Protein AF-0000000078792750 (afdb_homodimer)

Sequence (1112 aa):
MKRTRAQESRAAIEKLYITMRHLFMRGSYKPMGVSGESLVDSLLVLSPEIYGLLAQDEKIELDGLLYVMERLPRGIEECRYIRLISREGYENSTFPAIVPAKRRRNCYRVDEDQMYVEMTRGRSDIYDILTHLTFLYVESEKIRSNSTDPKGRIDLNWEMLGKIVAKEENGEDFDKEVACSYLSHVIGRTFDETHDAVQKFEVSPHTNSLFRIVYHLGKLAMDETFEGRDREISFSSTLRLRVGHHVYGELWANKIKKVLFDHGLIDRPLHIVSANLHSFLNTIYGHQALGLSTFEEIEKVAMDISVGAKQNKAKEIYNYAQENGFIEIFDESGTNIHVQLFDTAAMSAKTLLSGCELPEDPNKRPVILVMDYAFGEQAYECFDELLKPYELENGKSFPLNVLSASIMGKAGILTGRKGDIMIPDSHVFEGTADNYPFKNELNKKDFEGHGLGVFQGTMFTVLGTSLQNKDVLSYLMESSWKAIGLEMEGAHYQKAIQSESRIRQSIKKNVKVMYAYYASDNPLETGSTLASGALGMDGVKPTYLITYKILQKLFIMKRTRAQESRAAIEKLYITMRHLFMRGSYKPMGVSGESLVDSLLVLSPEIYGLLAQDEKIELDGLLYVMERLPRGIEECRYIRLISREGYENSTFPAIVPAKRRRNCYRVDEDQMYVEMTRGRSDIYDILTHLTFLYVESEKIRSNSTDPKGRIDLNWEMLGKIVAKEENGEDFDKEVACSYLSHVIGRTFDETHDAVQKFEVSPHTNSLFRIVYHLGKLAMDETFEGRDREISFSSTLRLRVGHHVYGELWANKIKKVLFDHGLIDRPLHIVSANLHSFLNTIYGHQALGLSTFEEIEKVAMDISVGAKQNKAKEIYNYAQENGFIEIFDESGTNIHVQLFDTAAMSAKTLLSGCELPEDPNKRPVILVMDYAFGEQAYECFDELLKPYELENGKSFPLNVLSASIMGKAGILTGRKGDIMIPDSHVFEGTADNYPFKNELNKKDFEGHGLGVFQGTMFTVLGTSLQNKDVLSYLMESSWKAIGLEMEGAHYQKAIQSESRIRQSIKKNVKVMYAYYASDNPLETGSTLASGALGMDGVKPTYLITYKILQKLFI

pLDDT: mean 90.87, std 9.36, range [42.5, 98.69]

Organism: Cecembia lonarensis (strain CCUG 58316 / KCTC 22772 / LW9) (NCBI:txid1225176)

InterPro domains:
  IPR054204 Protein of unknown function DUF6909 [PF21850] (54-286)
  IPR054204 Protein of unknown function DUF6909 [PF21850] (311-555)

Foldseek 3Di:
DDDDLLRQLLVLQVQLLVLLVVCQLVFKDFLPDPSNVSNLVSCLSLCFLLQVCLVPQAAHNLSSLLLLQLADAALLLQAQEEEEEAVDCCVVPPFDFTARDPHGWTKGDPDRHYIYTHDDQFDLSSSVNSNSVSSLLSQLVSLQPLQADPVGHGHPLLVVLVVVLVCVVVVHDDDVLVNLVSVCSSNVHDSVVSVVSQVVQVVSVRYDGPSNSSNSSNVSVSCCVPVVSTGMYGYDPNRSVPHPVLQLLQVQQLQVCVVCVVVVNQAEEEEEEAAAPQLLLQQQLVCVQVVDADLVSSLVLLLCVLVVHDPRCSVVSVVLQVQQQWDKAARDSRNRKIKIKRQNLSGPDQARHNVRGADPDSRHGYIYMYIYHRFFLSLLSNLLNNQAWRADPVGDTGGGAYAAYEYEEEWAFAPAFAFAKEWEQKEAERNVRDIDGDDAPDDQVLQPPLPHHYYYFYEYAYSDLSSDDLSNSVCCCPDPRNHGTYHHNVVSNRVSVCCCDPPVNSYDVNYHYHYMYGYHGHCNDPPTRPSDDDCRSSNSSSSSSSSVSVSVSVRD/DDDDLLRQLLVLQVQLLVLLVVCQLVFKDFLPDPSNVSNLVSCLSLCFLLQVCLVPQAAHNLSSLLLLQLADAALVLQAQEEEEEAVDCCVVPPFDFTARDVHGWTKGDPDRHYIYTHDDQFDLVSSVNSNSVSSLLSQLVSLQPLQADPVGHGHPLLVVLVVVVVCVVVVHDDDVLVNLVSVCSSNVHDSVVSVVSQVVQVVRVRYDGPSNSNNSSNVSVSCCVPVVSTGMYGYDPNRSVPHPVLQLLQVQQLQVCVVCVVVVNQAEEEEEEAAAPQLLLQQQLVCVQVVDADLVSSLVLLLCVLVVHDPRCSVVSVVLQVQQQWDKAADDSRNRKIKIKRQNLSGPDQARHNVRGADPDSRHGYIYMYIYHRFFLSLLSNLLSNQAWHADPVGDTGGGAYAAYEYEEEWAFAPDFAFAKEWEQKEAERNVRDIDGDDAPDDQVLQPPLPHHYYYFYEYAYSDLSSDDLSNSVCCCPDPRNHGTYHRNVVSNRVSVCCCDPPVNSYDVPYHYHYMYGYHGHCNDPPTRPSPDDCRSSNSSSSSSSSVSVSVSPRD

Solvent-accessible surface area (backbone atoms only — not comparable to full-atom values): 57008 Å² total; per-residue (Å²): 133,87,76,53,69,34,55,52,32,51,51,22,52,51,50,37,50,36,44,52,52,38,40,53,73,68,28,50,48,32,58,87,38,77,73,20,42,54,47,49,50,23,50,47,67,34,43,16,59,58,37,73,35,63,73,44,72,55,37,59,43,64,68,36,45,52,56,42,45,38,46,33,44,63,66,52,53,56,33,44,35,39,34,40,28,34,92,78,59,62,88,76,44,89,57,64,73,36,62,16,80,75,38,81,38,54,22,35,69,79,49,79,41,32,35,38,36,42,57,52,42,46,65,34,47,52,53,49,54,51,51,46,50,49,51,50,53,54,47,14,48,26,30,31,55,55,27,28,46,98,85,66,49,74,36,67,45,48,55,52,42,50,52,51,40,52,32,50,76,68,70,43,87,75,62,63,69,62,50,35,53,28,46,12,55,35,38,48,46,52,56,66,60,36,48,53,49,42,54,56,31,64,72,36,81,64,41,61,48,53,66,48,44,53,50,32,28,18,49,50,39,42,39,28,72,75,69,63,52,74,46,38,43,36,42,37,71,64,30,61,66,42,56,90,65,40,57,39,23,39,51,46,24,51,51,53,48,48,52,29,47,75,69,69,44,42,79,24,38,26,35,40,31,35,28,72,82,54,52,59,55,50,49,36,32,31,22,61,73,71,62,38,67,48,69,68,55,43,47,52,53,51,49,32,43,74,72,61,40,90,81,41,57,58,65,61,31,51,56,51,29,59,73,31,33,44,45,80,45,77,56,81,56,56,58,72,44,38,35,36,36,38,34,53,59,51,32,85,59,60,46,54,44,72,92,36,67,55,57,87,50,55,73,65,23,41,33,39,37,39,28,33,68,62,51,22,54,29,26,22,38,35,46,44,41,47,49,40,50,46,71,46,93,87,68,52,71,46,52,44,41,46,52,33,43,33,43,44,48,73,24,36,25,67,80,61,52,65,36,17,37,40,33,43,43,27,24,28,34,63,90,81,54,50,61,49,75,54,77,42,77,51,55,60,74,78,56,59,90,72,88,48,56,68,45,70,33,28,28,32,22,38,79,52,81,76,67,41,29,59,53,43,51,51,46,41,39,70,39,71,58,42,31,41,28,37,37,43,32,62,41,31,41,52,43,24,52,46,42,33,17,70,61,44,50,39,29,48,66,80,50,43,39,33,46,40,30,31,21,67,22,24,60,78,46,87,89,42,37,77,76,56,67,77,54,62,78,59,41,50,57,43,52,43,49,53,47,52,52,52,59,59,54,73,76,105,133,86,75,52,68,34,56,51,32,52,50,22,51,51,50,39,50,35,44,51,52,39,41,53,73,69,28,50,48,32,58,89,37,77,72,20,42,55,47,50,52,23,50,48,68,34,44,17,61,61,38,72,36,64,75,46,74,55,36,58,44,63,69,36,48,53,57,43,44,40,46,35,46,65,67,54,56,57,32,45,35,38,34,38,28,35,93,79,59,61,88,75,47,89,57,65,72,36,61,17,80,76,39,82,37,55,22,33,68,79,51,81,43,32,35,38,36,44,58,53,42,44,65,36,49,52,53,49,54,49,52,48,48,49,51,51,52,55,47,13,48,26,29,31,56,56,27,30,46,98,87,65,49,76,34,66,44,49,55,52,44,52,53,52,39,50,32,51,76,70,70,42,87,76,61,64,71,61,50,34,53,31,46,14,55,37,37,49,45,52,59,67,60,38,49,53,48,44,53,55,33,64,72,35,83,64,42,61,48,54,65,48,44,53,50,34,28,19,48,52,40,42,38,28,72,74,68,64,52,71,46,37,42,35,43,36,70,66,29,61,65,42,57,89,63,40,57,41,23,41,51,47,26,51,51,53,48,47,52,30,47,76,71,69,44,43,80,23,38,27,36,40,30,34,28,72,81,54,52,58,56,50,51,37,31,32,22,65,73,70,62,39,66,47,70,69,52,44,49,52,53,51,50,32,44,74,71,61,40,89,82,42,56,58,66,62,33,50,57,52,30,61,72,31,33,45,44,80,43,76,58,80,56,55,58,74,44,40,35,37,38,38,34,52,58,51,33,86,60,63,47,54,43,70,92,36,67,55,59,87,51,55,73,66,23,41,32,40,37,39,28,33,68,63,52,23,55,29,26,22,37,34,46,45,41,46,50,39,49,46,72,46,93,87,67,51,71,46,51,46,42,45,51,32,44,32,43,44,50,73,23,37,25,65,79,61,53,66,35,17,37,39,33,43,42,27,26,30,34,63,90,81,54,50,61,49,74,55,77,41,76,53,55,61,75,79,56,60,88,73,88,49,57,68,45,70,34,28,28,33,22,38,78,51,80,76,66,42,32,59,52,44,50,50,45,42,39,71,39,71,58,42,32,42,29,38,36,44,32,60,41,32,40,51,44,26,52,47,43,33,16,70,61,44,49,38,30,50,66,79,50,43,39,34,47,41,31,30,21,65,21,24,62,78,46,86,89,41,40,76,76,53,68,78,55,62,77,60,41,50,58,43,53,44,49,53,46,52,52,52,62,61,54,72,77,104

Secondary structure (DSSP, 8-state):
-PPPHHHHHHHHHHHHHHHHHHHHHH-EE-TTSHHHHHHHHHHHHH--GGGTTTT-SS---HHHHHHHHTTS-TTGGG-SEEEEE-S-SGGGSSSPEE--SSS---EEE-SSSEEEEE--SHHHHHHHHHHHHHHHHHHHHHHHHHHB-TT-PBPHHHHHHHHHHHHHHTT----HHHHHHHHHHHHT--HHHHHHHHHHHHH-TTS--HHHHHHHHHHHHHHHHHH----EEEE-HHHHHHTTTTHHHHHHHHHHHHHHHHTT-TTSEEEEEES-TTHHHHHHHHHHHH---SHHHHHHHHHHHHTT-TT-SHHHHHHHHHTTTEEEE---SSS---EEEEEGGG-SSSEEETTEEPPSSGGGSPEEEEEPPP-TTHHHHHHHHHTSPEE-TTS-EE--EEEEEEEEEEEEESSS-TT-EEEEEEEEETTT--EEE--BS--GGGGTTSSS-EEEEEEEE-S-GGG--HHHHHHHHHSTT-EEEEESSHHHHHHHHHIIIIIS-SS-TT-EEEEEEEEEE-TTSTT--TT----GGGGHHHHHHHHHHHHHHHT-/-PPPHHHHHHHHHHHHHHHHHHHHHH-EE-TTSHHHHHHHHHHHHH--GGGTTTT-SS---HHHHHHHHTTS-TTGGG-SEEEEE-S-SGGGSSSPEE--SSS---EEE-SSSEEEEE--SHHHHHHHHHHHHHHHHHHHHHHHHHHB-TT-PBPHHHHHHHHHHHHHHTT----HHHHHHHHHHHHT--HHHHHHHHHHHHH-TTS--HHHHHHHHHHHHHIIIII----EEEE-HHHHHHTTTTHHHHHHHHHHHHHHHHTT-TTSEEEEEES-TTHHHHHHHHHHHH---SHHHHHHHHHHHHTT-TT-SHHHHHHHHHTTTEEEE---SSS---EEEEEGGG-SSSEEETTEEPPSSGGGSPEEEEEPPP-TTHHHHHHHHHTSPEE-TTS-EE--EEEEEEEEEEEEESSS-TT-EEEEEEEEETTT--EEE--BS--GGGGTTSSS-EEEEEEEE-S-GGG--HHHHHHHHHSTT-EEEEESSHHHHHHHHHIIIIIS-SS-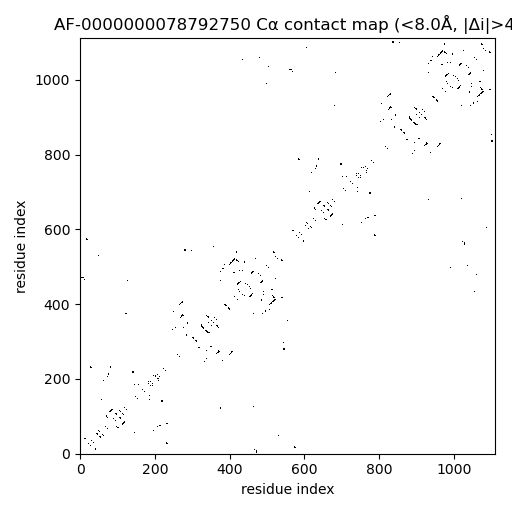TT-EEEEEEEEEE-TTSTT--TT----GGGGHHHHHHHHHHHHHHHT-

Radius of gyration: 32.35 Å; Cα contacts (8 Å, |Δi|>4): 2155; chains: 2; bounding box: 79×85×76 Å

Structure (mmCIF, N/CA/C/O backbone):
data_AF-0000000078792750-model_v1
#
loop_
_entity.id
_entity.type
_entity.pdbx_description
1 polymer 'Uncharacterized protein'
#
loop_
_atom_site.group_PDB
_atom_site.id
_atom_site.type_symbol
_atom_site.label_atom_id
_atom_site.label_alt_id
_atom_site.label_comp_id
_atom_site.label_asym_id
_atom_site.label_entity_id
_atom_site.label_seq_id
_atom_site.pdbx_PDB_ins_code
_atom_site.Cartn_x
_atom_site.Cartn_y
_atom_site.Cartn_z
_atom_site.occupancy
_atom_site.B_iso_or_equiv
_atom_site.auth_seq_id
_atom_site.auth_comp_id
_atom_site.auth_asym_id
_atom_site.auth_atom_id
_atom_site.pdbx_PDB_model_num
ATOM 1 N N . MET A 1 1 ? -5.426 -20.453 16.969 1 43.59 1 MET A N 1
ATOM 2 C CA . MET A 1 1 ? -4.375 -19.516 17.375 1 43.59 1 MET A CA 1
ATOM 3 C C . MET A 1 1 ? -4.973 -18.188 17.828 1 43.59 1 MET A C 1
ATOM 5 O O . MET A 1 1 ? -5.754 -17.578 17.094 1 43.59 1 MET A O 1
ATOM 9 N N . LYS A 1 2 ? -5.027 -17.984 19.156 1 54.47 2 LYS A N 1
ATOM 10 C CA . LYS A 1 2 ? -5.551 -16.75 19.734 1 54.47 2 LYS A CA 1
ATOM 11 C C . LYS A 1 2 ? -4.727 -15.547 19.297 1 54.47 2 LYS A C 1
ATOM 13 O O . LYS A 1 2 ? -3.5 -15.547 19.422 1 54.47 2 LYS A O 1
ATOM 18 N N . ARG A 1 3 ? -5.332 -14.547 18.547 1 67.19 3 ARG A N 1
ATOM 19 C CA . ARG A 1 3 ? -4.648 -13.336 18.109 1 67.19 3 ARG A CA 1
ATOM 20 C C . ARG A 1 3 ? -4.27 -12.461 19.297 1 67.19 3 ARG A C 1
ATOM 22 O O . ARG A 1 3 ? -5.02 -12.367 20.281 1 67.19 3 ARG A O 1
ATOM 29 N N . THR A 1 4 ? -3.016 -11.922 19.203 1 73.38 4 THR A N 1
ATOM 30 C CA . THR A 1 4 ? -2.643 -10.93 20.203 1 73.38 4 THR A CA 1
ATOM 31 C C . THR A 1 4 ? -3.451 -9.648 20.016 1 73.38 4 THR A C 1
ATOM 33 O O . THR A 1 4 ? -4.043 -9.43 18.953 1 73.38 4 THR A O 1
ATOM 36 N N . ARG A 1 5 ? -3.576 -8.891 20.969 1 73.44 5 ARG A N 1
ATOM 37 C CA . ARG A 1 5 ? -4.27 -7.609 20.906 1 73.44 5 ARG A CA 1
ATOM 38 C C . ARG A 1 5 ? -3.66 -6.703 19.844 1 73.44 5 ARG A C 1
ATOM 40 O O . ARG A 1 5 ? -4.375 -5.945 19.188 1 73.44 5 ARG A O 1
ATOM 47 N N . ALA A 1 6 ? -2.43 -6.82 19.719 1 72.56 6 ALA A N 1
ATOM 48 C CA . ALA A 1 6 ? -1.737 -6.035 18.688 1 72.56 6 ALA A CA 1
ATOM 49 C C . ALA A 1 6 ? -2.18 -6.438 17.297 1 72.56 6 ALA A C 1
ATOM 51 O O . ALA A 1 6 ? -2.389 -5.582 16.422 1 72.56 6 ALA A O 1
ATOM 52 N N . GLN A 1 7 ? -2.34 -7.66 17.078 1 73.38 7 GLN A N 1
ATOM 53 C CA . GLN A 1 7 ? -2.77 -8.172 15.789 1 73.38 7 GLN A CA 1
ATOM 54 C C . GLN A 1 7 ? -4.207 -7.754 15.484 1 73.38 7 GLN A C 1
ATOM 56 O O . GLN A 1 7 ? -4.527 -7.391 14.352 1 73.38 7 GLN A O 1
ATOM 61 N N . GLU A 1 8 ? -4.996 -7.789 16.484 1 74.88 8 GLU A N 1
ATOM 62 C CA . GLU A 1 8 ? -6.387 -7.379 16.328 1 74.88 8 GLU A CA 1
ATOM 63 C C . GLU A 1 8 ? -6.488 -5.891 15.992 1 74.88 8 GLU A C 1
ATOM 65 O O . GLU A 1 8 ? -7.301 -5.492 15.156 1 74.88 8 GLU A O 1
ATOM 70 N N . SER A 1 9 ? -5.715 -5.145 16.641 1 75.81 9 SER A N 1
ATOM 71 C CA . SER A 1 9 ? -5.73 -3.703 16.422 1 75.81 9 SER A CA 1
ATOM 72 C C . SER A 1 9 ? -5.238 -3.357 15.023 1 75.81 9 SER A C 1
ATOM 74 O O . SER A 1 9 ? -5.797 -2.48 14.359 1 75.81 9 SER A O 1
ATOM 76 N N . ARG A 1 10 ? -4.25 -4.023 14.617 1 75.5 10 ARG A N 1
ATOM 77 C CA . ARG A 1 10 ? -3.727 -3.795 13.273 1 75.5 10 ARG A CA 1
ATOM 78 C C . ARG A 1 10 ? -4.762 -4.156 12.211 1 75.5 10 ARG A C 1
ATOM 80 O O . ARG A 1 10 ? -4.922 -3.445 11.219 1 75.5 10 ARG A O 1
ATOM 87 N N . ALA A 1 11 ? -5.387 -5.227 12.484 1 75.94 11 ALA A N 1
ATOM 88 C CA . ALA A 1 11 ? -6.441 -5.656 11.57 1 75.94 11 ALA A CA 1
ATOM 89 C C . ALA A 1 11 ? -7.582 -4.641 11.531 1 75.94 11 ALA A C 1
ATOM 91 O O . ALA A 1 11 ? -8.172 -4.398 10.477 1 75.94 11 ALA A O 1
ATOM 92 N N . ALA A 1 12 ? -7.871 -4.113 12.672 1 80.44 12 ALA A N 1
ATOM 93 C CA . ALA A 1 12 ? -8.938 -3.125 12.766 1 80.44 12 ALA A CA 1
ATOM 94 C C . ALA A 1 12 ? -8.578 -1.852 12 1 80.44 12 ALA A C 1
ATOM 96 O O . ALA A 1 12 ? -9.438 -1.235 11.367 1 80.44 12 ALA A O 1
ATOM 97 N N . ILE A 1 13 ? -7.387 -1.437 12.117 1 80.81 13 ILE A N 1
ATOM 98 C CA . ILE A 1 13 ? -6.922 -0.251 11.398 1 80.81 13 ILE A CA 1
ATOM 99 C C . ILE A 1 13 ? -7.062 -0.467 9.898 1 80.81 13 ILE A C 1
ATOM 101 O O . ILE A 1 13 ? -7.562 0.403 9.18 1 80.81 13 ILE A O 1
ATOM 105 N N . GLU A 1 14 ? -6.645 -1.565 9.445 1 79.75 14 GLU A N 1
ATOM 106 C CA . GLU A 1 14 ? -6.75 -1.883 8.023 1 79.75 14 GLU A CA 1
ATOM 107 C C . GLU A 1 14 ? -8.211 -1.911 7.574 1 79.75 14 GLU A C 1
ATOM 109 O O . GLU A 1 14 ? -8.547 -1.396 6.508 1 79.75 14 GLU A O 1
ATOM 114 N N . LYS A 1 15 ? -8.977 -2.57 8.352 1 83.44 15 LYS A N 1
ATOM 115 C CA . LYS A 1 15 ? -10.406 -2.641 8.031 1 83.44 15 LYS A CA 1
ATOM 116 C C . LYS A 1 15 ? -11.016 -1.245 7.957 1 83.44 15 LYS A C 1
ATOM 118 O O . LYS A 1 15 ? -11.828 -0.966 7.074 1 83.44 15 LYS A O 1
ATOM 123 N N . LEU A 1 16 ? -10.656 -0.469 8.898 1 86.94 16 LEU A N 1
ATOM 124 C CA . LEU A 1 16 ? -11.156 0.901 8.914 1 86.94 16 LEU A CA 1
ATOM 125 C C . LEU A 1 16 ? -10.766 1.641 7.641 1 86.94 16 LEU A C 1
ATOM 127 O O . LEU A 1 16 ? -11.609 2.283 7.012 1 86.94 16 LEU A O 1
ATOM 131 N N . TYR A 1 17 ? -9.641 1.482 7.242 1 84.81 17 TYR A N 1
ATOM 132 C CA . TYR A 1 17 ? -9.133 2.18 6.066 1 84.81 17 TYR A CA 1
ATOM 133 C C . TYR A 1 17 ? -9.805 1.674 4.797 1 84.81 17 TYR A C 1
ATOM 135 O O . TYR A 1 17 ? -10.211 2.467 3.947 1 84.81 17 TYR A O 1
ATOM 143 N N . ILE A 1 18 ? -9.906 0.448 4.672 1 85.81 18 ILE A N 1
ATOM 144 C CA . ILE A 1 18 ? -10.5 -0.152 3.484 1 85.81 18 ILE A CA 1
ATOM 145 C C . ILE A 1 18 ? -11.977 0.238 3.395 1 85.81 18 ILE A C 1
ATOM 147 O O . ILE A 1 18 ? -12.477 0.544 2.311 1 85.81 18 ILE A O 1
ATOM 151 N N . THR A 1 19 ? -12.602 0.191 4.5 1 88.62 19 THR A N 1
ATOM 152 C CA . THR A 1 19 ? -14.008 0.563 4.527 1 88.62 19 THR A CA 1
ATOM 153 C C . THR A 1 19 ? -14.188 2.029 4.145 1 88.62 19 THR A C 1
ATOM 155 O O . THR A 1 19 ? -15.062 2.363 3.34 1 88.62 19 THR A O 1
ATOM 158 N N . MET A 1 20 ? -13.375 2.848 4.707 1 91.69 20 MET A N 1
ATOM 159 C CA . MET A 1 20 ? -13.469 4.27 4.395 1 91.69 20 MET A CA 1
ATOM 160 C C . MET A 1 20 ? -13.227 4.52 2.91 1 91.69 20 MET A C 1
ATOM 162 O O . MET A 1 20 ? -13.93 5.316 2.287 1 91.69 20 MET A O 1
ATOM 166 N N . ARG A 1 21 ? -12.297 3.881 2.393 1 88.25 21 ARG A N 1
ATOM 167 C CA . ARG A 1 21 ? -12.008 4.031 0.97 1 88.25 21 ARG A CA 1
ATOM 168 C C . ARG A 1 21 ? -13.18 3.553 0.12 1 88.25 21 ARG A C 1
ATOM 170 O O . ARG A 1 21 ? -13.5 4.156 -0.905 1 88.25 21 ARG A O 1
ATOM 177 N N . HIS A 1 22 ? -13.703 2.486 0.514 1 87 22 HIS A N 1
ATOM 178 C CA . HIS A 1 22 ? -14.852 1.942 -0.197 1 87 22 HIS A CA 1
ATOM 179 C C . HIS A 1 22 ? -16.031 2.916 -0.171 1 87 22 HIS A C 1
ATOM 181 O O . HIS A 1 22 ? -16.672 3.139 -1.194 1 87 22 HIS A O 1
ATOM 187 N N . LEU A 1 23 ? -16.266 3.434 0.962 1 90.12 23 LEU A N 1
ATOM 188 C CA . LEU A 1 23 ? -17.359 4.379 1.111 1 90.12 23 LEU A CA 1
ATOM 189 C C . LEU A 1 23 ? -17.109 5.637 0.287 1 90.12 23 LEU A C 1
ATOM 191 O O . LEU A 1 23 ? -18.047 6.188 -0.306 1 90.12 23 LEU A O 1
ATOM 195 N N . PHE A 1 24 ? -15.93 6.066 0.252 1 90.56 24 PHE A N 1
ATOM 196 C CA . PHE A 1 24 ? -15.555 7.215 -0.561 1 90.56 24 PHE A CA 1
ATOM 197 C C . PHE A 1 24 ? -15.859 6.965 -2.033 1 90.56 24 PHE A C 1
ATOM 199 O O . PHE A 1 24 ? -16.422 7.824 -2.713 1 90.56 24 PHE A O 1
ATOM 206 N N . MET A 1 25 ? -15.555 5.855 -2.494 1 84.88 25 MET A N 1
ATOM 207 C CA . MET A 1 25 ? -15.758 5.52 -3.902 1 84.88 25 MET A CA 1
ATOM 208 C C . MET A 1 25 ? -17.25 5.371 -4.215 1 84.88 25 MET A C 1
ATOM 210 O O . MET A 1 25 ? -17.688 5.676 -5.324 1 84.88 25 MET A O 1
ATOM 214 N N . ARG A 1 26 ? -17.969 4.863 -3.281 1 83.94 26 ARG A N 1
ATOM 215 C CA . ARG A 1 26 ? -19.406 4.695 -3.455 1 83.94 26 ARG A CA 1
ATOM 216 C C . ARG A 1 26 ? -20.094 6.047 -3.566 1 83.94 26 ARG A C 1
ATOM 218 O O . ARG A 1 26 ? -21.141 6.16 -4.219 1 83.94 26 ARG A O 1
ATOM 225 N N . GLY A 1 27 ? -19.688 7.016 -2.811 1 90.94 27 GLY A N 1
ATOM 226 C CA . GLY A 1 27 ? -20.203 8.367 -2.953 1 90.94 27 GLY A CA 1
ATOM 227 C C . GLY A 1 27 ? -21 8.828 -1.751 1 90.94 27 GLY A C 1
ATOM 228 O O . GLY A 1 27 ? -21.141 10.031 -1.52 1 90.94 27 GLY A O 1
ATOM 229 N N . SER A 1 28 ? -21.594 7.934 -1.062 1 93.94 28 SER A N 1
ATOM 230 C CA . SER A 1 28 ? -22.328 8.305 0.144 1 93.94 28 SER A CA 1
ATOM 231 C C . SER A 1 28 ? -22.594 7.09 1.029 1 93.94 28 SER A C 1
ATOM 233 O O . SER A 1 28 ? -22.484 5.949 0.577 1 93.94 28 SER A O 1
ATOM 235 N N . TYR A 1 29 ? -22.828 7.344 2.275 1 93.44 29 TYR A N 1
ATOM 236 C CA . TYR A 1 29 ? -23.234 6.277 3.18 1 93.44 29 TYR A CA 1
ATOM 237 C C . TYR A 1 29 ? -23.953 6.84 4.398 1 93.44 29 TYR A C 1
ATOM 239 O O . TYR A 1 29 ? -23.875 8.039 4.668 1 93.44 29 TYR A O 1
ATOM 247 N N . LYS A 1 30 ? -24.703 6 5.016 1 94.69 30 LYS A N 1
ATOM 248 C CA . LYS A 1 30 ? -25.359 6.328 6.281 1 94.69 30 LYS A CA 1
ATOM 249 C C . LYS A 1 30 ? -24.531 5.828 7.465 1 94.69 30 LYS A C 1
ATOM 251 O O . LYS A 1 30 ? -24.344 4.621 7.625 1 94.69 30 LYS A O 1
ATOM 256 N N . PRO A 1 31 ? -24.094 6.715 8.336 1 93.56 31 PRO A N 1
ATOM 257 C CA . PRO A 1 31 ? -23.203 6.336 9.438 1 93.56 31 PRO A CA 1
ATOM 258 C C . PRO A 1 31 ? -23.812 5.266 10.336 1 93.56 31 PRO A C 1
ATOM 260 O O . PRO A 1 31 ? -23.094 4.398 10.836 1 93.56 31 PRO A O 1
ATOM 263 N N . MET A 1 32 ? -25.109 5.297 10.555 1 90.06 32 MET A N 1
ATOM 264 C CA . MET A 1 32 ? -25.734 4.324 11.445 1 90.06 32 MET A CA 1
ATOM 265 C C . MET A 1 32 ? -26.438 3.227 10.648 1 90.06 32 MET A C 1
ATOM 267 O O . MET A 1 32 ? -27.203 2.443 11.203 1 90.06 32 MET A O 1
ATOM 271 N N . GLY A 1 33 ? -26.172 3.193 9.375 1 86.06 33 GLY A N 1
ATOM 272 C CA . GLY A 1 33 ? -26.625 2.102 8.531 1 86.06 33 GLY A CA 1
ATOM 273 C C . GLY A 1 33 ? -25.641 0.945 8.469 1 86.06 33 GLY A C 1
ATOM 274 O O . GLY A 1 33 ? -24.703 0.874 9.266 1 86.06 33 GLY A O 1
ATOM 275 N N . VAL A 1 34 ? -25.859 0.071 7.559 1 76.69 34 VAL A N 1
ATOM 276 C CA . VAL A 1 34 ? -25.062 -1.145 7.434 1 76.69 34 VAL A CA 1
ATOM 277 C C . VAL A 1 34 ? -23.609 -0.78 7.141 1 76.69 34 VAL A C 1
ATOM 279 O O . VAL A 1 34 ? -22.688 -1.327 7.75 1 76.69 34 VAL A O 1
ATOM 282 N N . SER A 1 35 ? -23.391 0.108 6.242 1 77.06 35 SER A N 1
ATOM 283 C CA . SER A 1 35 ? -22.031 0.517 5.859 1 77.06 35 SER A CA 1
ATOM 284 C C . SER A 1 35 ? -21.344 1.252 6.996 1 77.06 35 SER A C 1
ATOM 286 O O . SER A 1 35 ? -20.141 1.059 7.227 1 77.06 35 SER A O 1
ATOM 288 N N . GLY A 1 36 ? -22.094 2.039 7.66 1 86.81 36 GLY A N 1
ATOM 289 C CA . GLY A 1 36 ? -21.516 2.785 8.766 1 86.81 36 GLY A CA 1
ATOM 290 C C . GLY A 1 36 ? -21.203 1.919 9.969 1 86.81 36 GLY A C 1
ATOM 291 O O . GLY A 1 36 ? -20.25 2.193 10.711 1 86.81 36 GLY A O 1
ATOM 292 N N . GLU A 1 37 ? -21.922 0.89 10.07 1 86.06 37 GLU A N 1
ATOM 293 C CA . GLU A 1 37 ? -21.734 -0.012 11.203 1 86.06 37 GLU A CA 1
ATOM 294 C C . GLU A 1 37 ? -20.359 -0.66 11.172 1 86.06 37 GLU A C 1
ATOM 296 O O . GLU A 1 37 ? -19.75 -0.895 12.219 1 86.06 37 GLU A O 1
ATOM 301 N N . SER A 1 38 ? -19.938 -0.905 10.023 1 83.81 38 SER A N 1
ATOM 302 C CA . SER A 1 38 ? -18.594 -1.486 9.883 1 83.81 38 SER A CA 1
ATOM 303 C C . SER A 1 38 ? -17.531 -0.531 10.391 1 83.81 38 SER A C 1
ATOM 305 O O . SER A 1 38 ? -16.547 -0.958 11.008 1 83.81 38 SER A O 1
ATOM 307 N N . LEU A 1 39 ? -17.688 0.719 10.125 1 88.94 39 LEU A N 1
ATOM 308 C CA . LEU A 1 39 ? -16.75 1.731 10.602 1 88.94 39 LEU A CA 1
ATOM 309 C C . LEU A 1 39 ? -16.797 1.843 12.117 1 88.94 39 LEU A C 1
ATOM 311 O O . LEU A 1 39 ? -15.758 1.919 12.773 1 88.94 39 LEU A O 1
ATOM 315 N N . VAL A 1 40 ? -17.984 1.813 12.602 1 90.62 40 VAL A N 1
ATOM 316 C CA . VAL A 1 40 ? -18.188 1.943 14.039 1 90.62 40 VAL A CA 1
ATOM 317 C C . VAL A 1 40 ? -17.562 0.759 14.766 1 90.62 40 VAL A C 1
ATOM 319 O O . VAL A 1 40 ? -16.812 0.941 15.734 1 90.62 40 VAL A O 1
ATOM 322 N N . ASP A 1 41 ? -17.766 -0.396 14.234 1 87.06 41 ASP A N 1
ATOM 323 C CA . ASP A 1 41 ? -17.234 -1.611 14.844 1 87.06 41 ASP A CA 1
ATOM 324 C C . ASP A 1 41 ? -15.703 -1.598 14.852 1 87.06 41 ASP A C 1
ATOM 326 O O . ASP A 1 41 ? -15.078 -1.977 15.844 1 87.06 41 ASP A O 1
ATOM 330 N N . SER A 1 42 ? -15.195 -1.208 13.75 1 84.69 42 SER A N 1
ATOM 331 C CA . SER A 1 42 ? -13.734 -1.167 13.648 1 84.69 42 SER A CA 1
ATOM 332 C C . SER A 1 42 ? -13.141 -0.146 14.609 1 84.69 42 SER A C 1
ATOM 334 O O . SER A 1 42 ? -12.094 -0.392 15.211 1 84.69 42 SER A O 1
ATOM 336 N N . LEU A 1 43 ? -13.773 0.961 14.695 1 87 43 LEU A N 1
ATOM 337 C CA . LEU A 1 43 ? -13.289 1.997 15.602 1 87 43 LEU A CA 1
ATOM 338 C C . LEU A 1 43 ? -13.383 1.538 17.047 1 87 43 LEU A C 1
ATOM 340 O O . LEU A 1 43 ? -12.508 1.844 17.859 1 87 43 LEU A O 1
ATOM 344 N N . LEU A 1 44 ? -14.383 0.824 17.359 1 86.88 44 LEU A N 1
ATOM 345 C CA . LEU A 1 44 ? -14.578 0.317 18.719 1 86.88 44 LEU A CA 1
ATOM 346 C C . LEU A 1 44 ? -13.523 -0.73 19.062 1 86.88 44 LEU A C 1
ATOM 348 O O . LEU A 1 44 ? -13.008 -0.76 20.188 1 86.88 44 LEU A O 1
ATOM 352 N N . VAL A 1 45 ? -13.242 -1.534 18.094 1 81 45 VAL A N 1
ATOM 353 C CA . VAL A 1 45 ? -12.219 -2.557 18.281 1 81 45 VAL A CA 1
ATOM 354 C C . VAL A 1 45 ? -10.852 -1.895 18.469 1 81 45 VAL A C 1
ATOM 356 O O . VAL A 1 45 ? -10.062 -2.314 19.312 1 81 45 VAL A O 1
ATOM 359 N N . LEU A 1 46 ? -10.562 -0.935 17.703 1 80.19 46 LEU A N 1
ATOM 360 C CA . LEU A 1 46 ? -9.289 -0.227 17.766 1 80.19 46 LEU A CA 1
ATOM 361 C C . LEU A 1 46 ? -9.133 0.505 19.094 1 80.19 46 LEU A C 1
ATOM 363 O O . LEU A 1 46 ? -8.039 0.558 19.656 1 80.19 46 LEU A O 1
ATOM 367 N N . SER A 1 47 ? -10.242 1.002 19.547 1 77.81 47 SER A N 1
ATOM 368 C CA . SER A 1 47 ? -10.242 1.762 20.797 1 77.81 47 SER A CA 1
ATOM 369 C C . SER A 1 47 ? -9.023 2.68 20.875 1 77.81 47 SER A C 1
ATOM 371 O O . SER A 1 47 ? -8.188 2.533 21.781 1 77.81 47 SER A O 1
ATOM 373 N N . PRO A 1 48 ? -9.039 3.619 20.047 1 76.06 48 PRO A N 1
ATOM 374 C CA . PRO A 1 48 ? -7.883 4.52 20.016 1 76.06 48 PRO A CA 1
ATOM 375 C C . PRO A 1 48 ? -7.652 5.223 21.344 1 76.06 48 PRO A C 1
ATOM 377 O O . PRO A 1 48 ? -8.609 5.496 22.078 1 76.06 48 PRO A O 1
ATOM 380 N N . GLU A 1 49 ? -6.434 5.574 21.625 1 67.88 49 GLU A N 1
ATOM 381 C CA . GLU A 1 49 ? -6.047 6.199 22.891 1 67.88 49 GLU A CA 1
ATOM 382 C C . GLU A 1 49 ? -6.746 7.543 23.078 1 67.88 49 GLU A C 1
ATOM 384 O O . GLU A 1 49 ? -7.102 7.91 24.188 1 67.88 49 GLU A O 1
ATOM 389 N N . ILE A 1 50 ? -6.957 8.211 22 1 66.94 50 ILE A N 1
ATOM 390 C CA . ILE A 1 50 ? -7.578 9.531 22.062 1 66.94 50 ILE A CA 1
ATOM 391 C C . ILE A 1 50 ? -9.055 9.391 22.406 1 66.94 50 ILE A C 1
ATOM 393 O O . ILE A 1 50 ? -9.672 10.328 22.922 1 66.94 50 ILE A O 1
ATOM 397 N N . TYR A 1 51 ? -9.562 8.203 22.141 1 68.12 51 TYR A N 1
ATOM 398 C CA . TYR A 1 51 ? -10.969 7.93 22.391 1 68.12 51 TYR A CA 1
ATOM 399 C C . TYR A 1 51 ? -11.141 6.945 23.547 1 68.12 51 TYR A C 1
ATOM 401 O O . TYR A 1 51 ? -11.891 5.973 23.438 1 68.12 51 TYR A O 1
ATOM 409 N N . GLY A 1 52 ? -10.5 7.148 24.609 1 70.75 52 GLY A N 1
ATOM 410 C CA . GLY A 1 52 ? -10.312 6.211 25.703 1 70.75 52 GLY A CA 1
ATOM 411 C C . GLY A 1 52 ? -11.602 5.551 26.141 1 70.75 52 GLY A C 1
ATOM 412 O O . GLY A 1 52 ? -11.625 4.359 26.453 1 70.75 52 GLY A O 1
ATOM 413 N N . LEU A 1 53 ? -12.727 6.316 26.125 1 75.25 53 LEU A N 1
ATOM 414 C CA . LEU A 1 53 ? -13.961 5.762 26.641 1 75.25 53 LEU A CA 1
ATOM 415 C C . LEU A 1 53 ? -14.914 5.375 25.516 1 75.25 53 LEU A C 1
ATOM 417 O O . LEU A 1 53 ? -16.109 5.188 25.75 1 75.25 53 LEU A O 1
ATOM 421 N N . LEU A 1 54 ? -14.453 5.203 24.438 1 79.19 54 LEU A N 1
ATOM 422 C CA . LEU A 1 54 ? -15.281 4.973 23.266 1 79.19 54 LEU A CA 1
ATOM 423 C C . LEU A 1 54 ? -16.047 3.652 23.391 1 79.19 54 LEU A C 1
ATOM 425 O O . LEU A 1 54 ? -17.203 3.555 22.969 1 79.19 54 LEU A O 1
ATOM 429 N N . ALA A 1 55 ? -15.406 2.693 24.031 1 76.88 55 ALA A N 1
ATOM 430 C CA . ALA A 1 55 ? -15.992 1.36 24.094 1 76.88 55 ALA A CA 1
ATOM 431 C C . ALA A 1 55 ? -16.953 1.243 25.281 1 76.88 55 ALA A C 1
ATOM 433 O O . ALA A 1 55 ? -17.641 0.236 25.422 1 76.88 55 ALA A O 1
ATOM 434 N N . GLN A 1 56 ? -16.984 2.338 26.016 1 83.81 56 GLN A N 1
ATOM 435 C CA . GLN A 1 56 ? -17.922 2.328 27.141 1 83.81 56 GLN A CA 1
ATOM 436 C C . GLN A 1 56 ? -19.328 2.732 26.688 1 83.81 56 GLN A C 1
ATOM 438 O O . GLN A 1 56 ? -19.484 3.625 25.844 1 83.81 56 GLN A O 1
ATOM 443 N N . ASP A 1 57 ? -20.281 2.17 27.266 1 84.12 57 ASP A N 1
ATOM 444 C CA . ASP A 1 57 ? -21.641 2.303 26.75 1 84.12 57 ASP A CA 1
ATOM 445 C C . ASP A 1 57 ? -22.281 3.602 27.234 1 84.12 57 ASP A C 1
ATOM 447 O O . ASP A 1 57 ? -23.078 4.207 26.5 1 84.12 57 ASP A O 1
ATOM 451 N N . GLU A 1 58 ? -21.938 4.117 28.391 1 89.25 58 GLU A N 1
ATOM 452 C CA . GLU A 1 58 ? -22.734 5.199 28.969 1 89.25 58 GLU A CA 1
ATOM 453 C C . GLU A 1 58 ? -21.922 6.484 29.062 1 89.25 58 GLU A C 1
ATOM 455 O O . GLU A 1 58 ? -22.469 7.586 28.953 1 89.25 58 GLU A O 1
ATOM 460 N N . LYS A 1 59 ? -20.719 6.355 29.219 1 93.56 59 LYS A N 1
ATOM 461 C CA . LYS A 1 59 ? -19.875 7.516 29.5 1 93.56 59 LYS A CA 1
ATOM 462 C C . LYS A 1 59 ? -19.328 8.141 28.219 1 93.56 59 LYS A C 1
ATOM 464 O O . LYS A 1 59 ? -18.672 7.465 27.422 1 93.56 59 LYS A O 1
ATOM 469 N N . ILE A 1 60 ? -19.562 9.367 28.062 1 94.25 60 ILE A N 1
ATOM 470 C CA . ILE A 1 60 ? -19.062 10.102 26.906 1 94.25 60 ILE A CA 1
ATOM 471 C C . ILE A 1 60 ? -17.578 10.445 27.125 1 94.25 60 ILE A C 1
ATOM 473 O O . ILE A 1 60 ? -17.156 10.734 28.25 1 94.25 60 ILE A O 1
ATOM 477 N N . GLU A 1 61 ? -16.781 10.406 26.078 1 92.31 61 GLU A N 1
ATOM 478 C CA . GLU A 1 61 ? -15.383 10.805 26.109 1 92.31 61 GLU A CA 1
ATOM 479 C C . GLU A 1 61 ? -15.227 12.305 25.906 1 92.31 61 GLU A C 1
ATOM 481 O O . GLU A 1 61 ? -15.117 12.781 24.781 1 92.31 61 GLU A O 1
ATOM 486 N N . LEU A 1 62 ? -15.078 13.016 27 1 93 62 LEU A N 1
ATOM 487 C CA . LEU A 1 62 ? -15.164 14.469 26.969 1 93 62 LEU A CA 1
ATOM 488 C C . LEU A 1 62 ? -13.914 15.07 26.344 1 93 62 LEU A C 1
ATOM 490 O O . LEU A 1 62 ? -14.008 16.016 25.547 1 93 62 LEU A O 1
ATOM 494 N N . ASP A 1 63 ? -12.789 14.555 26.672 1 87 63 ASP A N 1
ATOM 495 C CA . ASP A 1 63 ? -11.555 15.078 26.109 1 87 63 ASP A CA 1
ATOM 496 C C . ASP A 1 63 ? -11.484 14.789 24.609 1 87 63 ASP A C 1
ATOM 498 O O . ASP A 1 63 ? -11.031 15.633 23.828 1 87 63 ASP A O 1
ATOM 502 N N . GLY A 1 64 ? -11.859 13.617 24.266 1 88.44 64 GLY A N 1
ATOM 503 C CA . GLY A 1 64 ? -11.938 13.281 22.859 1 88.44 64 GLY A CA 1
ATOM 504 C C . GLY A 1 64 ? -12.922 14.133 22.094 1 88.44 64 GLY A C 1
ATOM 505 O O . GLY A 1 64 ? -12.68 14.492 20.938 1 88.44 64 GLY A O 1
ATOM 506 N N . LEU A 1 65 ? -14.008 14.406 22.75 1 93.81 65 LEU A N 1
ATOM 507 C CA . LEU A 1 65 ? -15.016 15.25 22.125 1 93.81 65 LEU A CA 1
ATOM 508 C C . LEU A 1 65 ? -14.469 16.641 21.844 1 93.81 65 LEU A C 1
ATOM 510 O O . LEU A 1 65 ? -14.672 17.203 20.766 1 93.81 65 LEU A O 1
ATOM 514 N N . LEU A 1 66 ? -13.852 17.188 22.812 1 92.5 66 LEU A N 1
ATOM 515 C CA . LEU A 1 66 ? -13.242 18.5 22.625 1 92.5 66 LEU A CA 1
ATOM 516 C C . LEU A 1 66 ? -12.211 18.469 21.516 1 92.5 66 LEU A C 1
ATOM 518 O O . LEU A 1 66 ? -12.172 19.375 20.672 1 92.5 66 LEU A O 1
ATOM 522 N N . TYR A 1 67 ? -11.414 17.453 21.5 1 86.75 67 TYR A N 1
ATOM 523 C CA . TYR A 1 67 ? -10.398 17.266 20.469 1 86.75 67 TYR A CA 1
ATOM 524 C C . TYR A 1 67 ? -11.016 17.281 19.078 1 86.75 67 TYR A C 1
ATOM 526 O O . TYR A 1 67 ? -10.523 17.953 18.172 1 86.75 67 TYR A O 1
ATOM 534 N N . VAL A 1 68 ? -12.047 16.562 18.938 1 91.44 68 VAL A N 1
ATOM 535 C CA . VAL A 1 68 ? -12.711 16.406 17.656 1 91.44 68 VAL A CA 1
ATOM 536 C C . VAL A 1 68 ? -13.414 17.703 17.266 1 91.44 68 VAL A C 1
ATOM 538 O O . VAL A 1 68 ? -13.336 18.156 16.125 1 91.44 68 VAL A O 1
ATOM 541 N N . MET A 1 69 ? -14.039 18.344 18.234 1 94.38 69 MET A N 1
ATOM 542 C CA . MET A 1 69 ? -14.828 19.547 17.953 1 94.38 69 MET A CA 1
ATOM 543 C C . MET A 1 69 ? -13.922 20.719 17.594 1 94.38 69 MET A C 1
ATOM 545 O O . MET A 1 69 ? -14.344 21.641 16.891 1 94.38 69 MET A O 1
ATOM 549 N N . GLU A 1 70 ? -12.719 20.672 18.016 1 91.88 70 GLU A N 1
ATOM 550 C CA . GLU A 1 70 ? -11.766 21.719 17.641 1 91.88 70 GLU A CA 1
ATOM 551 C C . GLU A 1 70 ? -11.25 21.516 16.219 1 91.88 70 GLU A C 1
ATOM 553 O O . GLU A 1 70 ? -10.641 22.406 15.641 1 91.88 70 GLU A O 1
ATOM 558 N N . ARG A 1 71 ? -11.523 20.391 15.664 1 91.06 71 ARG A N 1
ATOM 559 C CA . ARG A 1 71 ? -11.008 20.047 14.352 1 91.06 71 ARG A CA 1
ATOM 560 C C . ARG A 1 71 ? -12.133 19.953 13.32 1 91.06 71 ARG A C 1
ATOM 562 O O . ARG A 1 71 ? -11.883 19.734 12.133 1 91.06 71 ARG A O 1
ATOM 569 N N . LEU A 1 72 ? -13.32 20.094 13.797 1 95.38 72 LEU A N 1
ATOM 570 C CA . LEU A 1 72 ? -14.5 20.125 12.938 1 95.38 72 LEU A CA 1
ATOM 571 C C . LEU A 1 72 ? -15.148 21.516 12.961 1 95.38 72 LEU A C 1
ATOM 573 O O . LEU A 1 72 ? -14.93 22.281 13.891 1 95.38 72 LEU A O 1
ATOM 577 N N . PRO A 1 73 ? -15.914 21.875 11.883 1 95.81 73 PRO A N 1
ATOM 578 C CA . PRO A 1 73 ? -16.531 23.203 11.852 1 95.81 73 PRO A CA 1
ATOM 579 C C . PRO A 1 73 ? -17.625 23.375 12.906 1 95.81 73 PRO A C 1
ATOM 581 O O . PRO A 1 73 ? -18.391 22.438 13.164 1 95.81 73 PRO A O 1
ATOM 584 N N . ARG A 1 74 ? -17.609 24.594 13.414 1 95.19 74 ARG A N 1
ATOM 585 C CA . ARG A 1 74 ? -18.656 24.938 14.375 1 95.19 74 ARG A CA 1
ATOM 586 C C . ARG A 1 74 ? -20.047 24.719 13.781 1 95.19 74 ARG A C 1
ATOM 588 O O . ARG A 1 74 ? -20.312 25.156 12.664 1 95.19 74 ARG A O 1
ATOM 595 N N . GLY A 1 75 ? -20.891 24 14.516 1 95.5 75 GLY A N 1
ATOM 596 C CA . GLY A 1 75 ? -22.25 23.781 14.07 1 95.5 75 GLY A CA 1
ATOM 597 C C . GLY A 1 75 ? -22.453 22.453 13.383 1 95.5 75 GLY A C 1
ATOM 598 O O . GLY A 1 75 ? -23.594 22.062 13.07 1 95.5 75 GLY A O 1
ATOM 599 N N . ILE A 1 76 ? -21.422 21.688 13.203 1 97.06 76 ILE A N 1
ATOM 600 C CA . ILE A 1 76 ? -21.516 20.422 12.484 1 97.06 76 ILE A CA 1
ATOM 601 C C . ILE A 1 76 ? -22.406 19.453 13.258 1 97.06 76 ILE A C 1
ATOM 603 O O . ILE A 1 76 ? -23.078 18.609 12.656 1 97.06 76 ILE A O 1
ATOM 607 N N . GLU A 1 77 ? -22.469 19.562 14.57 1 97 77 GLU A N 1
ATOM 608 C CA . GLU A 1 77 ? -23.266 18.688 15.438 1 97 77 GLU A CA 1
ATOM 609 C C . GLU A 1 77 ? -24.75 18.875 15.195 1 97 77 GLU A C 1
ATOM 611 O O . GLU A 1 77 ? -25.562 18.062 15.633 1 97 77 GLU A O 1
ATOM 616 N N . GLU A 1 78 ? -25.094 19.938 14.508 1 96.5 78 GLU A N 1
ATOM 617 C CA . GLU A 1 78 ? -26.484 20.25 14.234 1 96.5 78 GLU A CA 1
ATOM 618 C C . GLU A 1 78 ? -26.906 19.781 12.852 1 96.5 78 GLU A C 1
ATOM 620 O O . GLU A 1 78 ? -28.094 19.828 12.5 1 96.5 78 GLU A O 1
ATOM 625 N N . CYS A 1 79 ? -26.016 19.281 12.102 1 97.12 79 CYS A N 1
ATOM 626 C CA . CYS A 1 79 ? -26.281 19.016 10.695 1 97.12 79 CYS A CA 1
ATOM 627 C C . CYS A 1 79 ? -26.516 17.531 10.461 1 97.12 79 CYS A C 1
ATOM 629 O O . CYS A 1 79 ? -25.734 16.688 10.906 1 97.12 79 CYS A O 1
ATOM 631 N N . ARG A 1 80 ? -27.547 17.25 9.703 1 96.94 80 ARG A N 1
ATOM 632 C CA . ARG A 1 80 ? -27.891 15.883 9.336 1 96.94 80 ARG A CA 1
ATOM 633 C C . ARG A 1 80 ? -27.062 15.414 8.141 1 96.94 80 ARG A C 1
ATOM 635 O O . ARG A 1 80 ? -26.656 14.25 8.078 1 96.94 80 ARG A O 1
ATOM 642 N N . TYR A 1 81 ? -26.875 16.344 7.227 1 97.56 81 TYR A N 1
ATOM 643 C CA . TYR A 1 81 ? -26.172 16.031 5.984 1 97.56 81 TYR A CA 1
ATOM 644 C C . TYR A 1 81 ? -24.797 16.703 5.949 1 97.56 81 TYR A C 1
ATOM 646 O O . TYR A 1 81 ? -24.703 17.922 5.969 1 97.56 81 TYR A O 1
ATOM 654 N N . ILE A 1 82 ? -23.812 15.914 5.957 1 97.94 82 ILE A N 1
ATOM 655 C CA . ILE A 1 82 ? -22.438 16.406 5.789 1 97.94 82 ILE A CA 1
ATOM 656 C C . ILE A 1 82 ? -21.938 16.047 4.398 1 97.94 82 ILE A C 1
ATOM 658 O O . ILE A 1 82 ? -21.891 14.867 4.035 1 97.94 82 ILE A O 1
ATOM 662 N N . ARG A 1 83 ? -21.578 16.984 3.66 1 97.31 83 ARG A N 1
ATOM 663 C CA . ARG A 1 83 ? -21.094 16.766 2.301 1 97.31 83 ARG A CA 1
ATOM 664 C C . ARG A 1 83 ? -19.625 17.156 2.166 1 97.31 83 ARG A C 1
ATOM 666 O O . ARG A 1 83 ? -19.266 18.312 2.4 1 97.31 83 ARG A O 1
ATOM 673 N N . LEU A 1 84 ? -18.812 16.234 1.894 1 97.31 84 LEU A N 1
ATOM 674 C CA . LEU A 1 84 ? -17.406 16.516 1.607 1 97.31 84 LEU A CA 1
ATOM 675 C C . LEU A 1 84 ? -17.203 16.859 0.135 1 97.31 84 LEU A C 1
ATOM 677 O O . LEU A 1 84 ? -17.594 16.094 -0.745 1 97.31 84 LEU A 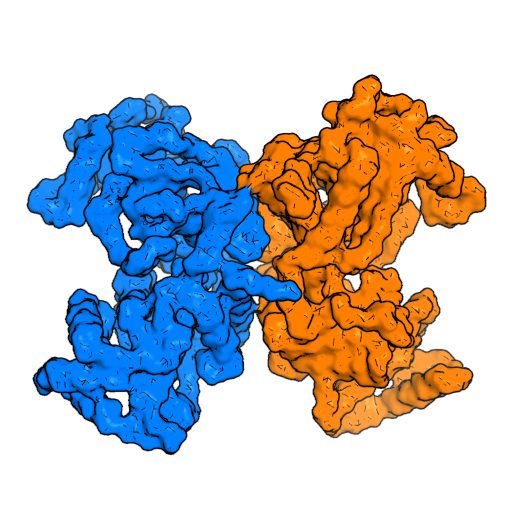O 1
ATOM 681 N N . ILE A 1 85 ? -16.688 17.969 -0.13 1 95.5 85 ILE A N 1
ATOM 682 C CA . ILE A 1 85 ? -16.594 18.469 -1.496 1 95.5 85 ILE A CA 1
ATOM 683 C C . ILE A 1 85 ? -15.164 18.891 -1.803 1 95.5 85 ILE A C 1
ATOM 685 O O . ILE A 1 85 ? -14.336 19.016 -0.893 1 95.5 85 ILE A O 1
ATOM 689 N N . SER A 1 86 ? -14.898 19 -3.062 1 91.62 86 SER A N 1
ATOM 690 C CA . SER A 1 86 ? -13.656 19.625 -3.498 1 91.62 86 SER A CA 1
ATOM 691 C C . SER A 1 86 ? -13.805 21.141 -3.549 1 91.62 86 SER A C 1
ATOM 693 O O . SER A 1 86 ? -14.797 21.703 -3.082 1 91.62 86 SER A O 1
ATOM 695 N N . ARG A 1 87 ? -12.742 21.797 -3.967 1 88 87 ARG A N 1
ATOM 696 C CA . ARG A 1 87 ? -12.898 23.219 -4.242 1 88 87 ARG A CA 1
ATOM 697 C C . ARG A 1 87 ? -13.781 23.453 -5.465 1 88 87 ARG A C 1
ATOM 699 O O . ARG A 1 87 ? -13.289 23.453 -6.598 1 88 87 ARG A O 1
ATOM 706 N N . GLU A 1 88 ? -15.023 23.781 -5.258 1 87.12 88 GLU A N 1
ATOM 707 C CA . GLU A 1 88 ? -16.016 23.781 -6.324 1 87.12 88 GLU A CA 1
ATOM 708 C C . GLU A 1 88 ? -16.672 25.156 -6.473 1 87.12 88 GLU A C 1
ATOM 710 O O . GLU A 1 88 ? -17.766 25.281 -7.012 1 87.12 88 GLU A O 1
ATOM 715 N N . GLY A 1 89 ? -16.094 26.156 -5.832 1 85.56 89 GLY A N 1
ATOM 716 C CA . GLY A 1 89 ? -16.547 27.516 -6.09 1 85.56 89 GLY A CA 1
ATOM 717 C C . GLY A 1 89 ? -17.281 28.125 -4.91 1 85.56 89 GLY A C 1
ATOM 718 O O . GLY A 1 89 ? -17.688 29.297 -4.961 1 85.56 89 GLY A O 1
ATOM 719 N N . TYR A 1 90 ? -17.391 27.453 -3.812 1 86.12 90 TYR A N 1
ATOM 720 C CA . TYR A 1 90 ? -18.078 27.984 -2.645 1 86.12 90 TYR A CA 1
ATOM 721 C C . TYR A 1 90 ? -17.297 29.125 -2.021 1 86.12 90 TYR A C 1
ATOM 723 O O . TYR A 1 90 ? -17.859 29.969 -1.313 1 86.12 90 TYR A O 1
ATOM 731 N N . GLU A 1 91 ? -16.078 29.156 -2.256 1 81.38 91 GLU A N 1
ATOM 732 C CA . GLU A 1 91 ? -15.219 30.219 -1.756 1 81.38 91 GLU A CA 1
ATOM 733 C C . GLU A 1 91 ? -15.617 31.562 -2.352 1 81.38 91 GLU A C 1
ATOM 735 O O . GLU A 1 91 ? -15.344 32.625 -1.764 1 81.38 91 GLU A O 1
ATOM 740 N N . ASN A 1 92 ? -16.281 31.5 -3.471 1 82.31 92 ASN A N 1
ATOM 741 C CA . ASN A 1 92 ? -16.719 32.719 -4.141 1 82.31 92 ASN A CA 1
ATOM 742 C C . ASN A 1 92 ? -18.188 33.031 -3.846 1 82.31 92 ASN A C 1
ATOM 744 O O . ASN A 1 92 ? -18.75 34 -4.363 1 82.31 92 ASN A O 1
ATOM 748 N N . SER A 1 93 ? -18.734 32.25 -3.012 1 85.12 93 SER A N 1
ATOM 749 C CA . SER A 1 93 ? -20.141 32.438 -2.697 1 85.12 93 SER A CA 1
ATOM 750 C C . SER A 1 93 ? -20.328 33.375 -1.518 1 85.12 93 SER A C 1
ATOM 752 O O . SER A 1 93 ? -19.359 33.969 -1.02 1 85.12 93 SER A O 1
ATOM 754 N N . THR A 1 94 ? -21.562 33.594 -1.174 1 86.31 94 THR A N 1
ATOM 755 C CA . THR A 1 94 ? -21.906 34.5 -0.066 1 86.31 94 THR A CA 1
ATOM 756 C C . THR A 1 94 ? -21.891 33.719 1.258 1 86.31 94 THR A C 1
ATOM 758 O O . THR A 1 94 ? -22.047 34.344 2.324 1 86.31 94 THR A O 1
ATOM 761 N N . PHE A 1 95 ? -21.625 32.5 1.173 1 88.44 95 PHE A N 1
ATOM 762 C CA . PHE A 1 95 ? -21.562 31.719 2.406 1 88.44 95 PHE A CA 1
ATOM 763 C C . PHE A 1 95 ? -20.312 32.062 3.203 1 88.44 95 PHE A C 1
ATOM 765 O O . PHE A 1 95 ? -19.203 32.031 2.668 1 88.44 95 PHE A O 1
ATOM 772 N N . PRO A 1 96 ? -20.578 32.406 4.402 1 90.25 96 PRO A N 1
ATOM 773 C CA . PRO A 1 96 ? -19.391 32.625 5.219 1 90.25 96 PRO A CA 1
ATOM 774 C C . PRO A 1 96 ? -18.594 31.344 5.477 1 90.25 96 PRO A C 1
ATOM 776 O O . PRO A 1 96 ? -19.188 30.312 5.801 1 90.25 96 PRO A O 1
ATOM 779 N N . ALA A 1 97 ? -17.344 31.438 5.309 1 91.19 97 ALA A N 1
ATOM 780 C CA . ALA A 1 97 ? -16.484 30.266 5.531 1 91.19 97 ALA A CA 1
ATOM 781 C C . ALA A 1 97 ? -16.266 30.031 7.02 1 91.19 97 ALA A C 1
ATOM 783 O O . ALA A 1 97 ? -15.984 30.953 7.773 1 91.19 97 ALA A O 1
ATOM 784 N N . ILE A 1 98 ? -16.516 28.828 7.484 1 93.81 98 ILE A N 1
ATOM 785 C CA . ILE A 1 98 ? -16.219 28.375 8.844 1 93.81 98 ILE A CA 1
ATOM 786 C C . ILE A 1 98 ? -14.914 27.578 8.852 1 93.81 98 ILE A C 1
ATOM 788 O O . ILE A 1 98 ? -14.812 26.531 8.203 1 93.81 98 ILE A O 1
ATOM 792 N N . VAL A 1 99 ? -13.938 28.016 9.516 1 90.44 99 VAL A N 1
ATOM 793 C CA . VAL A 1 99 ? -12.633 27.375 9.516 1 90.44 99 VAL A CA 1
ATOM 794 C C . VAL A 1 99 ? -12.312 26.844 10.914 1 90.44 99 VAL A C 1
ATOM 796 O O . VAL A 1 99 ? -12.148 27.625 11.852 1 90.44 99 VAL A O 1
ATOM 799 N N . PRO A 1 100 ? -12.234 25.531 11.008 1 91.25 100 PRO A N 1
ATOM 800 C CA . PRO A 1 100 ? -11.852 24.984 12.312 1 91.25 100 PRO A CA 1
ATOM 801 C C . PRO A 1 100 ? -10.477 25.469 12.773 1 91.25 100 PRO A C 1
ATOM 803 O O . PRO A 1 100 ? -9.578 25.672 11.953 1 91.25 100 PRO A O 1
ATOM 806 N N . ALA A 1 101 ? -10.305 25.484 14.047 1 84.31 101 ALA A N 1
ATOM 807 C CA . ALA A 1 101 ? -9.109 26.094 14.641 1 84.31 101 ALA A CA 1
ATOM 808 C C . ALA A 1 101 ? -7.887 25.203 14.43 1 84.31 101 ALA A C 1
ATOM 810 O O . ALA A 1 101 ? -6.801 25.688 14.125 1 84.31 101 ALA A O 1
ATOM 811 N N . LYS A 1 102 ? -8.062 23.969 14.641 1 81.69 102 LYS A N 1
ATOM 812 C CA . LYS A 1 102 ? -6.91 23.062 14.68 1 81.69 102 LYS A CA 1
ATOM 813 C C . LYS A 1 102 ? -6.773 22.297 13.367 1 81.69 102 LYS A C 1
ATOM 815 O O . LYS A 1 102 ? -5.816 21.531 13.188 1 81.69 102 LYS A O 1
ATOM 820 N N . ARG A 1 103 ? -7.625 22.406 12.5 1 82.44 103 ARG A N 1
ATOM 821 C CA . ARG A 1 103 ? -7.582 21.844 11.156 1 82.44 103 ARG A CA 1
ATOM 822 C C . ARG A 1 103 ? -8.172 22.812 10.133 1 82.44 103 ARG A C 1
ATOM 824 O O . ARG A 1 103 ? -9.367 22.75 9.828 1 82.44 103 ARG A O 1
ATOM 831 N N . ARG A 1 104 ? -7.359 23.5 9.531 1 80.25 104 ARG A N 1
ATOM 832 C CA . ARG A 1 104 ? -7.812 24.641 8.727 1 80.25 104 ARG A CA 1
ATOM 833 C C . ARG A 1 104 ? -8.312 24.156 7.363 1 80.25 104 ARG A C 1
ATOM 835 O O . ARG A 1 104 ? -7.52 23.859 6.469 1 80.25 104 ARG A O 1
ATOM 842 N N . ARG A 1 105 ? -9.609 24.156 7.273 1 86.88 105 ARG A N 1
ATOM 843 C CA . ARG A 1 105 ? -10.305 23.875 6.023 1 86.88 105 ARG A CA 1
ATOM 844 C C . ARG A 1 105 ? -11.578 24.719 5.91 1 86.88 105 ARG A C 1
ATOM 846 O O . ARG A 1 105 ? -12.258 24.969 6.906 1 86.88 105 ARG A O 1
ATOM 853 N N . ASN A 1 106 ? -11.828 25.031 4.723 1 89.88 106 ASN A N 1
ATOM 854 C CA . ASN A 1 106 ? -13.047 25.828 4.512 1 89.88 106 ASN A CA 1
ATOM 855 C C . ASN A 1 106 ? -14.297 24.953 4.621 1 89.88 106 ASN A C 1
ATOM 857 O O . ASN A 1 106 ? -14.375 23.891 4.012 1 89.88 106 ASN A O 1
ATOM 861 N N . CYS A 1 107 ? -15.164 25.359 5.426 1 95.31 107 CYS A N 1
ATOM 862 C CA . CYS A 1 107 ? -16.453 24.703 5.578 1 95.31 107 CYS A CA 1
ATOM 863 C C . CYS A 1 107 ? -17.594 25.703 5.391 1 95.31 107 CYS A C 1
ATOM 865 O O . CYS A 1 107 ? -17.438 26.891 5.668 1 95.31 107 CYS A O 1
ATOM 867 N N . TYR A 1 108 ? -18.719 25.266 4.879 1 95.69 108 TYR A N 1
ATOM 868 C CA . TYR A 1 108 ? -19.859 26.125 4.582 1 95.69 108 TYR A CA 1
ATOM 869 C C . TYR A 1 108 ? -21.156 25.531 5.109 1 95.69 108 TYR A C 1
ATOM 871 O O . TYR A 1 108 ? -21.5 24.391 4.777 1 95.69 108 TYR A O 1
ATOM 879 N N . ARG A 1 109 ? -21.766 26.312 5.926 1 95.69 109 ARG A N 1
ATOM 880 C CA . ARG A 1 109 ? -23.109 25.953 6.344 1 95.69 109 ARG A CA 1
ATOM 881 C C . ARG A 1 109 ? -24.141 26.391 5.309 1 95.69 109 ARG A C 1
ATOM 883 O O . ARG A 1 109 ? -24.562 27.547 5.297 1 95.69 109 ARG A O 1
ATOM 890 N N . VAL A 1 110 ? -24.672 25.547 4.531 1 93 110 VAL A N 1
ATOM 891 C CA . VAL A 1 110 ? -25.547 25.875 3.416 1 93 110 VAL A CA 1
ATOM 892 C C . VAL A 1 110 ? -26.969 26.141 3.934 1 93 110 VAL A C 1
ATOM 894 O O . VAL A 1 110 ? -27.672 27.016 3.436 1 93 110 VAL A O 1
ATOM 897 N N . ASP A 1 111 ? -27.375 25.281 4.809 1 93 111 ASP A N 1
ATOM 898 C CA . ASP A 1 111 ? -28.641 25.484 5.512 1 93 111 ASP A CA 1
ATOM 899 C C . ASP A 1 111 ? -28.609 24.844 6.898 1 93 111 ASP A C 1
ATOM 901 O O . ASP A 1 111 ? -27.531 24.562 7.43 1 93 111 ASP A O 1
ATOM 905 N N . GLU A 1 112 ? -29.75 24.734 7.504 1 92.19 112 GLU A N 1
ATOM 906 C CA . GLU A 1 112 ? -29.812 24.266 8.883 1 92.19 112 GLU A CA 1
ATOM 907 C C . GLU A 1 112 ? -29.359 22.812 8.992 1 92.19 112 GLU A C 1
ATOM 909 O O . GLU A 1 112 ? -28.797 22.391 10.008 1 92.19 112 GLU A O 1
ATOM 914 N N . ASP A 1 113 ? -29.469 22.109 7.918 1 95.06 113 ASP A N 1
ATOM 915 C CA . ASP A 1 113 ? -29.25 20.656 7.996 1 95.06 113 ASP A CA 1
ATOM 916 C C . ASP A 1 113 ? -27.984 20.266 7.246 1 95.06 113 ASP A C 1
ATOM 918 O O . ASP A 1 113 ? -27.531 19.125 7.371 1 95.06 113 ASP A O 1
ATOM 922 N N . GLN A 1 114 ? -27.391 21.234 6.566 1 96.31 114 GLN A N 1
ATOM 923 C CA . GLN A 1 114 ? -26.344 20.797 5.645 1 96.31 114 GLN A CA 1
ATOM 924 C C . GLN A 1 114 ? -25.047 21.562 5.895 1 96.31 114 GLN A C 1
ATOM 926 O O . GLN A 1 114 ? -25.047 22.781 5.988 1 96.31 114 GLN A O 1
ATOM 931 N N . MET A 1 115 ? -23.969 20.828 6.055 1 97.25 115 MET A N 1
ATOM 932 C CA . MET A 1 115 ? -22.609 21.344 6.18 1 97.25 115 MET A CA 1
ATOM 933 C C . MET A 1 115 ? -21.719 20.812 5.062 1 97.25 115 MET A C 1
ATOM 935 O O . MET A 1 115 ? -21.641 19.609 4.855 1 97.25 115 MET A O 1
ATOM 939 N N . TYR A 1 116 ? -21.125 21.703 4.277 1 96.56 116 TYR A N 1
ATOM 940 C CA . TYR A 1 116 ? -20.156 21.344 3.244 1 96.56 116 TYR A CA 1
ATOM 941 C C . TYR A 1 116 ? -18.734 21.547 3.73 1 96.56 116 TYR A C 1
ATOM 943 O O . TYR A 1 116 ? -18.406 22.594 4.289 1 96.56 116 TYR A O 1
ATOM 951 N N . VAL A 1 117 ? -17.953 20.531 3.625 1 96.25 117 VAL A N 1
ATOM 952 C CA . VAL A 1 117 ? -16.562 20.609 4.062 1 96.25 117 VAL A CA 1
ATOM 953 C C . VAL A 1 117 ? -15.641 20.438 2.863 1 96.25 117 VAL A C 1
ATOM 955 O O . VAL A 1 117 ? -15.695 19.422 2.17 1 96.25 117 VAL A O 1
ATOM 958 N N . GLU A 1 118 ? -14.805 21.406 2.607 1 93.19 118 GLU A N 1
ATOM 959 C CA . GLU A 1 118 ? -13.852 21.344 1.501 1 93.19 118 GLU A CA 1
ATOM 960 C C . GLU A 1 118 ? -12.648 20.469 1.855 1 93.19 118 GLU A C 1
ATOM 962 O O . GLU A 1 118 ? -11.992 20.688 2.875 1 93.19 118 GLU A O 1
ATOM 967 N N . MET A 1 119 ? -12.461 19.484 1.023 1 92.31 119 MET A N 1
ATOM 968 C CA . MET A 1 119 ? -11.344 18.562 1.192 1 92.31 119 MET A CA 1
ATOM 969 C C . MET A 1 119 ? -10.289 18.781 0.115 1 92.31 119 MET A C 1
ATOM 971 O O . MET A 1 119 ? -10.469 18.375 -1.033 1 92.31 119 MET A O 1
ATOM 975 N N . THR A 1 120 ? -9.156 19.359 0.46 1 85.38 120 THR A N 1
ATOM 976 C CA . THR A 1 120 ? -8.164 19.672 -0.564 1 85.38 120 THR A CA 1
ATOM 977 C C . THR A 1 120 ? -6.801 19.094 -0.201 1 85.38 120 THR A C 1
ATOM 979 O O . THR A 1 120 ? -5.82 19.312 -0.916 1 85.38 120 THR A O 1
ATOM 982 N N . ARG A 1 121 ? -6.73 18.312 0.906 1 83.69 121 ARG A N 1
ATOM 983 C CA . ARG A 1 121 ? -5.426 17.875 1.399 1 83.69 121 ARG A CA 1
ATOM 984 C C . ARG A 1 121 ? -5.23 16.375 1.2 1 83.69 121 ARG A C 1
ATOM 986 O O . ARG A 1 121 ? -4.625 15.711 2.039 1 83.69 121 ARG A O 1
ATOM 993 N N . GLY A 1 122 ? -5.887 15.883 0.261 1 82.69 122 GLY A N 1
ATOM 994 C CA . GLY A 1 122 ? -5.641 14.5 -0.105 1 82.69 122 GLY A CA 1
ATOM 995 C C . GLY A 1 122 ? -6.496 13.516 0.669 1 82.69 122 GLY A C 1
ATOM 996 O O . GLY A 1 122 ? -7.371 13.914 1.437 1 82.69 122 GLY A O 1
ATOM 997 N N . ARG A 1 123 ? -6.172 12.211 0.565 1 86.88 123 ARG A N 1
ATOM 998 C CA . ARG A 1 123 ? -6.969 11.125 1.123 1 86.88 123 ARG A CA 1
ATOM 999 C C . ARG A 1 123 ? -6.844 11.078 2.643 1 86.88 123 ARG A C 1
ATOM 1001 O O . ARG A 1 123 ? -7.801 10.734 3.338 1 86.88 123 ARG A O 1
ATOM 1008 N N . SER A 1 124 ? -5.676 11.375 3.117 1 88.31 124 SER A N 1
ATOM 1009 C CA . SER A 1 124 ? -5.469 11.328 4.562 1 88.31 124 SER A CA 1
ATOM 1010 C C . SER A 1 124 ? -6.418 12.281 5.285 1 88.31 124 SER A C 1
ATOM 1012 O O . SER A 1 124 ? -6.867 12 6.395 1 88.31 124 SER A O 1
ATOM 1014 N N . ASP A 1 125 ? -6.703 13.352 4.656 1 89.38 125 ASP A N 1
ATOM 1015 C CA . ASP A 1 125 ? -7.625 14.328 5.227 1 89.38 125 ASP A CA 1
ATOM 1016 C C . ASP A 1 125 ? -9.047 13.773 5.289 1 89.38 125 ASP A C 1
ATOM 1018 O O . ASP A 1 125 ? -9.773 14.016 6.25 1 89.38 125 ASP A O 1
ATOM 1022 N N . ILE A 1 126 ? -9.367 13.102 4.336 1 91.12 126 ILE A N 1
ATOM 1023 C CA . ILE A 1 126 ? -10.688 12.484 4.27 1 91.12 126 ILE A CA 1
ATOM 1024 C C . ILE A 1 126 ? -10.82 11.43 5.359 1 91.12 126 ILE A C 1
ATOM 1026 O O . ILE A 1 126 ? -11.828 11.375 6.062 1 91.12 126 ILE A O 1
ATOM 1030 N N . TYR A 1 127 ? -9.805 10.648 5.484 1 88.75 127 TYR A N 1
ATOM 1031 C CA . TYR A 1 127 ? -9.844 9.602 6.504 1 88.75 127 TYR A CA 1
ATOM 1032 C C . TYR A 1 127 ? -9.914 10.211 7.902 1 88.75 127 TYR A C 1
ATOM 1034 O O . TYR A 1 127 ? -10.594 9.68 8.781 1 88.75 127 TYR A O 1
ATOM 1042 N N . ASP A 1 128 ? -9.25 11.211 8.023 1 89.06 128 ASP A N 1
ATOM 1043 C CA . ASP A 1 128 ? -9.242 11.906 9.305 1 89.06 128 ASP A CA 1
ATOM 1044 C C . ASP A 1 128 ? -10.641 12.398 9.68 1 89.06 128 ASP A C 1
ATOM 1046 O O . ASP A 1 128 ? -11.117 12.133 10.781 1 89.06 128 ASP A O 1
ATOM 1050 N N . ILE A 1 129 ? -11.266 13.086 8.812 1 92.94 129 ILE A N 1
ATOM 1051 C CA . ILE A 1 129 ? -12.562 13.672 9.133 1 92.94 129 ILE A CA 1
ATOM 1052 C C . ILE A 1 129 ? -13.594 12.562 9.312 1 92.94 129 ILE A C 1
ATOM 1054 O O . ILE A 1 129 ? -14.5 12.68 10.148 1 92.94 129 ILE A O 1
ATOM 1058 N N . LEU A 1 130 ? -13.469 11.484 8.531 1 93.56 130 LEU A N 1
ATOM 1059 C CA . LEU A 1 130 ? -14.406 10.375 8.68 1 93.56 130 LEU A CA 1
ATOM 1060 C C . LEU A 1 130 ? -14.266 9.719 10.047 1 93.56 130 LEU A C 1
ATOM 1062 O O . LEU A 1 130 ? -15.258 9.297 10.648 1 93.56 130 LEU A O 1
ATOM 1066 N N . THR A 1 131 ? -13.102 9.602 10.477 1 91.12 131 THR A N 1
ATOM 1067 C CA . THR A 1 131 ? -12.867 9.039 11.797 1 91.12 131 THR A CA 1
ATOM 1068 C C . THR A 1 131 ? -13.484 9.914 12.883 1 91.12 131 THR A C 1
ATOM 1070 O O . THR A 1 131 ? -14.133 9.406 13.805 1 91.12 131 THR A O 1
ATOM 1073 N N . HIS A 1 132 ? -13.25 11.188 12.758 1 92.5 132 HIS A N 1
ATOM 1074 C CA . HIS A 1 132 ? -13.828 12.125 13.711 1 92.5 132 HIS A CA 1
ATOM 1075 C C . HIS A 1 132 ? -15.352 12.055 13.703 1 92.5 132 HIS A C 1
ATOM 1077 O O . HIS A 1 132 ? -15.984 12.047 14.766 1 92.5 132 HIS A O 1
ATOM 1083 N N . LEU A 1 133 ? -15.898 12.023 12.531 1 95.56 133 LEU A N 1
ATOM 1084 C CA . LEU A 1 133 ? -17.359 11.961 12.414 1 95.56 133 LEU A CA 1
ATOM 1085 C C . LEU A 1 133 ? -17.891 10.656 13 1 95.56 133 LEU A C 1
ATOM 1087 O O . LEU A 1 133 ? -18.922 10.656 13.672 1 95.56 133 LEU A O 1
ATOM 1091 N N . THR A 1 134 ? -17.219 9.562 12.688 1 93.5 134 THR A N 1
ATOM 1092 C CA . THR A 1 134 ? -17.641 8.281 13.25 1 93.5 134 THR A CA 1
ATOM 1093 C C . THR A 1 134 ? -17.641 8.336 14.773 1 93.5 134 THR A C 1
ATOM 1095 O O . THR A 1 134 ? -18.562 7.82 15.414 1 93.5 134 THR A O 1
ATOM 1098 N N . PHE A 1 135 ? -16.641 8.953 15.352 1 92.94 135 PHE A N 1
ATOM 1099 C CA . PHE A 1 135 ? -16.594 9.156 16.797 1 92.94 135 PHE A CA 1
ATOM 1100 C C . PHE A 1 135 ? -17.812 9.914 17.281 1 92.94 135 PHE A C 1
ATOM 1102 O O . PHE A 1 135 ? -18.438 9.523 18.266 1 92.94 135 PHE A O 1
ATOM 1109 N N . LEU A 1 136 ? -18.156 10.977 16.594 1 95.44 136 LEU A N 1
ATOM 1110 C CA . LEU A 1 136 ? -19.312 11.797 16.984 1 95.44 136 LEU A CA 1
ATOM 1111 C C . LEU A 1 136 ? -20.594 10.984 16.938 1 95.44 136 LEU A C 1
ATOM 1113 O O . LEU A 1 136 ? -21.453 11.141 17.812 1 95.44 136 LEU A O 1
ATOM 1117 N N . TYR A 1 137 ? -20.719 10.203 15.984 1 95.12 137 TYR A N 1
ATOM 1118 C CA . TYR A 1 137 ? -21.938 9.43 15.828 1 95.12 137 TYR A CA 1
ATOM 1119 C C . TYR A 1 137 ? -22.047 8.359 16.906 1 95.12 137 TYR A C 1
ATOM 1121 O O . TYR A 1 137 ? -23.141 8.062 17.391 1 95.12 137 TYR A O 1
ATOM 1129 N N . VAL A 1 138 ? -20.953 7.77 17.219 1 93.62 138 VAL A N 1
ATOM 1130 C CA . VAL A 1 138 ? -20.953 6.805 18.312 1 93.62 138 VAL A CA 1
ATOM 1131 C C . VAL A 1 138 ? -21.375 7.496 19.609 1 93.62 138 VAL A C 1
ATOM 1133 O O . VAL A 1 138 ? -22.203 6.977 20.359 1 93.62 138 VAL A O 1
ATOM 1136 N N . GLU A 1 139 ? -20.797 8.656 19.875 1 95.44 139 GLU A N 1
ATOM 1137 C CA . GLU A 1 139 ? -21.141 9.406 21.078 1 95.44 139 GLU A CA 1
ATOM 1138 C C . GLU A 1 139 ? -22.594 9.852 21.062 1 95.44 139 GLU A C 1
ATOM 1140 O O . GLU A 1 139 ? -23.234 9.914 22.109 1 95.44 139 GLU A O 1
ATOM 1145 N N . SER A 1 140 ? -23.094 10.227 19.906 1 96.62 140 SER A N 1
ATOM 1146 C CA . SER A 1 140 ? -24.484 10.648 19.797 1 96.62 140 SER A CA 1
ATOM 1147 C C . SER A 1 140 ? -25.438 9.523 20.203 1 96.62 140 SER A C 1
ATOM 1149 O O . SER A 1 140 ? -26.484 9.773 20.812 1 96.62 140 SER A O 1
ATOM 1151 N N . GLU A 1 141 ? -25.109 8.336 19.875 1 94 141 GLU A N 1
ATOM 1152 C CA . GLU A 1 141 ? -25.938 7.188 20.234 1 94 141 GLU A CA 1
ATOM 1153 C C . GLU A 1 141 ? -25.922 6.961 21.75 1 94 141 GLU A C 1
ATOM 1155 O O . GLU A 1 141 ? -26.922 6.539 22.312 1 94 141 GLU A O 1
ATOM 1160 N N . LYS A 1 142 ? -24.812 7.203 22.344 1 95.06 142 LYS A N 1
ATOM 1161 C CA . LYS A 1 142 ? -24.734 7.129 23.797 1 95.06 142 LYS A CA 1
ATOM 1162 C C . LYS A 1 142 ? -25.656 8.148 24.453 1 95.06 142 LYS A C 1
ATOM 1164 O O . LYS A 1 142 ? -26.359 7.836 25.422 1 95.06 142 LYS A O 1
ATOM 1169 N N . ILE A 1 143 ? -25.578 9.328 23.922 1 96.75 143 ILE A N 1
ATOM 1170 C CA . ILE A 1 143 ? -26.406 10.406 24.453 1 96.75 143 ILE A CA 1
ATOM 1171 C C . ILE A 1 143 ? -27.891 10.023 24.328 1 96.75 143 ILE A C 1
ATOM 1173 O O . ILE A 1 143 ? -28.656 10.203 25.281 1 96.75 143 ILE A O 1
ATOM 1177 N N . ARG A 1 144 ? -28.25 9.523 23.203 1 95.56 144 ARG A N 1
ATOM 1178 C CA . ARG A 1 144 ? -29.625 9.078 23 1 95.56 144 ARG A CA 1
ATOM 1179 C C . ARG A 1 144 ? -30 7.996 24 1 95.56 144 ARG A C 1
ATOM 1181 O O . ARG A 1 144 ? -31.078 8.055 24.609 1 95.56 144 ARG A O 1
ATOM 1188 N N . SER A 1 145 ? -29.156 7.047 24.141 1 94.19 145 SER A N 1
ATOM 1189 C CA . SER A 1 145 ? -29.422 5.926 25.047 1 94.19 145 SER A CA 1
ATOM 1190 C C . SER A 1 145 ? -29.578 6.391 26.484 1 94.19 145 SER A C 1
ATOM 1192 O O . SER A 1 145 ? -30.406 5.852 27.234 1 94.19 145 SER A O 1
ATOM 1194 N N . ASN A 1 146 ? -28.766 7.305 26.891 1 95.12 146 ASN A N 1
ATOM 1195 C CA . ASN A 1 146 ? -28.828 7.863 28.234 1 95.12 146 ASN A CA 1
ATOM 1196 C C . ASN A 1 146 ? -30.078 8.711 28.438 1 95.12 146 ASN A C 1
ATOM 1198 O O . ASN A 1 146 ? -30.469 8.977 29.578 1 95.12 146 ASN A O 1
ATOM 1202 N N . SER A 1 147 ? -30.656 9.125 27.359 1 95.31 147 SER A N 1
ATOM 1203 C CA . SER A 1 147 ? -31.719 10.125 27.438 1 95.31 147 SER A CA 1
ATOM 1204 C C . SER A 1 147 ? -33.094 9.492 27.203 1 95.31 147 SER A C 1
ATOM 1206 O O . SER A 1 147 ? -34.125 10.195 27.188 1 95.31 147 SER A O 1
ATOM 1208 N N . THR A 1 148 ? -33.062 8.297 26.922 1 92.12 148 THR A N 1
ATOM 1209 C CA . THR A 1 148 ? -34.312 7.582 26.688 1 92.12 148 THR A CA 1
ATOM 1210 C C . THR A 1 148 ? -34.375 6.301 27.516 1 92.12 148 THR A C 1
ATOM 1212 O O . THR A 1 148 ? -33.344 5.75 27.891 1 92.12 148 THR A O 1
ATOM 1215 N N . ASP A 1 149 ? -35.5 5.934 27.859 1 84.94 149 ASP A N 1
ATOM 1216 C CA . ASP A 1 149 ? -35.625 4.648 28.531 1 84.94 149 ASP A CA 1
ATOM 1217 C C . ASP A 1 149 ? -35.812 3.514 27.531 1 84.94 149 ASP A C 1
ATOM 1219 O O . ASP A 1 149 ? -35.906 3.754 26.328 1 84.94 149 ASP A O 1
ATOM 1223 N N . PRO A 1 150 ? -35.75 2.305 27.922 1 80.19 150 PRO A N 1
ATOM 1224 C CA . PRO A 1 150 ? -35.812 1.16 27.016 1 80.19 150 PRO A CA 1
ATOM 1225 C C . PRO A 1 150 ? -37.094 1.16 26.156 1 80.19 150 PRO A C 1
ATOM 1227 O O . PRO A 1 150 ? -37.094 0.56 25.078 1 80.19 150 PRO A O 1
ATOM 1230 N N . LYS A 1 151 ? -38.094 1.838 26.609 1 82.06 151 LYS A N 1
ATOM 1231 C CA . LYS A 1 151 ? -39.344 1.896 25.859 1 82.06 151 LYS A CA 1
ATOM 1232 C C . LYS A 1 151 ? -39.375 3.107 24.938 1 82.06 151 LYS A C 1
ATOM 1234 O O . LYS A 1 151 ? -40.344 3.311 24.203 1 82.06 151 LYS A O 1
ATOM 1239 N N . GLY A 1 152 ? -38.375 3.904 24.953 1 81.69 152 GLY A N 1
ATOM 1240 C CA . GLY A 1 152 ? -38.281 5.043 24.047 1 81.69 152 GLY A CA 1
ATOM 1241 C C . GLY A 1 152 ? -38.812 6.332 24.656 1 81.69 152 GLY A C 1
ATOM 1242 O O . GLY A 1 152 ? -38.875 7.355 23.984 1 81.69 152 GLY A O 1
ATOM 1243 N N . ARG A 1 153 ? -39.188 6.289 25.984 1 86.31 153 ARG A N 1
ATOM 1244 C CA . ARG A 1 153 ? -39.688 7.492 26.641 1 86.31 153 ARG A CA 1
ATOM 1245 C C . ARG A 1 153 ? -38.531 8.445 26.969 1 86.31 153 ARG A C 1
ATOM 1247 O O . ARG A 1 153 ? -37.469 8.023 27.438 1 86.31 153 ARG A O 1
ATOM 1254 N N . ILE A 1 154 ? -38.75 9.742 26.75 1 90.56 154 ILE A N 1
ATOM 1255 C CA . ILE A 1 154 ? -37.719 10.781 26.906 1 90.56 154 ILE A CA 1
ATOM 1256 C C . ILE A 1 154 ? -37.531 11.094 28.375 1 90.56 154 ILE A C 1
ATOM 1258 O O . ILE A 1 154 ? -38.5 11.227 29.141 1 90.56 154 ILE A O 1
ATOM 1262 N N . ASP A 1 155 ? -36.375 11.234 28.766 1 91.5 155 ASP A N 1
ATOM 1263 C CA . ASP A 1 155 ? -35.969 11.508 30.141 1 91.5 155 ASP A CA 1
ATOM 1264 C C . ASP A 1 155 ? -36.125 12.992 30.469 1 91.5 155 ASP A C 1
ATOM 1266 O O . ASP A 1 155 ? -35.906 13.844 29.609 1 91.5 155 ASP A O 1
ATOM 1270 N N . LEU A 1 156 ? -36.344 13.219 31.766 1 93.06 156 LEU A N 1
ATOM 1271 C CA . LEU A 1 156 ? -36.531 14.586 32.25 1 93.06 156 LEU A CA 1
ATOM 1272 C C . LEU A 1 156 ? -35.25 15.414 32.062 1 93.06 156 LEU A C 1
ATOM 1274 O O . LEU A 1 156 ? -35.344 16.594 31.703 1 93.06 156 LEU A O 1
ATOM 1278 N N . ASN A 1 157 ? -34.188 14.859 32.375 1 94.44 157 ASN A N 1
ATOM 1279 C CA . ASN A 1 157 ? -32.906 15.578 32.25 1 94.44 157 ASN A CA 1
ATOM 1280 C C . ASN A 1 157 ? -32.688 16.047 30.812 1 94.44 157 ASN A C 1
ATOM 1282 O O . ASN A 1 157 ? -32.156 17.141 30.594 1 94.44 157 ASN A O 1
ATOM 1286 N N . TRP A 1 158 ? -33.062 15.273 29.891 1 96.12 158 TRP A N 1
ATOM 1287 C CA . TRP A 1 158 ? -32.969 15.648 28.484 1 96.12 158 TRP A CA 1
ATOM 1288 C C . TRP A 1 158 ? -33.844 16.828 28.156 1 96.12 158 TRP A C 1
ATOM 1290 O O . TRP A 1 158 ? -33.438 17.766 27.469 1 96.12 158 TRP A O 1
ATOM 1300 N N . GLU A 1 159 ? -35.031 16.766 28.625 1 95.88 159 GLU A N 1
ATOM 1301 C CA . GLU A 1 159 ? -36 17.844 28.391 1 95.88 159 GLU A CA 1
ATOM 1302 C C . GLU A 1 159 ? -35.5 19.172 28.969 1 95.88 159 GLU A C 1
ATOM 1304 O O . GLU A 1 159 ? -35.594 20.203 28.312 1 95.88 159 GLU A O 1
ATOM 1309 N N . MET A 1 160 ? -35 19.016 30.156 1 96.62 160 MET A N 1
ATOM 1310 C CA . MET A 1 160 ? -34.5 20.219 30.812 1 96.62 160 MET A CA 1
ATOM 1311 C C . MET A 1 160 ? -33.281 20.766 30.094 1 96.62 160 MET A C 1
ATOM 1313 O O . MET A 1 160 ? -33.125 21.984 30 1 96.62 160 MET A O 1
ATOM 1317 N N . LEU A 1 161 ? -32.438 19.906 29.625 1 96.69 161 LEU A N 1
ATOM 1318 C CA . LEU A 1 161 ? -31.266 20.344 28.844 1 96.69 161 LEU A CA 1
ATOM 1319 C C . LEU A 1 161 ? -31.719 21.078 27.578 1 96.69 161 LEU A C 1
ATOM 1321 O O . LEU A 1 161 ? -31.094 22.078 27.188 1 96.69 161 LEU A O 1
ATOM 1325 N N . GLY A 1 162 ? -32.719 20.578 26.938 1 97.12 162 GLY A N 1
ATOM 1326 C CA . GLY A 1 162 ? -33.25 21.234 25.766 1 97.12 162 GLY A CA 1
ATOM 1327 C C . GLY A 1 162 ? -33.688 22.656 26.047 1 97.12 162 GLY A C 1
ATOM 1328 O O . GLY A 1 162 ? -33.469 23.547 25.219 1 97.12 162 GLY A O 1
ATOM 1329 N N . LYS A 1 163 ? -34.281 22.844 27.156 1 96.56 163 LYS A N 1
ATOM 1330 C CA . LYS A 1 163 ? -34.719 24.172 27.547 1 96.56 163 LYS A CA 1
ATOM 1331 C C . LYS A 1 163 ? -33.531 25.094 27.781 1 96.56 163 LYS A C 1
ATOM 1333 O O . LYS A 1 163 ? -33.594 26.281 27.422 1 96.56 163 LYS A O 1
ATOM 1338 N N . ILE A 1 164 ? -32.594 24.562 28.375 1 96.44 164 ILE A N 1
ATOM 1339 C CA . ILE A 1 164 ? -31.391 25.328 28.656 1 96.44 164 ILE A CA 1
ATOM 1340 C C . ILE A 1 164 ? -30.734 25.766 27.328 1 96.44 164 ILE A C 1
ATOM 1342 O O . ILE A 1 164 ? -30.328 26.906 27.188 1 96.44 164 ILE A O 1
ATOM 1346 N N . VAL A 1 165 ? -30.578 24.875 26.391 1 96.81 165 VAL A N 1
ATOM 1347 C CA . VAL A 1 165 ? -29.953 25.141 25.109 1 96.81 165 VAL A CA 1
ATOM 1348 C C . VAL A 1 165 ? -30.781 26.172 24.344 1 96.81 165 VAL A C 1
ATOM 1350 O O . VAL A 1 165 ? -30.219 27.047 23.672 1 96.81 165 VAL A O 1
ATOM 1353 N N . ALA A 1 166 ? -32.094 26.047 24.469 1 96.5 166 ALA A N 1
ATOM 1354 C CA . ALA A 1 166 ? -32.969 27.047 23.844 1 96.5 166 ALA A CA 1
ATOM 1355 C C . ALA A 1 166 ? -32.688 28.438 24.422 1 96.5 166 ALA A C 1
ATOM 1357 O O . ALA A 1 166 ? -32.656 29.422 23.672 1 96.5 166 ALA A O 1
ATOM 1358 N N . LYS A 1 167 ? -32.594 28.531 25.656 1 96.06 167 LYS A N 1
ATOM 1359 C CA . LYS A 1 167 ? -32.25 29.797 26.297 1 96.06 167 LYS A CA 1
ATOM 1360 C C . LYS A 1 167 ? -30.922 30.344 25.812 1 96.06 167 LYS A C 1
ATOM 1362 O O . LYS A 1 167 ? -30.797 31.531 25.516 1 96.06 167 LYS A O 1
ATOM 1367 N N . GLU A 1 168 ? -29.984 29.484 25.781 1 94.88 168 GLU A N 1
ATOM 1368 C CA . GLU A 1 168 ? -28.656 29.875 25.328 1 94.88 168 GLU A CA 1
ATOM 1369 C C . GLU A 1 168 ? -28.688 30.406 23.891 1 94.88 168 GLU A C 1
ATOM 1371 O O . GLU A 1 168 ? -28.094 31.438 23.594 1 94.88 168 GLU A O 1
ATOM 1376 N N . GLU A 1 169 ? -29.359 29.719 23.094 1 93 169 GLU A N 1
ATOM 1377 C CA . GLU A 1 169 ? -29.453 30.094 21.688 1 93 169 GLU A CA 1
ATOM 1378 C C . GLU A 1 169 ? -30.188 31.422 21.5 1 93 169 GLU A C 1
ATOM 1380 O O . GLU A 1 169 ? -29.922 32.156 20.562 1 93 169 GLU A O 1
ATOM 1385 N N . ASN A 1 170 ? -31.062 31.688 22.453 1 94.25 170 ASN A N 1
ATOM 1386 C CA . ASN A 1 170 ? -31.828 32.938 22.422 1 94.25 170 ASN A CA 1
ATOM 1387 C C . ASN A 1 170 ? -31.078 34.062 23.141 1 94.25 170 ASN A C 1
ATOM 1389 O O . ASN A 1 170 ? -31.594 35.188 23.234 1 94.25 170 ASN A O 1
ATOM 1393 N N . GLY A 1 171 ? -30.031 33.812 23.703 1 93.12 171 GLY A N 1
ATOM 1394 C CA . GLY A 1 171 ? -29.234 34.781 24.406 1 93.12 171 GLY A CA 1
ATOM 1395 C C . GLY A 1 171 ? -29.766 35.094 25.812 1 93.12 171 GLY A C 1
ATOM 1396 O O . GLY A 1 171 ? -29.5 36.156 26.359 1 93.12 171 GLY A O 1
ATOM 1397 N N . GLU A 1 172 ? -30.453 34.156 26.344 1 94.75 172 GLU A N 1
ATOM 1398 C CA . GLU A 1 172 ? -31.016 34.312 27.688 1 94.75 172 GLU A CA 1
ATOM 1399 C C . GLU A 1 172 ? -30.078 33.719 28.75 1 94.75 172 GLU A C 1
ATOM 1401 O O . GLU A 1 172 ? -29.328 32.781 28.453 1 94.75 172 GLU A O 1
ATOM 1406 N N . ASP A 1 173 ? -30.172 34.312 29.859 1 93.38 173 ASP A N 1
ATOM 1407 C CA . ASP A 1 173 ? -29.359 33.812 30.953 1 93.38 173 ASP A CA 1
ATOM 1408 C C . ASP A 1 173 ? -29.938 32.531 31.531 1 93.38 173 ASP A C 1
ATOM 1410 O O . ASP A 1 173 ? -31.156 32.312 31.5 1 93.38 173 ASP A O 1
ATOM 1414 N N . PHE A 1 174 ? -29.047 31.672 31.922 1 94.25 174 PHE A N 1
ATOM 1415 C CA . PHE A 1 174 ? -29.453 30.469 32.625 1 94.25 174 PHE A CA 1
ATOM 1416 C C . PHE A 1 174 ? -28.438 30.094 33.688 1 94.25 174 PHE A C 1
ATOM 1418 O O . PHE A 1 174 ? -27.328 30.609 33.719 1 94.25 174 PHE A O 1
ATOM 1425 N N . ASP A 1 175 ? -28.844 29.266 34.656 1 94.44 175 ASP A N 1
ATOM 1426 C CA . ASP A 1 175 ? -27.969 28.797 35.75 1 94.44 175 ASP A CA 1
ATOM 1427 C C . ASP A 1 175 ? -27.047 27.672 35.25 1 94.44 175 ASP A C 1
ATOM 1429 O O . ASP A 1 175 ? -27.5 26.547 35.062 1 94.44 175 ASP A O 1
ATOM 1433 N N . LYS A 1 176 ? -25.844 27.953 35.219 1 94.38 176 LYS A N 1
ATOM 1434 C CA . LYS A 1 176 ? -24.859 27.016 34.688 1 94.38 176 LYS A CA 1
ATOM 1435 C C . LYS A 1 176 ? -24.734 25.781 35.594 1 94.38 176 LYS A C 1
ATOM 1437 O O . LYS A 1 176 ? -24.484 24.688 35.094 1 94.38 176 LYS A O 1
ATOM 1442 N N . GLU A 1 177 ? -24.828 25.953 36.875 1 94.5 177 GLU A N 1
ATOM 1443 C CA . GLU A 1 177 ? -24.719 24.828 37.812 1 94.5 177 GLU A CA 1
ATOM 1444 C C . GLU A 1 177 ? -25.859 23.844 37.594 1 94.5 177 GLU A C 1
ATOM 1446 O O . GLU A 1 177 ? -25.641 22.625 37.594 1 94.5 177 GLU A O 1
ATOM 1451 N N . VAL A 1 178 ? -27.016 24.422 37.469 1 94.69 178 VAL A N 1
ATOM 1452 C CA . VAL A 1 178 ? -28.188 23.594 37.219 1 94.69 178 VAL A CA 1
ATOM 1453 C C . VAL A 1 178 ? -28.047 22.891 35.875 1 94.69 178 VAL A C 1
ATOM 1455 O O . VAL A 1 178 ? -28.375 21.719 35.75 1 94.69 178 VAL A O 1
ATOM 1458 N N . ALA A 1 179 ? -27.625 23.609 34.969 1 96.94 179 ALA A N 1
ATOM 1459 C CA . ALA A 1 179 ? -27.422 23.047 33.625 1 96.94 179 ALA A CA 1
ATOM 1460 C C . ALA A 1 179 ? -26.422 21.891 33.656 1 96.94 179 ALA A C 1
ATOM 1462 O O . ALA A 1 179 ? -26.609 20.875 33 1 96.94 179 ALA A O 1
ATOM 1463 N N . CYS A 1 180 ? -25.344 22.016 34.406 1 97.38 180 CYS A N 1
ATOM 1464 C CA . CYS A 1 180 ? -24.312 20.984 34.562 1 97.38 180 CYS A CA 1
ATOM 1465 C C . CYS A 1 180 ? -24.906 19.719 35.156 1 97.38 180 CYS A C 1
ATOM 1467 O O . CYS A 1 180 ? -24.484 18.609 34.812 1 97.38 180 CYS A O 1
ATOM 1469 N N . SER A 1 181 ? -25.844 19.875 36 1 96.25 181 SER A N 1
ATOM 1470 C CA . SER A 1 181 ? -26.484 18.719 36.656 1 96.25 181 SER A CA 1
ATOM 1471 C C . SER A 1 181 ? -27.266 17.891 35.625 1 96.25 181 SER A C 1
ATOM 1473 O O . SER A 1 181 ? -27.172 16.672 35.625 1 96.25 181 SER A O 1
ATOM 1475 N N . TYR A 1 182 ? -28.078 18.578 34.844 1 96.5 182 TYR A N 1
ATOM 1476 C CA . TYR A 1 182 ? -28.812 17.859 33.812 1 96.5 182 TYR A CA 1
ATOM 1477 C C . TYR A 1 182 ? -27.844 17.203 32.812 1 96.5 182 TYR A C 1
ATOM 1479 O O . TYR A 1 182 ? -28.047 16.062 32.406 1 96.5 182 TYR A O 1
ATOM 1487 N N . LEU A 1 183 ? -26.844 17.969 32.406 1 97.75 183 LEU A N 1
ATOM 1488 C CA . LEU A 1 183 ? -25.859 17.516 31.438 1 97.75 183 LEU A CA 1
ATOM 1489 C C . LEU A 1 183 ? -25.125 16.281 31.953 1 97.75 183 LEU A C 1
ATOM 1491 O O . LEU A 1 183 ? -24.859 15.344 31.188 1 97.75 183 LEU A O 1
ATOM 1495 N N . SER A 1 184 ? -24.734 16.281 33.25 1 97.19 184 SER A N 1
ATOM 1496 C CA . SER A 1 184 ? -24.016 15.172 33.844 1 97.19 184 SER A CA 1
ATOM 1497 C C . SER A 1 184 ? -24.766 13.852 33.656 1 97.19 184 SER A C 1
ATOM 1499 O O . SER A 1 184 ? -24.156 12.82 33.375 1 97.19 184 SER A O 1
ATOM 1501 N N . HIS A 1 185 ? -26.031 13.844 33.719 1 94.75 185 HIS A N 1
ATOM 1502 C CA . HIS A 1 185 ? -26.844 12.656 33.531 1 94.75 185 HIS A CA 1
ATOM 1503 C C . HIS A 1 185 ? -26.859 12.219 32.094 1 94.75 185 HIS A C 1
ATOM 1505 O O . HIS A 1 185 ? -26.734 11.023 31.781 1 94.75 185 HIS A O 1
ATOM 1511 N N . VAL A 1 186 ? -26.984 13.148 31.25 1 96 186 VAL A N 1
ATOM 1512 C CA . VAL A 1 186 ? -27.125 12.883 29.828 1 96 186 VAL A CA 1
ATOM 1513 C C . VAL A 1 186 ? -25.812 12.328 29.266 1 96 186 VAL A C 1
ATOM 1515 O O . VAL A 1 186 ? -25.812 11.5 28.359 1 96 186 VAL A O 1
ATOM 1518 N N . ILE A 1 187 ? -24.672 12.734 29.797 1 97.19 187 ILE A N 1
ATOM 1519 C CA . ILE A 1 187 ? -23.391 12.32 29.234 1 97.19 187 ILE A CA 1
ATOM 1520 C C . ILE A 1 187 ? -22.797 11.203 30.078 1 97.19 187 ILE A C 1
ATOM 1522 O O . ILE A 1 187 ? -21.703 10.719 29.781 1 97.19 187 ILE A O 1
ATOM 1526 N N . GLY A 1 188 ? -23.453 10.789 31.188 1 95.06 188 GLY A N 1
ATOM 1527 C CA . GLY A 1 188 ? -23.031 9.688 32.031 1 95.06 188 GLY A CA 1
ATOM 1528 C C . GLY A 1 188 ? -21.719 9.953 32.719 1 95.06 188 GLY A C 1
ATOM 1529 O O . GLY A 1 188 ? -20.859 9.07 32.844 1 95.06 188 GLY A O 1
ATOM 1530 N N . ARG A 1 189 ? -21.438 11.164 33.062 1 95.88 189 ARG A N 1
ATOM 1531 C CA . ARG A 1 189 ? -20.234 11.57 33.781 1 95.88 189 ARG A CA 1
ATOM 1532 C C . ARG A 1 189 ? -20.578 12.219 35.125 1 95.88 189 ARG A C 1
ATOM 1534 O O . ARG A 1 189 ? -21.719 12.609 35.344 1 95.88 189 ARG A O 1
ATOM 1541 N N . THR A 1 190 ? -19.594 12.344 36 1 95.75 190 THR A N 1
ATOM 1542 C CA . THR A 1 190 ? -19.828 12.977 37.281 1 95.75 190 THR A CA 1
ATOM 1543 C C . THR A 1 190 ? -20 14.484 37.125 1 95.75 190 THR A C 1
ATOM 1545 O O . THR A 1 190 ? -19.625 15.055 36.125 1 95.75 190 THR A O 1
ATOM 1548 N N . PHE A 1 191 ? -20.609 15.062 38.125 1 95.94 191 PHE A N 1
ATOM 1549 C CA . PHE A 1 191 ? -20.828 16.5 38.125 1 95.94 191 PHE A CA 1
ATOM 1550 C C . PHE A 1 191 ? -19.516 17.25 38 1 95.94 191 PHE A C 1
ATOM 1552 O O . PHE A 1 191 ? -19.422 18.203 37.219 1 95.94 191 PHE A O 1
ATOM 1559 N N . ASP A 1 192 ? -18.469 16.828 38.688 1 95.94 192 ASP A N 1
ATOM 1560 C CA . ASP A 1 192 ? -17.156 17.484 38.656 1 95.94 192 ASP A CA 1
ATOM 1561 C C . ASP A 1 192 ? -16.516 17.391 37.281 1 95.94 192 ASP A C 1
ATOM 1563 O O . ASP A 1 192 ? -15.984 18.375 36.75 1 95.94 192 ASP A O 1
ATOM 1567 N N . GLU A 1 193 ? -16.562 16.234 36.688 1 95.44 193 GLU A N 1
ATOM 1568 C CA . GLU A 1 193 ? -16.016 16.031 35.344 1 95.44 193 GLU A CA 1
ATOM 1569 C C . GLU A 1 193 ? -16.75 16.891 34.312 1 95.44 193 GLU A C 1
ATOM 1571 O O . GLU A 1 193 ? -16.141 17.438 33.406 1 95.44 193 GLU A O 1
ATOM 1576 N N . THR A 1 194 ? -18.047 16.953 34.531 1 96.75 194 THR A N 1
ATOM 1577 C CA . THR A 1 194 ? -18.891 17.734 33.656 1 96.75 194 THR A CA 1
ATOM 1578 C C . THR A 1 194 ? -18.562 19.219 33.75 1 96.75 194 THR A C 1
ATOM 1580 O O . THR A 1 194 ? -18.422 19.906 32.75 1 96.75 194 THR A O 1
ATOM 1583 N N . HIS A 1 195 ? -18.469 19.625 34.938 1 96.06 195 HIS A N 1
ATOM 1584 C CA . HIS A 1 195 ? -18.141 21.031 35.188 1 96.06 195 HIS A CA 1
ATOM 1585 C C . HIS A 1 195 ? -16.797 21.391 34.562 1 96.06 195 HIS A C 1
ATOM 1587 O O . HIS A 1 195 ? -16.672 22.438 33.938 1 96.06 195 HIS A O 1
ATOM 1593 N N . ASP A 1 196 ? -15.867 20.625 34.781 1 95.56 196 ASP A N 1
ATOM 1594 C CA . ASP A 1 196 ? -14.539 20.844 34.219 1 95.56 196 ASP A CA 1
ATOM 1595 C C . ASP A 1 196 ? -14.594 20.891 32.688 1 95.56 196 ASP A C 1
ATOM 1597 O O . ASP A 1 196 ? -13.93 21.719 32.062 1 95.56 196 ASP A O 1
ATOM 1601 N N . ALA A 1 197 ? -15.297 20.016 32.094 1 95.06 197 ALA A N 1
ATOM 1602 C CA . ALA A 1 197 ? -15.422 19.953 30.641 1 95.06 197 ALA A CA 1
ATOM 1603 C C . ALA A 1 197 ? -16.109 21.203 30.094 1 95.06 197 ALA A C 1
ATOM 1605 O O . ALA A 1 197 ? -15.711 21.719 29.047 1 95.06 197 ALA A O 1
ATOM 1606 N N . VAL A 1 198 ? -17.156 21.578 30.766 1 96.38 198 VAL A N 1
ATOM 1607 C CA . VAL A 1 198 ? -17.875 22.781 30.344 1 96.38 198 VAL A CA 1
ATOM 1608 C C . VAL A 1 198 ? -16.906 23.969 30.312 1 96.38 198 VAL A C 1
ATOM 1610 O O . VAL A 1 198 ? -16.938 24.766 29.375 1 96.38 198 VAL A O 1
ATOM 1613 N N . GLN A 1 199 ? -16.094 24.094 31.25 1 94.69 199 GLN A N 1
ATOM 1614 C CA . GLN A 1 199 ? -15.109 25.172 31.312 1 94.69 199 GLN A CA 1
ATOM 1615 C C . GLN A 1 199 ? -14.102 25.062 30.172 1 94.69 199 GLN A C 1
ATOM 1617 O O . GLN A 1 199 ? -13.727 26.078 29.578 1 94.69 199 GLN A O 1
ATOM 1622 N N . LYS A 1 200 ? -13.664 23.906 29.875 1 92.81 200 LYS A N 1
ATOM 1623 C CA . LYS A 1 200 ? -12.719 23.688 28.781 1 92.81 200 LYS A CA 1
ATOM 1624 C C . LYS A 1 200 ? -13.312 24.125 27.453 1 92.81 200 LYS A C 1
ATOM 1626 O O . LYS A 1 200 ? -12.625 24.719 26.625 1 92.81 200 LYS A O 1
ATOM 1631 N N . PHE A 1 201 ? -14.562 23.766 27.219 1 94.25 201 PHE A N 1
ATOM 1632 C CA . PHE A 1 201 ? -15.227 24.125 25.969 1 94.25 201 PHE A CA 1
ATOM 1633 C C . PHE A 1 201 ? -15.438 25.625 25.875 1 94.25 201 PHE A C 1
ATOM 1635 O O . PHE A 1 201 ? -15.43 26.188 24.781 1 94.25 201 PHE A O 1
ATOM 1642 N N . GLU A 1 202 ? -15.633 26.234 26.969 1 91.56 202 GLU A N 1
ATOM 1643 C CA . GLU A 1 202 ? -15.844 27.672 27 1 91.56 202 GLU A CA 1
ATOM 1644 C C . GLU A 1 202 ? -14.578 28.438 26.609 1 91.56 202 GLU A C 1
ATOM 1646 O O . GLU A 1 202 ? -14.648 29.516 26.031 1 91.56 202 GLU A O 1
ATOM 1651 N N . VAL A 1 203 ? -13.508 27.875 26.891 1 88.94 203 VAL A N 1
ATOM 1652 C CA . VAL A 1 203 ? -12.227 28.5 26.594 1 88.94 203 VAL A CA 1
ATOM 1653 C C . VAL A 1 203 ? -11.906 28.328 25.109 1 88.94 203 VAL A C 1
ATOM 1655 O O . VAL A 1 203 ? -11.094 29.062 24.547 1 88.94 203 VAL A O 1
ATOM 1658 N N . SER A 1 204 ? -12.586 27.5 24.438 1 85.19 204 SER A N 1
ATOM 1659 C CA . SER A 1 204 ? -12.383 27.266 23.016 1 85.19 204 SER A CA 1
ATOM 1660 C C . SER A 1 204 ? -13.367 28.078 22.172 1 85.19 204 SER A C 1
ATOM 1662 O O . SER A 1 204 ? -14.5 27.641 21.953 1 85.19 204 SER A O 1
ATOM 1664 N N . PRO A 1 205 ? -12.961 29.141 21.688 1 81.69 205 PRO A N 1
ATOM 1665 C CA . PRO A 1 205 ? -13.922 30.047 21.047 1 81.69 205 PRO A CA 1
ATOM 1666 C C . PRO A 1 205 ? -14.43 29.516 19.703 1 81.69 205 PRO A C 1
ATOM 1668 O O . PRO A 1 205 ? -15.422 30.016 19.172 1 81.69 205 PRO A O 1
ATOM 1671 N N . HIS A 1 206 ? -13.961 28.516 19.266 1 86.25 206 HIS A N 1
ATOM 1672 C CA . HIS A 1 206 ? -14.352 28.062 17.938 1 86.25 206 HIS A CA 1
ATOM 1673 C C . HIS A 1 206 ? -15.359 26.922 18.016 1 86.25 206 HIS A C 1
ATOM 1675 O O . HIS A 1 206 ? -15.828 26.422 17 1 86.25 206 HIS A O 1
ATOM 1681 N N . THR A 1 207 ? -15.695 26.562 19.172 1 92.38 207 THR A N 1
ATOM 1682 C CA . THR A 1 207 ? -16.688 25.5 19.359 1 92.38 207 THR A CA 1
ATOM 1683 C C . THR A 1 207 ? -17.938 26.047 20.031 1 92.38 207 THR A C 1
ATOM 1685 O O . THR A 1 207 ? -17.906 27.109 20.656 1 92.38 207 THR A O 1
ATOM 1688 N N . ASN A 1 208 ? -19.062 25.406 19.828 1 94.56 208 ASN A N 1
ATOM 1689 C CA . ASN A 1 208 ? -20.234 25.703 20.625 1 94.56 208 ASN A CA 1
ATOM 1690 C C . ASN A 1 208 ? -20.078 25.188 22.062 1 94.56 208 ASN A C 1
ATOM 1692 O O . ASN A 1 208 ? -19.125 24.484 22.375 1 94.56 208 ASN A O 1
ATOM 1696 N N . SER A 1 209 ? -20.969 25.656 22.891 1 95.94 209 SER A N 1
ATOM 1697 C CA . SER A 1 209 ? -20.922 25.188 24.266 1 95.94 209 SER A CA 1
ATOM 1698 C C . SER A 1 209 ? -21.141 23.672 24.328 1 95.94 209 SER A C 1
ATOM 1700 O O . SER A 1 209 ? -21.75 23.094 23.438 1 95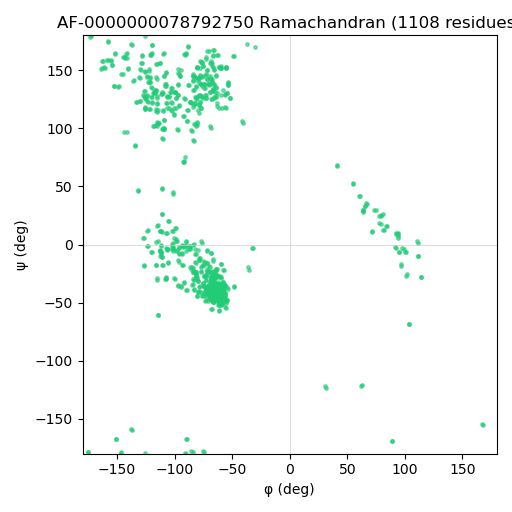.94 209 SER A O 1
ATOM 1702 N N . LEU A 1 210 ? -20.594 23.094 25.344 1 97.62 210 LEU A N 1
ATOM 1703 C CA . LEU A 1 210 ? -20.781 21.656 25.531 1 97.62 210 LEU A CA 1
ATOM 1704 C C . LEU A 1 210 ? -22.266 21.312 25.609 1 97.62 210 LEU A C 1
ATOM 1706 O O . LEU A 1 210 ? -22.688 20.266 25.125 1 97.62 210 LEU A O 1
ATOM 1710 N N . PHE A 1 211 ? -23.125 22.188 26.188 1 97.75 211 PHE A N 1
ATOM 1711 C CA . PHE A 1 211 ? -24.562 21.984 26.297 1 97.75 211 PHE A CA 1
ATOM 1712 C C . PHE A 1 211 ? -25.172 21.844 24.906 1 97.75 211 PHE A C 1
ATOM 1714 O O . PHE A 1 211 ? -25.906 20.891 24.641 1 97.75 211 PHE A O 1
ATOM 1721 N N . ARG A 1 212 ? -24.828 22.719 24.125 1 96.75 212 ARG A N 1
ATOM 1722 C CA . ARG A 1 212 ? -25.391 22.766 22.781 1 96.75 212 ARG A CA 1
ATOM 1723 C C . ARG A 1 212 ? -24.922 21.578 21.953 1 96.75 212 ARG A C 1
ATOM 1725 O O . ARG A 1 212 ? -25.719 20.969 21.234 1 96.75 212 ARG A O 1
ATOM 1732 N N . ILE A 1 213 ? -23.688 21.234 22.031 1 98 213 ILE A N 1
ATOM 1733 C CA . ILE A 1 213 ? -23.125 20.125 21.266 1 98 213 ILE A CA 1
ATOM 1734 C C . ILE A 1 213 ? -23.828 18.828 21.641 1 98 213 ILE A C 1
ATOM 1736 O O . ILE A 1 213 ? -24.281 18.078 20.781 1 98 213 ILE A O 1
ATOM 1740 N N . VAL A 1 214 ? -23.906 18.594 22.922 1 98.12 214 VAL A N 1
ATOM 1741 C CA . VAL A 1 214 ? -24.5 17.359 23.422 1 98.12 214 VAL A CA 1
ATOM 1742 C C . VAL A 1 214 ? -25.969 17.281 23.016 1 98.12 214 VAL A C 1
ATOM 1744 O O . VAL A 1 214 ? -26.453 16.234 22.562 1 98.12 214 VAL A O 1
ATOM 1747 N N . TYR A 1 215 ? -26.625 18.359 23.188 1 98.06 215 TYR A N 1
ATOM 1748 C CA . TYR A 1 215 ? -28.062 18.375 22.891 1 98.06 215 TYR A CA 1
ATOM 1749 C C . TYR A 1 215 ? -28.297 18.078 21.406 1 98.06 215 TYR A C 1
ATOM 1751 O O . TYR A 1 215 ? -29.141 17.234 21.078 1 98.06 215 TYR A O 1
ATOM 1759 N N . HIS A 1 216 ? -27.641 18.719 20.578 1 97.5 216 HIS A N 1
ATOM 1760 C CA . HIS A 1 216 ? -27.891 18.562 19.156 1 97.5 216 HIS A CA 1
ATOM 1761 C C . HIS A 1 216 ? -27.438 17.188 18.656 1 97.5 216 HIS A C 1
ATOM 1763 O O . HIS A 1 216 ? -28.062 16.609 17.766 1 97.5 216 HIS A O 1
ATOM 1769 N N . LEU A 1 217 ? -26.328 16.688 19.141 1 97.62 217 LEU A N 1
ATOM 1770 C CA . LEU A 1 217 ? -25.922 15.32 18.828 1 97.62 217 LEU A CA 1
ATOM 1771 C C . LEU A 1 217 ? -27.016 14.328 19.203 1 97.62 217 LEU A C 1
ATOM 1773 O O . LEU A 1 217 ? -27.375 13.453 18.406 1 97.62 217 LEU A O 1
ATOM 1777 N N . GLY A 1 218 ? -27.484 14.492 20.406 1 97.25 218 GLY A N 1
ATOM 1778 C CA . GLY A 1 218 ? -28.547 13.617 20.875 1 97.25 218 GLY A CA 1
ATOM 1779 C C . GLY A 1 218 ? -29.828 13.766 20.094 1 97.25 218 GLY A C 1
ATOM 1780 O O . GLY A 1 218 ? -30.5 12.773 19.797 1 97.25 218 GLY A O 1
ATOM 1781 N N . LYS A 1 219 ? -30.188 14.953 19.828 1 96.75 219 LYS A N 1
ATOM 1782 C CA . LYS A 1 219 ? -31.422 15.227 19.078 1 96.75 219 LYS A CA 1
ATOM 1783 C C . LYS A 1 219 ? -31.391 14.539 17.719 1 96.75 219 LYS A C 1
ATOM 1785 O O . LYS A 1 219 ? -32.375 13.914 17.312 1 96.75 219 LYS A O 1
ATOM 1790 N N . LEU A 1 220 ? -30.312 14.68 17 1 96.88 220 LEU A N 1
ATOM 1791 C CA . LEU A 1 220 ? -30.188 14.047 15.688 1 96.88 220 LEU A CA 1
ATOM 1792 C C . LEU A 1 220 ? -30.297 12.531 15.805 1 96.88 220 LEU A C 1
ATOM 1794 O O . LEU A 1 220 ? -30.891 11.875 14.953 1 96.88 220 LEU A O 1
ATOM 1798 N N . ALA A 1 221 ? -29.672 11.992 16.844 1 96.25 221 ALA A N 1
ATOM 1799 C CA . ALA A 1 221 ? -29.75 10.555 17.062 1 96.25 221 ALA A CA 1
ATOM 1800 C C . ALA A 1 221 ? -31.188 10.117 17.359 1 96.25 221 ALA A C 1
ATOM 1802 O O . ALA A 1 221 ? -31.625 9.062 16.875 1 96.25 221 ALA A O 1
ATOM 1803 N N . MET A 1 222 ? -31.906 10.898 18.078 1 95.19 222 MET A N 1
ATOM 1804 C CA . MET A 1 222 ? -33.312 10.609 18.391 1 95.19 222 MET A CA 1
ATOM 1805 C C . MET A 1 222 ? -34.188 10.703 17.141 1 95.19 222 MET A C 1
ATOM 1807 O O . MET A 1 222 ? -35 9.828 16.906 1 95.19 222 MET A O 1
ATOM 1811 N N . ASP A 1 223 ? -33.969 11.758 16.422 1 95 223 ASP A N 1
ATOM 1812 C CA . ASP A 1 223 ? -34.75 11.938 15.18 1 95 223 ASP A CA 1
ATOM 1813 C C . ASP A 1 223 ? -34.531 10.758 14.234 1 95 223 ASP A C 1
ATOM 1815 O O . ASP A 1 223 ? -35.469 10.32 13.562 1 95 223 ASP A O 1
ATOM 1819 N N . GLU A 1 224 ? -33.312 10.281 14.141 1 94.25 224 GLU A N 1
ATOM 1820 C CA . GLU A 1 224 ? -33 9.156 13.273 1 94.25 224 GLU A CA 1
ATOM 1821 C C . GLU A 1 224 ? -33.656 7.875 13.758 1 94.25 224 GLU A C 1
ATOM 1823 O O . GLU A 1 224 ? -34.219 7.117 12.953 1 94.25 224 GLU A O 1
ATOM 1828 N N . THR A 1 225 ? -33.656 7.645 14.992 1 91.75 225 THR A N 1
ATOM 1829 C CA . THR A 1 225 ? -34.156 6.406 15.586 1 91.75 225 THR A CA 1
ATOM 1830 C C . THR A 1 225 ? -35.688 6.402 15.625 1 91.75 225 THR A C 1
ATOM 1832 O O . THR A 1 225 ? -36.312 5.391 15.32 1 91.75 225 THR A O 1
ATOM 1835 N N . PHE A 1 226 ? -36.281 7.543 15.953 1 92.38 226 PHE A N 1
ATOM 1836 C CA . PHE A 1 226 ? -37.719 7.57 16.25 1 92.38 226 PHE A CA 1
ATOM 1837 C C . PHE A 1 226 ? -38.5 8.07 15.039 1 92.38 226 PHE A C 1
ATOM 1839 O O . PHE A 1 226 ? -39.688 7.715 14.867 1 92.38 226 PHE A O 1
ATOM 1846 N N . GLU A 1 227 ? -37.906 8.891 14.258 1 93.19 227 GLU A N 1
ATOM 1847 C CA . GLU A 1 227 ? -38.625 9.492 13.148 1 93.19 227 GLU A CA 1
ATOM 1848 C C . GLU A 1 227 ? -38.125 8.984 11.805 1 93.19 227 GLU A C 1
ATOM 1850 O O . GLU A 1 227 ? -38.688 9.289 10.758 1 93.19 227 GLU A O 1
ATOM 1855 N N . GLY A 1 228 ? -37.062 8.297 11.797 1 92.44 228 GLY A N 1
ATOM 1856 C CA . GLY A 1 228 ? -36.531 7.746 10.562 1 92.44 228 GLY A CA 1
ATOM 1857 C C . GLY A 1 228 ? -35.812 8.781 9.711 1 92.44 228 GLY A C 1
ATOM 1858 O O . GLY A 1 228 ? -35.719 8.617 8.492 1 92.44 228 GLY A O 1
ATOM 1859 N N . ARG A 1 229 ? -35.438 9.914 10.367 1 93.81 229 ARG A N 1
ATOM 1860 C CA . ARG A 1 229 ? -34.688 10.953 9.68 1 93.81 229 ARG A CA 1
ATOM 1861 C C . ARG A 1 229 ? -33.188 10.625 9.672 1 93.81 229 ARG A C 1
ATOM 1863 O O . ARG A 1 229 ? -32.438 11.172 10.469 1 93.81 229 ARG A O 1
ATOM 1870 N N . ASP A 1 230 ? -32.75 9.875 8.617 1 94.44 230 ASP A N 1
ATOM 1871 C CA . ASP A 1 230 ? -31.406 9.312 8.578 1 94.44 230 ASP A CA 1
ATOM 1872 C C . ASP A 1 230 ? -30.359 10.414 8.383 1 94.44 230 ASP A C 1
ATOM 1874 O O . ASP A 1 230 ? -30.594 11.383 7.66 1 94.44 230 ASP A O 1
ATOM 1878 N N . ARG A 1 231 ? -29.312 10.367 9.062 1 96.19 231 ARG A N 1
ATOM 1879 C CA . ARG A 1 231 ? -28.109 11.164 8.797 1 96.19 231 ARG A CA 1
ATOM 1880 C C . ARG A 1 231 ? -27.312 10.57 7.645 1 96.19 231 ARG A C 1
ATOM 1882 O O . ARG A 1 231 ? -27.328 9.359 7.43 1 96.19 231 ARG A O 1
ATOM 1889 N N . GLU A 1 232 ? -26.547 11.43 6.902 1 96.88 232 GLU A N 1
ATOM 1890 C CA . GLU A 1 232 ? -25.844 10.953 5.719 1 96.88 232 GLU A CA 1
ATOM 1891 C C . GLU A 1 232 ? -24.547 11.734 5.5 1 96.88 232 GLU A C 1
ATOM 1893 O O . GLU A 1 232 ? -24.5 12.945 5.707 1 96.88 232 GLU A O 1
ATOM 1898 N N . ILE A 1 233 ? -23.516 11.047 5.203 1 97.19 233 ILE A N 1
ATOM 1899 C CA . ILE A 1 233 ? -22.281 11.641 4.73 1 97.19 233 ILE A CA 1
ATOM 1900 C C . ILE A 1 233 ? -22.109 11.375 3.234 1 97.19 233 ILE A C 1
ATOM 1902 O O . ILE A 1 233 ? -22.266 10.234 2.781 1 97.19 233 ILE A O 1
ATOM 1906 N N . SER A 1 234 ? -21.891 12.352 2.459 1 97.25 234 SER A N 1
ATOM 1907 C CA . SER A 1 234 ? -21.766 12.188 1.014 1 97.25 234 SER A CA 1
ATOM 1908 C C . SER A 1 234 ? -20.484 12.828 0.49 1 97.25 234 SER A C 1
ATOM 1910 O O . SER A 1 234 ? -19.906 13.695 1.146 1 97.25 234 SER A O 1
ATOM 1912 N N . PHE A 1 235 ? -20.031 12.367 -0.613 1 96.06 235 PHE A N 1
ATOM 1913 C CA . PHE A 1 235 ? -18.844 12.836 -1.312 1 96.06 235 PHE A CA 1
ATOM 1914 C C . PHE A 1 235 ? -19.203 13.344 -2.705 1 96.06 235 PHE A C 1
ATOM 1916 O O . PHE A 1 235 ? -19.828 12.633 -3.486 1 96.06 235 PHE A O 1
ATOM 1923 N N . SER A 1 236 ? -18.781 14.523 -2.961 1 95.44 236 SER A N 1
ATOM 1924 C CA . SER A 1 236 ? -19.125 15.062 -4.273 1 95.44 236 SER A CA 1
ATOM 1925 C C . SER A 1 236 ? -18.406 14.289 -5.383 1 95.44 236 SER A C 1
ATOM 1927 O O . SER A 1 236 ? -17.344 13.719 -5.164 1 95.44 236 SER A O 1
ATOM 1929 N N . SER A 1 237 ? -18.984 14.266 -6.578 1 91 237 SER A N 1
ATOM 1930 C CA . SER A 1 237 ? -18.391 13.609 -7.734 1 91 237 SER A CA 1
ATOM 1931 C C . SER A 1 237 ? -17.047 14.25 -8.102 1 91 237 SER A C 1
ATOM 1933 O O . SER A 1 237 ? -16.109 13.547 -8.469 1 91 237 SER A O 1
ATOM 1935 N N . THR A 1 238 ? -17.016 15.492 -7.953 1 90.75 238 THR A N 1
ATOM 1936 C CA . THR A 1 238 ? -15.789 16.219 -8.258 1 90.75 238 THR A CA 1
ATOM 1937 C C . THR A 1 238 ? -14.664 15.82 -7.309 1 90.75 238 THR A C 1
ATOM 1939 O O . THR A 1 238 ? -13.516 15.648 -7.727 1 90.75 238 THR A O 1
ATOM 1942 N N . LEU A 1 239 ? -15 15.734 -6.066 1 92.56 239 LEU A N 1
ATOM 1943 C CA . LEU A 1 239 ? -14.023 15.305 -5.074 1 92.56 239 LEU A CA 1
ATOM 1944 C C . LEU A 1 239 ? -13.492 13.914 -5.395 1 92.56 239 LEU A C 1
ATOM 1946 O O . LEU A 1 239 ? -12.289 13.68 -5.363 1 92.56 239 LEU A O 1
ATOM 1950 N N . ARG A 1 240 ? -14.312 13.031 -5.734 1 88.06 240 ARG A N 1
ATOM 1951 C CA . ARG A 1 240 ? -13.953 11.648 -6.02 1 88.06 240 ARG A CA 1
ATOM 1952 C C . ARG A 1 240 ? -13.07 11.562 -7.262 1 88.06 240 ARG A C 1
ATOM 1954 O O . ARG A 1 240 ? -12.188 10.703 -7.344 1 88.06 240 ARG A O 1
ATOM 1961 N N . LEU A 1 241 ? -13.266 12.461 -8.125 1 82.25 241 LEU A N 1
ATOM 1962 C CA . LEU A 1 241 ? -12.508 12.461 -9.367 1 82.25 241 LEU A CA 1
ATOM 1963 C C . LEU A 1 241 ? -11.125 13.07 -9.156 1 82.25 241 LEU A C 1
ATOM 1965 O O . LEU A 1 241 ? -10.164 12.688 -9.828 1 82.25 241 LEU A O 1
ATOM 1969 N N . ARG A 1 242 ? -11.047 13.922 -8.266 1 83.06 242 ARG A N 1
ATOM 1970 C CA . ARG A 1 242 ? -9.82 14.703 -8.125 1 83.06 242 ARG A CA 1
ATOM 1971 C C . ARG A 1 242 ? -8.859 14.031 -7.148 1 83.06 242 ARG A C 1
ATOM 1973 O O . ARG A 1 242 ? -7.637 14.148 -7.293 1 83.06 242 ARG A O 1
ATOM 1980 N N . VAL A 1 243 ? -9.422 13.422 -6.238 1 82.31 243 VAL A N 1
ATOM 1981 C CA . VAL A 1 243 ? -8.594 12.836 -5.195 1 82.31 243 VAL A CA 1
ATOM 1982 C C . VAL A 1 243 ? -7.695 11.75 -5.797 1 82.31 243 VAL A C 1
ATOM 1984 O O . VAL A 1 243 ? -8.164 10.898 -6.555 1 82.31 243 VAL A O 1
ATOM 1987 N N . GLY A 1 244 ? -6.426 11.82 -5.582 1 75.31 244 GLY A N 1
ATOM 1988 C CA . GLY A 1 244 ? -5.473 10.836 -6.062 1 75.31 244 GLY A CA 1
ATOM 1989 C C . GLY A 1 244 ? -4.832 11.219 -7.383 1 75.31 244 GLY A C 1
ATOM 1990 O O . GLY A 1 244 ? -3.889 10.57 -7.836 1 75.31 244 GLY A O 1
ATOM 1991 N N . HIS A 1 245 ? -5.258 12.266 -8.008 1 77.44 245 HIS A N 1
ATOM 1992 C CA . HIS A 1 245 ? -4.73 12.648 -9.312 1 77.44 245 HIS A CA 1
ATOM 1993 C C . HIS A 1 245 ? -3.828 13.875 -9.195 1 77.44 245 HIS A C 1
ATOM 1995 O O . HIS A 1 245 ? -3.479 14.484 -10.211 1 77.44 245 HIS A O 1
ATOM 2001 N N . HIS A 1 246 ? -3.514 14.25 -8.094 1 84.5 246 HIS A N 1
ATOM 2002 C CA . HIS A 1 246 ? -2.512 15.266 -7.793 1 84.5 246 HIS A CA 1
ATOM 2003 C C . HIS A 1 246 ? -2.928 16.625 -8.344 1 84.5 246 HIS A C 1
ATOM 2005 O O . HIS A 1 246 ? -2.08 17.406 -8.781 1 84.5 246 HIS A O 1
ATOM 2011 N N . VAL A 1 247 ? -4.172 16.922 -8.453 1 85.62 247 VAL A N 1
ATOM 2012 C CA . VAL A 1 247 ? -4.656 18.156 -9.055 1 85.62 247 VAL A CA 1
ATOM 2013 C C . VAL A 1 247 ? -4.117 19.359 -8.273 1 85.62 247 VAL A C 1
ATOM 2015 O O . VAL A 1 247 ? -3.508 20.25 -8.859 1 85.62 247 VAL A O 1
ATOM 2018 N N . TYR A 1 248 ? -4.285 19.375 -7.055 1 87.38 248 TYR A N 1
ATOM 2019 C CA . TYR A 1 248 ? -3.881 20.5 -6.238 1 87.38 248 TYR A CA 1
ATOM 2020 C C . TYR A 1 248 ? -2.369 20.531 -6.051 1 87.38 248 TYR A C 1
ATOM 2022 O O . TYR A 1 248 ? -1.765 21.609 -5.992 1 87.38 248 TYR A O 1
ATOM 2030 N N . GLY A 1 249 ? -1.806 19.344 -5.953 1 92.31 249 GLY A N 1
ATOM 2031 C CA . GLY A 1 249 ? -0.356 19.266 -5.871 1 92.31 249 GLY A CA 1
ATOM 2032 C C . GLY A 1 249 ? 0.341 19.828 -7.098 1 92.31 249 GLY A C 1
ATOM 2033 O O . GLY A 1 249 ? 1.378 20.484 -6.98 1 92.31 249 GLY A O 1
ATOM 2034 N N . GLU A 1 250 ? -0.226 19.562 -8.219 1 93.12 250 GLU A N 1
ATOM 2035 C CA . GLU A 1 250 ? 0.346 20.062 -9.469 1 93.12 250 GLU A CA 1
ATOM 2036 C C . GLU A 1 250 ? 0.25 21.578 -9.562 1 93.12 250 GLU A C 1
ATOM 2038 O O . GLU A 1 250 ? 1.217 22.25 -9.93 1 93.12 250 GLU A O 1
ATOM 2043 N N . LEU A 1 251 ? -0.93 22.078 -9.242 1 93.75 251 LEU A N 1
ATOM 2044 C CA . LEU A 1 251 ? -1.12 23.516 -9.242 1 93.75 251 LEU A CA 1
ATOM 2045 C C . LEU A 1 251 ? -0.164 24.188 -8.266 1 93.75 251 LEU A C 1
ATOM 2047 O O . LEU A 1 251 ? 0.443 25.219 -8.586 1 93.75 251 LEU A O 1
ATOM 2051 N N . TRP A 1 252 ? -0.099 23.625 -7.121 1 96 252 TRP A N 1
ATOM 2052 C CA . TRP A 1 252 ? 0.787 24.109 -6.07 1 96 252 TRP A CA 1
ATOM 2053 C C . TRP A 1 252 ? 2.236 24.125 -6.543 1 96 252 TRP A C 1
ATOM 2055 O O . TRP A 1 252 ? 2.922 25.156 -6.434 1 96 252 TRP A O 1
ATOM 2065 N N . ALA A 1 253 ? 2.729 23.078 -7.133 1 97.56 253 ALA A N 1
ATOM 2066 C CA . ALA A 1 253 ? 4.109 22.922 -7.578 1 97.56 253 ALA A CA 1
ATOM 2067 C C . ALA A 1 253 ? 4.43 23.859 -8.734 1 97.56 253 ALA A C 1
ATOM 2069 O O . ALA A 1 253 ? 5.504 24.469 -8.773 1 97.56 253 ALA A O 1
ATOM 2070 N N . ASN A 1 254 ? 3.545 23.984 -9.664 1 96.38 254 ASN A N 1
ATOM 2071 C CA . ASN A 1 254 ? 3.766 24.844 -10.828 1 96.38 254 ASN A CA 1
ATOM 2072 C C . ASN A 1 254 ? 3.893 26.312 -10.43 1 96.38 254 ASN A C 1
ATOM 2074 O O . ASN A 1 254 ? 4.664 27.062 -11.031 1 96.38 254 ASN A O 1
ATOM 2078 N N . LYS A 1 255 ? 3.125 26.672 -9.469 1 97.12 255 LYS A N 1
ATOM 2079 C CA . LYS A 1 255 ? 3.242 28.047 -8.977 1 97.12 255 LYS A CA 1
ATOM 2080 C C . LYS A 1 255 ? 4.637 28.312 -8.406 1 97.12 255 LYS A C 1
ATOM 2082 O O . LYS A 1 255 ? 5.238 29.344 -8.688 1 97.12 255 LYS A O 1
ATOM 2087 N N . ILE A 1 256 ? 5.121 27.438 -7.637 1 98.12 256 ILE A N 1
ATOM 2088 C CA . ILE A 1 256 ? 6.441 27.578 -7.027 1 98.12 256 ILE A CA 1
ATOM 2089 C C . ILE A 1 256 ? 7.512 27.609 -8.117 1 98.12 256 ILE A C 1
ATOM 2091 O O . ILE A 1 256 ? 8.398 28.469 -8.102 1 98.12 256 ILE A O 1
ATOM 2095 N N . LYS A 1 257 ? 7.422 26.703 -9.055 1 98 257 LYS A N 1
ATOM 2096 C CA . LYS A 1 257 ? 8.406 26.625 -10.133 1 98 257 LYS A CA 1
ATOM 2097 C C . LYS A 1 257 ? 8.344 27.875 -11.016 1 98 257 LYS A C 1
ATOM 2099 O O . LYS A 1 257 ? 9.375 28.359 -11.484 1 98 257 LYS A O 1
ATOM 2104 N N . LYS A 1 258 ? 7.164 28.391 -11.211 1 97.19 258 LYS A N 1
ATOM 2105 C CA . LYS A 1 258 ? 7.023 29.641 -11.953 1 97.19 258 LYS A CA 1
ATOM 2106 C C . LYS A 1 258 ? 7.734 30.781 -11.242 1 97.19 258 LYS A C 1
ATOM 2108 O O . LYS A 1 258 ? 8.406 31.594 -11.883 1 97.19 258 LYS A O 1
ATOM 2113 N N . VAL A 1 259 ? 7.547 30.844 -9.953 1 97.81 259 VAL A N 1
ATOM 2114 C CA . VAL A 1 259 ? 8.203 31.891 -9.172 1 97.81 259 VAL A CA 1
ATOM 2115 C C . VAL A 1 259 ? 9.719 31.734 -9.281 1 97.81 259 VAL A C 1
ATOM 2117 O O . VAL A 1 259 ? 10.438 32.719 -9.461 1 97.81 259 VAL A O 1
ATOM 2120 N N . LEU A 1 260 ? 10.266 30.531 -9.156 1 98.12 260 LEU A N 1
ATOM 2121 C CA . LEU A 1 260 ? 11.688 30.281 -9.312 1 98.12 260 LEU A CA 1
ATOM 2122 C C . LEU A 1 260 ? 12.172 30.75 -10.68 1 98.12 260 LEU A C 1
ATOM 2124 O O . LEU A 1 260 ? 13.227 31.375 -10.789 1 98.12 260 LEU A O 1
ATOM 2128 N N . PHE A 1 261 ? 11.391 30.438 -11.664 1 97.25 261 PHE A N 1
ATOM 2129 C CA . PHE A 1 261 ? 11.734 30.781 -13.031 1 97.25 261 PHE A CA 1
ATOM 2130 C C . PHE A 1 261 ? 11.719 32.281 -13.227 1 97.25 261 PHE A C 1
ATOM 2132 O O . PHE A 1 261 ? 12.664 32.875 -13.773 1 97.25 261 PHE A O 1
ATOM 2139 N N . ASP A 1 262 ? 10.625 32.938 -12.781 1 97.19 262 ASP A N 1
ATOM 2140 C CA . ASP A 1 262 ? 10.438 34.375 -12.969 1 97.19 262 ASP A CA 1
ATOM 2141 C C . ASP A 1 262 ? 11.531 35.156 -12.25 1 97.19 262 ASP A C 1
ATOM 2143 O O . ASP A 1 262 ? 11.906 36.25 -12.688 1 97.19 262 ASP A O 1
ATOM 2147 N N . HIS A 1 263 ? 12.07 34.594 -11.195 1 96.88 263 HIS A N 1
ATOM 2148 C CA . HIS A 1 263 ? 13.086 35.312 -10.422 1 96.88 263 HIS A CA 1
ATOM 2149 C C . HIS A 1 263 ? 14.492 34.875 -10.82 1 96.88 263 HIS A C 1
ATOM 2151 O O . HIS A 1 263 ? 15.469 35.188 -10.156 1 96.88 263 HIS A O 1
ATOM 2157 N N . GLY A 1 264 ? 14.539 34 -11.805 1 95.81 264 GLY A N 1
ATOM 2158 C CA . GLY A 1 264 ? 15.828 33.562 -12.32 1 95.81 264 GLY A CA 1
ATOM 2159 C C . GLY A 1 264 ? 16.531 32.594 -11.383 1 95.81 264 GLY A C 1
ATOM 2160 O O . GLY A 1 264 ? 17.766 32.531 -11.336 1 95.81 264 GLY A O 1
ATOM 2161 N N . LEU A 1 265 ? 15.805 31.828 -10.625 1 97.31 265 LEU A N 1
ATOM 2162 C CA . LEU A 1 265 ? 16.375 30.953 -9.602 1 97.31 265 LEU A CA 1
ATOM 2163 C C . LEU A 1 265 ? 16.312 29.5 -10.031 1 97.31 265 LEU A C 1
ATOM 2165 O O . LEU A 1 265 ? 16.844 28.625 -9.352 1 97.31 265 LEU A O 1
ATOM 2169 N N . ILE A 1 266 ? 15.75 29.141 -11.094 1 96 266 ILE A N 1
ATOM 2170 C CA . ILE A 1 266 ? 15.344 27.797 -11.469 1 96 266 ILE A CA 1
ATOM 2171 C C . ILE A 1 266 ? 16.578 26.938 -11.695 1 96 266 ILE A C 1
ATOM 2173 O O . ILE A 1 266 ? 16.547 25.719 -11.461 1 96 266 ILE A O 1
ATOM 2177 N N . ASP A 1 267 ? 17.719 27.516 -12.109 1 95.19 267 ASP A N 1
ATOM 2178 C CA . ASP A 1 267 ? 18.922 26.75 -12.43 1 95.19 267 ASP A CA 1
ATOM 2179 C C . ASP A 1 267 ? 19.875 26.703 -11.234 1 95.19 267 ASP A C 1
ATOM 2181 O O . ASP A 1 267 ? 20.891 26 -11.273 1 95.19 267 ASP A O 1
ATOM 2185 N N . ARG A 1 268 ? 19.578 27.453 -10.172 1 97 268 ARG A N 1
ATOM 2186 C CA . ARG A 1 268 ? 20.422 27.5 -8.977 1 97 268 ARG A CA 1
ATOM 2187 C C . ARG A 1 268 ? 20.328 26.203 -8.188 1 97 268 ARG A C 1
ATOM 2189 O O . ARG A 1 268 ? 19.328 25.484 -8.273 1 97 268 ARG A O 1
ATOM 2196 N N . PRO A 1 269 ? 21.469 25.859 -7.48 1 96.81 269 PRO A N 1
ATOM 2197 C CA . PRO A 1 269 ? 21.297 24.734 -6.555 1 96.81 269 PRO A CA 1
ATOM 2198 C C . PRO A 1 269 ? 20.141 24.938 -5.582 1 96.81 269 PRO A C 1
ATOM 2200 O O . PRO A 1 269 ? 19.953 26.031 -5.059 1 96.81 269 PRO A O 1
ATOM 2203 N N . LEU A 1 270 ? 19.375 23.891 -5.375 1 98 270 LEU A N 1
ATOM 2204 C CA . LEU A 1 270 ? 18.156 24.031 -4.602 1 98 270 LEU A CA 1
ATOM 2205 C C . LEU A 1 270 ? 18.156 23.078 -3.41 1 98 270 LEU A C 1
ATOM 2207 O O . LEU A 1 270 ? 18.406 21.875 -3.566 1 98 270 LEU A O 1
ATOM 2211 N N . HIS A 1 271 ? 18.016 23.609 -2.23 1 98.12 271 HIS A N 1
ATOM 2212 C CA . HIS A 1 271 ? 17.719 22.828 -1.032 1 98.12 271 HIS A CA 1
ATOM 2213 C C . HIS A 1 271 ? 16.25 22.953 -0.647 1 98.12 271 HIS A C 1
ATOM 2215 O O . HIS A 1 271 ? 15.758 24.062 -0.382 1 98.12 271 HIS A O 1
ATOM 2221 N N . ILE A 1 272 ? 15.539 21.828 -0.579 1 98.56 272 ILE A N 1
ATOM 2222 C CA . ILE A 1 272 ? 14.125 21.828 -0.227 1 98.56 272 ILE A CA 1
ATOM 2223 C C . ILE A 1 272 ? 13.953 21.375 1.222 1 98.56 272 ILE A C 1
ATOM 2225 O O . ILE A 1 272 ? 14.508 20.359 1.631 1 98.56 272 ILE A O 1
ATOM 2229 N N . VAL A 1 273 ? 13.188 22.125 1.959 1 98.5 273 VAL A N 1
ATOM 2230 C CA . VAL A 1 273 ? 12.992 21.828 3.371 1 98.5 273 VAL A CA 1
ATOM 2231 C C . VAL A 1 273 ? 11.492 21.828 3.695 1 98.5 273 VAL A C 1
ATOM 2233 O O . VAL A 1 273 ? 10.789 22.797 3.369 1 98.5 273 VAL A O 1
ATOM 2236 N N . SER A 1 274 ? 10.969 20.734 4.234 1 98.25 274 SER A N 1
ATOM 2237 C CA . SER A 1 274 ? 9.648 20.75 4.855 1 98.25 274 SER A CA 1
ATOM 2238 C C . SER A 1 274 ? 9.734 21.031 6.352 1 98.25 274 SER A C 1
ATOM 2240 O O . SER A 1 274 ? 10.289 20.234 7.109 1 98.25 274 SER A O 1
ATOM 2242 N N . ALA A 1 275 ? 9.281 22.188 6.758 1 97.5 275 ALA A N 1
ATOM 2243 C CA . ALA A 1 275 ? 9.398 22.656 8.141 1 97.5 275 ALA A CA 1
ATOM 2244 C C . ALA A 1 275 ? 8.352 23.719 8.453 1 97.5 275 ALA A C 1
ATOM 2246 O O . ALA A 1 275 ? 7.539 24.078 7.594 1 97.5 275 ALA A O 1
ATOM 2247 N N . ASN A 1 276 ? 8.336 24.109 9.727 1 93.88 276 ASN A N 1
ATOM 2248 C CA . ASN A 1 276 ? 7.566 25.297 10.039 1 93.88 276 ASN A CA 1
ATOM 2249 C C . ASN A 1 276 ? 8.141 26.531 9.336 1 93.88 276 ASN A C 1
ATOM 2251 O O . ASN A 1 276 ? 9.305 26.547 8.945 1 93.88 276 ASN A O 1
ATOM 2255 N N . LEU A 1 277 ? 7.406 27.562 9.242 1 94.94 277 LEU A N 1
ATOM 2256 C CA . LEU A 1 277 ? 7.801 28.703 8.406 1 94.94 277 LEU A CA 1
ATOM 2257 C C . LEU A 1 277 ? 8.555 29.734 9.227 1 94.94 277 LEU A C 1
ATOM 2259 O O . LEU A 1 277 ? 9.023 30.734 8.68 1 94.94 277 LEU A O 1
ATOM 2263 N N . HIS A 1 278 ? 8.734 29.547 10.477 1 95.12 278 HIS A N 1
ATOM 2264 C CA . HIS A 1 278 ? 9.344 30.609 11.281 1 95.12 278 HIS A CA 1
ATOM 2265 C C . HIS A 1 278 ? 10.773 30.234 11.68 1 95.12 278 HIS A C 1
ATOM 2267 O O . HIS A 1 278 ? 11.617 31.125 11.844 1 95.12 278 HIS A O 1
ATOM 2273 N N . SER A 1 279 ? 11.086 29.016 11.82 1 97.06 279 SER A N 1
ATOM 2274 C CA . SER A 1 279 ? 12.359 28.625 12.406 1 97.06 279 SER A CA 1
ATOM 2275 C C . SER A 1 279 ? 13.523 28.953 11.469 1 97.06 279 SER A C 1
ATOM 2277 O O . SER A 1 279 ? 14.547 29.469 11.906 1 97.06 279 SER A O 1
ATOM 2279 N N . PHE A 1 280 ? 13.406 28.672 10.211 1 97.88 280 PHE A N 1
ATOM 2280 C CA . PHE A 1 280 ? 14.469 28.969 9.258 1 97.88 280 PHE A CA 1
ATOM 2281 C C . PHE A 1 280 ? 14.633 30.469 9.07 1 97.88 280 PHE A C 1
ATOM 2283 O O . PHE A 1 280 ? 15.758 30.984 9.039 1 97.88 280 PHE A O 1
ATOM 2290 N N . LEU A 1 281 ? 13.516 31.172 8.93 1 98.12 281 LEU A N 1
ATOM 2291 C CA . LEU A 1 281 ? 13.523 32.625 8.805 1 98.12 281 LEU A CA 1
ATOM 2292 C C . LEU A 1 281 ? 14.25 33.25 9.984 1 98.12 281 LEU A C 1
ATOM 2294 O O . LEU A 1 281 ? 15.18 34.062 9.797 1 98.12 281 LEU A O 1
ATOM 2298 N N . ASN A 1 282 ? 13.875 32.844 11.211 1 97.62 282 ASN A N 1
ATOM 2299 C CA . ASN A 1 282 ? 14.43 33.438 12.422 1 97.62 282 ASN A CA 1
ATOM 2300 C C . ASN A 1 282 ? 15.898 33.062 12.617 1 97.62 282 ASN A C 1
ATOM 2302 O O . ASN A 1 282 ? 16.688 33.875 13.109 1 97.62 282 ASN A O 1
ATOM 2306 N N . THR A 1 283 ? 16.266 31.891 12.266 1 97.81 283 THR A N 1
ATOM 2307 C CA . THR A 1 283 ? 17.625 31.422 12.477 1 97.81 283 THR A CA 1
ATOM 2308 C C . THR A 1 283 ? 18.594 32.094 11.492 1 97.81 283 THR A C 1
ATOM 2310 O O . THR A 1 283 ? 19.625 32.625 11.891 1 97.81 283 THR A O 1
ATOM 2313 N N . ILE A 1 284 ? 18.25 32.125 10.203 1 97.75 284 ILE A N 1
ATOM 2314 C CA . ILE A 1 284 ? 19.125 32.656 9.164 1 97.75 284 ILE A CA 1
ATOM 2315 C C . ILE A 1 284 ? 19.25 34.188 9.344 1 97.75 284 ILE A C 1
ATOM 2317 O O . ILE A 1 284 ? 20.359 34.688 9.477 1 97.75 284 ILE A O 1
ATOM 2321 N N . TYR A 1 285 ? 18.125 34.875 9.367 1 98.19 285 TYR A N 1
ATOM 2322 C CA . TYR A 1 285 ? 18.156 36.312 9.359 1 98.19 285 TYR A CA 1
ATOM 2323 C C . TYR A 1 285 ? 18.359 36.875 10.773 1 98.19 285 TYR A C 1
ATOM 2325 O O . TYR A 1 285 ? 18.719 38.031 10.945 1 98.19 285 TYR A O 1
ATOM 2333 N N . GLY A 1 286 ? 18.047 36.031 11.805 1 97.69 286 GLY A N 1
ATOM 2334 C CA . GLY A 1 286 ? 18.5 36.406 13.133 1 97.69 286 GLY A CA 1
ATOM 2335 C C . GLY A 1 286 ? 20 36.531 13.234 1 97.69 286 GLY A C 1
ATOM 2336 O O . GLY A 1 286 ? 20.516 37.469 13.828 1 97.69 286 GLY A O 1
ATOM 2337 N N . HIS A 1 287 ? 20.656 35.562 12.711 1 97.19 287 HIS A N 1
ATOM 2338 C CA . HIS A 1 287 ? 22.109 35.625 12.656 1 97.19 287 HIS A CA 1
ATOM 2339 C C . HIS A 1 287 ? 22.594 36.844 11.883 1 97.19 287 HIS A C 1
ATOM 2341 O O . HIS A 1 287 ? 23.484 37.562 12.344 1 97.19 287 HIS A O 1
ATOM 2347 N N . GLN A 1 288 ? 21.984 37.156 10.75 1 97.31 288 GLN A N 1
ATOM 2348 C CA . GLN A 1 288 ? 22.484 38.188 9.836 1 97.31 288 GLN A CA 1
ATOM 2349 C C . GLN A 1 288 ? 22.109 39.594 10.328 1 97.31 288 GLN A C 1
ATOM 2351 O O . GLN A 1 288 ? 22.922 40.5 10.266 1 97.31 288 GLN A O 1
ATOM 2356 N N . ALA A 1 289 ? 20.922 39.75 10.812 1 97.25 289 ALA A N 1
ATOM 2357 C CA . ALA A 1 289 ? 20.406 41.062 11.195 1 97.25 289 ALA A CA 1
ATOM 2358 C C . ALA A 1 289 ? 20.844 41.406 12.609 1 97.25 289 ALA A C 1
ATOM 2360 O O . ALA A 1 289 ? 21.094 42.594 12.914 1 97.25 289 ALA A O 1
ATOM 2361 N N . LEU A 1 290 ? 20.938 40.406 13.5 1 97.31 290 LEU A N 1
ATOM 2362 C CA . LEU A 1 290 ? 21.156 40.688 14.914 1 97.31 290 LEU A CA 1
ATOM 2363 C C . LEU A 1 290 ? 22.547 40.219 15.344 1 97.31 290 LEU A C 1
ATOM 2365 O O . LEU A 1 290 ? 22.984 40.469 16.469 1 97.31 290 LEU A O 1
ATOM 2369 N N . GLY A 1 291 ? 23.219 39.531 14.508 1 96.12 291 GLY A N 1
ATOM 2370 C CA . GLY A 1 291 ? 24.562 39.062 14.805 1 96.12 291 GLY A CA 1
ATOM 2371 C C . GLY A 1 291 ? 24.594 37.844 15.727 1 96.12 291 GLY A C 1
ATOM 2372 O O . GLY A 1 291 ? 25.562 37.656 16.469 1 96.12 291 GLY A O 1
ATOM 2373 N N . LEU A 1 292 ? 23.531 37.094 15.742 1 96.88 292 LEU A N 1
ATOM 2374 C CA . LEU A 1 292 ? 23.484 35.906 16.594 1 96.88 292 LEU A CA 1
ATOM 2375 C C . LEU A 1 292 ? 24.469 34.844 16.094 1 96.88 292 LEU A C 1
ATOM 2377 O O . LEU A 1 292 ? 24.344 34.375 14.961 1 96.88 292 LEU A O 1
ATOM 2381 N N . SER A 1 293 ? 25.391 34.344 16.938 1 94.44 293 SER A N 1
ATOM 2382 C CA . SER A 1 293 ? 26.469 33.5 16.453 1 94.44 293 SER A CA 1
ATOM 2383 C C . SER A 1 293 ? 26.391 32.094 17.031 1 94.44 293 SER A C 1
ATOM 2385 O O . SER A 1 293 ? 27 31.156 16.5 1 94.44 293 SER A O 1
ATOM 2387 N N . THR A 1 294 ? 25.625 31.922 18.125 1 95.81 294 THR A N 1
ATOM 2388 C CA . THR A 1 294 ? 25.531 30.609 18.75 1 95.81 294 THR A CA 1
ATOM 2389 C C . THR A 1 294 ? 24.078 30.125 18.781 1 95.81 294 THR A C 1
ATOM 2391 O O . THR A 1 294 ? 23.156 30.938 18.625 1 95.81 294 THR A O 1
ATOM 2394 N N . PHE A 1 295 ? 23.906 28.812 19 1 96 295 PHE A N 1
ATOM 2395 C CA . PHE A 1 295 ? 22.547 28.266 19.094 1 96 295 PHE A CA 1
ATOM 2396 C C . PHE A 1 295 ? 21.812 28.859 20.281 1 96 295 PHE A C 1
ATOM 2398 O O . PHE A 1 295 ? 20.609 29.156 20.188 1 96 295 PHE A O 1
ATOM 2405 N N . GLU A 1 296 ? 22.516 29.031 21.391 1 95.81 296 GLU A N 1
ATOM 2406 C CA . GLU A 1 296 ? 21.891 29.547 22.609 1 95.81 296 GLU A CA 1
ATOM 2407 C C . GLU A 1 296 ? 21.312 30.938 22.375 1 95.81 296 GLU A C 1
ATOM 2409 O O . GLU A 1 296 ? 20.234 31.266 22.891 1 95.81 296 GLU A O 1
ATOM 2414 N N . GLU A 1 297 ? 22.047 31.734 21.625 1 97.06 297 GLU A N 1
ATOM 2415 C CA . GLU A 1 297 ? 21.547 33.094 21.312 1 97.06 297 GLU A CA 1
ATOM 2416 C C . GLU A 1 297 ? 20.297 33.031 20.438 1 97.06 297 GLU A C 1
ATOM 2418 O O . GLU A 1 297 ? 19.344 33.781 20.672 1 97.06 297 GLU A O 1
ATOM 2423 N N . ILE A 1 298 ? 20.344 32.188 19.469 1 96.56 298 ILE A N 1
ATOM 2424 C CA . ILE A 1 298 ? 19.219 32 18.562 1 96.56 298 ILE A CA 1
ATOM 2425 C C . ILE A 1 298 ? 18 31.5 19.359 1 96.56 298 ILE A C 1
ATOM 2427 O O . ILE A 1 298 ? 16.891 32 19.172 1 96.56 298 ILE A O 1
ATOM 2431 N N . GLU A 1 299 ? 18.219 30.5 20.219 1 95.56 299 GLU A N 1
ATOM 2432 C CA . GLU A 1 299 ? 17.156 29.922 21.047 1 95.56 299 GLU A CA 1
ATOM 2433 C C . GLU A 1 299 ? 16.484 31 21.891 1 95.56 299 GLU A C 1
ATOM 2435 O O . GLU A 1 299 ? 15.258 31.016 22.016 1 95.56 299 GLU A O 1
ATOM 2440 N N . LYS A 1 300 ? 17.297 31.828 22.453 1 95.06 300 LYS A N 1
ATOM 2441 C CA . LYS A 1 300 ? 16.766 32.875 23.328 1 95.06 300 LYS A CA 1
ATOM 2442 C C . LYS A 1 300 ? 15.852 33.812 22.547 1 95.06 300 LYS A C 1
ATOM 2444 O O . LYS A 1 300 ? 14.75 34.125 23 1 95.06 300 LYS A O 1
ATOM 2449 N N . VAL A 1 301 ? 16.312 34.25 21.406 1 96.31 301 VAL A N 1
ATOM 2450 C CA . VAL A 1 301 ? 15.523 35.156 20.578 1 96.31 301 VAL A CA 1
ATOM 2451 C C . VAL A 1 301 ? 14.25 34.469 20.109 1 96.31 301 VAL A C 1
ATOM 2453 O O . VAL A 1 301 ? 13.172 35.062 20.109 1 96.31 301 VAL A O 1
ATOM 2456 N N . ALA A 1 302 ? 14.406 33.219 19.688 1 95.31 302 ALA A N 1
ATOM 2457 C CA . ALA A 1 302 ? 13.258 32.438 19.25 1 95.31 302 ALA A CA 1
ATOM 2458 C C . ALA A 1 302 ? 12.219 32.281 20.359 1 95.31 302 ALA A C 1
ATOM 2460 O O . ALA A 1 302 ? 11.016 32.375 20.109 1 95.31 302 ALA A O 1
ATOM 2461 N N . MET A 1 303 ? 12.641 32.094 21.594 1 93.94 303 MET A N 1
ATOM 2462 C CA . MET A 1 303 ? 11.758 31.984 22.75 1 93.94 303 MET A CA 1
ATOM 2463 C C . MET A 1 303 ? 11 33.281 23 1 93.94 303 MET A C 1
ATOM 2465 O O . MET A 1 303 ? 9.797 33.25 23.25 1 93.94 303 MET A O 1
ATOM 2469 N N . ASP A 1 304 ? 11.719 34.344 22.859 1 94 304 ASP A N 1
ATOM 2470 C CA . ASP A 1 304 ? 11.094 35.656 23.047 1 94 304 ASP A CA 1
ATOM 2471 C C . ASP A 1 304 ? 9.992 35.875 22.016 1 94 304 ASP A C 1
ATOM 2473 O O . ASP A 1 304 ? 8.93 36.406 22.344 1 94 304 ASP A O 1
ATOM 2477 N N . ILE A 1 305 ? 10.258 35.5 20.828 1 94.31 305 ILE A N 1
ATOM 2478 C CA . ILE A 1 305 ? 9.289 35.688 19.75 1 94.31 305 ILE A CA 1
ATOM 2479 C C . ILE A 1 305 ? 8.086 34.781 20 1 94.31 305 ILE A C 1
ATOM 2481 O O . ILE A 1 305 ? 6.938 35.219 19.859 1 94.31 305 ILE A O 1
ATOM 2485 N N . SER A 1 306 ? 8.312 33.562 20.422 1 90 306 SER A N 1
ATOM 2486 C CA . SER A 1 306 ? 7.262 32.562 20.609 1 90 306 SER A CA 1
ATOM 2487 C C . SER A 1 306 ? 6.309 32.969 21.719 1 90 306 SER A C 1
ATOM 2489 O O . SER A 1 306 ? 5.105 32.719 21.656 1 90 306 SER A O 1
ATOM 2491 N N . VAL A 1 307 ? 6.797 33.625 22.797 1 87.44 307 VAL A N 1
ATOM 2492 C CA . VAL A 1 307 ? 5.969 33.969 23.938 1 87.44 307 VAL A CA 1
ATOM 2493 C C . VAL A 1 307 ? 5.363 35.375 23.734 1 87.44 307 VAL A C 1
ATOM 2495 O O . VAL A 1 307 ? 4.574 35.844 24.562 1 87.44 307 VAL A O 1
ATOM 2498 N N . GLY A 1 308 ? 5.727 35.938 22.641 1 89.12 308 GLY A N 1
ATOM 2499 C CA . GLY A 1 308 ? 5.219 37.281 22.391 1 89.12 308 GLY A CA 1
ATOM 2500 C C . GLY A 1 308 ? 5.75 38.312 23.344 1 89.12 308 GLY A C 1
ATOM 2501 O O . GLY A 1 308 ? 5.004 39.188 23.812 1 89.12 308 GLY A O 1
ATOM 2502 N N . ALA A 1 309 ? 7 38.125 23.734 1 89.44 309 ALA A N 1
ATOM 2503 C CA . ALA A 1 309 ? 7.609 39.094 24.656 1 89.44 309 ALA A CA 1
ATOM 2504 C C . ALA A 1 309 ? 7.539 40.531 24.094 1 89.44 309 ALA A C 1
ATOM 2506 O O . ALA A 1 309 ? 7.578 40.719 22.875 1 89.44 309 ALA A O 1
ATOM 2507 N N . LYS A 1 310 ? 7.52 41.406 25.156 1 83.81 310 LYS A N 1
ATOM 2508 C CA . LYS A 1 310 ? 7.531 42.812 24.766 1 83.81 310 LYS A CA 1
ATOM 2509 C C . LYS A 1 310 ? 8.82 43.156 24.031 1 83.81 310 LYS A C 1
ATOM 2511 O O . LYS A 1 310 ? 9.906 42.719 24.422 1 83.81 310 LYS A O 1
ATOM 2516 N N . GLN A 1 311 ? 8.82 43.594 22.812 1 90.25 311 GLN A N 1
ATOM 2517 C CA . GLN A 1 311 ? 9.93 44.094 22 1 90.25 311 GLN A CA 1
ATOM 2518 C C . GLN A 1 311 ? 10.672 42.969 21.328 1 90.25 311 GLN A C 1
ATOM 2520 O O . GLN A 1 311 ? 11.867 43.062 21.047 1 90.25 311 GLN A O 1
ATOM 2525 N N . ASN A 1 312 ? 10.016 41.781 21.297 1 91.75 312 ASN A N 1
ATOM 2526 C CA . ASN A 1 312 ? 10.695 40.719 20.562 1 91.75 312 ASN A CA 1
ATOM 2527 C C . ASN A 1 312 ? 11.148 41.219 19.172 1 91.75 312 ASN A C 1
ATOM 2529 O O . ASN A 1 312 ? 10.711 42.25 18.703 1 91.75 312 ASN A O 1
ATOM 2533 N N . LYS A 1 313 ? 12.055 40.531 18.547 1 96.19 313 LYS A N 1
ATOM 2534 C CA . LYS A 1 313 ? 12.773 41 17.375 1 96.19 313 LYS A CA 1
ATOM 2535 C C . LYS A 1 313 ? 12.18 40.438 16.094 1 96.19 313 LYS A C 1
ATOM 2537 O O . LYS A 1 313 ? 12.82 40.469 15.039 1 96.19 313 LYS A O 1
ATOM 2542 N N . ALA A 1 314 ? 10.984 39.875 16.156 1 96.56 314 ALA A N 1
ATOM 2543 C CA . ALA A 1 314 ? 10.359 39.219 15.008 1 96.56 314 ALA A CA 1
ATOM 2544 C C . ALA A 1 314 ? 10.211 40.219 13.844 1 96.56 314 ALA A C 1
ATOM 2546 O O . ALA A 1 314 ? 10.516 39.875 12.703 1 96.56 314 ALA A O 1
ATOM 2547 N N . LYS A 1 315 ? 9.758 41.406 14.109 1 96.44 315 LYS A N 1
ATOM 2548 C CA . LYS A 1 315 ? 9.539 42.406 13.07 1 96.44 315 LYS A CA 1
ATOM 2549 C C . LYS A 1 315 ? 10.859 42.844 12.445 1 96.44 315 LYS A C 1
ATOM 2551 O O . LYS A 1 315 ? 10.945 43.031 11.234 1 96.44 315 LYS A O 1
ATOM 2556 N N . GLU A 1 316 ? 11.82 43.062 13.273 1 97.06 316 GLU A N 1
ATOM 2557 C CA . GLU A 1 316 ? 13.133 43.469 12.797 1 97.06 316 GLU A CA 1
ATOM 2558 C C . GLU A 1 316 ? 13.727 42.406 11.867 1 97.06 316 GLU A C 1
ATOM 2560 O O . GLU A 1 316 ? 14.281 42.75 10.812 1 97.06 316 GLU A O 1
ATOM 2565 N N . ILE A 1 317 ? 13.586 41.188 12.242 1 98 317 ILE A N 1
ATOM 2566 C CA . ILE A 1 317 ? 14.094 40.062 11.453 1 98 317 ILE A CA 1
ATOM 2567 C C . ILE A 1 317 ? 13.352 39.969 10.125 1 98 317 ILE A C 1
ATOM 2569 O O . ILE A 1 317 ? 13.969 39.844 9.062 1 98 317 ILE A O 1
ATOM 2573 N N . TYR A 1 318 ? 12.109 40.062 10.164 1 97.62 318 TYR A N 1
ATOM 2574 C CA . TYR A 1 318 ? 11.258 39.969 8.977 1 97.62 318 TYR A CA 1
ATOM 2575 C C . TYR A 1 318 ? 11.57 41.094 7.988 1 97.62 318 TYR A C 1
ATOM 2577 O O . TYR A 1 318 ? 11.68 40.844 6.785 1 97.62 318 TYR A O 1
ATOM 2585 N N . ASN A 1 319 ? 11.703 42.312 8.461 1 97.56 319 ASN A N 1
ATOM 2586 C CA . ASN A 1 319 ? 12.016 43.438 7.605 1 97.56 319 ASN A CA 1
ATOM 2587 C C . ASN A 1 319 ? 13.375 43.281 6.934 1 97.56 319 ASN A C 1
ATOM 2589 O O . ASN A 1 319 ? 13.531 43.562 5.746 1 97.56 319 ASN A O 1
ATOM 2593 N N . TYR A 1 320 ? 14.312 42.875 7.711 1 98.19 320 TYR A N 1
ATOM 2594 C CA . TYR A 1 320 ? 15.633 42.594 7.145 1 98.19 320 TYR A CA 1
ATOM 2595 C C . TYR A 1 320 ? 15.555 41.531 6.059 1 98.19 320 TYR A C 1
ATOM 2597 O O . TYR A 1 320 ? 16.188 41.656 5.012 1 98.19 320 TYR A O 1
ATOM 2605 N N . ALA A 1 321 ? 14.82 40.5 6.312 1 98.44 321 ALA A N 1
ATOM 2606 C CA . ALA A 1 321 ? 14.68 39.375 5.379 1 98.44 321 ALA A CA 1
ATOM 2607 C C . ALA A 1 321 ? 14.117 39.844 4.043 1 98.44 321 ALA A C 1
ATOM 2609 O O . ALA A 1 321 ? 14.586 39.438 2.98 1 98.44 321 ALA A O 1
ATOM 2610 N N . GLN A 1 322 ? 13.133 40.719 4.082 1 97.5 322 GLN A N 1
ATOM 2611 C CA . GLN A 1 322 ? 12.453 41.188 2.891 1 97.5 322 GLN A CA 1
ATOM 2612 C C . GLN A 1 322 ? 13.43 41.938 1.967 1 97.5 322 GLN A C 1
ATOM 2614 O O . GLN A 1 322 ? 13.273 41.906 0.744 1 97.5 322 GLN A O 1
ATOM 2619 N N . GLU A 1 323 ? 14.414 42.469 2.553 1 97.31 323 GLU A N 1
ATOM 2620 C CA . GLU A 1 323 ? 15.383 43.219 1.783 1 97.31 323 GLU A CA 1
ATOM 2621 C C . GLU A 1 323 ? 16.594 42.375 1.402 1 97.31 323 GLU A C 1
ATOM 2623 O O . GLU A 1 323 ? 17.484 42.844 0.701 1 97.31 323 GLU A O 1
ATOM 2628 N N . ASN A 1 324 ? 16.578 41.156 1.865 1 98 324 ASN A N 1
ATOM 2629 C CA . ASN A 1 324 ? 17.766 40.344 1.682 1 98 324 ASN A CA 1
ATOM 2630 C C . ASN A 1 324 ? 17.422 38.969 1.127 1 98 324 ASN A C 1
ATOM 2632 O O . ASN A 1 324 ? 17.859 37.938 1.656 1 98 324 ASN A O 1
ATOM 2636 N N . GLY A 1 325 ? 16.594 38.906 0.105 1 97.5 325 GLY A N 1
ATOM 2637 C CA . GLY A 1 325 ? 16.438 37.719 -0.706 1 97.5 325 GLY A CA 1
ATOM 2638 C C . GLY A 1 325 ? 15.32 36.812 -0.225 1 97.5 325 GLY A C 1
ATOM 2639 O O . GLY A 1 325 ? 15.227 35.656 -0.651 1 97.5 325 GLY A O 1
ATOM 2640 N N . PHE A 1 326 ? 14.5 37.281 0.728 1 98.19 326 PHE A N 1
ATOM 2641 C CA . PHE A 1 326 ? 13.375 36.5 1.257 1 98.19 326 PHE A CA 1
ATOM 2642 C C . PHE A 1 326 ? 12.133 36.688 0.4 1 98.19 326 PHE A C 1
ATOM 2644 O O . PHE A 1 326 ? 11.711 37.812 0.155 1 98.19 326 PHE A O 1
ATOM 2651 N N . ILE A 1 327 ? 11.539 35.562 -0.149 1 97.94 327 ILE A N 1
ATOM 2652 C CA . ILE A 1 327 ? 10.336 35.625 -0.972 1 97.94 327 ILE A CA 1
ATOM 2653 C C . ILE A 1 327 ? 9.273 34.688 -0.382 1 97.94 327 ILE A C 1
ATOM 2655 O O . ILE A 1 327 ? 9.531 33.5 -0.144 1 97.94 327 ILE A O 1
ATOM 2659 N N . GLU A 1 328 ? 8.125 35.188 -0.127 1 97.38 328 GLU A N 1
ATOM 2660 C CA . GLU A 1 328 ? 7.012 34.375 0.366 1 97.38 328 GLU A CA 1
ATOM 2661 C C . GLU A 1 328 ? 6.047 34.031 -0.761 1 97.38 328 GLU A C 1
ATOM 2663 O O . GLU A 1 328 ? 5.711 34.875 -1.59 1 97.38 328 GLU A O 1
ATOM 2668 N N . ILE A 1 329 ? 5.738 32.781 -0.819 1 97.31 329 ILE A N 1
ATOM 2669 C CA . ILE A 1 329 ? 4.75 32.281 -1.776 1 97.31 329 ILE A CA 1
ATOM 2670 C C . ILE A 1 329 ? 3.535 31.75 -1.03 1 97.31 329 ILE A C 1
ATOM 2672 O O . ILE A 1 329 ? 3.562 30.625 -0.513 1 97.31 329 ILE A O 1
ATOM 2676 N N . PHE A 1 330 ? 2.465 32.469 -1.019 1 94.75 330 PHE A N 1
ATOM 2677 C CA . PHE A 1 330 ? 1.238 32.031 -0.363 1 94.75 330 PHE A CA 1
ATOM 2678 C C . PHE A 1 330 ? 0.46 31.078 -1.255 1 94.75 330 PHE A C 1
ATOM 2680 O O . PHE A 1 330 ? 0.34 31.297 -2.461 1 94.75 330 PHE A O 1
ATOM 2687 N N . ASP A 1 331 ? -0.009 30.078 -0.679 1 91.5 331 ASP A N 1
ATOM 2688 C CA . ASP A 1 331 ? -0.732 29.078 -1.461 1 91.5 331 ASP A CA 1
ATOM 2689 C C . ASP A 1 331 ? -2.117 29.594 -1.854 1 91.5 331 ASP A C 1
ATOM 2691 O O . ASP A 1 331 ? -2.844 30.125 -1.021 1 91.5 331 ASP A O 1
ATOM 2695 N N . GLU A 1 332 ? -2.414 29.375 -3.08 1 85.62 332 GLU A N 1
ATOM 2696 C CA . GLU A 1 332 ? -3.736 29.719 -3.602 1 85.62 332 GLU A CA 1
ATOM 2697 C C . GLU A 1 332 ? -4.41 28.5 -4.227 1 85.62 332 GLU A C 1
ATOM 2699 O O . GLU A 1 332 ? -5.551 28.578 -4.684 1 85.62 332 GLU A O 1
ATOM 2704 N N . SER A 1 333 ? -3.711 27.453 -4.207 1 81.94 333 SER A N 1
ATOM 2705 C CA . SER A 1 333 ? -4.188 26.266 -4.906 1 81.94 333 SER A CA 1
ATOM 2706 C C . SER A 1 333 ? -5.176 25.469 -4.055 1 81.94 333 SER A C 1
ATOM 2708 O O . SER A 1 333 ? -5.98 24.703 -4.578 1 81.94 333 SER A O 1
ATOM 2710 N N . GLY A 1 334 ? -5.082 25.672 -2.725 1 80.75 334 GLY A N 1
ATOM 2711 C CA . GLY A 1 334 ? -5.934 24.906 -1.831 1 80.75 334 GLY A CA 1
ATOM 2712 C C . GLY A 1 334 ? -5.168 23.906 -0.99 1 80.75 334 GLY A C 1
ATOM 2713 O O . GLY A 1 334 ? -5.707 23.344 -0.038 1 80.75 334 GLY A O 1
ATOM 2714 N N . THR A 1 335 ? -3.91 23.672 -1.244 1 86 335 THR A N 1
ATOM 2715 C CA . THR A 1 335 ? -3.111 22.734 -0.461 1 86 335 THR A CA 1
ATOM 2716 C C . THR A 1 335 ? -2.889 23.266 0.953 1 86 335 THR A C 1
ATOM 2718 O O . THR A 1 335 ? -2.559 22.5 1.862 1 86 335 THR A O 1
ATOM 2721 N N . ASN A 1 336 ? -2.961 24.547 1.078 1 87.12 336 ASN A N 1
ATOM 2722 C CA . ASN A 1 336 ? -2.695 25.219 2.342 1 87.12 336 ASN A CA 1
ATOM 2723 C C . ASN A 1 336 ? -1.252 25.016 2.793 1 87.12 336 ASN A C 1
ATOM 2725 O O . ASN A 1 336 ? -0.981 24.906 3.99 1 87.12 336 ASN A O 1
ATOM 2729 N N . ILE A 1 337 ? -0.379 24.828 1.837 1 93.81 337 ILE A N 1
ATOM 2730 C CA . ILE A 1 337 ? 1.052 24.734 2.104 1 93.81 337 ILE A CA 1
ATOM 2731 C C . ILE A 1 337 ? 1.767 25.969 1.574 1 93.81 337 ILE A C 1
ATOM 2733 O O . ILE A 1 337 ? 2.053 26.062 0.378 1 93.81 337 ILE A O 1
ATOM 2737 N N . HIS A 1 338 ? 2.035 26.875 2.445 1 96.12 338 HIS A N 1
ATOM 2738 C CA . HIS A 1 338 ? 2.789 28.062 2.064 1 96.12 338 HIS A CA 1
ATOM 2739 C C . HIS A 1 338 ? 4.27 27.75 1.893 1 96.12 338 HIS A C 1
ATOM 2741 O O . HIS A 1 338 ? 4.773 26.781 2.473 1 96.12 338 HIS A O 1
ATOM 2747 N N . VAL A 1 339 ? 4.902 28.562 1.052 1 98.19 339 VAL A N 1
ATOM 2748 C CA . VAL A 1 339 ? 6.305 28.312 0.75 1 98.19 339 VAL A CA 1
ATOM 2749 C C . VAL A 1 339 ? 7.113 29.594 0.919 1 98.19 339 VAL A C 1
ATOM 2751 O O . VAL A 1 339 ? 6.59 30.688 0.716 1 98.19 339 VAL A O 1
ATOM 2754 N N . GLN A 1 340 ? 8.32 29.422 1.415 1 98.62 340 GLN A N 1
ATOM 2755 C CA . GLN A 1 340 ? 9.289 30.516 1.521 1 98.62 340 GLN A CA 1
ATOM 2756 C C . GLN A 1 340 ? 10.555 30.203 0.719 1 98.62 340 GLN A C 1
ATOM 2758 O O . GLN A 1 340 ? 11.031 29.078 0.713 1 98.62 340 GLN A O 1
ATOM 2763 N N . LEU A 1 341 ? 11.008 31.203 -0.019 1 98.62 341 LEU A N 1
ATOM 2764 C CA . LEU A 1 341 ? 12.266 31.094 -0.743 1 98.62 341 LEU A CA 1
ATOM 2765 C C . LEU A 1 341 ? 13.328 32 -0.135 1 98.62 341 LEU A C 1
ATOM 2767 O O . LEU A 1 341 ? 13.047 33.156 0.198 1 98.62 341 LEU A O 1
ATOM 2771 N N . PHE A 1 342 ? 14.477 31.438 0.105 1 98.44 342 PHE A N 1
ATOM 2772 C CA . PHE A 1 342 ? 15.656 32.188 0.543 1 98.44 342 PHE A CA 1
ATOM 2773 C C . PHE A 1 342 ? 16.703 32.219 -0.561 1 98.44 342 PHE A C 1
ATOM 2775 O O . PHE A 1 342 ? 17.438 31.266 -0.771 1 98.44 342 PHE A O 1
ATOM 2782 N N . ASP A 1 343 ? 16.734 33.344 -1.247 1 98.19 343 ASP A N 1
ATOM 2783 C CA . ASP A 1 343 ? 17.75 33.562 -2.271 1 98.19 343 ASP A CA 1
ATOM 2784 C C . ASP A 1 343 ? 19.078 34 -1.648 1 98.19 343 ASP A C 1
ATOM 2786 O O . ASP A 1 343 ? 19.281 35.188 -1.399 1 98.19 343 ASP A O 1
ATOM 2790 N N . THR A 1 344 ? 20.031 33.094 -1.562 1 97.38 344 THR A N 1
ATOM 2791 C CA . THR A 1 344 ? 21.25 33.375 -0.823 1 97.38 344 THR A CA 1
ATOM 2792 C C . THR A 1 344 ? 22.156 34.312 -1.616 1 97.38 344 THR A C 1
ATOM 2794 O O . THR A 1 344 ? 23.078 34.906 -1.056 1 97.38 344 THR A O 1
ATOM 2797 N N . ALA A 1 345 ? 21.938 34.438 -2.859 1 96.75 345 ALA A N 1
ATOM 2798 C CA . ALA A 1 345 ? 22.734 35.375 -3.674 1 96.75 345 ALA A CA 1
ATOM 2799 C C . ALA A 1 345 ? 22.281 36.812 -3.455 1 96.75 345 ALA A C 1
ATOM 2801 O O . ALA A 1 345 ? 23.047 37.75 -3.727 1 96.75 345 ALA A O 1
ATOM 2802 N N . ALA A 1 346 ? 21.094 36.969 -3.02 1 96.75 346 ALA A N 1
ATOM 2803 C CA . ALA A 1 346 ? 20.547 38.312 -2.801 1 96.75 346 ALA A CA 1
ATOM 2804 C C . ALA A 1 346 ? 20.828 38.812 -1.378 1 96.75 346 ALA A C 1
ATOM 2806 O O . ALA A 1 346 ? 20.5 39.938 -1.022 1 96.75 346 ALA A O 1
ATOM 2807 N N . MET A 1 347 ? 21.531 37.969 -0.643 1 97 347 MET A N 1
ATOM 2808 C CA . MET A 1 347 ? 21.844 38.344 0.74 1 97 347 MET A CA 1
ATOM 2809 C C . MET A 1 347 ? 23.047 39.25 0.807 1 97 347 MET A C 1
ATOM 2811 O O . MET A 1 347 ? 24 39.094 0.036 1 97 347 MET A O 1
ATOM 2815 N N . SER A 1 348 ? 22.984 40.156 1.719 1 95.69 348 SER A N 1
ATOM 2816 C CA . SER A 1 348 ? 24.109 41.062 1.947 1 95.69 348 SER A CA 1
ATOM 2817 C C . SER A 1 348 ? 25.188 40.375 2.779 1 95.69 348 SER A C 1
ATOM 2819 O O . SER A 1 348 ? 26.375 40.656 2.605 1 95.69 348 SER A O 1
ATOM 2821 N N . ALA A 1 349 ? 24.734 39.5 3.635 1 94.75 349 ALA A N 1
ATOM 2822 C CA . ALA A 1 349 ? 25.672 38.781 4.496 1 94.75 349 ALA A CA 1
ATOM 2823 C C . ALA A 1 349 ? 26.391 37.688 3.717 1 94.75 349 ALA A C 1
ATOM 2825 O O . ALA A 1 349 ? 25.844 37.125 2.768 1 94.75 349 ALA A O 1
ATOM 2826 N N . LYS A 1 350 ? 27.547 37.344 4.238 1 93.12 350 LYS A N 1
ATOM 2827 C CA . LYS A 1 350 ? 28.375 36.312 3.57 1 93.12 350 LYS A CA 1
ATOM 2828 C C . LYS A 1 350 ? 28.141 34.938 4.184 1 93.12 350 LYS A C 1
ATOM 2830 O O . LYS A 1 350 ? 28.562 33.938 3.613 1 93.12 350 LYS A O 1
ATOM 2835 N N . THR A 1 351 ? 27.531 35 5.312 1 94.69 351 THR A N 1
ATOM 2836 C CA . THR A 1 351 ? 27.312 33.719 6.004 1 94.69 351 THR A CA 1
ATOM 2837 C C . THR A 1 351 ? 25.828 33.469 6.238 1 94.69 351 THR A C 1
ATOM 2839 O O . THR A 1 351 ? 25.062 34.406 6.508 1 94.69 351 THR A O 1
ATOM 2842 N N . LEU A 1 352 ? 25.453 32.25 6.055 1 94.56 352 LEU A N 1
ATOM 2843 C CA . LEU A 1 352 ? 24.094 31.828 6.387 1 94.56 352 LEU A CA 1
ATOM 2844 C C . LEU A 1 352 ? 23.922 31.672 7.895 1 94.56 352 LEU A C 1
ATOM 2846 O O . LEU A 1 352 ? 22.859 31.953 8.445 1 94.56 352 LEU A O 1
ATOM 2850 N N . LEU A 1 353 ? 24.875 31.078 8.5 1 93.62 353 LEU A N 1
ATOM 2851 C CA . LEU A 1 353 ? 25.078 30.859 9.922 1 93.62 353 LEU A CA 1
ATOM 2852 C C . LEU A 1 353 ? 26.547 30.984 10.289 1 93.62 353 LEU A C 1
ATOM 2854 O O . LEU A 1 353 ? 27.422 30.938 9.414 1 93.62 353 LEU A O 1
ATOM 2858 N N . SER A 1 354 ? 26.703 31.125 11.641 1 91.25 354 SER A N 1
ATOM 2859 C CA . SER A 1 354 ? 28.109 31.156 12.055 1 91.25 354 SER A CA 1
ATOM 2860 C C . SER A 1 354 ? 28.859 29.922 11.57 1 91.25 354 SER A C 1
ATOM 2862 O O . SER A 1 354 ? 28.422 28.797 11.82 1 91.25 354 SER A O 1
ATOM 2864 N N . GLY A 1 355 ? 29.859 30.125 10.734 1 89.44 355 GLY A N 1
ATOM 2865 C CA . GLY A 1 355 ? 30.656 29.031 10.242 1 89.44 355 GLY A CA 1
ATOM 2866 C C . GLY A 1 355 ? 30.172 28.453 8.93 1 89.44 355 GLY A C 1
ATOM 2867 O O . GLY A 1 355 ? 30.766 27.531 8.375 1 89.44 355 GLY A O 1
ATOM 2868 N N . CYS A 1 356 ? 29.078 28.922 8.398 1 94.06 356 CYS A N 1
ATOM 2869 C CA . CYS A 1 356 ? 28.5 28.469 7.137 1 94.06 356 CYS A CA 1
ATOM 2870 C C . CYS A 1 356 ? 28.625 29.547 6.066 1 94.06 356 CYS A C 1
ATOM 2872 O O . CYS A 1 356 ? 27.656 30.281 5.801 1 94.06 356 CYS A O 1
ATOM 2874 N N . GLU A 1 357 ? 29.688 29.5 5.359 1 93.44 357 GLU A N 1
ATOM 2875 C CA . GLU A 1 357 ? 29.984 30.531 4.363 1 93.44 357 GLU A CA 1
ATOM 2876 C C . GLU A 1 357 ? 29.281 30.219 3.039 1 93.44 357 GLU A C 1
ATOM 2878 O O . GLU A 1 357 ? 29.203 29.062 2.627 1 93.44 357 GLU A O 1
ATOM 2883 N N . LEU A 1 358 ? 28.828 31.281 2.457 1 94.88 358 LEU A N 1
ATOM 2884 C CA . LEU A 1 358 ? 28.203 31.156 1.141 1 94.88 358 LEU A CA 1
ATOM 2885 C C . LEU A 1 358 ? 29.266 31.156 0.043 1 94.88 358 LEU A C 1
ATOM 2887 O O . LEU A 1 358 ? 30.281 31.844 0.163 1 94.88 358 LEU A O 1
ATOM 2891 N N . PRO A 1 359 ? 29 30.391 -0.999 1 93.5 359 PRO A N 1
ATOM 2892 C CA . PRO A 1 359 ? 29.938 30.406 -2.115 1 93.5 359 PRO A CA 1
ATOM 2893 C C . PRO A 1 359 ? 30.172 31.812 -2.668 1 93.5 359 PRO A C 1
ATOM 2895 O O . PRO A 1 359 ? 29.25 32.656 -2.672 1 93.5 359 PRO A O 1
ATOM 2898 N N . GLU A 1 360 ? 31.391 32 -3.244 1 93.06 360 GLU A N 1
ATOM 2899 C CA . GLU A 1 360 ? 31.719 33.312 -3.812 1 93.06 360 GLU A CA 1
ATOM 2900 C C . GLU A 1 360 ? 30.969 33.531 -5.121 1 93.06 360 GLU A C 1
ATOM 2902 O O . GLU A 1 360 ? 30.516 34.656 -5.383 1 93.06 360 GLU A O 1
ATOM 2907 N N . ASP A 1 361 ? 30.844 32.5 -5.836 1 94.25 361 ASP A N 1
ATOM 2908 C CA . ASP A 1 361 ? 30.109 32.594 -7.094 1 94.25 361 ASP A CA 1
ATOM 2909 C C . ASP A 1 361 ? 28.609 32.625 -6.852 1 94.25 361 ASP A C 1
ATOM 2911 O O . ASP A 1 361 ? 28.016 31.672 -6.367 1 94.25 361 ASP A O 1
ATOM 2915 N N . PRO A 1 362 ? 28.031 33.688 -7.227 1 92.25 362 PRO A N 1
ATOM 2916 C CA . PRO A 1 362 ? 26.594 33.844 -6.984 1 92.25 362 PRO A CA 1
ATOM 2917 C C . PRO A 1 362 ? 25.766 32.75 -7.66 1 92.25 362 PRO A C 1
ATOM 2919 O O . PRO A 1 362 ? 24.719 32.344 -7.145 1 92.25 362 PRO A O 1
ATOM 2922 N N . ASN A 1 363 ? 26.266 32.25 -8.703 1 93.38 363 ASN A N 1
ATOM 2923 C CA . ASN A 1 363 ? 25.531 31.219 -9.43 1 93.38 363 ASN A CA 1
ATOM 2924 C C . ASN A 1 363 ? 25.594 29.875 -8.711 1 93.38 363 ASN A C 1
ATOM 2926 O O . ASN A 1 363 ? 24.781 28.984 -8.992 1 93.38 363 ASN A O 1
ATOM 2930 N N . LYS A 1 364 ? 26.5 29.797 -7.781 1 94.69 364 LYS A N 1
ATOM 2931 C CA . LYS A 1 364 ? 26.641 28.562 -7.02 1 94.69 364 LYS A CA 1
ATOM 2932 C C . LYS A 1 364 ? 25.984 28.672 -5.648 1 94.69 364 LYS A C 1
ATOM 2934 O O . LYS A 1 364 ? 25.875 27.672 -4.926 1 94.69 364 LYS A O 1
ATOM 2939 N N . ARG A 1 365 ? 25.484 29.891 -5.367 1 95.75 365 ARG A N 1
ATOM 2940 C CA . ARG A 1 365 ? 24.766 30.062 -4.113 1 95.75 365 ARG A CA 1
ATOM 2941 C C . ARG A 1 365 ? 23.391 29.406 -4.168 1 95.75 365 ARG A C 1
ATOM 2943 O O . ARG A 1 365 ? 22.609 29.641 -5.098 1 95.75 365 ARG A O 1
ATOM 2950 N N . PRO A 1 366 ? 23.094 28.609 -3.234 1 96.81 366 PRO A N 1
ATOM 2951 C CA . PRO A 1 366 ? 21.859 27.828 -3.305 1 96.81 366 PRO A CA 1
ATOM 2952 C C . PRO A 1 366 ? 20.625 28.656 -2.967 1 96.81 366 PRO A C 1
ATOM 2954 O O . PRO A 1 366 ? 20.734 29.75 -2.391 1 96.81 366 PRO A O 1
ATOM 2957 N N . VAL A 1 367 ? 19.531 28.219 -3.424 1 98.19 367 VAL A N 1
ATOM 2958 C CA . VAL A 1 367 ? 18.219 28.656 -2.986 1 98.19 367 VAL A CA 1
ATOM 2959 C C . VAL A 1 367 ? 17.641 27.672 -1.977 1 98.19 367 VAL A C 1
ATOM 2961 O O . VAL A 1 367 ? 17.734 26.453 -2.17 1 98.19 367 VAL A O 1
ATOM 2964 N N . ILE A 1 368 ? 17.172 28.188 -0.85 1 98.44 368 ILE A N 1
ATOM 2965 C CA . ILE A 1 368 ? 16.531 27.344 0.144 1 98.44 368 ILE A CA 1
ATOM 2966 C C . ILE A 1 368 ? 15.016 27.516 0.054 1 98.44 368 ILE A C 1
ATOM 2968 O O . ILE A 1 368 ? 14.492 28.625 0.224 1 98.44 368 ILE A O 1
ATOM 2972 N N . LEU A 1 369 ? 14.375 26.453 -0.31 1 98.69 369 LEU A N 1
ATOM 2973 C CA . LEU A 1 369 ? 12.914 26.438 -0.382 1 98.69 369 LEU A CA 1
ATOM 2974 C C . LEU A 1 369 ? 12.32 25.766 0.856 1 98.69 369 LEU A C 1
ATOM 2976 O O . LEU A 1 369 ? 12.5 24.562 1.065 1 98.69 369 LEU A O 1
ATOM 2980 N N . VAL A 1 370 ? 11.656 26.547 1.676 1 98.69 370 VAL A N 1
ATOM 2981 C CA . VAL A 1 370 ? 11.023 26.031 2.883 1 98.69 370 VAL A CA 1
ATOM 2982 C C . VAL A 1 370 ? 9.508 25.953 2.684 1 98.69 370 VAL A C 1
ATOM 2984 O O . VAL A 1 370 ? 8.859 26.984 2.438 1 98.69 370 VAL A O 1
ATOM 2987 N N . MET A 1 371 ? 9.016 24.766 2.744 1 98.19 371 MET A N 1
ATOM 2988 C CA . MET A 1 371 ? 7.57 24.594 2.631 1 98.19 371 MET A CA 1
ATOM 2989 C C . MET A 1 371 ? 6.957 24.219 3.979 1 98.19 371 MET A C 1
ATOM 2991 O O . MET A 1 371 ? 7.578 23.5 4.77 1 98.19 371 MET A O 1
ATOM 2995 N N . ASP A 1 372 ? 5.738 24.672 4.164 1 96.12 372 ASP A N 1
ATOM 2996 C CA . ASP A 1 372 ? 4.996 24.297 5.367 1 96.12 372 ASP A CA 1
ATOM 2997 C C . ASP A 1 372 ? 4.695 22.797 5.395 1 96.12 372 ASP A C 1
ATOM 2999 O O . ASP A 1 372 ? 4.887 22.109 4.395 1 96.12 372 ASP A O 1
ATOM 3003 N N . TYR A 1 373 ? 4.262 22.375 6.566 1 93 373 TYR A N 1
ATOM 3004 C CA . TYR A 1 373 ? 4.039 20.938 6.785 1 93 373 TYR A CA 1
ATOM 3005 C C . TYR A 1 373 ? 2.924 20.422 5.887 1 93 373 TYR A C 1
ATOM 3007 O O . TYR A 1 373 ? 1.888 21.078 5.73 1 93 373 TYR A O 1
ATOM 3015 N N . ALA A 1 374 ? 3.172 19.266 5.262 1 92.94 374 ALA A N 1
ATOM 3016 C CA . ALA A 1 374 ? 2.131 18.531 4.539 1 92.94 374 ALA A CA 1
ATOM 3017 C C . ALA A 1 374 ? 1.411 17.547 5.457 1 92.94 374 ALA A C 1
ATOM 3019 O O . ALA A 1 374 ? 1.92 17.203 6.523 1 92.94 374 ALA A O 1
ATOM 3020 N N . PHE A 1 375 ? 0.247 17.078 4.992 1 89.12 375 PHE A N 1
ATOM 3021 C CA . PHE A 1 375 ? -0.561 16.172 5.801 1 89.12 375 PHE A CA 1
ATOM 3022 C C . PHE A 1 375 ? -0.664 14.812 5.141 1 89.12 375 PHE A C 1
ATOM 3024 O O . PHE A 1 375 ? -1.434 14.625 4.195 1 89.12 375 PHE A O 1
ATOM 3031 N N . GLY A 1 376 ? 0.093 13.898 5.641 1 90.69 376 GLY A N 1
ATOM 3032 C CA . GLY A 1 376 ? 0.001 12.516 5.191 1 90.69 376 GLY A CA 1
ATOM 3033 C C . GLY A 1 376 ? 0.349 12.344 3.727 1 90.69 376 GLY A C 1
ATOM 3034 O O . GLY A 1 376 ? 1.422 12.758 3.283 1 90.69 376 GLY A O 1
ATOM 3035 N N . GLU A 1 377 ? -0.619 11.812 2.979 1 89.94 377 GLU A N 1
ATOM 3036 C CA . GLU A 1 377 ? -0.421 11.5 1.565 1 89.94 377 GLU A CA 1
ATOM 3037 C C . GLU A 1 377 ? -0.173 12.766 0.75 1 89.94 377 GLU A C 1
ATOM 3039 O O . GLU A 1 377 ? 0.39 12.703 -0.345 1 89.94 377 GLU A O 1
ATOM 3044 N N . GLN A 1 378 ? -0.571 13.844 1.254 1 92.19 378 GLN A N 1
ATOM 3045 C CA . GLN A 1 378 ? -0.323 15.117 0.593 1 92.19 378 GLN A CA 1
ATOM 3046 C C . GLN A 1 378 ? 1.172 15.352 0.387 1 92.19 378 GLN A C 1
ATOM 3048 O O . GLN A 1 378 ? 1.58 15.969 -0.597 1 92.19 378 GLN A O 1
ATOM 3053 N N . ALA A 1 379 ? 1.935 14.828 1.329 1 95.94 379 ALA A N 1
ATOM 3054 C CA . ALA A 1 379 ? 3.387 14.945 1.237 1 95.94 379 ALA A CA 1
ATOM 3055 C C . ALA A 1 379 ? 3.91 14.32 -0.051 1 95.94 379 ALA A C 1
ATOM 3057 O O . ALA A 1 379 ? 4.773 14.891 -0.722 1 95.94 379 ALA A O 1
ATOM 3058 N N . TYR A 1 380 ? 3.379 13.18 -0.427 1 95.69 380 TYR A N 1
ATOM 3059 C CA . TYR A 1 380 ? 3.777 12.516 -1.66 1 95.69 380 TYR A CA 1
ATOM 3060 C C . TYR A 1 380 ? 3.344 13.312 -2.881 1 95.69 380 TYR A C 1
ATOM 3062 O O . TYR A 1 380 ? 4.137 13.539 -3.799 1 95.69 380 TYR A O 1
ATOM 3070 N N . GLU A 1 381 ? 2.15 13.711 -2.873 1 92.81 381 GLU A N 1
ATOM 3071 C CA . GLU A 1 381 ? 1.61 14.43 -4.02 1 92.81 381 GLU A CA 1
ATOM 3072 C C . GLU A 1 381 ? 2.395 15.719 -4.281 1 92.81 381 GLU A C 1
ATOM 3074 O O . GLU A 1 381 ? 2.77 16 -5.422 1 92.81 381 GLU A O 1
ATOM 3079 N N . CYS A 1 382 ? 2.607 16.438 -3.264 1 95.69 382 CYS A N 1
ATOM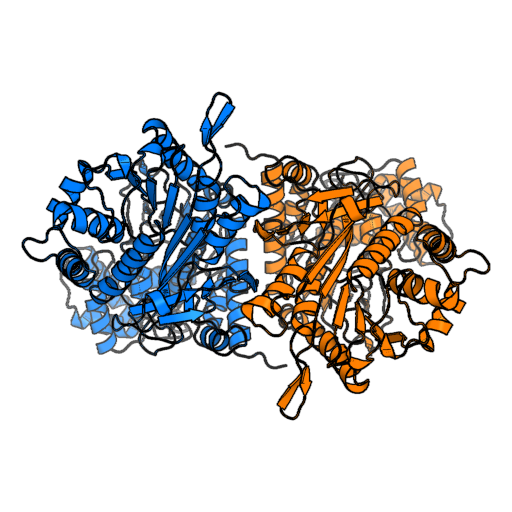 3080 C CA . CYS A 1 382 ? 3.289 17.719 -3.4 1 95.69 382 CYS A CA 1
ATOM 3081 C C . CYS A 1 382 ? 4.734 17.531 -3.836 1 95.69 382 CYS A C 1
ATOM 3083 O O . CYS A 1 382 ? 5.203 18.188 -4.766 1 95.69 382 CYS A O 1
ATOM 3085 N N . PHE A 1 383 ? 5.449 16.594 -3.236 1 97.5 383 PHE A N 1
ATOM 3086 C CA . PHE A 1 383 ? 6.848 16.375 -3.572 1 97.5 383 PHE A CA 1
ATOM 3087 C C . PHE A 1 383 ? 6.98 15.766 -4.969 1 97.5 383 PHE A C 1
ATOM 3089 O O . PHE A 1 383 ? 7.887 16.125 -5.719 1 97.5 383 PHE A O 1
ATOM 3096 N N . ASP A 1 384 ? 6.109 14.852 -5.266 1 95.44 384 ASP A N 1
ATOM 3097 C CA . ASP A 1 384 ? 6.148 14.219 -6.578 1 95.44 384 ASP A CA 1
ATOM 3098 C C . ASP A 1 384 ? 5.988 15.242 -7.691 1 95.44 384 ASP A C 1
ATOM 3100 O O . ASP A 1 384 ? 6.699 15.195 -8.695 1 95.44 384 ASP A O 1
ATOM 3104 N N . GLU A 1 385 ? 5.07 16.141 -7.52 1 96 385 GLU A N 1
ATOM 3105 C CA . GLU A 1 385 ? 4.824 17.188 -8.516 1 96 385 GLU A CA 1
ATOM 3106 C C . GLU A 1 385 ? 5.934 18.234 -8.508 1 96 385 GLU A C 1
ATOM 3108 O O . GLU A 1 385 ? 6.344 18.719 -9.57 1 96 385 GLU A O 1
ATOM 3113 N N . LEU A 1 386 ? 6.379 18.562 -7.336 1 98.06 386 LEU A N 1
ATOM 3114 C CA . LEU A 1 386 ? 7.395 19.609 -7.219 1 98.06 386 LEU A CA 1
ATOM 3115 C C . LEU A 1 386 ? 8.695 19.172 -7.891 1 98.06 386 LEU A C 1
ATOM 3117 O O . LEU A 1 386 ? 9.383 19.984 -8.516 1 98.06 386 LEU A O 1
ATOM 3121 N N . LEU A 1 387 ? 9.062 17.938 -7.77 1 97.81 387 LEU A N 1
ATOM 3122 C CA . LEU A 1 387 ? 10.367 17.469 -8.203 1 97.81 387 LEU A CA 1
ATOM 3123 C C . LEU A 1 387 ? 10.367 17.188 -9.703 1 97.81 387 LEU A C 1
ATOM 3125 O O . LEU A 1 387 ? 11.43 16.969 -10.297 1 97.81 387 LEU A O 1
ATOM 3129 N N . LYS A 1 388 ? 9.219 17.234 -10.328 1 95.62 388 LYS A N 1
ATOM 3130 C CA . LYS A 1 388 ? 9.156 17.156 -11.789 1 95.62 388 LYS A CA 1
ATOM 3131 C C . LYS A 1 388 ? 9.758 18.406 -12.43 1 95.62 388 LYS A C 1
ATOM 3133 O O . LYS A 1 388 ? 9.789 19.469 -11.812 1 95.62 388 LYS A O 1
ATOM 3138 N N . PRO A 1 389 ? 10.203 18.281 -13.648 1 95.94 389 PRO A N 1
ATOM 3139 C CA . PRO A 1 389 ? 10.719 19.469 -14.344 1 95.94 389 PRO A CA 1
ATOM 3140 C C . PRO A 1 389 ? 9.633 20.516 -14.609 1 95.94 389 PRO A C 1
ATOM 3142 O O . PRO A 1 389 ? 8.453 20.172 -14.695 1 95.94 389 PRO A O 1
ATOM 3145 N N . TYR A 1 390 ? 10.062 21.734 -14.641 1 96.38 390 TYR A N 1
ATOM 3146 C CA . TYR A 1 390 ? 9.148 22.812 -15.016 1 96.38 390 TYR A CA 1
ATOM 3147 C C . TYR A 1 390 ? 8.961 22.875 -16.531 1 96.38 390 TYR A C 1
ATOM 3149 O O . TYR A 1 390 ? 9.938 23.016 -17.266 1 96.38 390 TYR A O 1
ATOM 3157 N N . GLU A 1 391 ? 7.758 22.719 -16.953 1 94.06 391 GLU A N 1
ATOM 3158 C CA . GLU A 1 391 ? 7.461 22.703 -18.375 1 94.06 391 GLU A CA 1
ATOM 3159 C C . GLU A 1 391 ? 6.805 24.016 -18.812 1 94.06 391 GLU A C 1
ATOM 3161 O O . GLU A 1 391 ? 5.766 24.406 -18.266 1 94.06 391 GLU A O 1
ATOM 3166 N N . LEU A 1 392 ? 7.402 24.578 -19.797 1 92.44 392 LEU A N 1
ATOM 3167 C CA . LEU A 1 392 ? 6.828 25.781 -20.375 1 92.44 392 LEU A CA 1
ATOM 3168 C C . LEU A 1 392 ? 5.879 25.438 -21.531 1 92.44 392 LEU A C 1
ATOM 3170 O O . LEU A 1 392 ? 5.93 24.328 -22.062 1 92.44 392 LEU A O 1
ATOM 3174 N N . GLU A 1 393 ? 5.121 26.375 -21.844 1 88.31 393 GLU A N 1
ATOM 3175 C CA . GLU A 1 393 ? 4.141 26.172 -22.906 1 88.31 393 GLU A CA 1
ATOM 3176 C C . GLU A 1 393 ? 4.82 25.906 -24.25 1 88.31 393 GLU A C 1
ATOM 3178 O O . GLU A 1 393 ? 4.281 25.203 -25.094 1 88.31 393 GLU A O 1
ATOM 3183 N N . ASN A 1 394 ? 5.992 26.391 -24.438 1 90.12 394 ASN A N 1
ATOM 3184 C CA . ASN A 1 394 ? 6.699 26.234 -25.703 1 90.12 394 ASN A CA 1
ATOM 3185 C C . ASN A 1 394 ? 7.422 24.891 -25.797 1 90.12 394 ASN A C 1
ATOM 3187 O O . ASN A 1 394 ? 8.148 24.641 -26.75 1 90.12 394 ASN A O 1
ATOM 3191 N N . GLY A 1 395 ? 7.324 24.125 -24.828 1 89.75 395 GLY A N 1
ATOM 3192 C CA . GLY A 1 395 ? 7.867 22.781 -24.891 1 89.75 395 GLY A CA 1
ATOM 3193 C C . GLY A 1 395 ? 9.211 22.641 -24.188 1 89.75 395 GLY A C 1
ATOM 3194 O O . GLY A 1 395 ? 9.742 21.547 -24.047 1 89.75 395 GLY A O 1
ATOM 3195 N N . LYS A 1 396 ? 9.742 23.766 -23.75 1 92.81 396 LYS A N 1
ATOM 3196 C CA . LYS A 1 396 ? 11.016 23.719 -23.031 1 92.81 396 LYS A CA 1
ATOM 3197 C C . LYS A 1 396 ? 10.836 23.188 -21.609 1 92.81 396 LYS A C 1
ATOM 3199 O O . LYS A 1 396 ? 9.852 23.516 -20.938 1 92.81 396 LYS A O 1
ATOM 3204 N N . SER A 1 397 ? 11.766 22.328 -21.188 1 94.31 397 SER A N 1
ATOM 3205 C CA . SER A 1 397 ? 11.734 21.688 -19.875 1 94.31 397 SER A CA 1
ATOM 3206 C C . SER A 1 397 ? 12.93 22.094 -19.031 1 94.31 397 SER A C 1
ATOM 3208 O O . SER A 1 397 ? 14.07 22.109 -19.516 1 94.31 397 SER A O 1
ATOM 3210 N N . PHE A 1 398 ? 12.672 22.484 -17.844 1 95.31 398 PHE A N 1
ATOM 3211 C CA . PHE A 1 398 ? 13.719 22.922 -16.922 1 95.31 398 PHE A CA 1
ATOM 3212 C C . PHE A 1 398 ? 13.758 22.031 -15.688 1 95.31 398 PHE A C 1
ATOM 3214 O O . PHE A 1 398 ? 12.969 22.219 -14.758 1 95.31 398 PHE A O 1
ATOM 3221 N N . PRO A 1 399 ? 14.695 21.125 -15.633 1 95.5 399 PRO A N 1
ATOM 3222 C CA . PRO A 1 399 ? 14.836 20.328 -14.414 1 95.5 399 PRO A CA 1
ATOM 3223 C C . PRO A 1 399 ? 15.344 21.141 -13.219 1 95.5 399 PRO A C 1
ATOM 3225 O O . PRO A 1 399 ? 16.156 22.047 -13.391 1 95.5 399 PRO A O 1
ATOM 3228 N N . LEU A 1 400 ? 14.852 20.828 -12.094 1 97.19 400 LEU A N 1
ATOM 3229 C CA . LEU A 1 400 ? 15.336 21.469 -10.875 1 97.19 400 LEU A CA 1
ATOM 3230 C C . LEU A 1 400 ? 16.656 20.875 -10.422 1 97.19 400 LEU A C 1
ATOM 3232 O O . LEU A 1 400 ? 16.859 19.656 -10.531 1 97.19 400 LEU A O 1
ATOM 3236 N N . ASN A 1 401 ? 17.531 21.719 -9.969 1 96.81 401 ASN A N 1
ATOM 3237 C CA . ASN A 1 401 ? 18.828 21.266 -9.453 1 96.81 401 ASN A CA 1
ATOM 3238 C C . ASN A 1 401 ? 18.781 21.016 -7.953 1 96.81 401 ASN A C 1
ATOM 3240 O O . ASN A 1 401 ? 19.422 21.719 -7.176 1 96.81 401 ASN A O 1
ATOM 3244 N N . VAL A 1 402 ? 18.109 19.984 -7.578 1 97.81 402 VAL A N 1
ATOM 3245 C CA . VAL A 1 402 ? 17.875 19.688 -6.168 1 97.81 402 VAL A CA 1
ATOM 3246 C C . VAL A 1 402 ? 19.094 18.969 -5.578 1 97.81 402 VAL A C 1
ATOM 3248 O O . VAL A 1 402 ? 19.469 17.891 -6.035 1 97.81 402 VAL A O 1
ATOM 3251 N N . LEU A 1 403 ? 19.656 19.578 -4.547 1 96.88 403 LEU A N 1
ATOM 3252 C CA . LEU A 1 403 ? 20.828 19 -3.9 1 96.88 403 LEU A CA 1
ATOM 3253 C C . LEU A 1 403 ? 20.438 18.203 -2.666 1 96.88 403 LEU A C 1
ATOM 3255 O O . LEU A 1 403 ? 21.094 17.203 -2.344 1 96.88 403 LEU A O 1
ATOM 3259 N N . SER A 1 404 ? 19.438 18.672 -1.998 1 97.69 404 SER A N 1
ATOM 3260 C CA . SER A 1 404 ? 19.031 17.984 -0.778 1 97.69 4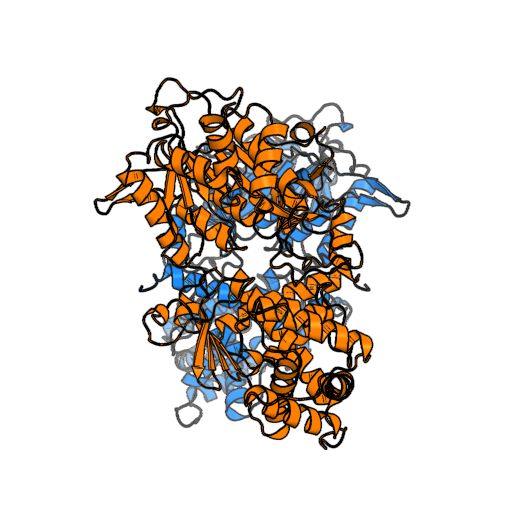04 SER A CA 1
ATOM 3261 C C . SER A 1 404 ? 17.562 18.234 -0.463 1 97.69 404 SER A C 1
ATOM 3263 O O . SER A 1 404 ? 16.969 19.203 -0.954 1 97.69 404 SER A O 1
ATOM 3265 N N . ALA A 1 405 ? 16.984 17.281 0.26 1 98.25 405 ALA A N 1
ATOM 3266 C CA . ALA A 1 405 ? 15.641 17.391 0.828 1 98.25 405 ALA A CA 1
ATOM 3267 C C . ALA A 1 405 ? 15.656 17.141 2.332 1 98.25 405 ALA A C 1
ATOM 3269 O O . ALA A 1 405 ? 16.078 16.078 2.783 1 98.25 405 ALA A O 1
ATOM 3270 N N . SER A 1 406 ? 15.266 18.141 3.094 1 98.5 406 SER A N 1
ATOM 3271 C CA . SER A 1 406 ? 15.219 18.016 4.547 1 98.5 406 SER A CA 1
ATOM 3272 C C . SER A 1 406 ? 13.781 18.047 5.059 1 98.5 406 SER A C 1
ATOM 3274 O O . SER A 1 406 ? 13 18.922 4.68 1 98.5 406 SER A O 1
ATOM 3276 N N . ILE A 1 407 ? 13.469 17.062 5.871 1 98.38 407 ILE A N 1
ATOM 3277 C CA . ILE A 1 407 ? 12.117 16.969 6.422 1 98.38 407 ILE A CA 1
ATOM 3278 C C . ILE A 1 407 ? 12.18 17 7.945 1 98.38 407 ILE A C 1
ATOM 3280 O O . ILE A 1 407 ? 12.836 16.172 8.57 1 98.38 407 ILE A O 1
ATOM 3284 N N . MET A 1 408 ? 11.633 17.953 8.492 1 97.19 408 MET A N 1
ATOM 3285 C CA . MET A 1 408 ? 11.484 17.984 9.938 1 97.19 408 MET A CA 1
ATOM 3286 C C . MET A 1 408 ? 10.016 18.109 10.328 1 97.19 408 MET A C 1
ATOM 3288 O O . MET A 1 408 ? 9.195 18.578 9.539 1 97.19 408 MET A O 1
ATOM 3292 N N . GLY A 1 409 ? 9.641 17.609 11.438 1 93.31 409 GLY A N 1
ATOM 3293 C CA . GLY A 1 409 ? 8.258 17.688 11.867 1 93.31 409 GLY A CA 1
ATOM 3294 C C . GLY A 1 409 ? 8.047 17.172 13.281 1 93.31 409 GLY A C 1
ATOM 3295 O O . GLY A 1 409 ? 9.008 16.859 13.984 1 93.31 409 GLY A O 1
ATOM 3296 N N . LYS A 1 410 ? 6.824 17.266 13.664 1 90.69 410 LYS A N 1
ATOM 3297 C CA . LYS A 1 410 ? 6.395 16.734 14.961 1 90.69 410 LYS A CA 1
ATOM 3298 C C . LYS A 1 410 ? 5.996 15.266 14.844 1 90.69 410 LYS A C 1
ATOM 3300 O O . LYS A 1 410 ? 5.375 14.859 13.859 1 90.69 410 LYS A O 1
ATOM 3305 N N . ALA A 1 411 ? 6.43 14.477 15.82 1 91.19 411 ALA A N 1
ATOM 3306 C CA . ALA A 1 411 ? 6.102 13.055 15.797 1 91.19 411 ALA A CA 1
ATOM 3307 C C . ALA A 1 411 ? 5.805 12.531 17.203 1 91.19 411 ALA A C 1
ATOM 3309 O O . ALA A 1 411 ? 6.09 13.211 18.188 1 91.19 411 ALA A O 1
ATOM 3310 N N . GLY A 1 412 ? 5.121 11.391 17.281 1 88.12 412 GLY A N 1
ATOM 3311 C CA . GLY A 1 412 ? 4.988 10.664 18.531 1 88.12 412 GLY A CA 1
ATOM 3312 C C . GLY A 1 412 ? 6.188 9.789 18.859 1 88.12 412 GLY A C 1
ATOM 3313 O O . GLY A 1 412 ? 6.633 9.008 18 1 88.12 412 GLY A O 1
ATOM 3314 N N . ILE A 1 413 ? 6.699 9.977 20.016 1 90.31 413 ILE A N 1
ATOM 3315 C CA . ILE A 1 413 ? 7.875 9.203 20.406 1 90.31 413 ILE A CA 1
ATOM 3316 C C . ILE A 1 413 ? 7.449 7.984 21.219 1 90.31 413 ILE A C 1
ATOM 3318 O O . ILE A 1 413 ? 6.441 8.023 21.922 1 90.31 413 ILE A O 1
ATOM 3322 N N . LEU A 1 414 ? 8.18 6.898 21.078 1 88.81 414 LEU A N 1
ATOM 3323 C CA . LEU A 1 414 ? 7.863 5.68 21.828 1 88.81 414 LEU A CA 1
ATOM 3324 C C . LEU A 1 414 ? 8.883 5.434 22.922 1 88.81 414 LEU A C 1
ATOM 3326 O O . LEU A 1 414 ? 8.57 4.805 23.938 1 88.81 414 LEU A O 1
ATOM 3330 N N . THR A 1 415 ? 10.094 5.855 22.812 1 86 415 THR A N 1
ATOM 3331 C CA . THR A 1 415 ? 11.18 5.465 23.703 1 86 415 THR A CA 1
ATOM 3332 C C . THR A 1 415 ? 11.641 6.652 24.547 1 86 415 THR A C 1
ATOM 3334 O O . THR A 1 415 ? 12.594 6.539 25.328 1 86 415 THR A O 1
ATOM 3337 N N . GLY A 1 416 ? 11.047 7.773 24.344 1 89.19 416 GLY A N 1
ATOM 3338 C CA . GLY A 1 416 ? 11.516 8.969 25.016 1 89.19 416 GLY A CA 1
ATOM 3339 C C . GLY A 1 416 ? 10.383 9.828 25.562 1 89.19 416 GLY A C 1
ATOM 3340 O O . GLY A 1 416 ? 9.336 9.312 25.953 1 89.19 416 GLY A O 1
ATOM 3341 N N . ARG A 1 417 ? 10.797 11.109 25.766 1 88.56 417 ARG A N 1
ATOM 3342 C CA . ARG A 1 417 ? 9.844 12.039 26.359 1 88.56 417 ARG A CA 1
ATOM 3343 C C . ARG A 1 417 ? 9.57 13.211 25.406 1 88.56 417 ARG A C 1
ATOM 3345 O O . ARG A 1 417 ? 10.219 13.336 24.375 1 88.56 417 ARG A O 1
ATOM 3352 N N . LYS A 1 418 ? 8.562 14 25.844 1 88.12 418 LYS A N 1
ATOM 3353 C CA . LYS A 1 418 ? 8.203 15.203 25.094 1 88.12 418 LYS A CA 1
ATOM 3354 C C . LYS A 1 418 ? 9.414 16.109 24.891 1 88.12 418 LYS A C 1
ATOM 3356 O O . LYS A 1 418 ? 10.18 16.344 25.828 1 88.12 418 LYS A O 1
ATOM 3361 N N . GLY A 1 419 ? 9.625 16.531 23.625 1 90.44 419 GLY A N 1
ATOM 3362 C CA . GLY A 1 419 ? 10.727 17.438 23.312 1 90.44 419 GLY A CA 1
ATOM 3363 C C . GLY A 1 419 ? 11.961 16.719 22.812 1 90.44 419 GLY A C 1
ATOM 3364 O O . GLY A 1 419 ? 12.836 17.328 22.188 1 90.44 419 GLY A O 1
ATOM 3365 N N . ASP A 1 420 ? 12.062 15.453 23.016 1 95 420 ASP A N 1
ATOM 3366 C CA . ASP A 1 420 ? 13.211 14.68 22.547 1 95 420 ASP A CA 1
ATOM 3367 C C . ASP A 1 420 ? 13.25 14.633 21.016 1 95 420 ASP A C 1
ATOM 3369 O O . ASP A 1 420 ? 12.258 14.953 20.359 1 95 420 ASP A O 1
ATOM 3373 N N . ILE A 1 421 ? 14.43 14.273 20.547 1 97.38 421 ILE A N 1
ATOM 3374 C CA . ILE A 1 421 ? 14.656 14.312 19.109 1 97.38 421 ILE A CA 1
ATOM 3375 C C . ILE A 1 421 ? 14.719 12.883 18.562 1 97.38 421 ILE A C 1
ATOM 3377 O O . ILE A 1 421 ? 15.305 12 19.188 1 97.38 421 ILE A O 1
ATOM 3381 N N . MET A 1 422 ? 14.102 12.633 17.469 1 97.69 422 MET A N 1
ATOM 3382 C CA . MET A 1 422 ? 14.148 11.344 16.781 1 97.69 422 MET A CA 1
ATOM 3383 C C . MET A 1 422 ? 14.82 11.492 15.414 1 97.69 422 MET A C 1
ATOM 3385 O O . MET A 1 422 ? 14.438 12.352 14.625 1 97.69 422 MET A O 1
ATOM 3389 N N . ILE A 1 423 ? 15.805 10.703 15.117 1 98.31 423 ILE A N 1
ATOM 3390 C CA . ILE A 1 423 ? 16.547 10.695 13.859 1 98.31 423 ILE A CA 1
ATOM 3391 C C . ILE A 1 423 ? 16.297 9.375 13.125 1 98.31 423 ILE A C 1
ATOM 3393 O O . ILE A 1 423 ? 16.984 8.383 13.383 1 98.31 423 ILE A O 1
ATOM 3397 N N . PRO A 1 424 ? 15.492 9.414 12.102 1 97.75 424 PRO A N 1
ATOM 3398 C CA . PRO A 1 424 ? 15.133 8.156 11.445 1 97.75 424 PRO A CA 1
ATOM 3399 C C . PRO A 1 424 ? 16.234 7.621 10.531 1 97.75 424 PRO A C 1
ATOM 3401 O O . PRO A 1 424 ? 16.922 8.398 9.867 1 97.75 424 PRO A O 1
ATOM 3404 N N . ASP A 1 425 ? 16.375 6.309 10.461 1 97 425 ASP A N 1
ATOM 3405 C CA . ASP A 1 425 ? 17.188 5.664 9.438 1 97 425 ASP A CA 1
ATOM 3406 C C . ASP A 1 425 ? 16.328 4.875 8.461 1 97 425 ASP A C 1
ATOM 3408 O O . ASP A 1 425 ? 16.828 4.332 7.477 1 97 425 ASP A O 1
ATOM 3412 N N . SER A 1 426 ? 15.07 4.789 8.742 1 97.75 426 SER A N 1
ATOM 3413 C CA . SER A 1 426 ? 14.094 4.164 7.859 1 97.75 426 SER A CA 1
ATOM 3414 C C . SER A 1 426 ? 12.68 4.621 8.188 1 97.75 426 SER A C 1
ATOM 3416 O O . SER A 1 426 ? 12.398 5.027 9.32 1 97.75 426 SER A O 1
ATOM 3418 N N . HIS A 1 427 ? 11.844 4.621 7.246 1 97.88 427 HIS A N 1
ATOM 3419 C CA . HIS A 1 427 ? 10.406 4.797 7.402 1 97.88 427 HIS A CA 1
ATOM 3420 C C . HIS A 1 427 ? 9.641 3.553 6.957 1 97.88 427 HIS A C 1
ATOM 3422 O O . HIS A 1 427 ? 9.945 2.979 5.906 1 97.88 427 HIS A O 1
ATOM 3428 N N . VAL A 1 428 ? 8.703 3.082 7.719 1 95.56 428 VAL A N 1
ATOM 3429 C CA . VAL A 1 428 ? 7.891 1.917 7.395 1 95.56 428 VAL A CA 1
ATOM 3430 C C . VAL A 1 428 ? 6.41 2.293 7.441 1 95.56 428 VAL A C 1
ATOM 3432 O O . VAL A 1 428 ? 5.949 2.908 8.406 1 95.56 428 VAL A O 1
ATOM 3435 N N . PHE A 1 429 ? 5.691 1.962 6.328 1 91.56 429 PHE A N 1
ATOM 3436 C CA . PHE A 1 429 ? 4.25 2.18 6.348 1 91.56 429 PHE A CA 1
ATOM 3437 C C . PHE A 1 429 ? 3.568 1.212 7.309 1 91.56 429 PHE A C 1
ATOM 3439 O O . PHE A 1 429 ? 3.809 0.004 7.254 1 91.56 429 PHE A O 1
ATOM 3446 N N . GLU A 1 430 ? 2.762 1.79 8.109 1 83.75 430 GLU A N 1
ATOM 3447 C CA . GLU A 1 430 ? 1.96 0.91 8.953 1 83.75 430 GLU A CA 1
ATOM 3448 C C . GLU A 1 430 ? 0.965 0.105 8.117 1 83.75 430 GLU A C 1
ATOM 3450 O O . GLU A 1 430 ? 0.354 0.635 7.191 1 83.75 430 GLU A O 1
ATOM 3455 N N . GLY A 1 431 ? 0.839 -1.18 8.289 1 77.69 431 GLY A N 1
ATOM 3456 C CA . GLY A 1 431 ? -0.125 -2.008 7.586 1 77.69 431 GLY A CA 1
ATOM 3457 C C . GLY A 1 431 ? 0.497 -2.836 6.477 1 77.69 431 GLY A C 1
ATOM 3458 O O . GLY A 1 431 ? 0.63 -4.055 6.605 1 77.69 431 GLY A O 1
ATOM 3459 N N . THR A 1 432 ? 0.95 -2.055 5.406 1 81.31 432 THR A N 1
ATOM 3460 C CA . THR A 1 432 ? 1.467 -2.754 4.238 1 81.31 432 THR A CA 1
ATOM 3461 C C . THR A 1 432 ? 2.912 -3.191 4.461 1 81.31 432 THR A C 1
ATOM 3463 O O . THR A 1 432 ? 3.43 -4.039 3.732 1 81.31 432 THR A O 1
ATOM 3466 N N . ALA A 1 433 ? 3.588 -2.506 5.355 1 87.56 433 ALA A N 1
ATOM 3467 C CA . ALA A 1 433 ? 4.98 -2.766 5.715 1 87.56 433 ALA A CA 1
ATOM 3468 C C . ALA A 1 433 ? 5.922 -2.354 4.586 1 87.56 433 ALA A C 1
ATOM 3470 O O . ALA A 1 433 ? 7.086 -2.758 4.559 1 87.56 433 ALA A O 1
ATOM 3471 N N . ASP A 1 434 ? 5.391 -1.643 3.582 1 93.56 434 ASP A N 1
ATOM 3472 C CA . ASP A 1 434 ? 6.328 -1.021 2.654 1 93.56 434 ASP A CA 1
ATOM 3473 C C . ASP A 1 434 ? 7.355 -0.17 3.398 1 93.56 434 ASP A C 1
ATOM 3475 O O . ASP A 1 434 ? 7.023 0.487 4.387 1 93.56 434 ASP A O 1
ATOM 3479 N N . ASN A 1 435 ? 8.516 -0.238 2.975 1 96.62 435 ASN A N 1
ATOM 3480 C CA . ASN A 1 435 ? 9.562 0.343 3.805 1 96.62 435 ASN A CA 1
ATOM 3481 C C . ASN A 1 435 ? 10.617 1.06 2.963 1 96.62 435 ASN A C 1
ATOM 3483 O O . ASN A 1 435 ? 10.828 0.709 1.802 1 96.62 435 ASN A O 1
ATOM 3487 N N . TYR A 1 436 ? 11.219 2.029 3.523 1 98 436 TYR A N 1
ATOM 3488 C CA . TYR A 1 436 ? 12.219 2.875 2.883 1 98 436 TYR A CA 1
ATOM 3489 C C . TYR A 1 436 ? 13.422 3.088 3.797 1 98 436 TYR A C 1
ATOM 3491 O O . TYR A 1 436 ? 13.484 4.074 4.535 1 98 436 TYR A O 1
ATOM 3499 N N . PRO A 1 437 ? 14.359 2.203 3.803 1 97.06 437 PRO A N 1
ATOM 3500 C CA . PRO A 1 437 ? 15.641 2.516 4.453 1 97.06 437 PRO A CA 1
ATOM 3501 C C . PRO A 1 437 ? 16.469 3.533 3.668 1 97.06 437 PRO A C 1
ATOM 3503 O O . PRO A 1 437 ? 16.453 3.525 2.436 1 97.06 437 PRO A O 1
ATOM 3506 N N . PHE A 1 438 ? 17.141 4.414 4.289 1 96.25 438 PHE A N 1
ATOM 3507 C CA . PHE A 1 438 ? 17.938 5.438 3.621 1 96.25 438 PHE A CA 1
ATOM 3508 C C . PHE A 1 438 ? 19.109 5.871 4.492 1 96.25 438 PHE A C 1
ATOM 3510 O O . PHE A 1 438 ? 19.141 5.566 5.688 1 96.25 438 PHE A O 1
ATOM 3517 N N . LYS A 1 439 ? 20.047 6.539 3.889 1 95.94 439 LYS A N 1
ATOM 3518 C CA . LYS A 1 439 ? 21.141 7.168 4.629 1 95.94 439 LYS A CA 1
ATOM 3519 C C . LYS A 1 439 ? 20.781 8.594 5.039 1 95.94 439 LYS A C 1
ATOM 3521 O O . LYS A 1 439 ? 20.734 9.492 4.195 1 95.94 439 LYS A O 1
ATOM 3526 N N . ASN A 1 440 ? 20.516 8.773 6.289 1 97.88 440 ASN A N 1
ATOM 3527 C CA . ASN A 1 440 ? 20.234 10.094 6.832 1 97.88 440 ASN A CA 1
ATOM 3528 C C . ASN A 1 440 ? 21.516 10.891 7.066 1 97.88 440 ASN A C 1
ATOM 3530 O O . ASN A 1 440 ? 22.438 10.406 7.719 1 97.88 440 ASN A O 1
ATOM 3534 N N . GLU A 1 441 ? 21.562 12.109 6.539 1 97.62 441 GLU A N 1
ATOM 3535 C CA . GLU A 1 441 ? 22.75 12.93 6.719 1 97.62 441 GLU A CA 1
ATOM 3536 C C . GLU A 1 441 ? 22.875 13.422 8.156 1 97.62 441 GLU A C 1
ATOM 3538 O O . GLU A 1 441 ? 23.938 13.875 8.578 1 97.62 441 GLU A O 1
ATOM 3543 N N . LEU A 1 442 ? 21.797 13.336 8.891 1 97.88 442 LEU A N 1
ATOM 3544 C CA . LEU A 1 442 ? 21.812 13.648 10.32 1 97.88 442 LEU A CA 1
ATOM 3545 C C . LEU A 1 442 ? 21.984 12.391 11.156 1 97.88 442 LEU A C 1
ATOM 3547 O O . LEU A 1 442 ? 21.531 11.312 10.773 1 97.88 442 LEU A O 1
ATOM 3551 N N . ASN A 1 443 ? 22.688 12.539 12.25 1 96.75 443 ASN A N 1
ATOM 3552 C CA . ASN A 1 443 ? 22.875 11.414 13.164 1 96.75 443 ASN A CA 1
ATOM 3553 C C . ASN A 1 443 ? 22.719 11.852 14.625 1 96.75 443 ASN A C 1
ATOM 3555 O O . ASN A 1 443 ? 22.609 13.047 14.906 1 96.75 443 ASN A O 1
ATOM 3559 N N . LYS A 1 444 ? 22.703 10.922 15.469 1 96.25 444 LYS A N 1
ATOM 3560 C CA . LYS A 1 444 ? 22.484 11.148 16.891 1 96.25 444 LYS A CA 1
ATOM 3561 C C . LYS A 1 444 ? 23.531 12.086 17.469 1 96.25 444 LYS A C 1
ATOM 3563 O O . LYS A 1 444 ? 23.219 12.945 18.297 1 96.25 444 LYS A O 1
ATOM 3568 N N . LYS A 1 445 ? 24.719 12.031 17.031 1 96.12 445 LYS A N 1
ATOM 3569 C CA . LYS A 1 445 ? 25.844 12.812 17.547 1 96.12 445 LYS A CA 1
ATOM 3570 C C . LYS A 1 445 ? 25.656 14.297 17.266 1 96.12 445 LYS A C 1
ATOM 3572 O O . LYS A 1 445 ? 26.125 15.141 18.031 1 96.12 445 LYS A O 1
ATOM 3577 N N . ASP A 1 446 ? 24.969 14.586 16.219 1 95.81 446 ASP A N 1
ATOM 3578 C CA . ASP A 1 446 ? 24.75 15.984 15.836 1 95.81 446 ASP A CA 1
ATOM 3579 C C . ASP A 1 446 ? 23.938 16.719 16.906 1 95.81 446 ASP A C 1
ATOM 3581 O O . ASP A 1 446 ? 24.016 17.938 17.016 1 95.81 446 ASP A O 1
ATOM 3585 N N . PHE A 1 447 ? 23.141 15.984 17.688 1 96.75 447 PHE A N 1
ATOM 3586 C CA . PHE A 1 447 ? 22.172 16.625 18.578 1 96.75 447 PHE A CA 1
ATOM 3587 C C . PHE A 1 447 ? 22.531 16.359 20.031 1 96.75 447 PHE A C 1
ATOM 3589 O O . PHE A 1 447 ? 21.812 16.781 20.938 1 96.75 447 PHE A O 1
ATOM 3596 N N . GLU A 1 448 ? 23.594 15.711 20.281 1 92.88 448 GLU A N 1
ATOM 3597 C CA . GLU A 1 448 ? 24 15.438 21.656 1 92.88 448 GLU A CA 1
ATOM 3598 C C . GLU A 1 448 ? 24.516 16.703 22.344 1 92.88 448 GLU A C 1
ATOM 3600 O O . GLU A 1 448 ? 25.094 17.578 21.688 1 92.88 448 GLU A O 1
ATOM 3605 N N . GLY A 1 449 ? 24.281 16.844 23.672 1 91.94 449 GLY A N 1
ATOM 3606 C CA . GLY A 1 449 ? 24.859 17.922 24.453 1 91.94 449 GLY A CA 1
ATOM 3607 C C . GLY A 1 449 ? 23.938 19.125 24.562 1 91.94 449 GLY A C 1
ATOM 3608 O O . GLY A 1 449 ? 24.359 20.188 25.016 1 91.94 449 GLY A O 1
ATOM 3609 N N . HIS A 1 450 ? 22.766 19.047 24.172 1 93.75 450 HIS A N 1
ATOM 3610 C CA . HIS A 1 450 ? 21.844 20.172 24.219 1 93.75 450 HIS A CA 1
ATOM 3611 C C . HIS A 1 450 ? 20.719 19.922 25.219 1 93.75 450 HIS A C 1
ATOM 3613 O O . HIS A 1 450 ? 19.688 20.578 25.172 1 93.75 450 HIS A O 1
ATOM 3619 N N . GLY A 1 451 ? 20.859 18.875 26.062 1 92.06 451 GLY A N 1
ATOM 3620 C CA . GLY A 1 451 ? 19.922 18.625 27.141 1 92.06 451 GLY A CA 1
ATOM 3621 C C . GLY A 1 451 ? 18.656 17.922 26.688 1 92.06 451 GLY A C 1
ATOM 3622 O O . GLY A 1 451 ? 17.641 17.969 27.375 1 92.06 451 GLY A O 1
ATOM 3623 N N . LEU A 1 452 ? 18.625 17.406 25.5 1 94.5 452 LEU A N 1
ATOM 3624 C CA . LEU A 1 452 ? 17.5 16.656 24.953 1 94.5 452 LEU A CA 1
ATOM 3625 C C . LEU A 1 452 ? 17.875 15.211 24.688 1 94.5 452 LEU A C 1
ATOM 3627 O O . LEU A 1 452 ? 19.031 14.906 24.391 1 94.5 452 LEU A O 1
ATOM 3631 N N . GLY A 1 453 ? 16.938 14.312 24.938 1 95.19 453 GLY A N 1
ATOM 3632 C CA . GLY A 1 453 ? 17.156 12.953 24.484 1 95.19 453 GLY A CA 1
ATOM 3633 C C . GLY A 1 453 ? 17.156 12.812 22.969 1 95.19 453 GLY A C 1
ATOM 3634 O O . GLY A 1 453 ? 16.422 13.516 22.281 1 95.19 453 GLY A O 1
ATOM 3635 N N . VAL A 1 454 ? 18.062 11.992 22.484 1 97.31 454 VAL A N 1
ATOM 3636 C CA . VAL A 1 454 ? 18.172 11.773 21.047 1 97.31 454 VAL A CA 1
ATOM 3637 C C . VAL A 1 454 ? 18.078 10.281 20.75 1 97.31 454 VAL A C 1
ATOM 3639 O O . VAL A 1 454 ? 18.844 9.484 21.297 1 97.31 454 VAL A O 1
ATOM 3642 N N . PHE A 1 455 ? 17.188 9.891 19.891 1 96.5 455 PHE A N 1
ATOM 3643 C CA . PHE A 1 455 ? 16.953 8.492 19.547 1 96.5 455 PHE A CA 1
ATOM 3644 C C . PHE A 1 455 ? 17.047 8.281 18.047 1 96.5 455 PHE A C 1
ATOM 3646 O O . PHE A 1 455 ? 16.531 9.078 17.266 1 96.5 455 PHE A O 1
ATOM 3653 N N . GLN A 1 456 ? 17.75 7.305 17.656 1 96.81 456 GLN A N 1
ATOM 3654 C CA . GLN A 1 456 ? 17.922 6.977 16.25 1 96.81 456 GLN A CA 1
ATOM 3655 C C . GLN A 1 456 ? 17.391 5.586 15.938 1 96.81 456 GLN A C 1
ATOM 3657 O O . GLN A 1 456 ? 17.609 4.641 16.703 1 96.81 456 GLN A O 1
ATOM 3662 N N . GLY A 1 457 ? 16.547 5.516 14.859 1 96.38 457 GLY A N 1
ATOM 3663 C CA . GLY A 1 457 ? 15.984 4.223 14.492 1 96.38 457 GLY A CA 1
ATOM 3664 C C . GLY A 1 457 ? 14.852 4.324 13.484 1 96.38 457 GLY A C 1
ATOM 3665 O O . GLY A 1 457 ? 14.805 5.262 12.688 1 96.38 457 GLY A O 1
ATOM 3666 N N . THR A 1 458 ? 13.992 3.309 13.508 1 96.94 458 THR A N 1
ATOM 3667 C CA . THR A 1 458 ? 12.914 3.191 12.531 1 96.94 458 THR A CA 1
ATOM 3668 C C . THR A 1 458 ? 11.711 4.027 12.961 1 96.94 458 THR A C 1
ATOM 3670 O O . THR A 1 458 ? 11.32 4.016 14.125 1 96.94 458 THR A O 1
ATOM 3673 N N . MET A 1 459 ? 11.156 4.797 12.055 1 96.94 459 MET A N 1
ATOM 3674 C CA . MET A 1 459 ? 9.914 5.531 12.266 1 96.94 459 MET A CA 1
ATOM 3675 C C . MET A 1 459 ? 8.773 4.906 11.461 1 96.94 459 MET A C 1
ATOM 3677 O O . MET A 1 459 ? 8.969 4.492 10.32 1 96.94 459 MET A O 1
ATOM 3681 N N . PHE A 1 460 ? 7.625 4.793 12.047 1 93 460 PHE A N 1
ATOM 3682 C CA . PHE A 1 460 ? 6.461 4.281 11.336 1 93 460 PHE A CA 1
ATOM 3683 C C . PHE A 1 460 ? 5.602 5.426 10.812 1 93 460 PHE A C 1
ATOM 3685 O O . PHE A 1 460 ? 5.324 6.383 11.539 1 93 460 PHE A O 1
ATOM 3692 N N . THR A 1 461 ? 5.289 5.379 9.539 1 94.12 461 THR A N 1
ATOM 3693 C CA . THR A 1 461 ? 4.355 6.312 8.922 1 94.12 461 THR A CA 1
ATOM 3694 C C . THR A 1 461 ? 2.924 5.793 9.023 1 94.12 461 THR A C 1
ATOM 3696 O O . THR A 1 461 ? 2.586 4.773 8.422 1 94.12 461 THR A O 1
ATOM 3699 N N . VAL A 1 462 ? 2.139 6.539 9.75 1 88.06 462 VAL A N 1
ATOM 3700 C CA . VAL A 1 462 ? 0.78 6.082 10.023 1 88.06 462 VAL A CA 1
ATOM 3701 C C . VAL A 1 462 ? -0.219 6.953 9.266 1 88.06 462 VAL A C 1
ATOM 3703 O O . VAL A 1 462 ? 0.143 8.008 8.734 1 88.06 462 VAL A O 1
ATOM 3706 N N . LEU A 1 463 ? -1.401 6.512 9.148 1 78.81 463 LEU A N 1
ATOM 3707 C CA . LEU A 1 463 ? -2.438 7.219 8.406 1 78.81 463 LEU A CA 1
ATOM 3708 C C . LEU A 1 463 ? -3.002 8.375 9.227 1 78.81 463 LEU A C 1
ATOM 3710 O O . LEU A 1 463 ? -3.479 9.367 8.664 1 78.81 463 LEU A O 1
ATOM 3714 N N . GLY A 1 464 ? -3.066 8.102 10.5 1 75.44 464 GLY A N 1
ATOM 3715 C CA . GLY A 1 464 ? -3.611 9.141 11.359 1 75.44 464 GLY A CA 1
ATOM 3716 C C . GLY A 1 464 ? -3.301 8.922 12.828 1 75.44 464 GLY A C 1
ATOM 3717 O O . GLY A 1 464 ? -3.18 7.785 13.281 1 75.44 464 GLY A O 1
ATOM 3718 N N . THR A 1 465 ? -3.23 9.961 13.477 1 65.44 465 THR A N 1
ATOM 3719 C CA . THR A 1 465 ? -2.908 9.906 14.898 1 65.44 465 THR A CA 1
ATOM 3720 C C . THR A 1 465 ? -4.098 9.383 15.703 1 65.44 465 THR A C 1
ATOM 3722 O O . THR A 1 465 ? -3.92 8.781 16.766 1 65.44 465 THR A O 1
ATOM 3725 N N . SER A 1 466 ? -5.254 9.617 15.141 1 67.44 466 SER A N 1
ATOM 3726 C CA . SER A 1 466 ? -6.457 9.227 15.867 1 67.44 466 SER A CA 1
ATOM 3727 C C . SER A 1 466 ? -6.676 7.719 15.797 1 67.44 466 SER A C 1
ATOM 3729 O O . SER A 1 466 ? -7.578 7.188 16.438 1 67.44 466 SER A O 1
ATOM 3731 N N . LEU A 1 467 ? -5.781 7.074 15.164 1 70.06 467 LEU A N 1
ATOM 3732 C CA . LEU A 1 467 ? -5.992 5.641 14.977 1 70.06 467 LEU A CA 1
ATOM 3733 C C . LEU A 1 467 ? -4.938 4.832 15.727 1 70.06 467 LEU A C 1
ATOM 3735 O O . LEU A 1 467 ? -4.816 3.623 15.523 1 70.06 467 LEU A O 1
ATOM 3739 N N . GLN A 1 468 ? -4.332 5.414 16.562 1 72.94 468 GLN A N 1
ATOM 3740 C CA . GLN A 1 468 ? -3.258 4.688 17.234 1 72.94 468 GLN A CA 1
ATOM 3741 C C . GLN A 1 468 ? -3.734 4.105 18.562 1 72.94 468 GLN A C 1
ATOM 3743 O O . GLN A 1 468 ? -4.617 4.668 19.219 1 72.94 468 GLN A O 1
ATOM 3748 N N . ASN A 1 469 ? -3.264 2.887 18.703 1 77.5 469 ASN A N 1
ATOM 3749 C CA . ASN A 1 469 ? -3.572 2.125 19.906 1 77.5 469 ASN A CA 1
ATOM 3750 C C . ASN A 1 469 ? -2.303 1.701 20.641 1 77.5 469 ASN A C 1
ATOM 3752 O O . ASN A 1 469 ? -1.292 1.388 20.016 1 77.5 469 ASN A O 1
ATOM 3756 N N . LYS A 1 470 ? -2.406 1.717 21.953 1 76 470 LYS A N 1
ATOM 3757 C CA . LYS A 1 470 ? -1.246 1.438 22.797 1 76 470 LYS A CA 1
ATOM 3758 C C . LYS A 1 470 ? -0.667 0.058 22.5 1 76 470 LYS A C 1
ATOM 3760 O O . LYS A 1 470 ? 0.551 -0.126 22.516 1 76 470 LYS A O 1
ATOM 3765 N N . ASP A 1 471 ? -1.467 -0.836 22.281 1 77.75 471 ASP A N 1
ATOM 3766 C CA . ASP A 1 471 ? -1.015 -2.205 22.047 1 77.75 471 ASP A CA 1
ATOM 3767 C C . ASP A 1 471 ? -0.203 -2.303 20.766 1 77.75 471 ASP A C 1
ATOM 3769 O O . ASP A 1 471 ? 0.831 -2.973 20.719 1 77.75 471 ASP A O 1
ATOM 3773 N N . VAL A 1 472 ? -0.708 -1.696 19.797 1 79 472 VAL A N 1
ATOM 3774 C CA . VAL A 1 472 ? 0 -1.714 18.531 1 79 472 VAL A CA 1
ATOM 3775 C C . VAL A 1 472 ? 1.336 -0.988 18.672 1 79 472 VAL A C 1
ATOM 3777 O O . VAL A 1 472 ? 2.357 -1.449 18.156 1 79 472 VAL A O 1
ATOM 3780 N N . LEU A 1 473 ? 1.301 0.033 19.391 1 81.12 473 LEU A N 1
ATOM 3781 C CA . LEU A 1 473 ? 2.502 0.843 19.562 1 81.12 473 LEU A CA 1
ATOM 3782 C C . LEU A 1 473 ? 3.555 0.087 20.375 1 81.12 473 LEU A C 1
ATOM 3784 O O . LEU A 1 473 ? 4.738 0.113 20.031 1 81.12 473 LEU A O 1
ATOM 3788 N N . SER A 1 474 ? 3.102 -0.536 21.344 1 84 474 SER A N 1
ATOM 3789 C CA . SER A 1 474 ? 4.016 -1.327 22.156 1 84 474 SER A CA 1
ATOM 3790 C C . SER A 1 474 ? 4.629 -2.467 21.344 1 84 474 SER A C 1
ATOM 3792 O O . SER A 1 474 ? 5.816 -2.766 21.5 1 84 474 SER A O 1
ATOM 3794 N N . TYR A 1 475 ? 3.824 -3.014 20.578 1 82.5 475 TYR A N 1
ATOM 3795 C CA . TYR A 1 475 ? 4.316 -4.086 19.719 1 82.5 475 TYR A CA 1
ATOM 3796 C C . TYR A 1 475 ? 5.395 -3.574 18.781 1 82.5 475 TYR A C 1
ATOM 3798 O O . TYR A 1 475 ? 6.426 -4.223 18.594 1 82.5 475 TYR A O 1
ATOM 3806 N N . LEU A 1 476 ? 5.191 -2.496 18.172 1 84.12 476 LEU A N 1
ATOM 3807 C CA . LEU A 1 476 ? 6.145 -1.943 17.219 1 84.12 476 LEU A CA 1
ATOM 3808 C C . LEU A 1 476 ? 7.461 -1.596 17.906 1 84.12 476 LEU A C 1
ATOM 3810 O O . LEU A 1 476 ? 8.531 -1.737 17.312 1 84.12 476 LEU A O 1
ATOM 3814 N N . MET A 1 477 ? 7.328 -1.163 19.094 1 84.81 477 MET A N 1
ATOM 3815 C CA . MET A 1 477 ? 8.508 -0.782 19.875 1 84.81 477 MET A CA 1
ATOM 3816 C C . MET A 1 477 ? 9.305 -2.014 20.297 1 84.81 477 MET A C 1
ATOM 3818 O O . MET A 1 477 ? 10.531 -2.02 20.203 1 84.81 477 MET A O 1
ATOM 3822 N N . GLU A 1 478 ? 8.609 -3.033 20.641 1 85.44 478 GLU A N 1
ATOM 3823 C CA . GLU A 1 478 ? 9.25 -4.195 21.25 1 85.44 478 GLU A CA 1
ATOM 3824 C C . GLU A 1 478 ? 9.602 -5.242 20.203 1 85.44 478 GLU A C 1
ATOM 3826 O O . GLU A 1 478 ? 10.438 -6.113 20.438 1 85.44 478 GLU A O 1
ATOM 3831 N N . SER A 1 479 ? 9.008 -5.145 19.078 1 84.12 479 SER A N 1
ATOM 3832 C CA . SER A 1 479 ? 9.25 -6.129 18.031 1 84.12 479 SER A CA 1
ATOM 3833 C C . SER A 1 479 ? 10.609 -5.914 17.375 1 84.12 479 SER A C 1
ATOM 3835 O O . SER A 1 479 ? 11.398 -5.07 17.828 1 84.12 479 SER A O 1
ATOM 3837 N N . SER A 1 480 ? 10.852 -6.75 16.391 1 86.12 480 SER A N 1
ATOM 3838 C CA . SER A 1 480 ? 12.125 -6.688 15.68 1 86.12 480 SER A CA 1
ATOM 3839 C C . SER A 1 480 ? 12.234 -5.406 14.859 1 86.12 480 SER A C 1
ATOM 3841 O O . SER A 1 480 ? 13.32 -5.051 14.398 1 86.12 480 SER A O 1
ATOM 3843 N N . TRP A 1 481 ? 11.188 -4.672 14.781 1 85.88 481 TRP A N 1
ATOM 3844 C CA . TRP A 1 481 ? 11.219 -3.408 14.047 1 85.88 481 TRP A CA 1
ATOM 3845 C C . TRP A 1 481 ? 11.961 -2.338 14.836 1 85.88 481 TRP A C 1
ATOM 3847 O O . TRP A 1 481 ? 12.547 -1.421 14.25 1 85.88 481 TRP A O 1
ATOM 3857 N N . LYS A 1 482 ? 11.883 -2.369 16.156 1 90.19 482 LYS A N 1
ATOM 3858 C CA . LYS A 1 482 ? 12.531 -1.427 17.062 1 90.19 482 LYS A CA 1
ATOM 3859 C C . LYS A 1 482 ? 12.156 0.012 16.734 1 90.19 482 LYS A C 1
ATOM 3861 O O . LYS A 1 482 ? 13.023 0.863 16.547 1 90.19 482 LYS A O 1
ATOM 3866 N N . ALA A 1 483 ? 10.891 0.235 16.656 1 93.44 483 ALA A N 1
ATOM 3867 C CA . ALA A 1 483 ? 10.383 1.553 16.281 1 93.44 483 ALA A CA 1
ATOM 3868 C C . ALA A 1 483 ? 10.648 2.574 17.375 1 93.44 483 ALA A C 1
ATOM 3870 O O . ALA A 1 483 ? 10.5 2.27 18.562 1 93.44 483 ALA A O 1
ATOM 3871 N N . ILE A 1 484 ? 11.055 3.777 16.984 1 95.44 484 ILE A N 1
ATOM 3872 C CA . ILE A 1 484 ? 11.352 4.793 17.984 1 95.44 484 ILE A CA 1
ATOM 3873 C C . ILE A 1 484 ? 10.242 5.836 18.016 1 95.44 484 ILE A C 1
ATOM 3875 O O . ILE A 1 484 ? 10.164 6.641 18.953 1 95.44 484 ILE A O 1
ATOM 3879 N N . GLY A 1 485 ? 9.43 5.809 16.953 1 93.44 485 GLY A N 1
ATOM 3880 C CA . GLY A 1 485 ? 8.344 6.77 16.922 1 93.44 485 GLY A CA 1
ATOM 3881 C C . GLY A 1 485 ? 7.41 6.586 15.742 1 93.44 485 GLY A C 1
ATOM 3882 O O . GLY A 1 485 ? 7.582 5.66 14.945 1 93.44 485 GLY A O 1
ATOM 3883 N N . LEU A 1 486 ? 6.438 7.461 15.688 1 91.88 486 LEU A N 1
ATOM 3884 C CA . LEU A 1 486 ? 5.441 7.426 14.625 1 91.88 486 LEU A CA 1
ATOM 3885 C C . LEU A 1 486 ? 5.184 8.82 14.07 1 91.88 486 LEU A C 1
ATOM 3887 O O . LEU A 1 486 ? 5.18 9.797 14.828 1 91.88 486 LEU A O 1
ATOM 3891 N N . GLU A 1 487 ? 5.012 8.922 12.828 1 92.81 487 GLU A N 1
ATOM 3892 C CA . GLU A 1 487 ? 4.707 10.156 12.109 1 92.81 487 GLU A CA 1
ATOM 3893 C C . GLU A 1 487 ? 3.805 9.883 10.914 1 92.81 487 GLU A C 1
ATOM 3895 O O . GLU A 1 487 ? 3.312 8.766 10.734 1 92.81 487 GLU A O 1
ATOM 3900 N N . MET A 1 488 ? 3.439 10.922 10.109 1 92.19 488 MET A N 1
ATOM 3901 C CA . MET A 1 488 ? 2.42 10.711 9.086 1 92.19 488 MET A CA 1
ATOM 3902 C C . MET A 1 488 ? 2.975 11.008 7.695 1 92.19 488 MET A C 1
ATOM 3904 O O . MET A 1 488 ? 2.316 10.742 6.688 1 92.19 488 MET A O 1
ATOM 3908 N N . GLU A 1 489 ? 4.145 11.5 7.551 1 95.38 489 GLU A N 1
ATOM 3909 C CA . GLU A 1 489 ? 4.523 11.992 6.23 1 95.38 489 GLU A CA 1
ATOM 3910 C C . GLU A 1 489 ? 5.828 11.367 5.758 1 95.38 489 GLU A C 1
ATOM 3912 O O . GLU A 1 489 ? 6.152 11.414 4.57 1 95.38 489 GLU A O 1
ATOM 3917 N N . GLY A 1 490 ? 6.656 10.781 6.574 1 97.56 490 GLY A N 1
ATOM 3918 C CA . GLY A 1 490 ? 8.023 10.398 6.273 1 97.56 490 GLY A CA 1
ATOM 3919 C C . GLY A 1 490 ? 8.141 9.484 5.07 1 97.56 490 GLY A C 1
ATOM 3920 O O . GLY A 1 490 ? 8.867 9.789 4.121 1 97.56 490 GLY A O 1
ATOM 3921 N N . ALA A 1 491 ? 7.391 8.375 5.098 1 97.25 491 ALA A N 1
ATOM 3922 C CA . ALA A 1 491 ? 7.453 7.398 4.008 1 97.25 491 ALA A CA 1
ATOM 3923 C C . ALA A 1 491 ? 6.945 8.008 2.701 1 97.25 491 ALA A C 1
ATOM 3925 O O . ALA A 1 491 ? 7.438 7.668 1.622 1 97.25 491 ALA A O 1
ATOM 3926 N N . HIS A 1 492 ? 5.996 8.891 2.768 1 96.75 492 HIS A N 1
ATOM 3927 C CA . HIS A 1 492 ? 5.461 9.547 1.584 1 96.75 492 HIS A CA 1
ATOM 3928 C C . HIS A 1 492 ? 6.512 10.43 0.921 1 96.75 492 HIS A C 1
ATOM 3930 O O . HIS A 1 492 ? 6.652 10.422 -0.304 1 96.75 492 HIS A O 1
ATOM 3936 N N . TYR A 1 493 ? 7.23 11.219 1.735 1 98.38 493 TYR A N 1
ATOM 3937 C CA . TYR A 1 493 ? 8.297 12.047 1.193 1 98.38 493 TYR A CA 1
ATOM 3938 C C . TYR A 1 493 ? 9.375 11.188 0.532 1 98.38 493 TYR A C 1
ATOM 3940 O O . TYR A 1 493 ? 9.797 11.477 -0.59 1 98.38 493 TYR A O 1
ATOM 3948 N N . GLN A 1 494 ? 9.828 10.164 1.284 1 98.19 494 GLN A N 1
ATOM 3949 C CA . GLN A 1 494 ? 10.898 9.32 0.769 1 98.19 494 GLN A CA 1
ATOM 3950 C C . GLN A 1 494 ? 10.484 8.625 -0.524 1 98.19 494 GLN A C 1
ATOM 3952 O O . GLN A 1 494 ? 11.297 8.445 -1.43 1 98.19 494 GLN A O 1
ATOM 3957 N N . LYS A 1 495 ? 9.25 8.188 -0.562 1 97.06 495 LYS A N 1
ATOM 3958 C CA . LYS A 1 495 ? 8.68 7.586 -1.763 1 97.06 495 LYS A CA 1
ATOM 3959 C C . LYS A 1 495 ? 8.82 8.516 -2.965 1 97.06 495 LYS A C 1
ATOM 3961 O O . LYS A 1 495 ? 9.258 8.086 -4.039 1 97.06 495 LYS A O 1
ATOM 3966 N N . ALA A 1 496 ? 8.469 9.781 -2.816 1 97.38 496 ALA A N 1
ATOM 3967 C CA . ALA A 1 496 ? 8.539 10.766 -3.893 1 97.38 496 ALA A CA 1
ATOM 3968 C C . ALA A 1 496 ? 9.992 11.047 -4.285 1 97.38 496 ALA A C 1
ATOM 3970 O O . ALA A 1 496 ? 10.32 11.117 -5.473 1 97.38 496 ALA A O 1
ATOM 3971 N N . ILE A 1 497 ? 10.875 11.18 -3.318 1 97.94 497 ILE A N 1
ATOM 3972 C CA . ILE A 1 497 ? 12.281 11.492 -3.568 1 97.94 497 ILE A CA 1
ATOM 3973 C C . ILE A 1 497 ? 12.938 10.352 -4.344 1 97.94 497 ILE A C 1
ATOM 3975 O O . ILE A 1 497 ? 13.625 10.578 -5.336 1 97.94 497 ILE A O 1
ATOM 3979 N N . GLN A 1 498 ? 12.656 9.156 -3.881 1 96.56 498 GLN A N 1
ATOM 3980 C CA . GLN A 1 498 ? 13.242 7.98 -4.52 1 96.56 498 GLN A CA 1
ATOM 3981 C C . GLN A 1 498 ? 12.719 7.816 -5.945 1 96.56 498 GLN A C 1
ATOM 3983 O O . GLN A 1 498 ? 13.484 7.488 -6.855 1 96.56 498 GLN A O 1
ATOM 3988 N N . SER A 1 499 ? 11.477 7.973 -6.141 1 95.25 499 SER A N 1
ATOM 3989 C CA . SER A 1 499 ? 10.875 7.82 -7.461 1 95.25 499 SER A CA 1
ATOM 3990 C C . SER A 1 499 ? 11.438 8.836 -8.453 1 95.25 499 SER A C 1
ATOM 3992 O O . SER A 1 499 ? 11.789 8.484 -9.578 1 95.25 499 SER A O 1
ATOM 3994 N N . GLU A 1 500 ? 11.594 10.078 -8.047 1 96.12 500 GLU A N 1
ATOM 3995 C CA . GLU A 1 500 ? 12.008 11.148 -8.945 1 96.12 500 GLU A CA 1
ATOM 3996 C C . GLU A 1 500 ? 13.523 11.156 -9.141 1 96.12 500 GLU A C 1
ATOM 3998 O O . GLU A 1 500 ? 14.023 11.562 -10.188 1 96.12 500 GLU A O 1
ATOM 4003 N N . SER A 1 501 ? 14.281 10.656 -8.188 1 96.12 501 SER A N 1
ATOM 4004 C CA . SER A 1 501 ? 15.734 10.703 -8.281 1 96.12 501 SER A CA 1
ATOM 4005 C C . SER A 1 501 ? 16.297 9.414 -8.867 1 96.12 501 SER A C 1
ATOM 4007 O O . SER A 1 501 ? 17.234 9.445 -9.664 1 96.12 501 SER A O 1
ATOM 4009 N N . ARG A 1 502 ? 15.711 8.281 -8.562 1 95.06 502 ARG A N 1
ATOM 4010 C CA . ARG A 1 502 ? 16.359 7.016 -8.875 1 95.06 502 ARG A CA 1
ATOM 4011 C C . ARG A 1 502 ? 15.617 6.281 -9.992 1 95.06 502 ARG A C 1
ATOM 4013 O O . ARG A 1 502 ? 16.188 5.406 -10.648 1 95.06 502 ARG A O 1
ATOM 4020 N N . ILE A 1 503 ? 14.453 6.602 -10.258 1 94.56 503 ILE A N 1
ATOM 4021 C CA . ILE A 1 503 ? 13.664 5.859 -11.234 1 94.56 503 ILE A CA 1
ATOM 4022 C C . ILE A 1 503 ? 13.352 6.75 -12.43 1 94.56 503 ILE A C 1
ATOM 4024 O O . ILE A 1 503 ? 13.852 6.523 -13.531 1 94.56 503 ILE A O 1
ATOM 4028 N N . ARG A 1 504 ? 12.656 7.824 -12.141 1 93 504 ARG A N 1
ATOM 4029 C CA . ARG A 1 504 ? 12.266 8.719 -13.227 1 93 504 ARG A CA 1
ATOM 4030 C C . ARG A 1 504 ? 13.414 9.641 -13.609 1 93 504 ARG A C 1
ATOM 4032 O O . ARG A 1 504 ? 13.461 10.148 -14.734 1 93 504 ARG A O 1
ATOM 4039 N N . GLN A 1 505 ? 14.266 9.914 -12.648 1 92.88 505 GLN A N 1
ATOM 4040 C CA . GLN A 1 505 ? 15.477 10.695 -12.852 1 92.88 505 GLN A CA 1
ATOM 4041 C C . GLN A 1 505 ? 15.148 12.102 -13.344 1 92.88 505 GLN A C 1
ATOM 4043 O O . GLN A 1 505 ? 15.766 12.602 -14.281 1 92.88 505 GLN A O 1
ATOM 4048 N N . SER A 1 506 ? 14.109 12.625 -12.719 1 93.06 506 SER A N 1
ATOM 4049 C CA . SER A 1 506 ? 13.758 14.023 -12.961 1 93.06 506 SER A CA 1
ATOM 4050 C C . SER A 1 506 ? 14.742 14.961 -12.266 1 93.06 506 SER A C 1
ATOM 4052 O O . SER A 1 506 ? 14.875 16.125 -12.648 1 93.06 506 SER A O 1
ATOM 4054 N N . ILE A 1 507 ? 15.344 14.508 -11.211 1 95.06 507 ILE A N 1
ATOM 4055 C CA . ILE A 1 507 ? 16.375 15.234 -10.477 1 95.06 507 ILE A CA 1
ATOM 4056 C C . ILE A 1 507 ? 17.625 14.359 -10.352 1 95.06 507 ILE A C 1
ATOM 4058 O O . ILE A 1 507 ? 17.656 13.227 -10.836 1 95.06 507 ILE A O 1
ATOM 4062 N N . LYS A 1 508 ? 18.578 14.992 -9.695 1 94.12 508 LYS A N 1
ATOM 4063 C CA . LYS A 1 508 ? 19.844 14.273 -9.547 1 94.12 508 LYS A CA 1
ATOM 4064 C C . LYS A 1 508 ? 19.672 13.008 -8.711 1 94.12 508 LYS A C 1
ATOM 4066 O O . LYS A 1 508 ? 18.906 13 -7.742 1 94.12 508 LYS A O 1
ATOM 4071 N N . LYS A 1 509 ? 20.406 11.953 -9.039 1 92.38 509 LYS A N 1
ATOM 4072 C CA . LYS A 1 509 ? 20.297 10.641 -8.398 1 92.38 509 LYS A CA 1
ATOM 4073 C C . LYS A 1 509 ? 20.797 10.688 -6.961 1 92.38 509 LYS A C 1
ATOM 4075 O O . LYS A 1 509 ? 20.312 9.953 -6.102 1 92.38 509 LYS A O 1
ATOM 4080 N N . ASN A 1 510 ? 21.734 11.523 -6.707 1 91.19 510 ASN A N 1
ATOM 4081 C CA . ASN A 1 510 ? 22.391 11.516 -5.398 1 91.19 510 ASN A CA 1
ATOM 4082 C C . ASN A 1 510 ? 21.859 12.633 -4.504 1 91.19 510 ASN A C 1
ATOM 4084 O O . ASN A 1 510 ? 22.625 13.289 -3.805 1 91.19 510 ASN A O 1
ATOM 4088 N N . VAL A 1 511 ? 20.594 12.812 -4.496 1 95.88 511 VAL A N 1
ATOM 4089 C CA . VAL A 1 511 ? 20 13.805 -3.611 1 95.88 511 VAL A CA 1
ATOM 4090 C C . VAL A 1 511 ? 20.203 13.391 -2.156 1 95.88 511 VAL A C 1
ATOM 4092 O O . VAL A 1 511 ? 19.922 12.25 -1.784 1 95.88 511 VAL A O 1
ATOM 4095 N N . LYS A 1 512 ? 20.766 14.305 -1.342 1 96.94 512 LYS A N 1
ATOM 4096 C CA . LYS A 1 512 ? 20.938 14.039 0.085 1 96.94 512 LYS A CA 1
ATOM 4097 C C . LYS A 1 512 ? 19.625 14.266 0.843 1 96.94 512 LYS A C 1
ATOM 4099 O O . LYS A 1 512 ? 18.844 15.164 0.502 1 96.94 512 LYS A O 1
ATOM 4104 N N . VAL A 1 513 ? 19.375 13.383 1.901 1 98 513 VAL A N 1
ATOM 4105 C CA . VAL A 1 513 ? 18.141 13.555 2.67 1 98 513 VAL A CA 1
ATOM 4106 C C . VAL A 1 513 ? 18.484 13.758 4.145 1 98 513 VAL A C 1
ATOM 4108 O O . VAL A 1 513 ? 19.438 13.164 4.656 1 98 513 VAL A O 1
ATOM 4111 N N . MET A 1 514 ? 17.797 14.633 4.805 1 98.5 514 MET A N 1
ATOM 4112 C CA . MET A 1 514 ? 17.875 14.875 6.246 1 98.5 514 MET A CA 1
ATOM 4113 C C . MET A 1 514 ? 16.5 14.781 6.887 1 98.5 514 MET A C 1
ATOM 4115 O O . MET A 1 514 ? 15.586 15.516 6.512 1 98.5 514 MET A O 1
ATOM 4119 N N . TYR A 1 515 ? 16.375 13.836 7.746 1 98.56 515 TYR A N 1
ATOM 4120 C CA . TYR A 1 515 ? 15.133 13.672 8.5 1 98.56 515 TYR A CA 1
ATOM 4121 C C . TYR A 1 515 ? 15.375 13.875 9.992 1 98.56 515 TYR A C 1
ATOM 4123 O O . TYR A 1 515 ? 16.328 13.328 10.555 1 98.56 515 TYR A O 1
ATOM 4131 N N . ALA A 1 516 ? 14.562 14.664 10.625 1 98.56 516 ALA A N 1
ATOM 4132 C CA . ALA A 1 516 ? 14.578 14.805 12.078 1 98.56 516 ALA A CA 1
ATOM 4133 C C . ALA A 1 516 ? 13.195 15.195 12.602 1 98.56 516 ALA A C 1
ATOM 4135 O O . ALA A 1 516 ? 12.5 16.016 11.992 1 98.56 516 ALA A O 1
ATOM 4136 N N . TYR A 1 517 ? 12.836 14.531 13.688 1 97.38 517 TYR A N 1
ATOM 4137 C CA . TYR A 1 517 ? 11.539 14.805 14.297 1 97.38 517 TYR A CA 1
ATOM 4138 C C . TYR A 1 517 ? 11.703 15.195 15.766 1 97.38 517 TYR A C 1
ATOM 4140 O O . TYR A 1 517 ? 12.625 14.734 16.438 1 97.38 517 TYR A O 1
ATOM 4148 N N . TYR A 1 518 ? 10.914 16.078 16.219 1 95.31 518 TYR A N 1
ATOM 4149 C CA . TYR A 1 518 ? 10.844 16.359 17.641 1 95.31 518 TYR A CA 1
ATOM 4150 C C . TYR A 1 518 ? 9.531 15.859 18.234 1 95.31 518 TYR A C 1
ATOM 4152 O O . TYR A 1 518 ? 8.484 15.898 17.578 1 95.31 518 TYR A O 1
ATOM 4160 N N . ALA A 1 519 ? 9.578 15.398 19.453 1 91.5 519 ALA A N 1
ATOM 4161 C CA . ALA A 1 519 ? 8.477 14.672 20.078 1 91.5 519 ALA A CA 1
ATOM 4162 C C . ALA A 1 519 ? 7.414 15.633 20.609 1 91.5 519 ALA A C 1
ATOM 4164 O O . ALA A 1 519 ? 7.719 16.531 21.391 1 91.5 519 ALA A O 1
ATOM 4165 N N . SER A 1 520 ? 6.238 15.398 20.172 1 80.94 520 SER A N 1
ATOM 4166 C CA . SER A 1 520 ? 5.105 16.172 20.688 1 80.94 520 SER A CA 1
ATOM 4167 C C . SER A 1 520 ? 4.504 15.5 21.922 1 80.94 520 SER A C 1
ATOM 4169 O O . SER A 1 520 ? 3.975 16.188 22.812 1 80.94 520 SER A O 1
ATOM 4171 N N . ASP A 1 521 ? 4.445 14.195 21.844 1 76 521 ASP A N 1
ATOM 4172 C CA . ASP A 1 521 ? 3.846 13.398 22.891 1 76 521 ASP A CA 1
ATOM 4173 C C . ASP A 1 521 ? 4.402 11.977 22.891 1 76 521 ASP A C 1
ATOM 4175 O O . ASP A 1 521 ? 5.098 11.578 21.953 1 76 521 ASP A O 1
ATOM 4179 N N . ASN A 1 522 ? 4.25 11.383 24.062 1 76.69 522 ASN A N 1
ATOM 4180 C CA . ASN A 1 522 ? 4.488 9.945 24.125 1 76.69 522 ASN A CA 1
ATOM 4181 C C . ASN A 1 522 ? 3.186 9.164 24.328 1 76.69 522 ASN A C 1
ATOM 4183 O O . ASN A 1 522 ? 2.674 9.07 25.438 1 76.69 522 ASN A O 1
ATOM 4187 N N . PRO A 1 523 ? 2.686 8.648 23.281 1 72.06 523 PRO A N 1
ATOM 4188 C CA . PRO A 1 523 ? 1.379 7.988 23.328 1 72.06 523 PRO A CA 1
ATOM 4189 C C . PRO A 1 523 ? 1.342 6.812 24.297 1 72.06 523 PRO A C 1
ATOM 4191 O O . PRO A 1 523 ? 0.262 6.34 24.672 1 72.06 523 PRO A O 1
ATOM 4194 N N . LEU A 1 524 ? 2.508 6.297 24.719 1 75.31 524 LEU A N 1
ATOM 4195 C CA . LEU A 1 524 ? 2.537 5.16 25.641 1 75.31 524 LEU A CA 1
ATOM 4196 C C . LEU A 1 524 ? 2.391 5.625 27.078 1 75.31 524 LEU A C 1
ATOM 4198 O O . LEU A 1 524 ? 2.096 4.82 27.969 1 75.31 524 LEU A O 1
ATOM 4202 N N . GLU A 1 525 ? 2.748 6.852 27.312 1 67.44 525 GLU A N 1
ATOM 4203 C CA . GLU A 1 525 ? 2.617 7.371 28.672 1 67.44 525 GLU A CA 1
ATOM 4204 C C . GLU A 1 525 ? 1.192 7.844 28.938 1 67.44 525 GLU A C 1
ATOM 4206 O O . GLU A 1 525 ? 0.581 8.508 28.109 1 67.44 525 GLU A O 1
ATOM 4211 N N . THR A 1 526 ? 0.525 7.199 29.984 1 55.06 526 THR A N 1
ATOM 4212 C CA . THR A 1 526 ? -0.838 7.414 30.453 1 55.06 526 THR A CA 1
ATOM 4213 C C . THR A 1 526 ? -1.088 8.891 30.734 1 55.06 526 THR A C 1
ATOM 4215 O O . THR A 1 526 ? -0.228 9.578 31.281 1 55.06 526 THR A O 1
ATOM 4218 N N . GLY A 1 527 ? -2.145 9.5 30.141 1 50.12 527 GLY A N 1
ATOM 4219 C CA . GLY A 1 527 ? -2.594 10.867 30.359 1 50.12 527 GLY A CA 1
ATOM 4220 C C . GLY A 1 527 ? -2.166 11.82 29.266 1 50.12 527 GLY A C 1
ATOM 4221 O O . GLY A 1 527 ? -2.674 12.945 29.172 1 50.12 527 GLY A O 1
ATOM 4222 N N . SER A 1 528 ? -1.082 11.438 28.672 1 47.88 528 SER A N 1
ATOM 4223 C CA . SER A 1 528 ? -0.528 12.328 27.656 1 47.88 528 SER A CA 1
ATOM 4224 C C . SER A 1 528 ? -1.076 12 26.266 1 47.88 528 SER A C 1
ATOM 4226 O O . SER A 1 528 ? -0.882 10.891 25.766 1 47.88 528 SER A O 1
ATOM 4228 N N . THR A 1 529 ? -2.248 12.375 26.062 1 48.38 529 THR A N 1
ATOM 4229 C CA . THR A 1 529 ? -2.908 12.039 24.797 1 48.38 529 THR A CA 1
ATOM 4230 C C . THR A 1 529 ? -2.211 12.711 23.625 1 48.38 529 THR A C 1
ATOM 4232 O O . THR A 1 529 ? -1.627 13.789 23.781 1 48.38 529 THR A O 1
ATOM 4235 N N . LEU A 1 530 ? -1.848 12.031 22.484 1 49.28 530 LEU A N 1
ATOM 4236 C CA . LEU A 1 530 ? -1.322 12.578 21.234 1 49.28 530 LEU A CA 1
ATOM 4237 C C . LEU A 1 530 ? -1.98 13.914 20.922 1 49.28 530 LEU A C 1
ATOM 4239 O O . LEU A 1 530 ? -1.533 14.625 20.016 1 49.28 530 LEU A O 1
ATOM 4243 N N . ALA A 1 531 ? -3.137 14.109 21.578 1 43.69 531 ALA A N 1
ATOM 4244 C CA . ALA A 1 531 ? -3.941 15.312 21.391 1 43.69 531 ALA A CA 1
ATOM 4245 C C . ALA A 1 531 ? -3.408 16.453 22.25 1 43.69 531 ALA A C 1
ATOM 4247 O O . ALA A 1 531 ? -4.039 17.516 22.359 1 43.69 531 ALA A O 1
ATOM 4248 N N . SER A 1 532 ? -2.354 15.984 23.031 1 45.91 532 SER A N 1
ATOM 4249 C CA . SER A 1 532 ? -1.926 17.047 23.922 1 45.91 532 SER A CA 1
ATOM 4250 C C . SER A 1 532 ? -1.494 18.297 23.141 1 45.91 532 SER A C 1
ATOM 4252 O O . SER A 1 532 ? -1.11 18.188 21.984 1 45.91 532 SER A O 1
ATOM 4254 N N . GLY A 1 533 ? -1.896 19.453 23.453 1 48.62 533 GLY A N 1
ATOM 4255 C CA . GLY A 1 533 ? -1.869 20.844 23.016 1 48.62 533 GLY A CA 1
ATOM 4256 C C . GLY A 1 533 ? -0.546 21.25 22.391 1 48.62 533 GLY A C 1
ATOM 4257 O O . GLY A 1 533 ? 0.349 20.422 22.234 1 48.62 533 GLY A O 1
ATOM 4258 N N . ALA A 1 534 ? -0.529 22.375 21.875 1 51.12 534 ALA A N 1
ATOM 4259 C CA . ALA A 1 534 ? 0.578 23.156 21.328 1 51.12 534 ALA A CA 1
ATOM 4260 C C . ALA A 1 534 ? 1.815 23.047 22.219 1 51.12 534 ALA A C 1
ATOM 4262 O O . ALA A 1 534 ? 1.71 23.047 23.438 1 51.12 534 ALA A O 1
ATOM 4263 N N . LEU A 1 535 ? 2.898 22.219 21.703 1 53.47 535 LEU A N 1
ATOM 4264 C CA . LEU A 1 535 ? 4.16 22.172 22.438 1 53.47 535 LEU A CA 1
ATOM 4265 C C . LEU A 1 535 ? 4.449 23.516 23.109 1 53.47 535 LEU A C 1
ATOM 4267 O O . LEU A 1 535 ? 5.227 23.578 24.062 1 53.47 535 LEU A O 1
ATOM 4271 N N . GLY A 1 536 ? 3.572 24.438 22.844 1 59.31 536 GLY A N 1
ATOM 4272 C CA . GLY A 1 536 ? 3.865 25.75 23.375 1 59.31 536 GLY A CA 1
ATOM 4273 C C . GLY A 1 536 ? 5.352 26.047 23.469 1 59.31 536 GLY A C 1
ATOM 4274 O O . GLY A 1 536 ? 6.078 25.875 22.484 1 59.31 536 GLY A O 1
ATOM 4275 N N . MET A 1 537 ? 5.891 26.375 24.562 1 73.62 537 MET A N 1
ATOM 4276 C CA . MET A 1 537 ? 7.262 26.797 24.797 1 73.62 537 MET A CA 1
ATOM 4277 C C . MET A 1 537 ? 8.219 25.609 24.766 1 73.62 537 MET A C 1
ATOM 4279 O O . MET A 1 537 ? 9.375 25.766 24.375 1 73.62 537 MET A O 1
ATOM 4283 N N . ASP A 1 538 ? 7.766 24.422 24.906 1 79.62 538 ASP A N 1
ATOM 4284 C CA . ASP A 1 538 ? 8.617 23.25 25 1 79.62 538 ASP A CA 1
ATOM 4285 C C . ASP A 1 538 ? 9.055 22.766 23.625 1 79.62 538 ASP A C 1
ATOM 4287 O O . ASP A 1 538 ? 10.047 22.047 23.484 1 79.62 538 ASP A O 1
ATOM 4291 N N . GLY A 1 539 ? 8.383 23.25 22.641 1 88.31 539 GLY A N 1
ATOM 4292 C CA . GLY A 1 539 ? 8.703 22.812 21.297 1 88.31 539 GLY A CA 1
ATOM 4293 C C . GLY A 1 539 ? 9.703 23.719 20.594 1 88.31 539 GLY A C 1
ATOM 4294 O O . GLY A 1 539 ? 10.234 23.359 19.547 1 88.31 539 GLY A O 1
ATOM 4295 N N . VAL A 1 540 ? 10.023 24.859 21.219 1 92.19 540 VAL A N 1
ATOM 4296 C CA . VAL A 1 540 ? 10.867 25.844 20.578 1 92.19 540 VAL A CA 1
ATOM 4297 C C . VAL A 1 540 ? 12.305 25.328 20.484 1 92.19 540 VAL A C 1
ATOM 4299 O O . VAL A 1 540 ? 12.906 25.328 19.406 1 92.19 540 VAL A O 1
ATOM 4302 N N . LYS A 1 541 ? 12.836 24.797 21.562 1 94.25 541 LYS A N 1
ATOM 4303 C CA . LYS A 1 541 ? 14.234 24.359 21.609 1 94.25 541 LYS A CA 1
ATOM 4304 C C . LYS A 1 541 ? 14.5 23.25 20.594 1 94.25 541 LYS A C 1
ATOM 4306 O O . LYS A 1 541 ? 15.375 23.391 19.75 1 94.25 541 LYS A O 1
ATOM 4311 N N . PRO A 1 542 ? 13.781 22.141 20.656 1 96 542 PRO A N 1
ATOM 4312 C CA . PRO A 1 542 ? 14.078 21.094 19.688 1 96 542 PRO A CA 1
ATOM 4313 C C . PRO A 1 542 ? 13.852 21.531 18.25 1 96 542 PRO A C 1
ATOM 4315 O O . PRO A 1 542 ? 14.617 21.156 17.359 1 96 542 PRO A O 1
ATOM 4318 N N . THR A 1 543 ? 12.844 22.297 17.953 1 96.31 543 THR A N 1
ATOM 4319 C CA . THR A 1 543 ? 12.555 22.781 16.609 1 96.31 543 THR A CA 1
ATOM 4320 C C . THR A 1 543 ? 13.719 23.594 16.062 1 96.31 543 THR A C 1
ATOM 4322 O O . THR A 1 543 ? 14.188 23.359 14.945 1 96.31 543 THR A O 1
ATOM 4325 N N . TYR A 1 544 ? 14.18 24.547 16.797 1 97.12 544 TYR A N 1
ATOM 4326 C CA . TYR A 1 544 ? 15.242 25.438 16.344 1 97.12 544 TYR A CA 1
ATOM 4327 C C . TYR A 1 544 ? 16.578 24.719 16.312 1 97.12 544 TYR A C 1
ATOM 4329 O O . TYR A 1 544 ? 17.469 25.047 15.516 1 97.12 544 TYR A O 1
ATOM 4337 N N . LEU A 1 545 ? 16.734 23.734 17.234 1 97.44 545 LEU A N 1
ATOM 4338 C CA . LEU A 1 545 ? 17.969 22.938 17.188 1 97.44 545 LEU A CA 1
ATOM 4339 C C . LEU A 1 545 ? 18.047 22.141 15.883 1 97.44 545 LEU A C 1
ATOM 4341 O O . LEU A 1 545 ? 19.109 22.062 15.266 1 97.44 545 LEU A O 1
ATOM 4345 N N . ILE A 1 546 ? 16.969 21.484 15.492 1 98.12 546 ILE A N 1
ATOM 4346 C CA . ILE A 1 546 ? 16.938 20.75 14.242 1 98.12 546 ILE A CA 1
ATOM 4347 C C . ILE A 1 546 ? 17.219 21.688 13.07 1 98.12 546 ILE A C 1
ATOM 4349 O O . ILE A 1 546 ? 18.016 21.359 12.188 1 98.12 546 ILE A O 1
ATOM 4353 N N . THR A 1 547 ? 16.578 22.859 13.078 1 97.94 547 THR A N 1
ATOM 4354 C CA . THR A 1 547 ? 16.812 23.859 12.039 1 97.94 547 THR A CA 1
ATOM 4355 C C . THR A 1 547 ? 18.297 24.219 11.969 1 97.94 547 THR A C 1
ATOM 4357 O O . THR A 1 547 ? 18.875 24.266 10.883 1 97.94 547 THR A O 1
ATOM 4360 N N . TYR A 1 548 ? 18.828 24.484 13.109 1 97.12 548 TYR A N 1
ATOM 4361 C CA . TYR A 1 548 ? 20.234 24.875 13.219 1 97.12 548 TYR A CA 1
ATOM 4362 C C . TYR A 1 548 ? 21.156 23.812 12.633 1 97.12 548 TYR A C 1
ATOM 4364 O O . TYR A 1 548 ? 22.062 24.125 11.867 1 97.12 548 TYR A O 1
ATOM 4372 N N . LYS A 1 549 ? 20.906 22.594 12.938 1 97.12 549 LYS A N 1
ATOM 4373 C CA . LYS A 1 549 ? 21.75 21.5 12.484 1 97.12 549 LYS A CA 1
ATOM 4374 C C . LYS A 1 549 ? 21.562 21.234 10.992 1 97.12 549 LYS A C 1
ATOM 4376 O O . LYS A 1 549 ? 22.516 20.875 10.289 1 97.12 549 LYS A O 1
ATOM 4381 N N . ILE A 1 550 ? 20.312 21.312 10.5 1 98 550 ILE A N 1
ATOM 4382 C CA . ILE A 1 550 ? 20.062 21.156 9.07 1 98 550 ILE A CA 1
ATOM 4383 C C . ILE A 1 550 ? 20.859 22.219 8.305 1 98 550 ILE A C 1
ATOM 4385 O O . ILE A 1 550 ? 21.547 21.906 7.324 1 98 550 ILE A O 1
ATOM 4389 N N . LEU A 1 551 ? 20.797 23.469 8.742 1 97.12 551 LEU A N 1
ATOM 4390 C CA . LEU A 1 551 ? 21.5 24.562 8.078 1 97.12 551 LEU A CA 1
ATOM 4391 C C . LEU A 1 551 ? 23 24.312 8.07 1 97.12 551 LEU A C 1
ATOM 4393 O O . LEU A 1 551 ? 23.672 24.609 7.086 1 97.12 551 LEU A O 1
ATOM 4397 N N . GLN A 1 552 ? 23.516 23.75 9.117 1 95.31 552 GLN A N 1
ATOM 4398 C CA . GLN A 1 552 ? 24.953 23.469 9.203 1 95.31 552 GLN A CA 1
ATOM 4399 C C . GLN A 1 552 ? 25.359 22.406 8.18 1 95.31 552 GLN A C 1
ATOM 4401 O O . GLN A 1 552 ? 26.469 22.438 7.668 1 95.31 552 GLN A O 1
ATOM 4406 N N . LYS A 1 553 ? 24.422 21.531 7.883 1 94.5 553 LYS A N 1
ATOM 4407 C CA . LYS A 1 553 ? 24.734 20.391 7.012 1 94.5 553 LYS A CA 1
ATOM 4408 C C . LYS A 1 553 ? 24.578 20.781 5.543 1 94.5 553 LYS A C 1
ATOM 4410 O O . LYS A 1 553 ? 25.094 20.094 4.656 1 94.5 553 LYS A O 1
ATOM 4415 N N . LEU A 1 554 ? 23.844 21.812 5.199 1 90.75 554 LEU A N 1
ATOM 4416 C CA . LEU A 1 554 ? 23.562 22.188 3.816 1 90.75 554 LEU A CA 1
ATOM 4417 C C . LEU A 1 554 ? 24.828 22.625 3.098 1 90.75 554 LEU A C 1
ATOM 4419 O O . LEU A 1 554 ? 24.922 22.531 1.871 1 90.75 554 LEU A O 1
ATOM 4423 N N . PHE A 1 555 ? 25.938 23.219 3.748 1 76.38 555 PHE A N 1
ATOM 4424 C CA . PHE A 1 555 ? 27.094 23.812 3.094 1 76.38 555 PHE A CA 1
ATOM 4425 C C . PHE A 1 555 ? 28.344 22.969 3.355 1 76.38 555 PHE A C 1
ATOM 4427 O O . PHE A 1 555 ? 29.469 23.422 3.102 1 76.38 555 PHE A O 1
ATOM 4434 N N . ILE A 1 556 ? 28.141 21.781 3.889 1 63.62 556 ILE A N 1
ATOM 4435 C CA . ILE A 1 556 ? 29.312 20.922 4.074 1 63.62 556 ILE A CA 1
ATOM 4436 C C . ILE A 1 556 ? 29.422 19.938 2.902 1 63.62 556 ILE A C 1
ATOM 4438 O O . ILE A 1 556 ? 28.422 19.406 2.432 1 63.62 556 ILE A O 1
ATOM 4442 N N . MET B 1 1 ? -11.492 18.812 -16.219 1 42.5 1 MET B N 1
ATOM 4443 C CA . MET B 1 1 ? -10.336 18.125 -16.781 1 42.5 1 MET B CA 1
ATOM 4444 C C . MET B 1 1 ? -10.695 16.688 -17.156 1 42.5 1 MET B C 1
ATOM 4446 O O . MET B 1 1 ? -11.242 15.945 -16.344 1 42.5 1 MET B O 1
ATOM 4450 N N . LYS B 1 2 ? -10.914 16.453 -18.484 1 53.44 2 LYS B N 1
ATOM 4451 C CA . LYS B 1 2 ? -11.242 15.133 -19 1 53.44 2 LYS B CA 1
ATOM 4452 C C . LYS B 1 2 ? -10.141 14.125 -18.672 1 53.44 2 LYS B C 1
ATOM 4454 O O . LYS B 1 2 ? -8.969 14.359 -18.969 1 53.44 2 LYS B O 1
ATOM 4459 N N . ARG B 1 3 ? -10.445 13.047 -17.859 1 66.25 3 ARG B N 1
ATOM 4460 C CA . ARG B 1 3 ? -9.469 12.016 -17.531 1 66.25 3 ARG B CA 1
ATOM 4461 C C . ARG B 1 3 ? -9.07 11.219 -18.766 1 66.25 3 ARG B C 1
ATOM 4463 O O . ARG B 1 3 ? -9.898 10.953 -19.641 1 66.25 3 ARG B O 1
ATOM 4470 N N . THR B 1 4 ? -7.727 10.984 -18.812 1 72.5 4 THR B N 1
ATOM 4471 C CA . THR B 1 4 ? -7.281 10.078 -19.859 1 72.5 4 THR B CA 1
ATOM 4472 C C . THR B 1 4 ? -7.777 8.656 -19.594 1 72.5 4 THR B C 1
ATOM 4474 O O . THR B 1 4 ? -8.18 8.336 -18.484 1 72.5 4 THR B O 1
ATOM 4477 N N . ARG B 1 5 ? -7.879 7.887 -20.531 1 72.62 5 ARG B N 1
ATOM 4478 C CA . ARG B 1 5 ? -8.281 6.492 -20.422 1 72.62 5 ARG B CA 1
ATOM 4479 C C . ARG B 1 5 ? -7.367 5.742 -19.453 1 72.62 5 ARG B C 1
ATOM 4481 O O . ARG B 1 5 ? -7.824 4.867 -18.703 1 72.62 5 ARG B O 1
ATOM 4488 N N . ALA B 1 6 ? -6.18 6.117 -19.469 1 71.88 6 ALA B N 1
ATOM 4489 C CA . ALA B 1 6 ? -5.223 5.504 -18.547 1 71.88 6 ALA B CA 1
ATOM 4490 C C . ALA B 1 6 ? -5.566 5.824 -17.094 1 71.88 6 ALA B C 1
ATOM 4492 O O . ALA B 1 6 ? -5.484 4.957 -16.234 1 71.88 6 ALA B O 1
ATOM 4493 N N . GLN B 1 7 ? -5.945 6.988 -16.859 1 73 7 GLN B N 1
ATOM 4494 C CA . GLN B 1 7 ? -6.312 7.414 -15.508 1 73 7 GLN B CA 1
ATOM 4495 C C . GLN B 1 7 ? -7.586 6.711 -15.039 1 73 7 GLN B C 1
ATOM 4497 O O . GLN B 1 7 ? -7.684 6.305 -13.883 1 73 7 GLN B O 1
ATOM 4502 N N . GLU B 1 8 ? -8.477 6.57 -15.93 1 74.38 8 GLU B N 1
ATOM 4503 C CA . GLU B 1 8 ? -9.719 5.879 -15.617 1 74.38 8 GLU B CA 1
ATOM 4504 C C . GLU B 1 8 ? -9.469 4.41 -15.289 1 74.38 8 GLU B C 1
ATOM 4506 O O . GLU B 1 8 ? -10.07 3.859 -14.367 1 74.38 8 GLU B O 1
ATOM 4511 N N . SER B 1 9 ? -8.641 3.832 -16.047 1 75.56 9 SER B N 1
ATOM 4512 C CA . SER B 1 9 ? -8.328 2.422 -15.844 1 75.56 9 SER B CA 1
ATOM 4513 C C . SER B 1 9 ? -7.605 2.203 -14.516 1 75.56 9 SER B C 1
ATOM 4515 O O . SER B 1 9 ? -7.883 1.235 -13.805 1 75.56 9 SER B O 1
ATOM 4517 N N . ARG B 1 10 ? -6.746 3.061 -14.219 1 75.19 10 ARG B N 1
ATOM 4518 C CA . ARG B 1 10 ? -6.031 2.961 -12.953 1 75.19 10 ARG B CA 1
ATOM 4519 C C . ARG B 1 10 ? -6.98 3.117 -11.773 1 75.19 10 ARG B C 1
ATOM 4521 O O . ARG B 1 10 ? -6.863 2.4 -10.773 1 75.19 10 ARG B O 1
ATOM 4528 N N . ALA B 1 11 ? -7.836 4.031 -11.953 1 75.62 11 ALA B N 1
ATOM 4529 C CA . ALA B 1 11 ? -8.836 4.242 -10.906 1 75.62 11 ALA B CA 1
ATOM 4530 C C . ALA B 1 11 ? -9.734 3.016 -10.75 1 75.62 11 ALA B C 1
ATOM 4532 O O . ALA B 1 11 ? -10.125 2.666 -9.633 1 75.62 11 ALA B O 1
ATOM 4533 N N . ALA B 1 12 ? -10.039 2.426 -11.852 1 80.06 12 ALA B N 1
ATOM 4534 C CA . ALA B 1 12 ? -10.883 1.235 -11.828 1 80.06 12 ALA B CA 1
ATOM 4535 C C . ALA B 1 12 ? -10.18 0.074 -11.133 1 80.06 12 ALA B C 1
ATOM 4537 O O . ALA B 1 12 ? -10.812 -0.701 -10.414 1 80.06 12 ALA B O 1
ATOM 4538 N N . ILE B 1 13 ? -8.953 -0.073 -11.391 1 80.56 13 ILE B N 1
ATOM 4539 C CA . ILE B 1 13 ? -8.172 -1.128 -10.75 1 80.56 13 ILE B CA 1
ATOM 4540 C C . ILE B 1 13 ? -8.172 -0.926 -9.234 1 80.56 13 ILE B C 1
ATOM 4542 O O . ILE B 1 13 ? -8.391 -1.872 -8.477 1 80.56 13 ILE B O 1
ATOM 4546 N N . GLU B 1 14 ? -7.945 0.232 -8.828 1 79.5 14 GLU B N 1
ATOM 4547 C CA . GLU B 1 14 ? -7.941 0.539 -7.398 1 79.5 14 GLU B CA 1
ATOM 4548 C C . GLU B 1 14 ? -9.312 0.271 -6.773 1 79.5 14 GLU B C 1
ATOM 4550 O O . GLU B 1 14 ? -9.398 -0.289 -5.68 1 79.5 14 GLU B O 1
ATOM 4555 N N . LYS B 1 15 ? -10.289 0.751 -7.445 1 83.19 15 LYS B N 1
ATOM 4556 C CA . LYS B 1 15 ? -11.648 0.528 -6.965 1 83.19 15 LYS B CA 1
ATOM 4557 C C . LYS B 1 15 ? -11.945 -0.963 -6.832 1 83.19 15 LYS B C 1
ATOM 4559 O O . LYS B 1 15 ? -12.57 -1.394 -5.859 1 83.19 15 LYS B O 1
ATOM 4564 N N . LEU B 1 16 ? -11.539 -1.663 -7.812 1 86.88 16 LEU B N 1
ATOM 4565 C CA . LEU B 1 16 ? -11.742 -3.107 -7.789 1 86.88 16 LEU B CA 1
ATOM 4566 C C . LEU B 1 16 ? -11.062 -3.734 -6.578 1 86.88 16 LEU B C 1
ATOM 4568 O O . LEU B 1 16 ? -11.672 -4.531 -5.863 1 86.88 16 LEU B O 1
ATOM 4572 N N . TYR B 1 17 ? -9.953 -3.338 -6.316 1 84.88 17 TYR B N 1
ATOM 4573 C CA . TYR B 1 17 ? -9.172 -3.896 -5.219 1 84.88 17 TYR B CA 1
ATOM 4574 C C . TYR B 1 17 ? -9.781 -3.527 -3.873 1 84.88 17 TYR B C 1
ATOM 4576 O O . TYR B 1 17 ? -9.914 -4.379 -2.99 1 84.88 17 TYR B O 1
ATOM 4584 N N . ILE B 1 18 ? -10.117 -2.361 -3.727 1 85.81 18 ILE B N 1
ATOM 4585 C CA . ILE B 1 18 ? -10.68 -1.884 -2.469 1 85.81 18 ILE B CA 1
ATOM 4586 C C . ILE B 1 18 ? -12.023 -2.57 -2.211 1 85.81 18 ILE B C 1
ATOM 4588 O O . ILE B 1 18 ? -12.32 -2.959 -1.078 1 85.81 18 ILE B O 1
ATOM 4592 N N . THR B 1 19 ? -12.773 -2.668 -3.225 1 88.56 19 THR B N 1
ATOM 4593 C CA . THR B 1 19 ? -14.062 -3.324 -3.088 1 88.56 19 THR B CA 1
ATOM 4594 C C . THR B 1 19 ? -13.891 -4.793 -2.705 1 88.56 19 THR B C 1
ATOM 4596 O O . THR B 1 19 ? -14.57 -5.289 -1.803 1 88.56 19 THR B O 1
ATOM 4599 N N . MET B 1 20 ? -12.992 -5.43 -3.373 1 91.75 20 MET B N 1
ATOM 4600 C CA . MET B 1 20 ? -12.75 -6.836 -3.068 1 91.75 20 MET B CA 1
ATOM 4601 C C . MET B 1 20 ? -12.281 -7.008 -1.627 1 91.75 20 MET B C 1
ATOM 4603 O O . MET B 1 20 ? -12.727 -7.926 -0.933 1 91.75 20 MET B O 1
ATOM 4607 N N . ARG B 1 21 ? -11.453 -6.18 -1.216 1 88.31 21 ARG B N 1
ATOM 4608 C CA . ARG B 1 21 ? -10.969 -6.25 0.16 1 88.31 21 ARG B CA 1
ATOM 4609 C C . ARG B 1 21 ? -12.102 -6.012 1.15 1 88.31 21 ARG B C 1
ATOM 4611 O O . ARG B 1 21 ? -12.164 -6.66 2.197 1 88.31 21 ARG B O 1
ATOM 4618 N N . HIS B 1 22 ? -12.883 -5.086 0.833 1 87.06 22 HIS B N 1
ATOM 4619 C CA . HIS B 1 22 ? -14.031 -4.785 1.685 1 87.06 22 HIS B CA 1
ATOM 4620 C C . HIS B 1 22 ? -14.969 -5.984 1.787 1 87.06 22 HIS B C 1
ATOM 4622 O O . HIS B 1 22 ? -15.43 -6.324 2.879 1 87.06 22 HIS B O 1
ATOM 4628 N N . LEU B 1 23 ? -15.219 -6.566 0.688 1 90.12 23 LEU B N 1
ATOM 4629 C CA . LEU B 1 23 ? -16.109 -7.719 0.662 1 90.12 23 LEU B CA 1
ATOM 4630 C C . LEU B 1 23 ? -15.508 -8.891 1.438 1 90.12 23 LEU B C 1
ATOM 4632 O O . LEU B 1 23 ? -16.219 -9.609 2.133 1 90.12 23 LEU B O 1
ATOM 4636 N N . PHE B 1 24 ? -14.273 -9.062 1.332 1 90.69 24 PHE B N 1
ATOM 4637 C CA . PHE B 1 24 ? -13.562 -10.094 2.08 1 90.69 24 PHE B CA 1
ATOM 4638 C C . PHE B 1 24 ? -13.734 -9.891 3.58 1 90.69 24 PHE B C 1
ATOM 4640 O O . PHE B 1 24 ? -14.023 -10.836 4.312 1 90.69 24 PHE B O 1
ATOM 4647 N N . MET B 1 25 ? -13.617 -8.734 4.012 1 85 25 MET B N 1
ATOM 4648 C CA . MET B 1 25 ? -13.711 -8.43 5.438 1 85 25 MET B CA 1
ATOM 4649 C C . MET B 1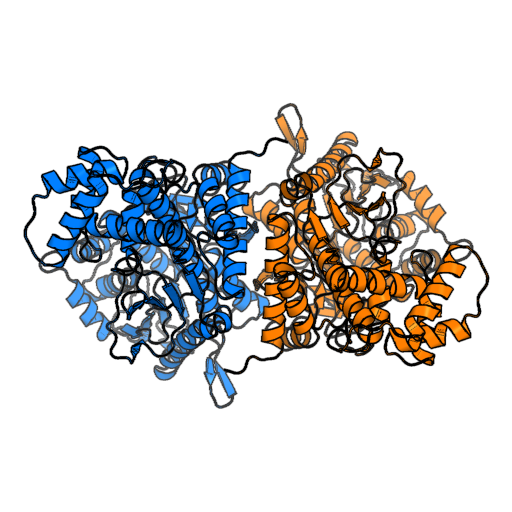 25 ? -15.148 -8.586 5.93 1 85 25 MET B C 1
ATOM 4651 O O . MET B 1 25 ? -15.375 -8.961 7.082 1 85 25 MET B O 1
ATOM 4655 N N . ARG B 1 26 ? -16.062 -8.258 5.082 1 84 26 ARG B N 1
ATOM 4656 C CA . ARG B 1 26 ? -17.484 -8.391 5.43 1 84 26 ARG B CA 1
ATOM 4657 C C . ARG B 1 26 ? -17.859 -9.859 5.609 1 84 26 ARG B C 1
ATOM 4659 O O . ARG B 1 26 ? -18.766 -10.18 6.383 1 84 26 ARG B O 1
ATOM 4666 N N . GLY B 1 27 ? -17.359 -10.727 4.805 1 91.06 27 GLY B N 1
ATOM 4667 C CA . GLY B 1 27 ? -17.562 -12.156 4.988 1 91.06 27 GLY B CA 1
ATOM 4668 C C . GLY B 1 27 ? -18.391 -12.789 3.891 1 91.06 27 GLY B C 1
ATOM 4669 O O . GLY B 1 27 ? -18.312 -14 3.666 1 91.06 27 GLY B O 1
ATOM 4670 N N . SER B 1 28 ? -19.234 -12.047 3.289 1 94.06 28 SER B N 1
ATOM 4671 C CA . SER B 1 28 ? -20.031 -12.578 2.178 1 94.06 28 SER B CA 1
ATOM 4672 C C . SER B 1 28 ? -20.625 -11.453 1.342 1 94.06 28 SER B C 1
ATOM 4674 O O . SER B 1 28 ? -20.703 -10.305 1.789 1 94.06 28 SER B O 1
ATOM 4676 N N . TYR B 1 29 ? -20.953 -11.766 0.125 1 93.44 29 TYR B N 1
ATOM 4677 C CA . TYR B 1 29 ? -21.688 -10.82 -0.713 1 93.44 29 TYR B CA 1
ATOM 4678 C C . TYR B 1 29 ? -22.406 -11.539 -1.842 1 93.44 29 TYR B C 1
ATOM 4680 O O . TYR B 1 29 ? -22.125 -12.711 -2.127 1 93.44 29 TYR B O 1
ATOM 4688 N N . LYS B 1 30 ? -23.391 -10.883 -2.363 1 94.69 30 LYS B N 1
ATOM 4689 C CA . LYS B 1 30 ? -24.109 -11.359 -3.543 1 94.69 30 LYS B CA 1
ATOM 4690 C C . LYS B 1 30 ? -23.562 -10.711 -4.812 1 94.69 30 LYS B C 1
ATOM 4692 O O . LYS B 1 30 ? -23.641 -9.492 -4.98 1 94.69 30 LYS B O 1
ATOM 4697 N N . PRO B 1 31 ? -23.062 -11.508 -5.742 1 93.62 31 PRO B N 1
ATOM 4698 C CA . PRO B 1 31 ? -22.422 -10.961 -6.938 1 93.62 31 PRO B CA 1
ATOM 4699 C C . PRO B 1 31 ? -23.344 -10.055 -7.746 1 93.62 31 PRO B C 1
ATOM 4701 O O . PRO B 1 31 ? -22.891 -9.055 -8.32 1 93.62 31 PRO B O 1
ATOM 4704 N N . MET B 1 32 ? -24.625 -10.352 -7.809 1 90.19 32 MET B N 1
ATOM 4705 C CA . MET B 1 32 ? -25.547 -9.547 -8.609 1 90.19 32 MET B CA 1
ATOM 4706 C C . MET B 1 32 ? -26.344 -8.602 -7.719 1 90.19 32 MET B C 1
ATOM 4708 O O . MET B 1 32 ? -27.328 -8 -8.172 1 90.19 32 MET B O 1
ATOM 4712 N N . GLY B 1 33 ? -25.922 -8.492 -6.484 1 86 33 GLY B N 1
ATOM 4713 C CA . GLY B 1 33 ? -26.5 -7.508 -5.578 1 86 33 GLY B CA 1
ATOM 4714 C C . GLY B 1 33 ? -25.781 -6.176 -5.617 1 86 33 GLY B C 1
ATOM 4715 O O . GLY B 1 33 ? -24.969 -5.93 -6.512 1 86 33 GLY B O 1
ATOM 4716 N N . VAL B 1 34 ? -26.062 -5.359 -4.68 1 76.5 34 VAL B N 1
ATOM 4717 C CA . VAL B 1 34 ? -25.516 -4.004 -4.633 1 76.5 34 VAL B CA 1
ATOM 4718 C C . VAL B 1 34 ? -24 -4.059 -4.512 1 76.5 34 VAL B C 1
ATOM 4720 O O . VAL B 1 34 ? -23.281 -3.338 -5.219 1 76.5 34 VAL B O 1
ATOM 4723 N N . SER B 1 35 ? -23.484 -4.863 -3.654 1 77 35 SER B N 1
ATOM 4724 C CA . SER B 1 35 ? -22.047 -4.984 -3.434 1 77 35 SER B CA 1
ATOM 4725 C C . SER B 1 35 ? -21.359 -5.57 -4.652 1 77 35 SER B C 1
ATOM 4727 O O . SER B 1 35 ? -20.25 -5.137 -5.016 1 77 35 SER B O 1
ATOM 4729 N N . GLY B 1 36 ? -22 -6.492 -5.238 1 86.81 36 GLY B N 1
ATOM 4730 C CA . GLY B 1 36 ? -21.406 -7.113 -6.414 1 86.81 36 GLY B CA 1
ATOM 4731 C C . GLY B 1 36 ? -21.422 -6.219 -7.637 1 86.81 36 GLY B C 1
ATOM 4732 O O . GLY B 1 36 ? -20.531 -6.301 -8.492 1 86.81 36 GLY B O 1
ATOM 4733 N N . GLU B 1 37 ? -22.344 -5.367 -7.637 1 86.12 37 GLU B N 1
ATOM 4734 C CA . GLU B 1 37 ? -22.5 -4.461 -8.773 1 86.12 37 GLU B CA 1
ATOM 4735 C C . GLU B 1 37 ? -21.281 -3.543 -8.906 1 86.12 37 GLU B C 1
ATOM 4737 O O . GLU B 1 37 ? -20.875 -3.203 -10.016 1 86.12 37 GLU B O 1
ATOM 4742 N N . SER B 1 38 ? -20.781 -3.197 -7.812 1 83.62 38 SER B N 1
ATOM 4743 C CA . SER B 1 38 ? -19.594 -2.352 -7.836 1 83.62 38 SER B CA 1
ATOM 4744 C C . SER B 1 38 ? -18.406 -3.07 -8.477 1 83.62 38 SER B C 1
ATOM 4746 O O . SER B 1 38 ? -17.625 -2.459 -9.203 1 83.62 38 SER B O 1
ATOM 4748 N N . LEU B 1 39 ? -18.297 -4.324 -8.211 1 88.88 39 LEU B N 1
ATOM 4749 C CA . LEU B 1 39 ? -17.234 -5.129 -8.805 1 88.88 39 LEU B CA 1
ATOM 4750 C C . LEU B 1 39 ? -17.438 -5.266 -10.312 1 88.88 39 LEU B C 1
ATOM 4752 O O . LEU B 1 39 ? -16.484 -5.137 -11.086 1 88.88 39 LEU B O 1
ATOM 4756 N N . VAL B 1 40 ? -18.656 -5.484 -10.641 1 90.62 40 VAL B N 1
ATOM 4757 C CA . VAL B 1 40 ? -19 -5.676 -12.047 1 90.62 40 VAL B CA 1
ATOM 4758 C C . VAL B 1 40 ? -18.703 -4.395 -12.828 1 90.62 40 VAL B C 1
ATOM 4760 O O . VAL B 1 40 ? -18.062 -4.434 -13.883 1 90.62 40 VAL B O 1
ATOM 4763 N N . ASP B 1 41 ? -19.078 -3.303 -12.266 1 86.94 41 ASP B N 1
ATOM 4764 C CA . ASP B 1 41 ? -18.891 -2.012 -12.922 1 86.94 41 ASP B CA 1
ATOM 4765 C C . ASP B 1 41 ? -17.406 -1.711 -13.109 1 86.94 41 ASP B C 1
ATOM 4767 O O . ASP B 1 41 ? -17 -1.225 -14.164 1 86.94 41 ASP B O 1
ATOM 4771 N N . SER B 1 42 ? -16.703 -1.971 -12.094 1 84.38 42 SER B N 1
ATOM 4772 C CA . SER B 1 42 ? -15.266 -1.709 -12.164 1 84.38 42 SER B CA 1
ATOM 4773 C C . SER B 1 42 ? -14.586 -2.598 -13.203 1 84.38 42 SER B C 1
ATOM 4775 O O . SER B 1 42 ? -13.695 -2.146 -13.93 1 84.38 42 SER B O 1
ATOM 4777 N N . LEU B 1 43 ? -14.984 -3.811 -13.234 1 86.94 43 LEU B N 1
ATOM 4778 C CA . LEU B 1 43 ? -14.406 -4.734 -14.203 1 86.94 43 LEU B CA 1
ATOM 4779 C C . LEU B 1 43 ? -14.773 -4.324 -15.625 1 86.94 43 LEU B C 1
ATOM 4781 O O . LEU B 1 43 ? -13.953 -4.453 -16.547 1 86.94 43 LEU B O 1
ATOM 4785 N N . LEU B 1 44 ? -15.93 -3.832 -15.812 1 86.69 44 LEU B N 1
ATOM 4786 C CA . LEU B 1 44 ? -16.391 -3.391 -17.125 1 86.69 44 LEU B CA 1
ATOM 4787 C C . LEU B 1 44 ? -15.617 -2.152 -17.578 1 86.69 44 LEU B C 1
ATOM 4789 O O . LEU B 1 44 ? -15.266 -2.033 -18.75 1 86.69 44 LEU B O 1
ATOM 4793 N N . VAL B 1 45 ? -15.391 -1.306 -16.641 1 80.5 45 VAL B N 1
ATOM 4794 C CA . VAL B 1 45 ? -14.633 -0.097 -16.938 1 80.5 45 VAL B CA 1
ATOM 4795 C C . VAL B 1 45 ? -13.195 -0.464 -17.297 1 80.5 45 VAL B C 1
ATOM 4797 O O . VAL B 1 45 ? -12.617 0.101 -18.219 1 80.5 45 VAL B O 1
ATOM 4800 N N . LEU B 1 46 ? -12.625 -1.332 -16.578 1 79.81 46 LEU B N 1
ATOM 4801 C CA . LEU B 1 46 ? -11.25 -1.761 -16.812 1 79.81 46 LEU B CA 1
ATOM 4802 C C . LEU B 1 46 ? -11.109 -2.465 -18.156 1 79.81 46 LEU B C 1
ATOM 4804 O O . LEU B 1 46 ? -10.102 -2.297 -18.844 1 79.81 46 LEU B O 1
ATOM 4808 N N . SER B 1 47 ? -12.133 -3.172 -18.469 1 77.5 47 SER B N 1
ATOM 4809 C CA . SER B 1 47 ? -12.125 -3.934 -19.719 1 77.5 47 SER B CA 1
ATOM 4810 C C . SER B 1 47 ? -10.773 -4.582 -19.969 1 77.5 47 SER B C 1
ATOM 4812 O O . SER B 1 47 ? -10.102 -4.281 -20.953 1 77.5 47 SER B O 1
ATOM 4814 N N . PRO B 1 48 ? -10.492 -5.504 -19.156 1 75.94 48 PRO B N 1
ATOM 4815 C CA . PRO B 1 48 ? -9.18 -6.148 -19.281 1 75.94 48 PRO B CA 1
ATOM 4816 C C . PRO B 1 48 ? -8.977 -6.809 -20.641 1 75.94 48 PRO B C 1
ATOM 4818 O O . PRO B 1 48 ? -9.938 -7.285 -21.25 1 75.94 48 PRO B O 1
ATOM 4821 N N . GLU B 1 49 ? -7.75 -6.902 -21.078 1 67.88 49 GLU B N 1
ATOM 4822 C CA . GLU B 1 49 ? -7.398 -7.449 -22.375 1 67.88 49 GLU B CA 1
ATOM 4823 C C . GLU B 1 49 ? -7.82 -8.906 -22.5 1 67.88 49 GLU B C 1
ATOM 4825 O O . GLU B 1 49 ? -8.227 -9.359 -23.578 1 67.88 49 GLU B O 1
ATOM 4830 N N . ILE B 1 50 ? -7.766 -9.594 -21.438 1 66.88 50 ILE B N 1
ATOM 4831 C CA . ILE B 1 50 ? -8.102 -11.008 -21.422 1 66.88 50 ILE B CA 1
ATOM 4832 C C . ILE B 1 50 ? -9.609 -11.18 -21.594 1 66.88 50 ILE B C 1
ATOM 4834 O O . ILE B 1 50 ? -10.078 -12.234 -22.031 1 66.88 50 ILE B O 1
ATOM 4838 N N . TYR B 1 51 ? -10.32 -10.117 -21.25 1 68.12 51 TYR B N 1
ATOM 4839 C CA . TYR B 1 51 ? -11.781 -10.148 -21.328 1 68.12 51 TYR B CA 1
ATOM 4840 C C . TYR B 1 51 ? -12.289 -9.234 -22.438 1 68.12 51 TYR B C 1
ATOM 4842 O O . TYR B 1 51 ? -13.195 -8.438 -22.234 1 68.12 51 TYR B O 1
ATOM 4850 N N . GLY B 1 52 ? -11.758 -9.312 -23.578 1 70.62 52 GLY B N 1
ATOM 4851 C CA . GLY B 1 52 ? -11.906 -8.375 -24.672 1 70.62 52 GLY B CA 1
ATOM 4852 C C . GLY B 1 52 ? -13.344 -8 -24.953 1 70.62 52 GLY B C 1
ATOM 4853 O O . GLY B 1 52 ? -13.648 -6.844 -25.25 1 70.62 52 GLY B O 1
ATOM 4854 N N . LEU B 1 53 ? -14.281 -8.984 -24.797 1 75.44 53 LEU B N 1
ATOM 4855 C CA . LEU B 1 53 ? -15.664 -8.711 -25.172 1 75.44 53 LEU B CA 1
ATOM 4856 C C . LEU B 1 53 ? -16.516 -8.516 -23.922 1 75.44 53 LEU B C 1
ATOM 4858 O O . LEU B 1 53 ? -17.75 -8.586 -24 1 75.44 53 LEU B O 1
ATOM 4862 N N . LEU B 1 54 ? -15.969 -8.234 -22.906 1 79.62 54 LEU B N 1
ATOM 4863 C CA . LEU B 1 54 ? -16.688 -8.164 -21.641 1 79.62 54 LEU B CA 1
ATOM 4864 C C . LEU B 1 54 ? -17.703 -7.031 -21.656 1 79.62 54 LEU B C 1
ATOM 4866 O O . LEU B 1 54 ? -18.797 -7.172 -21.094 1 79.62 54 LEU B O 1
ATOM 4870 N N . ALA B 1 55 ? -17.375 -5.977 -22.344 1 77.06 55 ALA B N 1
ATOM 4871 C CA . ALA B 1 55 ? -18.234 -4.797 -22.328 1 77.06 55 ALA B CA 1
ATOM 4872 C C . ALA B 1 55 ? -19.328 -4.895 -23.375 1 77.06 55 ALA B C 1
ATOM 4874 O O . ALA B 1 55 ? -20.234 -4.055 -23.422 1 77.06 55 ALA B O 1
ATOM 4875 N N . GLN B 1 56 ? -19.234 -5.992 -24.141 1 84.06 56 GLN B N 1
ATOM 4876 C CA . GLN B 1 56 ? -20.281 -6.191 -25.125 1 84.06 56 GLN B CA 1
ATOM 4877 C C . GLN B 1 56 ? -21.516 -6.863 -24.516 1 84.06 56 GLN B C 1
ATOM 4879 O O . GLN B 1 56 ? -21.375 -7.754 -23.672 1 84.06 56 GLN B O 1
ATOM 4884 N N . ASP B 1 57 ? -22.625 -6.531 -24.984 1 84.25 57 ASP B N 1
ATOM 4885 C CA . ASP B 1 57 ? -23.844 -6.934 -24.312 1 84.25 57 ASP B CA 1
ATOM 4886 C C . ASP B 1 57 ? -24.266 -8.344 -24.719 1 84.25 57 ASP B C 1
ATOM 4888 O O . ASP B 1 57 ? -24.828 -9.094 -23.906 1 84.25 57 ASP B O 1
ATOM 4892 N N . GLU B 1 58 ? -23.969 -8.797 -25.922 1 89.31 58 GLU B N 1
ATOM 4893 C CA . GLU B 1 58 ? -24.578 -10.023 -26.406 1 89.31 58 GLU B CA 1
ATOM 4894 C C . GLU B 1 58 ? -23.531 -11.117 -26.625 1 89.31 58 GLU B C 1
ATOM 4896 O O . GLU B 1 58 ? -23.828 -12.305 -26.469 1 89.31 58 GLU B O 1
ATOM 4901 N N . LYS B 1 59 ? -22.406 -10.75 -26.906 1 93.62 59 LYS B N 1
ATOM 4902 C CA . LYS B 1 59 ? -21.391 -11.711 -27.297 1 93.62 59 LYS B CA 1
ATOM 4903 C C . LYS B 1 59 ? -20.578 -12.188 -26.109 1 93.62 59 LYS B C 1
ATOM 4905 O O . LYS B 1 59 ? -19.984 -11.383 -25.375 1 93.62 59 LYS B O 1
ATOM 4910 N N . ILE B 1 60 ? -20.516 -13.438 -25.953 1 94.31 60 ILE B N 1
ATOM 4911 C CA . ILE B 1 60 ? -19.734 -14.039 -24.875 1 94.31 60 ILE B CA 1
ATOM 4912 C C . ILE B 1 60 ? -18.25 -14.07 -25.266 1 94.31 60 ILE B C 1
ATOM 4914 O O . ILE B 1 60 ? -17.922 -14.273 -26.438 1 94.31 60 ILE B O 1
ATOM 4918 N N . GLU B 1 61 ? -17.359 -13.859 -24.312 1 92.38 61 GLU B N 1
ATOM 4919 C CA . GLU B 1 61 ? -15.914 -13.961 -24.531 1 92.38 61 GLU B CA 1
ATOM 4920 C C . GLU B 1 61 ? -15.43 -15.398 -24.359 1 92.38 61 GLU B C 1
ATOM 4922 O O . GLU B 1 61 ? -15.086 -15.812 -23.266 1 92.38 61 GLU B O 1
ATOM 4927 N N . LEU B 1 62 ? -15.281 -16.078 -25.484 1 93.06 62 LEU B N 1
ATOM 4928 C CA . LEU B 1 62 ? -15.055 -17.516 -25.453 1 93.06 62 LEU B CA 1
ATOM 4929 C C . LEU B 1 62 ? -13.641 -17.844 -24.984 1 93.06 62 LEU B C 1
ATOM 4931 O O . LEU B 1 62 ? -13.438 -18.766 -24.203 1 93.06 62 LEU B O 1
ATOM 4935 N N . ASP B 1 63 ? -12.703 -17.109 -25.438 1 87 63 ASP B N 1
ATOM 4936 C CA . ASP B 1 63 ? -11.32 -17.344 -25.031 1 87 63 ASP B CA 1
ATOM 4937 C C . ASP B 1 63 ? -11.125 -17.031 -23.547 1 87 63 ASP B C 1
ATOM 4939 O O . ASP B 1 63 ? -10.422 -17.75 -22.844 1 87 63 ASP B O 1
ATOM 4943 N N . GLY B 1 64 ? -11.695 -15.961 -23.141 1 88.44 64 GLY B N 1
ATOM 4944 C CA . GLY B 1 64 ? -11.672 -15.625 -21.734 1 88.44 64 GLY B CA 1
ATOM 4945 C C . GLY B 1 64 ? -12.359 -16.656 -20.859 1 88.44 64 GLY B C 1
ATOM 4946 O O . GLY B 1 64 ? -11.906 -16.953 -19.75 1 88.44 64 GLY B O 1
ATOM 4947 N N . LEU B 1 65 ? -13.43 -17.156 -21.391 1 93.94 65 LEU B N 1
ATOM 4948 C CA . LEU B 1 65 ? -14.164 -18.188 -20.641 1 93.94 65 LEU B CA 1
ATOM 4949 C C . LEU B 1 65 ? -13.305 -19.438 -20.469 1 93.94 65 LEU B C 1
ATOM 4951 O O . LEU B 1 65 ? -13.266 -20 -19.375 1 93.94 65 LEU B O 1
ATOM 4955 N N . LEU B 1 66 ? -12.703 -19.844 -21.516 1 92.56 66 LEU B N 1
ATOM 4956 C CA . LEU B 1 66 ? -11.82 -21 -21.422 1 92.56 66 LEU B CA 1
ATOM 4957 C C . LEU B 1 66 ? -10.688 -20.75 -20.422 1 92.56 66 LEU B C 1
ATOM 4959 O O . LEU B 1 66 ? -10.367 -21.609 -19.609 1 92.56 66 LEU B O 1
ATOM 4963 N N . TYR B 1 67 ? -10.125 -19.594 -20.484 1 86.81 67 TYR B N 1
ATOM 4964 C CA . TYR B 1 67 ? -9.055 -19.188 -19.594 1 86.81 67 TYR B CA 1
ATOM 4965 C C . TYR B 1 67 ? -9.484 -19.297 -18.125 1 86.81 67 TYR B C 1
ATOM 4967 O O . TYR B 1 67 ? -8.758 -19.844 -17.297 1 86.81 67 TYR B O 1
ATOM 4975 N N . VAL B 1 68 ? -10.617 -18.812 -17.859 1 91.5 68 VAL B N 1
ATOM 4976 C CA . VAL B 1 68 ? -11.141 -18.781 -16.5 1 91.5 68 VAL B CA 1
ATOM 4977 C C . VAL B 1 68 ? -11.508 -20.203 -16.047 1 91.5 68 VAL B C 1
ATOM 4979 O O . VAL B 1 68 ? -11.195 -20.594 -14.93 1 91.5 68 VAL B O 1
ATOM 4982 N N . MET B 1 69 ? -12.086 -20.969 -16.953 1 94.38 69 MET B N 1
ATOM 4983 C CA . MET B 1 69 ? -12.57 -22.297 -16.594 1 94.38 69 MET B CA 1
ATOM 4984 C C . MET B 1 69 ? -11.406 -23.266 -16.359 1 94.38 69 MET B C 1
ATOM 4986 O O . MET B 1 69 ? -11.539 -24.234 -15.625 1 94.38 69 MET B O 1
ATOM 4990 N N . GLU B 1 70 ? -10.305 -22.969 -16.906 1 91.88 70 GLU B N 1
ATOM 4991 C CA . GLU B 1 70 ? -9.117 -23.781 -16.672 1 91.88 70 GLU B CA 1
ATOM 4992 C C . GLU B 1 70 ? -8.484 -23.453 -15.32 1 91.88 70 GLU B C 1
ATOM 4994 O O . GLU B 1 70 ? -7.645 -24.203 -14.828 1 91.88 70 GLU B O 1
ATOM 4999 N N . ARG B 1 71 ? -8.922 -22.406 -14.727 1 91.12 71 ARG B N 1
ATOM 5000 C CA . ARG B 1 71 ? -8.328 -21.938 -13.477 1 91.12 71 ARG B CA 1
ATOM 5001 C C . ARG B 1 71 ? -9.312 -22.078 -12.32 1 91.12 71 ARG B C 1
ATOM 5003 O O . ARG B 1 71 ? -8.969 -21.797 -11.164 1 91.12 71 ARG B O 1
ATOM 5010 N N . LEU B 1 72 ? -10.508 -22.469 -12.641 1 95.5 72 LEU B N 1
ATOM 5011 C CA . LEU B 1 72 ? -11.531 -22.734 -11.641 1 95.5 72 LEU B CA 1
ATOM 5012 C C . LEU B 1 72 ? -11.883 -24.219 -11.602 1 95.5 72 LEU B C 1
ATOM 5014 O O . LEU B 1 72 ? -11.617 -24.953 -12.562 1 95.5 72 LEU B O 1
ATOM 5018 N N . PRO B 1 73 ? -12.422 -24.734 -10.453 1 95.94 73 PRO B N 1
ATOM 5019 C CA . PRO B 1 73 ? -12.742 -26.172 -10.359 1 95.94 73 PRO B CA 1
ATOM 5020 C C . PRO B 1 73 ? -13.898 -26.562 -11.273 1 95.94 73 PRO B C 1
ATOM 5022 O O . PRO B 1 73 ? -14.867 -25.812 -11.422 1 95.94 73 PRO B O 1
ATOM 5025 N N . ARG B 1 74 ? -13.703 -27.766 -11.812 1 95.25 74 ARG B N 1
ATOM 5026 C CA . ARG B 1 74 ? -14.758 -28.328 -12.641 1 95.25 74 ARG B CA 1
ATOM 5027 C C . ARG B 1 74 ? -16.078 -28.406 -11.875 1 95.25 74 ARG B C 1
ATOM 5029 O O . ARG B 1 74 ? -16.125 -28.875 -10.742 1 95.25 74 ARG B O 1
ATOM 5036 N N . GLY B 1 75 ? -17.141 -27.859 -12.492 1 95.56 75 GLY B N 1
ATOM 5037 C CA . GLY B 1 75 ? -18.453 -27.938 -11.883 1 95.56 75 GLY B CA 1
ATOM 5038 C C . GLY B 1 75 ? -18.844 -26.656 -11.156 1 95.56 75 GLY B C 1
ATOM 5039 O O . GLY B 1 75 ? -19.984 -26.516 -10.703 1 95.56 75 GLY B O 1
ATOM 5040 N N . ILE B 1 76 ? -17.969 -25.703 -11.102 1 97.06 76 ILE B N 1
ATOM 5041 C CA . ILE B 1 76 ? -18.25 -24.469 -10.359 1 97.06 76 ILE B CA 1
ATOM 5042 C C . ILE B 1 76 ? -19.406 -23.719 -11 1 97.06 76 ILE B C 1
ATOM 5044 O O . ILE B 1 76 ? -20.156 -23.031 -10.312 1 97.06 76 ILE B O 1
ATOM 5048 N N . GLU B 1 77 ? -19.609 -23.844 -12.305 1 97 77 GLU B N 1
ATOM 5049 C CA . GLU B 1 77 ? -20.656 -23.172 -13.047 1 97 77 GLU B CA 1
ATOM 5050 C C . GLU B 1 77 ? -22.047 -23.672 -12.633 1 97 77 GLU B C 1
ATOM 5052 O O . GLU B 1 77 ? -23.062 -23.047 -12.953 1 97 77 GLU B O 1
ATOM 5057 N N . GLU B 1 78 ? -22.062 -24.75 -11.906 1 96.5 78 GLU B N 1
ATOM 5058 C CA . GLU B 1 78 ? -23.328 -25.359 -11.477 1 96.5 78 GLU B CA 1
ATOM 5059 C C . GLU B 1 78 ? -23.672 -24.953 -10.039 1 96.5 78 GLU B C 1
ATOM 5061 O O . GLU B 1 78 ? -24.75 -25.25 -9.555 1 96.5 78 GLU B O 1
ATOM 5066 N N . CYS B 1 79 ? -22.797 -24.266 -9.398 1 97.12 79 CYS B N 1
ATOM 5067 C CA . CYS B 1 79 ? -22.953 -24.031 -7.961 1 97.12 79 CYS B CA 1
ATOM 5068 C C . CYS B 1 79 ? -23.469 -22.641 -7.676 1 97.12 79 CYS B C 1
ATOM 5070 O O . CYS B 1 79 ? -22.938 -21.656 -8.203 1 97.12 79 CYS B O 1
ATOM 5072 N N . ARG B 1 80 ? -24.422 -22.578 -6.797 1 96.94 80 ARG B N 1
ATOM 5073 C CA . ARG B 1 80 ? -25 -21.297 -6.375 1 96.94 80 ARG B CA 1
ATOM 5074 C C . ARG B 1 80 ? -24.141 -20.656 -5.281 1 96.94 80 ARG B C 1
ATOM 5076 O O . ARG B 1 80 ? -24 -19.438 -5.25 1 96.94 80 ARG B O 1
ATOM 5083 N N . TYR B 1 81 ? -23.641 -21.516 -4.406 1 97.56 81 TYR B N 1
ATOM 5084 C CA . TYR B 1 81 ? -22.859 -21.047 -3.26 1 97.56 81 TYR B CA 1
ATOM 5085 C C . TYR B 1 81 ? -21.391 -21.422 -3.4 1 97.56 81 TYR B C 1
ATOM 5087 O O . TYR B 1 81 ? -21.047 -22.594 -3.447 1 97.56 81 TYR B O 1
ATOM 5095 N N . ILE B 1 82 ? -20.578 -20.438 -3.504 1 97.94 82 ILE B N 1
ATOM 5096 C CA . ILE B 1 82 ? -19.141 -20.641 -3.51 1 97.94 82 ILE B CA 1
ATOM 5097 C C . ILE B 1 82 ? -18.547 -20.156 -2.189 1 97.94 82 ILE B C 1
ATOM 5099 O O . ILE B 1 82 ? -18.719 -18.984 -1.813 1 97.94 82 ILE B O 1
ATOM 5103 N N . ARG B 1 83 ? -17.906 -20.984 -1.505 1 97.38 83 ARG B N 1
ATOM 5104 C CA . ARG B 1 83 ? -17.328 -20.656 -0.211 1 97.38 83 ARG B CA 1
ATOM 5105 C C . ARG B 1 83 ? -15.805 -20.75 -0.26 1 97.38 83 ARG B C 1
ATOM 5107 O O . ARG B 1 83 ? -15.25 -21.797 -0.548 1 97.38 83 ARG B O 1
ATOM 5114 N N . LEU B 1 84 ? -15.172 -19.672 -0.067 1 97.38 84 LEU B N 1
ATOM 5115 C CA . LEU B 1 84 ? -13.719 -19.641 0.046 1 97.38 84 LEU B CA 1
ATOM 5116 C C . LEU B 1 84 ? -13.281 -19.906 1.48 1 97.38 84 LEU B C 1
ATOM 5118 O O . LEU B 1 84 ? -13.711 -19.234 2.41 1 97.38 84 LEU B O 1
ATOM 5122 N N . ILE B 1 85 ? -12.508 -20.875 1.669 1 95.62 85 ILE B N 1
ATOM 5123 C CA . ILE B 1 85 ? -12.156 -21.344 3.01 1 95.62 85 ILE B CA 1
ATOM 5124 C C . ILE B 1 85 ? -10.641 -21.438 3.139 1 95.62 85 ILE B C 1
ATOM 5126 O O . ILE B 1 85 ? -9.922 -21.406 2.137 1 95.62 85 ILE B O 1
ATOM 5130 N N . SER B 1 86 ? -10.211 -21.5 4.363 1 91.88 86 SER B N 1
ATOM 5131 C CA . SER B 1 86 ? -8.82 -21.859 4.637 1 91.88 86 SER B CA 1
ATOM 5132 C C . SER B 1 86 ? -8.641 -23.375 4.688 1 91.88 86 SER B C 1
ATOM 5134 O O . SER B 1 86 ? -9.547 -24.125 4.332 1 91.88 86 SER B O 1
ATOM 5136 N N . ARG B 1 87 ? -7.434 -23.781 4.98 1 88.31 87 ARG B N 1
ATOM 5137 C CA . ARG B 1 87 ? -7.258 -25.203 5.254 1 88.31 87 ARG B CA 1
ATOM 5138 C C . ARG B 1 87 ? -7.922 -25.594 6.57 1 88.31 87 ARG B C 1
ATOM 5140 O O . ARG B 1 87 ? -7.316 -25.484 7.637 1 88.31 87 ARG B O 1
ATOM 5147 N N . GLU B 1 88 ? -9.078 -26.203 6.5 1 87.38 88 GLU B N 1
ATOM 5148 C CA . GLU B 1 88 ? -9.922 -26.391 7.676 1 87.38 88 GLU B CA 1
ATOM 5149 C C . GLU B 1 88 ? -10.25 -27.875 7.879 1 87.38 88 GLU B C 1
ATOM 5151 O O . GLU B 1 88 ? -11.227 -28.219 8.547 1 87.38 88 GLU B O 1
ATOM 5156 N N . GLY B 1 89 ? -9.562 -28.75 7.164 1 85.88 89 GLY B N 1
ATOM 5157 C CA . GLY B 1 89 ? -9.695 -30.156 7.457 1 85.88 89 GLY B CA 1
ATOM 5158 C C . GLY B 1 89 ? -10.414 -30.922 6.363 1 85.88 89 GLY B C 1
ATOM 5159 O O . GLY B 1 89 ? -10.547 -32.156 6.441 1 85.88 89 GLY B O 1
ATOM 5160 N N . TYR B 1 90 ? -10.805 -30.312 5.297 1 86.44 90 TYR B N 1
ATOM 5161 C CA . TYR B 1 90 ? -11.5 -31 4.211 1 86.44 90 TYR B CA 1
ATOM 5162 C C . TYR B 1 90 ? -10.562 -31.953 3.484 1 86.44 90 TYR B C 1
ATOM 5164 O O . TYR B 1 90 ? -11.016 -32.906 2.836 1 86.44 90 TYR B O 1
ATOM 5172 N N . GLU B 1 91 ? -9.352 -31.719 3.561 1 81.56 91 GLU B N 1
ATOM 5173 C CA . GLU B 1 91 ? -8.359 -32.594 2.947 1 81.56 91 GLU B CA 1
ATOM 5174 C C . GLU B 1 91 ? -8.391 -34 3.568 1 81.56 91 GLU B C 1
ATOM 5176 O O . GLU B 1 91 ? -7.973 -34.969 2.939 1 81.56 91 GLU B O 1
ATOM 5181 N N . ASN B 1 92 ? -8.93 -34.062 4.758 1 82.44 92 ASN B N 1
ATOM 5182 C CA . ASN B 1 92 ? -9.016 -35.344 5.457 1 82.44 92 ASN B CA 1
ATOM 5183 C C . ASN B 1 92 ? -10.406 -35.938 5.336 1 82.44 92 ASN B C 1
ATOM 5185 O O . ASN B 1 92 ? -10.68 -37 5.898 1 82.44 92 ASN B O 1
ATOM 5189 N N . SER B 1 93 ? -11.203 -35.312 4.586 1 85.56 93 SER B N 1
ATOM 5190 C CA . SER B 1 93 ? -12.57 -35.812 4.441 1 85.56 93 SER B CA 1
ATOM 5191 C C . SER B 1 93 ? -12.695 -36.781 3.277 1 85.56 93 SER B C 1
ATOM 5193 O O . SER B 1 93 ? -11.695 -37.156 2.66 1 85.56 93 SER B O 1
ATOM 5195 N N . THR B 1 94 ? -13.875 -37.25 3.076 1 86.5 94 THR B N 1
ATOM 5196 C CA . THR B 1 94 ? -14.156 -38.219 2.002 1 86.5 94 THR B CA 1
ATOM 5197 C C . THR B 1 94 ? -14.469 -37.469 0.701 1 86.5 94 THR B C 1
ATOM 5199 O O . THR B 1 94 ? -14.625 -38.094 -0.349 1 86.5 94 THR B O 1
ATOM 5202 N N . PHE B 1 95 ? -14.453 -36.188 0.77 1 88.62 95 PHE B N 1
ATOM 5203 C CA . PHE B 1 95 ? -14.711 -35.438 -0.449 1 88.62 95 PHE B CA 1
ATOM 5204 C C . PHE B 1 95 ? -13.516 -35.531 -1.397 1 88.62 95 PHE B C 1
ATOM 5206 O O . PHE B 1 95 ? -12.383 -35.25 -1.003 1 88.62 95 PHE B O 1
ATOM 5213 N N . PRO B 1 96 ? -13.867 -35.938 -2.566 1 90.38 96 PRO B N 1
ATOM 5214 C CA . PRO B 1 96 ? -12.758 -35.906 -3.527 1 90.38 96 PRO B CA 1
ATOM 5215 C C . PRO B 1 96 ? -12.289 -34.5 -3.855 1 90.38 96 PRO B C 1
ATOM 5217 O O . PRO B 1 96 ? -13.109 -33.594 -4.082 1 90.38 96 PRO B O 1
ATOM 5220 N N . ALA B 1 97 ? -11.023 -34.312 -3.852 1 91.25 97 ALA B N 1
ATOM 5221 C CA . ALA B 1 97 ? -10.461 -33 -4.156 1 91.25 97 ALA B CA 1
ATOM 5222 C C . ALA B 1 97 ? -10.477 -32.75 -5.66 1 91.25 97 ALA B C 1
ATOM 5224 O O . ALA B 1 97 ? -10.094 -33.594 -6.453 1 91.25 97 ALA B O 1
ATOM 5225 N N . ILE B 1 98 ? -11.008 -31.609 -6.082 1 93.88 98 ILE B N 1
ATOM 5226 C CA . ILE B 1 98 ? -10.977 -31.125 -7.457 1 93.88 98 ILE B CA 1
ATOM 5227 C C . ILE B 1 98 ? -9.875 -30.078 -7.609 1 93.88 98 ILE B C 1
ATOM 5229 O O . ILE B 1 98 ? -9.922 -29.031 -6.969 1 93.88 98 ILE B O 1
ATOM 5233 N N . VAL B 1 99 ? -8.93 -30.312 -8.398 1 90.56 99 VAL B N 1
ATOM 5234 C CA . VAL B 1 99 ? -7.793 -29.406 -8.547 1 90.56 99 VAL B CA 1
ATOM 5235 C C . VAL B 1 99 ? -7.766 -28.844 -9.969 1 90.56 99 VAL B C 1
ATOM 5237 O O . VAL B 1 99 ? -7.547 -29.578 -10.93 1 90.56 99 VAL B O 1
ATOM 5240 N N . PRO B 1 100 ? -7.965 -27.547 -10.062 1 91.38 100 PRO B N 1
ATOM 5241 C CA . PRO B 1 100 ? -7.867 -26.938 -11.391 1 91.38 100 PRO B CA 1
ATOM 5242 C C . PRO B 1 100 ? -6.488 -27.125 -12.023 1 91.38 100 PRO B C 1
ATOM 5244 O O . PRO B 1 100 ? -5.477 -27.125 -11.32 1 91.38 100 PRO B O 1
ATOM 5247 N N . ALA B 1 101 ? -6.465 -27.141 -13.312 1 84.56 101 ALA B N 1
ATOM 5248 C CA . ALA B 1 101 ? -5.25 -27.484 -14.047 1 84.56 101 ALA B CA 1
ATOM 5249 C C . ALA B 1 101 ? -4.227 -26.359 -13.977 1 84.56 101 ALA B C 1
ATOM 5251 O O . ALA B 1 101 ? -3.031 -26.594 -13.805 1 84.56 101 ALA B O 1
ATOM 5252 N N . LYS B 1 102 ? -4.68 -25.172 -14.156 1 81.94 102 LYS B N 1
ATOM 5253 C CA . LYS B 1 102 ? -3.762 -24.062 -14.328 1 81.94 102 LYS B CA 1
ATOM 5254 C C . LYS B 1 102 ? -3.635 -23.25 -13.031 1 81.94 102 LYS B C 1
ATOM 5256 O O . LYS B 1 102 ? -2.857 -22.297 -12.969 1 81.94 102 LYS B O 1
ATOM 5261 N N . ARG B 1 103 ? -4.32 -23.547 -12.055 1 82.81 103 ARG B N 1
ATOM 5262 C CA . ARG B 1 103 ? -4.238 -22.969 -10.727 1 82.81 103 ARG B CA 1
ATOM 5263 C C . ARG B 1 103 ? -4.484 -24.016 -9.648 1 82.81 103 ARG B C 1
ATOM 5265 O O . ARG B 1 103 ? -5.617 -24.188 -9.195 1 82.81 103 ARG B O 1
ATOM 5272 N N . ARG B 1 104 ? -3.484 -24.5 -9.156 1 81 104 ARG B N 1
ATOM 5273 C CA . ARG B 1 104 ? -3.584 -25.688 -8.305 1 81 104 ARG B CA 1
ATOM 5274 C C . ARG B 1 104 ? -4.012 -25.297 -6.891 1 81 104 ARG B C 1
ATOM 5276 O O . ARG B 1 104 ? -3.205 -24.781 -6.113 1 81 104 ARG B O 1
ATOM 5283 N N . ARG B 1 105 ? -5.242 -25.594 -6.629 1 87.06 105 ARG B N 1
ATOM 5284 C CA . ARG B 1 105 ? -5.828 -25.453 -5.297 1 87.06 105 ARG B CA 1
ATOM 5285 C C . ARG B 1 105 ? -6.875 -26.531 -5.043 1 87.06 105 ARG B C 1
ATOM 5287 O O . ARG B 1 105 ? -7.609 -26.922 -5.953 1 87.06 105 ARG B O 1
ATOM 5294 N N . ASN B 1 106 ? -6.93 -26.891 -3.842 1 90.06 106 ASN B N 1
ATOM 5295 C CA . ASN B 1 106 ? -7.918 -27.891 -3.496 1 90.06 106 ASN B CA 1
ATOM 5296 C C . ASN B 1 106 ? -9.328 -27.312 -3.441 1 90.06 106 ASN B C 1
ATOM 5298 O O . ASN B 1 106 ? -9.547 -26.281 -2.812 1 90.06 106 ASN B O 1
ATOM 5302 N N . CYS B 1 107 ? -10.172 -27.906 -4.141 1 95.44 107 CYS B N 1
ATOM 5303 C CA . CYS B 1 107 ? -11.586 -27.531 -4.129 1 95.44 107 CYS B CA 1
ATOM 5304 C C . CYS B 1 107 ? -12.461 -28.734 -3.818 1 95.44 107 CYS B C 1
ATOM 5306 O O . CYS B 1 107 ? -12.102 -29.875 -4.133 1 95.44 107 CYS B O 1
ATOM 5308 N N . TYR B 1 108 ? -13.602 -28.547 -3.17 1 95.81 108 TYR B N 1
ATOM 5309 C CA . TYR B 1 108 ? -14.484 -29.625 -2.746 1 95.81 108 TYR B CA 1
ATOM 5310 C C . TYR B 1 108 ? -15.93 -29.312 -3.107 1 95.81 108 TYR B C 1
ATOM 5312 O O . TYR B 1 108 ? -16.469 -28.266 -2.719 1 95.81 108 TYR B O 1
ATOM 5320 N N . ARG B 1 109 ? -16.469 -30.219 -3.85 1 95.81 109 ARG B N 1
ATOM 5321 C CA . ARG B 1 109 ? -17.906 -30.156 -4.098 1 95.81 109 ARG B CA 1
ATOM 5322 C C . ARG B 1 109 ? -18.688 -30.781 -2.951 1 95.81 109 ARG B C 1
ATOM 5324 O O . ARG B 1 109 ? -18.859 -32 -2.908 1 95.81 109 ARG B O 1
ATOM 5331 N N . VAL B 1 110 ? -19.281 -30.062 -2.107 1 93.19 110 VAL B N 1
ATOM 5332 C CA . VAL B 1 110 ? -19.938 -30.547 -0.897 1 93.19 110 VAL B CA 1
ATOM 5333 C C . VAL B 1 110 ? -21.312 -31.094 -1.242 1 93.19 110 VAL B C 1
ATOM 5335 O O . VAL B 1 110 ? -21.766 -32.094 -0.666 1 93.19 110 VAL B O 1
ATOM 5338 N N . ASP B 1 111 ? -22 -30.359 -2.049 1 93.12 111 ASP B N 1
ATOM 5339 C CA . ASP B 1 111 ? -23.266 -30.812 -2.598 1 93.12 111 ASP B CA 1
ATOM 5340 C C . ASP B 1 111 ? -23.531 -30.203 -3.973 1 93.12 111 ASP B C 1
ATOM 5342 O O . ASP B 1 111 ? -22.609 -29.719 -4.625 1 93.12 111 ASP B O 1
ATOM 5346 N N . GLU B 1 112 ? -24.734 -30.344 -4.434 1 92.25 112 GLU B N 1
ATOM 5347 C CA . GLU B 1 112 ? -25.062 -29.922 -5.793 1 92.25 112 GLU B CA 1
ATOM 5348 C C . GLU B 1 112 ? -24.953 -28.406 -5.934 1 92.25 112 GLU B C 1
ATOM 5350 O O . GLU B 1 112 ? -24.609 -27.891 -7.008 1 92.25 112 GLU B O 1
ATOM 5355 N N . ASP B 1 113 ? -25.062 -27.719 -4.84 1 95.06 113 ASP B N 1
ATOM 5356 C CA . ASP B 1 113 ? -25.156 -26.266 -4.926 1 95.06 113 ASP B CA 1
ATOM 5357 C C . ASP B 1 113 ? -23.922 -25.594 -4.332 1 95.06 113 ASP B C 1
ATOM 5359 O O . ASP B 1 113 ? -23.719 -24.391 -4.496 1 95.06 113 ASP B O 1
ATOM 5363 N N . GLN B 1 114 ? -23.047 -26.406 -3.736 1 96.38 114 GLN B N 1
ATOM 5364 C CA . GLN B 1 114 ? -22 -25.766 -2.943 1 96.38 114 GLN B CA 1
ATOM 5365 C C . GLN B 1 114 ? -20.609 -26.234 -3.361 1 96.38 114 GLN B C 1
ATOM 5367 O O . GLN B 1 114 ? -20.375 -27.438 -3.469 1 96.38 114 GLN B O 1
ATOM 5372 N N . MET B 1 115 ? -19.734 -25.281 -3.641 1 97.31 115 MET B N 1
ATOM 5373 C CA . MET B 1 115 ? -18.328 -25.516 -3.936 1 97.31 115 MET B CA 1
ATOM 5374 C C . MET B 1 115 ? -17.438 -24.797 -2.93 1 97.31 115 MET B C 1
ATOM 5376 O O . MET B 1 115 ? -17.578 -23.594 -2.713 1 97.31 115 MET B O 1
ATOM 5380 N N . TYR B 1 116 ? -16.578 -25.531 -2.229 1 96.69 116 TYR B N 1
ATOM 5381 C CA . TYR B 1 116 ? -15.594 -24.969 -1.313 1 96.69 116 TYR B CA 1
ATOM 5382 C C . TYR B 1 116 ? -14.219 -24.875 -1.969 1 96.69 116 TYR B C 1
ATOM 5384 O O . TYR B 1 116 ? -13.758 -25.844 -2.58 1 96.69 116 TYR B O 1
ATOM 5392 N N . VAL B 1 117 ? -13.664 -23.734 -1.943 1 96.38 117 VAL B N 1
ATOM 5393 C CA . VAL B 1 117 ? -12.352 -23.516 -2.547 1 96.38 117 VAL B CA 1
ATOM 5394 C C . VAL B 1 117 ? -11.336 -23.141 -1.469 1 96.38 117 VAL B C 1
ATOM 5396 O O . VAL B 1 117 ? -11.523 -22.141 -0.764 1 96.38 117 VAL B O 1
ATOM 5399 N N . GLU B 1 118 ? -10.281 -23.891 -1.315 1 93.38 118 GLU B N 1
ATOM 5400 C CA . GLU B 1 118 ? -9.234 -23.625 -0.333 1 93.38 118 GLU B CA 1
ATOM 5401 C C . GLU B 1 118 ? -8.297 -22.516 -0.82 1 93.38 118 GLU B C 1
ATOM 5403 O O . GLU B 1 118 ? -7.742 -22.609 -1.917 1 93.38 118 GLU B O 1
ATOM 5408 N N . MET B 1 119 ? -8.211 -21.5 -0.005 1 92.56 119 MET B N 1
ATOM 5409 C CA . MET B 1 119 ? -7.336 -20.375 -0.297 1 92.56 119 MET B CA 1
ATOM 5410 C C . MET B 1 119 ? -6.137 -20.359 0.641 1 92.56 119 MET B C 1
ATOM 5412 O O . MET B 1 119 ? -6.258 -19.984 1.807 1 92.56 119 MET B O 1
ATOM 5416 N N . THR B 1 120 ? -4.965 -20.688 0.16 1 85.94 120 THR B N 1
ATOM 5417 C CA . THR B 1 120 ? -3.816 -20.781 1.054 1 85.94 120 THR B CA 1
ATOM 5418 C C . THR B 1 120 ? -2.652 -19.938 0.531 1 85.94 120 THR B C 1
ATOM 5420 O O . THR B 1 120 ? -1.567 -19.938 1.117 1 85.94 120 THR B O 1
ATOM 5423 N N . ARG B 1 121 ? -2.883 -19.172 -0.571 1 84.62 121 ARG B N 1
ATOM 5424 C CA . ARG B 1 121 ? -1.766 -18.484 -1.215 1 84.62 121 ARG B CA 1
ATOM 5425 C C . ARG B 1 121 ? -1.865 -16.984 -1.027 1 84.62 121 ARG B C 1
ATOM 5427 O O . ARG B 1 121 ? -1.518 -16.219 -1.928 1 84.62 121 ARG B O 1
ATOM 5434 N N . GLY B 1 122 ? -2.49 -16.609 -0.017 1 83.31 122 GLY B N 1
ATOM 5435 C CA . GLY B 1 122 ? -2.492 -15.195 0.331 1 83.31 122 GLY B CA 1
ATOM 5436 C C . GLY B 1 122 ? -3.621 -14.422 -0.322 1 83.31 122 GLY B C 1
ATOM 5437 O O . GLY B 1 122 ? -4.48 -15.008 -0.983 1 83.31 122 GLY B O 1
ATOM 5438 N N . ARG B 1 123 ? -3.566 -13.07 -0.245 1 87.12 123 ARG B N 1
ATOM 5439 C CA . ARG B 1 123 ? -4.633 -12.18 -0.689 1 87.12 123 ARG B CA 1
ATOM 5440 C C . ARG B 1 123 ? -4.707 -12.133 -2.211 1 87.12 123 ARG B C 1
ATOM 5442 O O . ARG B 1 123 ? -5.789 -12 -2.783 1 87.12 123 ARG B O 1
ATOM 5449 N N . SER B 1 124 ? -3.566 -12.18 -2.83 1 88.44 124 SER B N 1
ATOM 5450 C CA . SER B 1 124 ? -3.549 -12.117 -4.289 1 88.44 124 SER B CA 1
ATOM 5451 C C . SER B 1 124 ? -4.355 -13.258 -4.902 1 88.44 124 SER B C 1
ATOM 5453 O O . SER B 1 124 ? -4.984 -13.086 -5.949 1 88.44 124 SER B O 1
ATOM 5455 N N . ASP B 1 125 ? -4.34 -14.352 -4.254 1 89.5 125 ASP B N 1
ATOM 5456 C CA . ASP B 1 125 ? -5.105 -15.5 -4.719 1 89.5 125 ASP B CA 1
ATOM 5457 C C . ASP B 1 125 ? -6.605 -15.25 -4.598 1 89.5 125 ASP B C 1
ATOM 5459 O O . ASP B 1 125 ? -7.383 -15.656 -5.469 1 89.5 125 ASP B O 1
ATOM 5463 N N . ILE B 1 126 ? -6.941 -14.648 -3.613 1 91.25 126 ILE B N 1
ATOM 5464 C CA . ILE B 1 126 ? -8.344 -14.32 -3.377 1 91.25 126 ILE B CA 1
ATOM 5465 C C . ILE B 1 126 ? -8.82 -13.32 -4.43 1 91.25 126 ILE B C 1
ATOM 5467 O O . ILE B 1 126 ? -9.898 -13.492 -5.004 1 91.25 126 ILE B O 1
ATOM 5471 N N . TYR B 1 127 ? -8.016 -12.352 -4.668 1 88.81 127 TYR B N 1
ATOM 5472 C CA . TYR B 1 127 ? -8.391 -11.352 -5.668 1 88.81 127 TYR B CA 1
ATOM 5473 C C . TYR B 1 127 ? -8.508 -11.984 -7.051 1 88.81 127 TYR B C 1
ATOM 5475 O O . TYR B 1 127 ? -9.383 -11.617 -7.832 1 88.81 127 TYR B O 1
ATOM 5483 N N . ASP B 1 128 ? -7.68 -12.836 -7.262 1 89.06 128 ASP B N 1
ATOM 5484 C CA . ASP B 1 128 ? -7.684 -13.523 -8.547 1 89.06 128 ASP B CA 1
ATOM 5485 C C . ASP B 1 128 ? -8.984 -14.297 -8.758 1 89.06 128 ASP B C 1
ATOM 5487 O O . ASP B 1 128 ? -9.641 -14.156 -9.789 1 89.06 128 ASP B O 1
ATOM 5491 N N . ILE B 1 129 ? -9.344 -15.094 -7.824 1 93 129 ILE B N 1
ATOM 5492 C CA . ILE B 1 129 ? -10.523 -15.938 -7.988 1 93 129 ILE B CA 1
ATOM 5493 C C . ILE B 1 129 ? -11.773 -15.07 -8.039 1 93 129 ILE B C 1
ATOM 5495 O O . ILE B 1 129 ? -12.727 -15.383 -8.758 1 93 129 ILE B O 1
ATOM 5499 N N . LEU B 1 130 ? -11.773 -13.977 -7.266 1 93.69 130 LEU B N 1
ATOM 5500 C CA . LEU B 1 130 ? -12.93 -13.086 -7.281 1 93.69 130 LEU B CA 1
ATOM 5501 C C . LEU B 1 130 ? -13.094 -12.43 -8.648 1 93.69 130 LEU B C 1
ATOM 5503 O O . LEU B 1 130 ? -14.211 -12.234 -9.117 1 93.69 130 LEU B O 1
ATOM 5507 N N . THR B 1 131 ? -12.039 -12.078 -9.219 1 91.19 131 THR B N 1
ATOM 5508 C CA . THR B 1 131 ? -12.086 -11.492 -10.547 1 91.19 131 THR B CA 1
ATOM 5509 C C . THR B 1 131 ? -12.641 -12.492 -11.562 1 91.19 131 THR B C 1
ATOM 5511 O O . THR B 1 131 ? -13.477 -12.141 -12.391 1 91.19 131 THR B O 1
ATOM 5514 N N . HIS B 1 132 ? -12.148 -13.703 -11.484 1 92.5 132 HIS B N 1
ATOM 5515 C CA . HIS B 1 132 ? -12.625 -14.75 -12.383 1 92.5 132 HIS B CA 1
ATOM 5516 C C . HIS B 1 132 ? -14.117 -14.992 -12.188 1 92.5 132 HIS B C 1
ATOM 5518 O O . HIS B 1 132 ? -14.859 -15.125 -13.156 1 92.5 132 HIS B O 1
ATOM 5524 N N . LEU B 1 133 ? -14.516 -15.055 -10.961 1 95.56 133 LEU B N 1
ATOM 5525 C CA . LEU B 1 133 ? -15.922 -15.289 -10.664 1 95.56 133 LEU B CA 1
ATOM 5526 C C . LEU B 1 133 ? -16.781 -14.141 -11.164 1 95.56 133 LEU B C 1
ATOM 5528 O O . LEU B 1 133 ? -17.875 -14.359 -11.711 1 95.56 133 LEU B O 1
ATOM 5532 N N . THR B 1 134 ? -16.328 -12.93 -10.93 1 93.56 134 THR B N 1
ATOM 5533 C CA . THR B 1 134 ? -17.062 -11.766 -11.422 1 93.56 134 THR B CA 1
ATOM 5534 C C . THR B 1 134 ? -17.25 -11.836 -12.93 1 93.56 134 THR B C 1
ATOM 5536 O O . THR B 1 134 ? -18.312 -11.531 -13.445 1 93.56 134 THR B O 1
ATOM 5539 N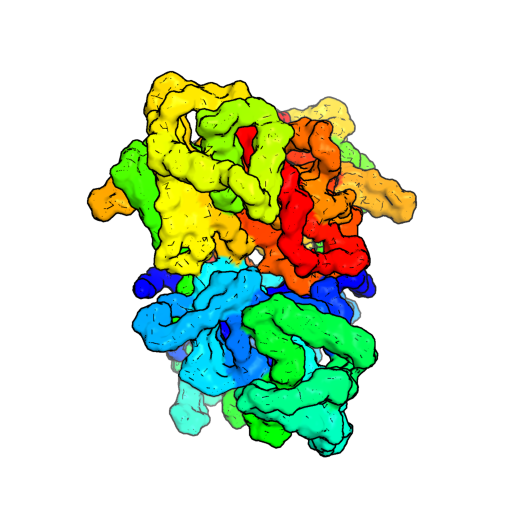 N . PHE B 1 135 ? -16.219 -12.242 -13.641 1 93 135 PHE B N 1
ATOM 5540 C CA . PHE B 1 135 ? -16.297 -12.453 -15.078 1 93 135 PHE B CA 1
ATOM 5541 C C . PHE B 1 135 ? -17.391 -13.461 -15.422 1 93 135 PHE B C 1
ATOM 5543 O O . PHE B 1 135 ? -18.203 -13.219 -16.312 1 93 135 PHE B O 1
ATOM 5550 N N . LEU B 1 136 ? -17.438 -14.555 -14.711 1 95.5 136 LEU B N 1
ATOM 5551 C CA . LEU B 1 136 ? -18.422 -15.602 -14.969 1 95.5 136 LEU B CA 1
ATOM 5552 C C . LEU B 1 136 ? -19.828 -15.07 -14.766 1 95.5 136 LEU B C 1
ATOM 5554 O O . LEU B 1 136 ? -20.734 -15.414 -15.531 1 95.5 136 LEU B O 1
ATOM 5558 N N . TYR B 1 137 ? -19.984 -14.32 -13.797 1 95.19 137 TYR B N 1
ATOM 5559 C CA . TYR B 1 137 ? -21.328 -13.812 -13.492 1 95.19 137 TYR B CA 1
ATOM 5560 C C . TYR B 1 137 ? -21.781 -12.805 -14.539 1 95.19 137 TYR B C 1
ATOM 5562 O O . TYR B 1 137 ? -22.969 -12.75 -14.875 1 95.19 137 TYR B O 1
ATOM 5570 N N . VAL B 1 138 ? -20.875 -12.008 -14.984 1 93.69 138 VAL B N 1
ATOM 5571 C CA . VAL B 1 138 ? -21.203 -11.086 -16.062 1 93.69 138 VAL B CA 1
ATOM 5572 C C . VAL B 1 138 ? -21.625 -11.867 -17.297 1 93.69 138 VAL B C 1
ATOM 5574 O O . VAL B 1 138 ? -22.641 -11.539 -17.938 1 93.69 138 VAL B O 1
ATOM 5577 N N . GLU B 1 139 ? -20.875 -12.891 -17.625 1 95.5 139 GLU B N 1
ATOM 5578 C CA . GLU B 1 139 ? -21.188 -13.711 -18.797 1 95.5 139 GLU B CA 1
ATOM 5579 C C . GLU B 1 139 ? -22.516 -14.453 -18.609 1 95.5 139 GLU B C 1
ATOM 5581 O O . GLU B 1 139 ? -23.25 -14.656 -19.578 1 95.5 139 GLU B O 1
ATOM 5586 N N . SER B 1 140 ? -22.781 -14.898 -17.422 1 96.69 140 SER B N 1
ATOM 5587 C CA . SER B 1 140 ? -24.031 -15.602 -17.156 1 96.69 140 SER B CA 1
ATOM 5588 C C . SER B 1 140 ? -25.234 -14.703 -17.422 1 96.69 140 SER B C 1
ATOM 5590 O O . SER B 1 140 ? -26.266 -15.172 -17.906 1 96.69 140 SER B O 1
ATOM 5592 N N . GLU B 1 141 ? -25.125 -13.469 -17.125 1 94.12 141 GLU B N 1
ATOM 5593 C CA . GLU B 1 141 ? -26.203 -12.523 -17.375 1 94.12 141 GLU B CA 1
ATOM 5594 C C . GLU B 1 141 ? -26.438 -12.32 -18.875 1 94.12 141 GLU B C 1
ATOM 5596 O O . GLU B 1 141 ? -27.562 -12.125 -19.312 1 94.12 141 GLU B O 1
ATOM 5601 N N . LYS B 1 142 ? -25.375 -12.336 -19.609 1 95.12 142 LYS B N 1
ATOM 5602 C CA . LYS B 1 142 ? -25.5 -12.266 -21.062 1 95.12 142 LYS B CA 1
ATOM 5603 C C . LYS B 1 142 ? -26.266 -13.469 -21.609 1 95.12 142 LYS B C 1
ATOM 5605 O O . LYS B 1 142 ? -27.125 -13.32 -22.469 1 95.12 142 LYS B O 1
ATOM 5610 N N . ILE B 1 143 ? -25.891 -14.594 -21.094 1 96.81 143 ILE B N 1
ATOM 5611 C CA . ILE B 1 143 ? -26.547 -15.828 -21.531 1 96.81 143 ILE B CA 1
ATOM 5612 C C . ILE B 1 143 ? -28.031 -15.758 -21.234 1 96.81 143 ILE B C 1
ATOM 5614 O O . ILE B 1 143 ? -28.859 -16.109 -22.078 1 96.81 143 ILE B O 1
ATOM 5618 N N . ARG B 1 144 ? -28.344 -15.312 -20.078 1 95.56 144 ARG B N 1
ATOM 5619 C CA . ARG B 1 144 ? -29.75 -15.164 -19.688 1 95.56 144 ARG B CA 1
ATOM 5620 C C . ARG B 1 144 ? -30.469 -14.203 -20.625 1 95.56 144 ARG B C 1
ATOM 5622 O O . ARG B 1 144 ? -31.562 -14.484 -21.094 1 95.56 144 ARG B O 1
ATOM 5629 N N . SER B 1 145 ? -29.859 -13.117 -20.875 1 94.25 145 SER B N 1
ATOM 5630 C CA . SER B 1 145 ? -30.453 -12.086 -21.719 1 94.25 145 SER B CA 1
ATOM 5631 C C . SER B 1 145 ? -30.688 -12.594 -23.125 1 94.25 145 SER B C 1
ATOM 5633 O O . SER B 1 145 ? -31.688 -12.25 -23.766 1 94.25 145 SER B O 1
ATOM 5635 N N . ASN B 1 146 ? -29.766 -13.336 -23.641 1 95.19 146 ASN B N 1
ATOM 5636 C CA . ASN B 1 146 ? -29.875 -13.906 -24.984 1 95.19 146 ASN B CA 1
ATOM 5637 C C . ASN B 1 146 ? -30.938 -15 -25.031 1 95.19 146 ASN B C 1
ATOM 5639 O O . ASN B 1 146 ? -31.406 -15.359 -26.125 1 95.19 146 ASN B O 1
ATOM 5643 N N . SER B 1 147 ? -31.297 -15.5 -23.906 1 95.31 147 SER B N 1
ATOM 5644 C CA . SER B 1 147 ? -32.125 -16.703 -23.859 1 95.31 147 SER B CA 1
ATOM 5645 C C . SER B 1 147 ? -33.562 -16.359 -23.453 1 95.31 147 SER B C 1
ATOM 5647 O O . SER B 1 147 ? -34.406 -17.266 -23.328 1 95.31 147 SER B O 1
ATOM 5649 N N . THR B 1 148 ? -33.75 -15.172 -23.172 1 92.12 148 THR B N 1
ATOM 5650 C CA . THR B 1 148 ? -35.094 -14.734 -22.781 1 92.12 148 THR B CA 1
ATOM 5651 C C . THR B 1 148 ? -35.5 -13.508 -23.594 1 92.12 148 THR B C 1
ATOM 5653 O O . THR B 1 148 ? -34.656 -12.758 -24.078 1 92.12 148 THR B O 1
ATOM 5656 N N . ASP B 1 149 ? -36.75 -13.398 -23.781 1 85.06 149 ASP B N 1
ATOM 5657 C CA . ASP B 1 149 ? -37.219 -12.18 -24.422 1 85.06 149 ASP B CA 1
ATOM 5658 C C . ASP B 1 149 ? -37.5 -11.086 -23.391 1 85.06 149 ASP B C 1
ATOM 5660 O O . ASP B 1 149 ? -37.375 -11.32 -22.188 1 85.06 149 ASP B O 1
ATOM 5664 N N . PRO B 1 150 ? -37.75 -9.906 -23.797 1 80.19 150 PRO B N 1
ATOM 5665 C CA . PRO B 1 150 ? -37.938 -8.789 -22.875 1 80.19 150 PRO B CA 1
ATOM 5666 C C . PRO B 1 150 ? -39.062 -9.031 -21.875 1 80.19 150 PRO B C 1
ATOM 5668 O O . PRO B 1 150 ? -39.062 -8.438 -20.797 1 80.19 150 PRO B O 1
ATOM 5671 N N . LYS B 1 151 ? -39.969 -9.922 -22.203 1 81.88 151 LYS B N 1
ATOM 5672 C CA . LYS B 1 151 ? -41.062 -10.227 -21.297 1 81.88 151 LYS B CA 1
ATOM 5673 C C . LYS B 1 151 ? -40.75 -11.398 -20.375 1 81.88 151 LYS B C 1
ATOM 5675 O O . LYS B 1 151 ? -41.531 -11.781 -19.531 1 81.88 151 LYS B O 1
ATOM 5680 N N . GLY B 1 152 ? -39.625 -11.969 -20.531 1 81.31 152 GLY B N 1
ATOM 5681 C CA . GLY B 1 152 ? -39.156 -13.039 -19.672 1 81.31 152 GLY B CA 1
ATOM 5682 C C . GLY B 1 152 ? -39.469 -14.422 -20.203 1 81.31 152 GLY B C 1
ATOM 5683 O O . GLY B 1 152 ? -39.25 -15.43 -19.531 1 81.31 152 GLY B O 1
ATOM 5684 N N . ARG B 1 153 ? -40 -14.484 -21.484 1 86.25 153 ARG B N 1
ATOM 5685 C CA . ARG B 1 153 ? -40.312 -15.773 -22.078 1 86.25 153 ARG B CA 1
ATOM 5686 C C . ARG B 1 153 ? -39.062 -16.469 -22.562 1 86.25 153 ARG B C 1
ATOM 5688 O O . ARG B 1 153 ? -38.188 -15.844 -23.156 1 86.25 153 ARG B O 1
ATOM 5695 N N . ILE B 1 154 ? -38.969 -17.797 -22.328 1 90.44 154 ILE B N 1
ATOM 5696 C CA . ILE B 1 154 ? -37.781 -18.609 -22.625 1 90.44 154 ILE B CA 1
ATOM 5697 C C . ILE B 1 154 ? -37.688 -18.891 -24.125 1 90.44 154 ILE B C 1
ATOM 5699 O O . ILE B 1 154 ? -38.688 -19.219 -24.75 1 90.44 154 ILE B O 1
ATOM 5703 N N . ASP B 1 155 ? -36.594 -18.781 -24.625 1 91.44 155 ASP B N 1
ATOM 5704 C CA . ASP B 1 155 ? -36.312 -18.984 -26.047 1 91.44 155 ASP B CA 1
ATOM 5705 C C . ASP B 1 155 ? -36.188 -20.469 -26.391 1 91.44 155 ASP B C 1
ATOM 5707 O O . ASP B 1 155 ? -35.719 -21.25 -25.547 1 91.44 155 ASP B O 1
ATOM 5711 N N . LEU B 1 156 ? -36.5 -20.75 -27.656 1 93 156 LEU B N 1
ATOM 5712 C CA . LEU B 1 156 ? -36.469 -22.125 -28.109 1 93 156 LEU B CA 1
ATOM 5713 C C . LEU B 1 156 ? -35.031 -22.672 -28.094 1 93 156 LEU B C 1
ATOM 5715 O O . LEU B 1 156 ? -34.812 -23.828 -27.75 1 93 156 LEU B O 1
ATOM 5719 N N . ASN B 1 157 ? -34.156 -21.922 -28.531 1 94.38 157 ASN B N 1
ATOM 5720 C CA . ASN B 1 157 ? -32.75 -22.344 -28.562 1 94.38 157 ASN B CA 1
ATOM 5721 C C . ASN B 1 157 ? -32.25 -22.75 -27.188 1 94.38 157 ASN B C 1
ATOM 5723 O O . ASN B 1 157 ? -31.5 -23.719 -27.047 1 94.38 157 ASN B O 1
ATOM 5727 N N . TRP B 1 158 ? -32.688 -22.078 -26.203 1 96.12 158 TRP B N 1
ATOM 5728 C CA . TRP B 1 158 ? -32.344 -22.391 -24.828 1 96.12 158 TRP B CA 1
ATOM 5729 C C . TRP B 1 158 ? -32.938 -23.734 -24.406 1 96.12 158 TRP B C 1
ATOM 5731 O O . TRP B 1 158 ? -32.25 -24.562 -23.797 1 96.12 158 TRP B O 1
ATOM 5741 N N . GLU B 1 159 ? -34.156 -23.922 -24.766 1 95.88 159 GLU B N 1
ATOM 5742 C CA . GLU B 1 159 ? -34.812 -25.172 -24.438 1 95.88 159 GLU B CA 1
ATOM 5743 C C . GLU B 1 159 ? -34.125 -26.359 -25.062 1 95.88 159 GLU B C 1
ATOM 5745 O O . GLU B 1 159 ? -33.938 -27.406 -24.422 1 95.88 159 GLU B O 1
ATOM 5750 N N . MET B 1 160 ? -33.844 -26.125 -26.281 1 96.56 160 MET B N 1
ATOM 5751 C CA . MET B 1 160 ? -33.188 -27.203 -27.016 1 96.56 160 MET B CA 1
ATOM 5752 C C . MET B 1 160 ? -31.781 -27.484 -26.453 1 96.56 160 MET B C 1
ATOM 5754 O O . MET B 1 160 ? -31.359 -28.641 -26.391 1 96.56 160 MET B O 1
ATOM 5758 N N . LEU B 1 161 ? -31.062 -26.469 -26.078 1 96.69 161 LEU B N 1
ATOM 5759 C CA . LEU B 1 161 ? -29.766 -26.656 -25.453 1 96.69 161 LEU B CA 1
ATOM 5760 C C . LEU B 1 161 ? -29.891 -27.438 -24.156 1 96.69 161 LEU B C 1
ATOM 5762 O O . LEU B 1 161 ? -29.031 -28.281 -23.859 1 96.69 161 LEU B O 1
ATOM 5766 N N . GLY B 1 162 ? -30.875 -27.156 -23.406 1 97.12 162 GLY B N 1
ATOM 5767 C CA . GLY B 1 162 ? -31.141 -27.906 -22.172 1 97.12 162 GLY B CA 1
ATOM 5768 C C . GLY B 1 162 ? -31.297 -29.391 -22.406 1 97.12 162 GLY B C 1
ATOM 5769 O O . GLY B 1 162 ? -30.797 -30.203 -21.625 1 97.12 162 GLY B O 1
ATOM 5770 N N . LYS B 1 163 ? -31.969 -29.703 -23.438 1 96.56 163 LYS B N 1
ATOM 5771 C CA . LYS B 1 163 ? -32.156 -31.094 -23.781 1 96.56 163 LYS B CA 1
ATOM 5772 C C . LYS B 1 163 ? -30.844 -31.766 -24.172 1 96.56 163 LYS B C 1
ATOM 5774 O O . LYS B 1 163 ? -30.609 -32.938 -23.844 1 96.56 163 LYS B O 1
ATOM 5779 N N . ILE B 1 164 ? -30.125 -31.047 -24.875 1 96.5 164 ILE B N 1
ATOM 5780 C CA . ILE B 1 164 ? -28.828 -31.547 -25.312 1 96.5 164 ILE B CA 1
ATOM 5781 C C . ILE B 1 164 ? -27.953 -31.812 -24.094 1 96.5 164 ILE B C 1
ATOM 5783 O O . ILE B 1 164 ? -27.297 -32.844 -24 1 96.5 164 ILE B O 1
ATOM 5787 N N . VAL B 1 165 ? -27.859 -30.922 -23.156 1 96.81 165 VAL B N 1
ATOM 5788 C CA . VAL B 1 165 ? -27.047 -31.047 -21.953 1 96.81 165 VAL B CA 1
ATOM 5789 C C . VAL B 1 165 ? -27.547 -32.219 -21.109 1 96.81 165 VAL B C 1
ATOM 5791 O O . VAL B 1 165 ? -26.734 -32.938 -20.516 1 96.81 165 VAL B O 1
ATOM 5794 N N . ALA B 1 166 ? -28.844 -32.375 -21.078 1 96.5 166 ALA B N 1
ATOM 5795 C CA . ALA B 1 166 ? -29.406 -33.5 -20.375 1 96.5 166 ALA B CA 1
ATOM 5796 C C . ALA B 1 166 ? -28.938 -34.844 -20.984 1 96.5 166 ALA B C 1
ATOM 5798 O O . ALA B 1 166 ? -28.609 -35.781 -20.266 1 96.5 166 ALA B O 1
ATOM 5799 N N . LYS B 1 167 ? -28.953 -34.906 -22.219 1 96.12 167 LYS B N 1
ATOM 5800 C CA . LYS B 1 167 ? -28.469 -36.094 -22.922 1 96.12 167 LYS B CA 1
ATOM 5801 C C . LYS B 1 167 ? -26.984 -36.344 -22.609 1 96.12 167 LYS B C 1
ATOM 5803 O O . LYS B 1 167 ? -26.594 -37.469 -22.344 1 96.12 167 LYS B O 1
ATOM 5808 N N . GLU B 1 168 ? -26.25 -35.312 -22.672 1 94.94 168 GLU B N 1
ATOM 5809 C CA . GLU B 1 168 ? -24.812 -35.406 -22.391 1 94.94 168 GLU B CA 1
ATOM 5810 C C . GLU B 1 168 ? -24.578 -35.938 -20.969 1 94.94 168 GLU B C 1
ATOM 5812 O O . GLU B 1 168 ? -23.75 -36.812 -20.75 1 94.94 168 GLU B O 1
ATOM 5817 N N . GLU B 1 169 ? -25.266 -35.406 -20.078 1 93.06 169 GLU B N 1
ATOM 5818 C CA . GLU B 1 169 ? -25.109 -35.75 -18.672 1 93.06 169 GLU B CA 1
ATOM 5819 C C . GLU B 1 169 ? -25.531 -37.219 -18.422 1 93.06 169 GLU B C 1
ATOM 5821 O O . GLU B 1 169 ? -24.984 -37.875 -17.547 1 93.06 169 GLU B O 1
ATOM 5826 N N . ASN B 1 170 ? -26.422 -37.656 -19.281 1 94.31 170 ASN B N 1
ATOM 5827 C CA . ASN B 1 170 ? -26.906 -39.031 -19.172 1 94.31 170 ASN B CA 1
ATOM 5828 C C . ASN B 1 170 ? -26.047 -40 -19.984 1 94.31 170 ASN B C 1
ATOM 5830 O O . ASN B 1 170 ? -26.312 -41.188 -20.031 1 94.31 170 ASN B O 1
ATOM 5834 N N . GLY B 1 171 ? -25.156 -39.531 -20.688 1 93.12 171 GLY B N 1
ATOM 5835 C CA . GLY B 1 171 ? -24.266 -40.344 -21.5 1 93.12 171 GLY B CA 1
ATOM 5836 C C . GLY B 1 171 ? -24.875 -40.781 -22.812 1 93.12 171 GLY B C 1
ATOM 5837 O O . GLY B 1 171 ? -24.469 -41.75 -23.422 1 93.12 171 GLY B O 1
ATOM 5838 N N . GLU B 1 172 ? -25.812 -39.969 -23.266 1 94.69 172 GLU B N 1
ATOM 5839 C CA . GLU B 1 172 ? -26.469 -40.281 -24.531 1 94.69 172 GLU B CA 1
ATOM 5840 C C . GLU B 1 172 ? -25.828 -39.5 -25.688 1 94.69 172 GLU B C 1
ATOM 5842 O O . GLU B 1 172 ? -25.25 -38.438 -25.484 1 94.69 172 GLU B O 1
ATOM 5847 N N . ASP B 1 173 ? -25.922 -40.125 -26.781 1 93.38 173 ASP B N 1
ATOM 5848 C CA . ASP B 1 173 ? -25.375 -39.469 -27.969 1 93.38 173 ASP B CA 1
ATOM 5849 C C . ASP B 1 173 ? -26.281 -38.344 -28.453 1 93.38 173 ASP B C 1
ATOM 5851 O O . ASP B 1 173 ? -27.5 -38.406 -28.297 1 93.38 173 ASP B O 1
ATOM 5855 N N . PHE B 1 174 ? -25.625 -37.344 -28.953 1 94.19 174 PHE B N 1
ATOM 5856 C CA . PHE B 1 174 ? -26.359 -36.25 -29.578 1 94.19 174 PHE B CA 1
ATOM 5857 C C . PHE B 1 174 ? -25.594 -35.688 -30.766 1 94.19 174 PHE B C 1
ATOM 5859 O O . PHE B 1 174 ? -24.391 -35.969 -30.922 1 94.19 174 PHE B O 1
ATOM 5866 N N . ASP B 1 175 ? -26.266 -34.969 -31.656 1 94.44 175 ASP B N 1
ATOM 5867 C CA . ASP B 1 175 ? -25.641 -34.344 -32.812 1 94.44 175 ASP B CA 1
ATOM 5868 C C . ASP B 1 175 ? -24.938 -33.031 -32.438 1 94.44 175 ASP B C 1
ATOM 5870 O O . ASP B 1 175 ? -25.578 -32.031 -32.188 1 94.44 175 ASP B O 1
ATOM 5874 N N . LYS B 1 176 ? -23.703 -33.062 -32.594 1 94.38 176 LYS B N 1
ATOM 5875 C CA . LYS B 1 176 ? -22.875 -31.938 -32.156 1 94.38 176 LYS B CA 1
ATOM 5876 C C . LYS B 1 176 ? -23.109 -30.719 -33.031 1 94.38 176 LYS B C 1
ATOM 5878 O O . LYS B 1 176 ? -23.031 -29.578 -32.562 1 94.38 176 LYS B O 1
ATOM 5883 N N . GLU B 1 177 ? -23.344 -30.922 -34.312 1 94.5 177 GLU B N 1
ATOM 5884 C CA . GLU B 1 177 ? -23.578 -29.797 -35.219 1 94.5 177 GLU B CA 1
ATOM 5885 C C . GLU B 1 177 ? -24.875 -29.062 -34.875 1 94.5 177 GLU B C 1
ATOM 5887 O O . GLU B 1 177 ? -24.906 -27.828 -34.875 1 94.5 177 GLU B O 1
ATOM 5892 N N . VAL B 1 178 ? -25.844 -29.875 -34.594 1 94.62 178 VAL B N 1
ATOM 5893 C CA . VAL B 1 178 ? -27.125 -29.297 -34.219 1 94.62 178 VAL B CA 1
ATOM 5894 C C . VAL B 1 178 ? -26.969 -28.562 -32.875 1 94.62 178 VAL B C 1
ATOM 5896 O O . VAL B 1 178 ? -27.516 -27.469 -32.688 1 94.62 178 VAL B O 1
ATOM 5899 N N . ALA B 1 179 ? -26.297 -29.156 -32.031 1 96.94 179 ALA B N 1
ATOM 5900 C CA . ALA B 1 179 ? -26.047 -28.547 -30.734 1 96.94 179 ALA B CA 1
ATOM 5901 C C . ALA B 1 179 ? -25.328 -27.219 -30.875 1 96.94 179 ALA B C 1
ATOM 5903 O O . ALA B 1 179 ? -25.641 -26.25 -30.172 1 96.94 179 ALA B O 1
ATOM 5904 N N . CYS B 1 180 ? -24.344 -27.109 -31.75 1 97.38 180 CYS B N 1
ATOM 5905 C CA . CYS B 1 180 ? -23.578 -25.891 -32 1 97.38 180 CYS B CA 1
ATOM 5906 C C . CYS B 1 180 ? -24.484 -24.781 -32.531 1 97.38 180 CYS B C 1
ATOM 5908 O O . CYS B 1 180 ? -24.266 -23.609 -32.219 1 97.38 180 CYS B O 1
ATOM 5910 N N . SER B 1 181 ? -25.484 -25.156 -33.25 1 96.19 181 SER B N 1
ATOM 5911 C CA . SER B 1 181 ? -26.422 -24.156 -33.781 1 96.19 181 SER B CA 1
ATOM 5912 C C . SER B 1 181 ? -27.219 -23.5 -32.656 1 96.19 181 SER B C 1
ATOM 5914 O O . SER B 1 181 ? -27.375 -22.281 -32.656 1 96.19 181 SER B O 1
ATOM 5916 N N . TYR B 1 182 ? -27.766 -24.312 -31.797 1 96.44 182 TYR B N 1
ATOM 5917 C CA . TYR B 1 182 ? -28.484 -23.75 -30.656 1 96.44 182 TYR B CA 1
ATOM 5918 C C . TYR B 1 182 ? -27.578 -22.906 -29.781 1 96.44 182 TYR B C 1
ATOM 5920 O O . TYR B 1 182 ? -27.953 -21.812 -29.359 1 96.44 182 TYR B O 1
ATOM 5928 N N . LEU B 1 183 ? -26.391 -23.438 -29.531 1 97.75 183 LEU B N 1
ATOM 5929 C CA . LEU B 1 183 ? -25.406 -22.766 -28.672 1 97.75 183 LEU B CA 1
ATOM 5930 C C . LEU B 1 183 ? -25.016 -21.406 -29.25 1 97.75 183 LEU B C 1
ATOM 5932 O O . LEU B 1 183 ? -24.844 -20.438 -28.516 1 97.75 183 LEU B O 1
ATOM 5936 N N . SER B 1 184 ? -24.797 -21.344 -30.562 1 97.19 184 SER B N 1
ATOM 5937 C CA . SER B 1 184 ? -24.406 -20.109 -31.234 1 97.19 184 SER B CA 1
ATOM 5938 C C . SER B 1 184 ? -25.375 -18.984 -30.938 1 97.19 184 SER B C 1
ATOM 5940 O O . SER B 1 184 ? -24.953 -17.844 -30.719 1 97.19 184 SER B O 1
ATOM 5942 N N . HIS B 1 185 ? -26.609 -19.234 -30.859 1 94.75 185 HIS B N 1
ATOM 5943 C CA . HIS B 1 185 ? -27.625 -18.234 -30.547 1 94.75 185 HIS B CA 1
ATOM 5944 C C . HIS B 1 185 ? -27.547 -17.781 -29.094 1 94.75 185 HIS B C 1
ATOM 5946 O O . HIS B 1 185 ? -27.656 -16.594 -28.797 1 94.75 185 HIS B O 1
ATOM 5952 N N . VAL B 1 186 ? -27.359 -18.719 -28.266 1 96.06 186 VAL B N 1
ATOM 5953 C CA . VAL B 1 186 ? -27.375 -18.469 -26.828 1 96.06 186 VAL B CA 1
ATOM 5954 C C . VAL B 1 186 ? -26.141 -17.641 -26.438 1 96.06 186 VAL B C 1
ATOM 5956 O O . VAL B 1 186 ? -26.203 -16.828 -25.516 1 96.06 186 VAL B O 1
ATOM 5959 N N . ILE B 1 187 ? -25.031 -17.812 -27.109 1 97.25 187 ILE B N 1
ATOM 5960 C CA . ILE B 1 187 ? -23.797 -17.141 -26.703 1 97.25 187 ILE B CA 1
ATOM 5961 C C . ILE B 1 187 ? -23.547 -15.938 -27.609 1 97.25 187 ILE B C 1
ATOM 5963 O O . ILE B 1 187 ? -22.547 -15.227 -27.438 1 97.25 187 ILE B O 1
ATOM 5967 N N . GLY B 1 188 ? -24.406 -15.688 -28.609 1 95.12 188 GLY B N 1
ATOM 5968 C CA . GLY B 1 188 ? -24.312 -14.523 -29.484 1 95.12 188 GLY B CA 1
ATOM 5969 C C . GLY B 1 188 ? -23.078 -14.531 -30.344 1 95.12 188 GLY B C 1
ATOM 5970 O O . GLY B 1 188 ? -22.438 -13.492 -30.547 1 95.12 188 GLY B O 1
ATOM 5971 N N . ARG B 1 189 ? -22.625 -15.68 -30.75 1 95.94 189 ARG B N 1
ATOM 5972 C CA . ARG B 1 189 ? -21.453 -15.844 -31.609 1 95.94 189 ARG B CA 1
ATOM 5973 C C . ARG B 1 189 ? -21.812 -16.562 -32.906 1 95.94 189 ARG B C 1
ATOM 5975 O O . ARG B 1 189 ? -22.875 -17.188 -33 1 95.94 189 ARG B O 1
ATOM 5982 N N . THR B 1 190 ? -20.938 -16.484 -33.906 1 95.81 190 THR B N 1
ATOM 5983 C CA . THR B 1 190 ? -21.203 -17.172 -35.156 1 95.81 190 THR B CA 1
ATOM 5984 C C . THR B 1 190 ? -21.031 -18.672 -35 1 95.81 190 THR B C 1
ATOM 5986 O O . THR B 1 190 ? -20.422 -19.141 -34.031 1 95.81 190 THR B O 1
ATOM 5989 N N . PHE B 1 191 ? -21.609 -19.375 -35.938 1 95.94 191 PHE B N 1
ATOM 5990 C CA . PHE B 1 191 ? -21.531 -20.844 -35.906 1 95.94 191 PHE B CA 1
ATOM 5991 C C . PHE B 1 191 ? -20.078 -21.297 -35.938 1 95.94 191 PHE B C 1
ATOM 5993 O O . PHE B 1 191 ? -19.703 -22.203 -35.188 1 95.94 191 PHE B O 1
ATOM 6000 N N . ASP B 1 192 ? -19.234 -20.672 -36.719 1 95.94 192 ASP B N 1
ATOM 6001 C CA . ASP B 1 192 ? -17.828 -21.047 -36.875 1 95.94 192 ASP B CA 1
ATOM 6002 C C . ASP B 1 192 ? -17.062 -20.812 -35.562 1 95.94 192 ASP B C 1
ATOM 6004 O O . ASP B 1 192 ? -16.281 -21.656 -35.156 1 95.94 192 ASP B O 1
ATOM 6008 N N . GLU B 1 193 ? -17.266 -19.672 -34.969 1 95.44 193 GLU B N 1
ATOM 6009 C CA . GLU B 1 193 ? -16.625 -19.359 -33.719 1 95.44 193 GLU B CA 1
ATOM 6010 C C . GLU B 1 193 ? -17.031 -20.328 -32.625 1 95.44 193 GLU B C 1
ATOM 6012 O O . GLU B 1 193 ? -16.219 -20.719 -31.781 1 95.44 193 GLU B O 1
ATOM 6017 N N . THR B 1 194 ? -18.297 -20.656 -32.688 1 96.81 194 THR B N 1
ATOM 6018 C CA . THR B 1 194 ? -18.844 -21.594 -31.703 1 96.81 194 THR B CA 1
ATOM 6019 C C . THR B 1 194 ? -18.234 -22.969 -31.875 1 96.81 194 THR B C 1
ATOM 6021 O O . THR B 1 194 ? -17.828 -23.609 -30.891 1 96.81 194 THR B O 1
ATOM 6024 N N . HIS B 1 195 ? -18.203 -23.375 -33.062 1 96.12 195 HIS B N 1
ATOM 6025 C CA . HIS B 1 195 ? -17.625 -24.688 -33.375 1 96.12 195 HIS B CA 1
ATOM 6026 C C . HIS B 1 195 ? -16.172 -24.766 -32.938 1 96.12 195 HIS B C 1
ATOM 6028 O O . HIS B 1 195 ? -15.75 -25.75 -32.312 1 96.12 195 HIS B O 1
ATOM 6034 N N . ASP B 1 196 ? -15.445 -23.812 -33.219 1 95.62 196 ASP B N 1
ATOM 6035 C CA . ASP B 1 196 ? -14.039 -23.75 -32.812 1 95.62 196 ASP B CA 1
ATOM 6036 C C . ASP B 1 196 ? -13.898 -23.781 -31.297 1 95.62 196 ASP B C 1
ATOM 6038 O O . ASP B 1 196 ? -13.008 -24.453 -30.766 1 95.62 196 ASP B O 1
ATOM 6042 N N . ALA B 1 197 ? -14.695 -23.062 -30.625 1 95.12 197 ALA B N 1
ATOM 6043 C CA . ALA B 1 197 ? -14.648 -23.016 -29.172 1 95.12 197 ALA B CA 1
ATOM 6044 C C . ALA B 1 197 ? -14.992 -24.359 -28.562 1 95.12 197 ALA B C 1
ATOM 6046 O O . ALA B 1 197 ? -14.367 -24.781 -27.578 1 95.12 197 ALA B O 1
ATOM 6047 N N . VAL B 1 198 ? -16 -24.969 -29.109 1 96.44 198 VAL B N 1
ATOM 6048 C CA . VAL B 1 198 ? -16.406 -26.281 -28.625 1 96.44 198 VAL B CA 1
ATOM 6049 C C . VAL B 1 198 ? -15.219 -27.25 -28.719 1 96.44 198 VAL B C 1
ATOM 6051 O O . VAL B 1 198 ? -14.969 -28.031 -27.797 1 96.44 198 VAL B O 1
ATOM 6054 N N . GLN B 1 199 ? -14.5 -27.203 -29.734 1 94.69 199 GLN B N 1
ATOM 6055 C CA . GLN B 1 199 ? -13.336 -28.062 -29.938 1 94.69 199 GLN B CA 1
ATOM 6056 C C . GLN B 1 199 ? -12.242 -27.734 -28.922 1 94.69 199 GLN B C 1
ATOM 6058 O O . GLN B 1 199 ? -11.594 -28.625 -28.375 1 94.69 199 GLN B O 1
ATOM 6063 N N . LYS B 1 200 ? -12.023 -26.5 -28.656 1 92.75 200 LYS B N 1
ATOM 6064 C CA . LYS B 1 200 ? -11.016 -26.078 -27.688 1 92.75 200 LYS B CA 1
ATOM 6065 C C . LYS B 1 200 ? -11.344 -26.609 -26.297 1 92.75 200 LYS B C 1
ATOM 6067 O O . LYS B 1 200 ? -10.453 -27.047 -25.562 1 92.75 200 LYS B O 1
ATOM 6072 N N . PHE B 1 201 ? -12.594 -26.531 -25.906 1 94.31 201 PHE B N 1
ATOM 6073 C CA . PHE B 1 201 ? -13.016 -27 -24.594 1 94.31 201 PHE B CA 1
ATOM 6074 C C . PHE B 1 201 ? -12.898 -28.516 -24.5 1 94.31 201 PHE B C 1
ATOM 6076 O O . PHE B 1 201 ? -12.633 -29.047 -23.422 1 94.31 201 PHE B O 1
ATOM 6083 N N . GLU B 1 202 ? -13.086 -29.156 -25.562 1 91.62 202 GLU B N 1
ATOM 6084 C CA . GLU B 1 202 ? -13 -30.609 -25.594 1 91.62 202 GLU B CA 1
ATOM 6085 C C . GLU B 1 202 ? -11.562 -31.078 -25.359 1 91.62 202 GLU B C 1
ATOM 6087 O O . GLU B 1 202 ? -11.336 -32.156 -24.797 1 91.62 202 GLU B O 1
ATOM 6092 N N . VAL B 1 203 ? -10.68 -30.312 -25.75 1 89 203 VAL B N 1
ATOM 6093 C CA . VAL B 1 203 ? -9.273 -30.656 -25.625 1 89 203 VAL B CA 1
ATOM 6094 C C . VAL B 1 203 ? -8.812 -30.406 -24.188 1 89 203 VAL B C 1
ATOM 6096 O O . VAL B 1 203 ? -7.809 -30.953 -23.734 1 89 203 VAL B O 1
ATOM 6099 N N . SER B 1 204 ? -9.57 -29.734 -23.422 1 85.31 204 SER B N 1
ATOM 6100 C CA . SER B 1 204 ? -9.242 -29.453 -22.016 1 85.31 204 SER B CA 1
ATOM 6101 C C . SER B 1 204 ? -9.938 -30.422 -21.078 1 85.31 204 SER B C 1
ATOM 6103 O O . SER B 1 204 ? -11.102 -30.234 -20.719 1 85.31 204 SER B O 1
ATOM 6105 N N . PRO B 1 205 ? -9.258 -31.375 -20.656 1 82.19 205 PRO B N 1
ATOM 6106 C CA . PRO B 1 205 ? -9.922 -32.438 -19.906 1 82.19 205 PRO B CA 1
ATOM 6107 C C . PRO B 1 205 ? -10.359 -32 -18.516 1 82.19 205 PRO B C 1
ATOM 6109 O O . PRO B 1 205 ? -11.141 -32.719 -17.859 1 82.19 205 PRO B O 1
ATOM 6112 N N . HIS B 1 206 ? -10.055 -30.938 -18.125 1 86.38 206 HIS B N 1
ATOM 6113 C CA . HIS B 1 206 ? -10.359 -30.547 -16.75 1 86.38 206 HIS B CA 1
ATOM 6114 C C . HIS B 1 206 ? -11.586 -29.641 -16.703 1 86.38 206 HIS B C 1
ATOM 6116 O O . HIS B 1 206 ? -12 -29.219 -15.617 1 86.38 206 HIS B O 1
ATOM 6122 N N . THR B 1 207 ? -12.148 -29.391 -17.812 1 92.44 207 THR B N 1
ATOM 6123 C CA . THR B 1 207 ? -13.352 -28.562 -17.859 1 92.44 207 THR B CA 1
ATOM 6124 C C . THR B 1 207 ? -14.539 -29.359 -18.375 1 92.44 207 THR B C 1
ATOM 6126 O O . THR B 1 207 ? -14.359 -30.406 -19.016 1 92.44 207 THR B O 1
ATOM 6129 N N . ASN B 1 208 ? -15.734 -28.953 -18.031 1 94.69 208 ASN B N 1
ATOM 6130 C CA . ASN B 1 208 ? -16.922 -29.484 -18.688 1 94.69 208 ASN B CA 1
ATOM 6131 C C . ASN B 1 208 ? -17.031 -28.984 -20.125 1 94.69 208 ASN B C 1
ATOM 6133 O O . ASN B 1 208 ? -16.281 -28.094 -20.531 1 94.69 208 ASN B O 1
ATOM 6137 N N . SER B 1 209 ? -17.906 -29.641 -20.844 1 96 209 SER B N 1
ATOM 6138 C CA . SER B 1 209 ? -18.141 -29.172 -22.219 1 96 209 SER B CA 1
ATOM 6139 C C . SER B 1 209 ? -18.672 -27.75 -22.234 1 96 209 SER B C 1
ATOM 6141 O O . SER B 1 209 ? -19.266 -27.297 -21.266 1 96 209 SER B O 1
ATOM 6143 N N . LEU B 1 210 ? -18.391 -27.078 -23.312 1 97.69 210 LEU B N 1
ATOM 6144 C CA . LEU B 1 210 ? -18.891 -25.719 -23.453 1 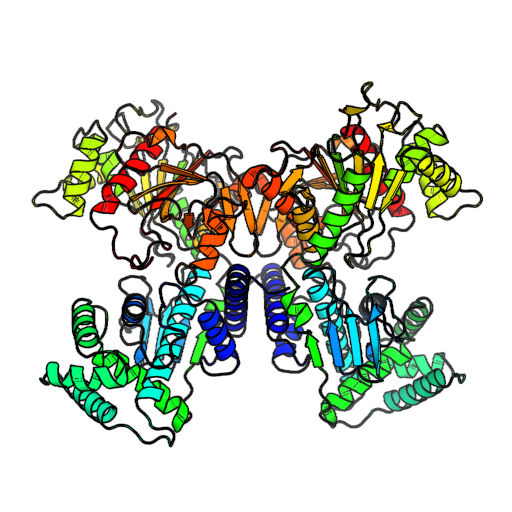97.69 210 LEU B CA 1
ATOM 6145 C C . LEU B 1 210 ? -20.406 -25.688 -23.344 1 97.69 210 LEU B C 1
ATOM 6147 O O . LEU B 1 210 ? -20.969 -24.734 -22.797 1 97.69 210 LEU B O 1
ATOM 6151 N N . PHE B 1 211 ? -21.141 -26.719 -23.828 1 97.75 211 PHE B N 1
ATOM 6152 C CA . PHE B 1 211 ? -22.594 -26.812 -23.734 1 97.75 211 PHE B CA 1
ATOM 6153 C C . PHE B 1 211 ? -23.047 -26.781 -22.281 1 97.75 211 PHE B C 1
ATOM 6155 O O . PHE B 1 211 ? -23.922 -26 -21.922 1 97.75 211 PHE B O 1
ATOM 6162 N N . ARG B 1 212 ? -22.422 -27.562 -21.562 1 96.75 212 ARG B N 1
ATOM 6163 C CA . ARG B 1 212 ? -22.797 -27.703 -20.156 1 96.75 212 ARG B CA 1
ATOM 6164 C C . ARG B 1 212 ? -22.484 -26.422 -19.391 1 96.75 212 ARG B C 1
ATOM 6166 O O . ARG B 1 212 ? -23.297 -25.984 -18.562 1 96.75 212 ARG B O 1
ATOM 6173 N N . ILE B 1 213 ? -21.375 -25.844 -19.609 1 98.06 213 ILE B N 1
ATOM 6174 C CA . ILE B 1 213 ? -20.953 -24.641 -18.906 1 98.06 213 ILE B CA 1
ATOM 6175 C C . ILE B 1 213 ? -21.938 -23.5 -19.188 1 98.06 213 ILE B C 1
ATOM 6177 O O . ILE B 1 213 ? -22.438 -22.859 -18.25 1 98.06 213 ILE B O 1
ATOM 6181 N N . VAL B 1 214 ? -22.234 -23.312 -20.422 1 98.19 214 VAL B N 1
ATOM 6182 C CA . VAL B 1 214 ? -23.125 -22.234 -20.828 1 98.19 214 VAL B CA 1
ATOM 6183 C C . VAL B 1 214 ? -24.516 -22.453 -20.25 1 98.19 214 VAL B C 1
ATOM 6185 O O . VAL B 1 214 ? -25.141 -21.531 -19.734 1 98.19 214 VAL B O 1
ATOM 6188 N N . TYR B 1 215 ? -24.969 -23.641 -20.359 1 98.06 215 TYR B N 1
ATOM 6189 C CA . TYR B 1 215 ? -26.312 -23.953 -19.875 1 98.06 215 TYR B CA 1
ATOM 6190 C C . TYR B 1 215 ? -26.438 -23.688 -18.391 1 98.06 215 TYR B C 1
ATOM 6192 O O . TYR B 1 215 ? -27.375 -23.031 -17.938 1 98.06 215 TYR B O 1
ATOM 6200 N N . HIS B 1 216 ? -25.547 -24.156 -17.641 1 97.5 216 HIS B N 1
ATOM 6201 C CA . HIS B 1 216 ? -25.641 -24.047 -16.188 1 97.5 216 HIS B CA 1
ATOM 6202 C C . HIS B 1 216 ? -25.422 -22.609 -15.734 1 97.5 216 HIS B C 1
ATOM 6204 O O . HIS B 1 216 ? -26.047 -22.156 -14.766 1 97.5 216 HIS B O 1
ATOM 6210 N N . LEU B 1 217 ? -24.516 -21.891 -16.359 1 97.69 217 LEU B N 1
ATOM 6211 C CA . LEU B 1 217 ? -24.359 -20.469 -16.078 1 97.69 217 LEU B CA 1
ATOM 6212 C C . LEU B 1 217 ? -25.672 -19.719 -16.312 1 97.69 217 LEU B C 1
ATOM 6214 O O . LEU B 1 217 ? -26.109 -18.938 -15.461 1 97.69 217 LEU B O 1
ATOM 6218 N N . GLY B 1 218 ? -26.234 -20 -17.438 1 97.31 218 GLY B N 1
ATOM 6219 C CA . GLY B 1 218 ? -27.516 -19.375 -17.766 1 97.31 218 GLY B CA 1
ATOM 6220 C C . GLY B 1 218 ? -28.625 -19.766 -16.828 1 97.31 218 GLY B C 1
ATOM 6221 O O . GLY B 1 218 ? -29.453 -18.938 -16.438 1 97.31 218 GLY B O 1
ATOM 6222 N N . LYS B 1 219 ? -28.703 -21 -16.531 1 96.81 219 LYS B N 1
ATOM 6223 C CA . LYS B 1 219 ? -29.75 -21.516 -15.641 1 96.81 219 LYS B CA 1
ATOM 6224 C C . LYS B 1 219 ? -29.703 -20.812 -14.289 1 96.81 219 LYS B C 1
ATOM 6226 O O . LYS B 1 219 ? -30.734 -20.406 -13.766 1 96.81 219 LYS B O 1
ATOM 6231 N N . LEU B 1 220 ? -28.531 -20.719 -13.703 1 96.88 220 LEU B N 1
ATOM 6232 C CA . LEU B 1 220 ? -28.391 -20.047 -12.406 1 96.88 220 LEU B CA 1
ATOM 6233 C C . LEU B 1 220 ? -28.812 -18.594 -12.5 1 96.88 220 LEU B C 1
ATOM 6235 O O . LEU B 1 220 ? -29.422 -18.062 -11.57 1 96.88 220 LEU B O 1
ATOM 6239 N N . ALA B 1 221 ? -28.453 -17.953 -13.594 1 96.25 221 ALA B N 1
ATOM 6240 C CA . ALA B 1 221 ? -28.844 -16.562 -13.789 1 96.25 221 ALA B CA 1
ATOM 6241 C C . ALA B 1 221 ? -30.359 -16.438 -13.891 1 96.25 221 ALA B C 1
ATOM 6243 O O . ALA B 1 221 ? -30.953 -15.492 -13.352 1 96.25 221 ALA B O 1
ATOM 6244 N N . MET B 1 222 ? -30.984 -17.359 -14.523 1 95.19 222 MET B N 1
ATOM 6245 C CA . MET B 1 222 ? -32.438 -17.359 -14.664 1 95.19 222 MET B CA 1
ATOM 6246 C C . MET B 1 222 ? -33.125 -17.609 -13.328 1 95.19 222 MET B C 1
ATOM 6248 O O . MET B 1 222 ? -34.094 -16.922 -12.969 1 95.19 222 MET B O 1
ATOM 6252 N N . ASP B 1 223 ? -32.625 -18.594 -12.633 1 95.12 223 ASP B N 1
ATOM 6253 C CA . ASP B 1 223 ? -33.156 -18.922 -11.312 1 95.12 223 ASP B CA 1
ATOM 6254 C C . ASP B 1 223 ? -33.094 -17.703 -10.383 1 95.12 223 ASP B C 1
ATOM 6256 O O . ASP B 1 223 ? -34 -17.453 -9.602 1 95.12 223 ASP B O 1
ATOM 6260 N N . GLU B 1 224 ? -32 -16.984 -10.445 1 94.25 224 GLU B N 1
ATOM 6261 C CA . GLU B 1 224 ? -31.812 -15.812 -9.609 1 94.25 224 GLU B CA 1
ATOM 6262 C C . GLU B 1 224 ? -32.781 -14.695 -9.992 1 94.25 224 GLU B C 1
ATOM 6264 O O . GLU B 1 224 ? -33.375 -14.062 -9.125 1 94.25 224 GLU B O 1
ATOM 6269 N N . THR B 1 225 ? -33 -14.5 -11.219 1 91.88 225 THR B N 1
ATOM 6270 C CA . THR B 1 225 ? -33.812 -13.391 -11.727 1 91.88 225 THR B CA 1
ATOM 6271 C C . THR B 1 225 ? -35.281 -13.703 -11.586 1 91.88 225 THR B C 1
ATOM 6273 O O . THR B 1 225 ? -36.062 -12.836 -11.188 1 91.88 225 THR B O 1
ATOM 6276 N N . PHE B 1 226 ? -35.688 -14.953 -11.852 1 92.38 226 PHE B N 1
ATOM 6277 C CA . PHE B 1 226 ? -37.094 -15.273 -11.969 1 92.38 226 PHE B CA 1
ATOM 6278 C C . PHE B 1 226 ? -37.625 -15.914 -10.688 1 92.38 226 PHE B C 1
ATOM 6280 O O . PHE B 1 226 ? -38.812 -15.805 -10.375 1 92.38 226 PHE B O 1
ATOM 6287 N N . GLU B 1 227 ? -36.75 -16.578 -9.992 1 93.19 227 GLU B N 1
ATOM 6288 C CA . GLU B 1 227 ? -37.219 -17.312 -8.812 1 93.19 227 GLU B CA 1
ATOM 6289 C C . GLU B 1 227 ? -36.656 -16.688 -7.535 1 93.19 227 GLU B C 1
ATOM 6291 O O . GLU B 1 227 ? -37.031 -17.094 -6.43 1 93.19 227 GLU B O 1
ATOM 6296 N N . GLY B 1 228 ? -35.75 -15.797 -7.633 1 92.56 228 GLY B N 1
ATOM 6297 C CA . GLY B 1 228 ? -35.219 -15.133 -6.469 1 92.56 228 GLY B CA 1
ATOM 6298 C C . GLY B 1 228 ? -34.188 -15.984 -5.715 1 92.56 228 GLY B C 1
ATOM 6299 O O . GLY B 1 228 ? -34 -15.789 -4.516 1 92.56 228 GLY B O 1
ATOM 6300 N N . ARG B 1 229 ? -33.656 -17.016 -6.43 1 93.88 229 ARG B N 1
ATOM 6301 C CA . ARG B 1 229 ? -32.625 -17.859 -5.848 1 93.88 229 ARG B CA 1
ATOM 6302 C C . ARG B 1 229 ? -31.25 -17.234 -6.016 1 93.88 229 ARG B C 1
ATOM 6304 O O . ARG B 1 229 ? -30.5 -17.625 -6.902 1 93.88 229 ARG B O 1
ATOM 6311 N N . ASP B 1 230 ? -30.859 -16.406 -5.008 1 94.5 230 ASP B N 1
ATOM 6312 C CA . ASP B 1 230 ? -29.672 -15.578 -5.121 1 94.5 230 ASP B CA 1
ATOM 6313 C C . ASP B 1 230 ? -28.406 -16.438 -5.066 1 94.5 230 ASP B C 1
ATOM 6315 O O . ASP B 1 230 ? -28.344 -17.406 -4.312 1 94.5 230 ASP B O 1
ATOM 6319 N N . ARG B 1 231 ? -27.453 -16.172 -5.855 1 96.19 231 ARG B N 1
ATOM 6320 C CA . ARG B 1 231 ? -26.109 -16.703 -5.746 1 96.19 231 ARG B CA 1
ATOM 6321 C C . ARG B 1 231 ? -25.297 -15.938 -4.695 1 96.19 231 ARG B C 1
ATOM 6323 O O . ARG B 1 231 ? -25.531 -14.75 -4.469 1 96.19 231 ARG B O 1
ATOM 6330 N N . GLU B 1 232 ? -24.297 -16.625 -4.059 1 96.94 232 GLU B N 1
ATOM 6331 C CA . GLU B 1 232 ? -23.562 -15.992 -2.965 1 96.94 232 GLU B CA 1
ATOM 6332 C C . GLU B 1 232 ? -22.125 -16.484 -2.918 1 96.94 232 GLU B C 1
ATOM 6334 O O . GLU B 1 232 ? -21.859 -17.672 -3.143 1 96.94 232 GLU B O 1
ATOM 6339 N N . ILE B 1 233 ? -21.219 -15.594 -2.727 1 97.25 233 ILE B N 1
ATOM 6340 C CA . ILE B 1 233 ? -19.828 -15.906 -2.412 1 97.25 233 ILE B CA 1
ATOM 6341 C C . ILE B 1 233 ? -19.547 -15.594 -0.945 1 97.25 233 ILE B C 1
ATOM 6343 O O . ILE B 1 233 ? -19.875 -14.508 -0.462 1 97.25 233 ILE B O 1
ATOM 6347 N N . SER B 1 234 ? -19.016 -16.5 -0.213 1 97.31 234 SER B N 1
ATOM 6348 C CA . SER B 1 234 ? -18.766 -16.297 1.208 1 97.31 234 SER B CA 1
ATOM 6349 C C . SER B 1 234 ? -17.328 -16.641 1.564 1 97.31 234 SER B C 1
ATOM 6351 O O . SER B 1 234 ? -16.656 -17.391 0.834 1 97.31 234 SER B O 1
ATOM 6353 N N . PHE B 1 235 ? -16.844 -16.094 2.613 1 96.19 235 PHE B N 1
ATOM 6354 C CA . PHE B 1 235 ? -15.508 -16.297 3.16 1 96.19 235 PHE B CA 1
ATOM 6355 C C . PHE B 1 235 ? -15.586 -16.844 4.582 1 96.19 235 PHE B C 1
ATOM 6357 O O . PHE B 1 235 ? -16.25 -16.266 5.441 1 96.19 235 PHE B O 1
ATOM 6364 N N . SER B 1 236 ? -14.906 -17.906 4.777 1 95.56 236 SER B N 1
ATOM 6365 C CA . SER B 1 236 ? -14.961 -18.469 6.117 1 95.56 236 SER B CA 1
ATOM 6366 C C . SER B 1 236 ? -14.297 -17.562 7.141 1 95.56 236 SER B C 1
ATOM 6368 O O . SER B 1 236 ? -13.406 -16.781 6.797 1 95.56 236 SER B O 1
ATOM 6370 N N . SER B 1 237 ? -14.719 -17.641 8.391 1 91.12 237 SER B N 1
ATOM 6371 C CA . SER B 1 237 ? -14.133 -16.859 9.477 1 91.12 237 SER B CA 1
ATOM 6372 C C . SER B 1 237 ? -12.664 -17.203 9.672 1 91.12 237 SER B C 1
ATOM 6374 O O . SER B 1 237 ? -11.844 -16.312 9.93 1 91.12 237 SER B O 1
ATOM 6376 N N . THR B 1 238 ? -12.375 -18.422 9.508 1 90.94 238 THR B N 1
ATOM 6377 C CA . THR B 1 238 ? -11 -18.875 9.656 1 90.94 238 THR B CA 1
ATOM 6378 C C . THR B 1 238 ? -10.109 -18.266 8.586 1 90.94 238 THR B C 1
ATOM 6380 O O . THR B 1 238 ? -8.984 -17.844 8.867 1 90.94 238 THR B O 1
ATOM 6383 N N . LEU B 1 239 ? -10.609 -18.25 7.387 1 92.75 239 LEU B N 1
ATOM 6384 C CA . LEU B 1 239 ? -9.867 -17.656 6.289 1 92.75 239 LEU B CA 1
ATOM 6385 C C . LEU B 1 239 ? -9.609 -16.172 6.559 1 92.75 239 LEU B C 1
ATOM 6387 O O . LEU B 1 239 ? -8.484 -15.695 6.387 1 92.75 239 LEU B O 1
ATOM 6391 N N . ARG B 1 240 ? -10.539 -15.469 7.012 1 88.25 240 ARG B N 1
ATOM 6392 C CA . ARG B 1 240 ? -10.445 -14.039 7.27 1 88.25 240 ARG B CA 1
ATOM 6393 C C . ARG B 1 240 ? -9.453 -13.75 8.398 1 88.25 240 ARG B C 1
ATOM 6395 O O . ARG B 1 240 ? -8.766 -12.727 8.375 1 88.25 240 ARG B O 1
ATOM 6402 N N . LEU B 1 241 ? -9.336 -14.664 9.258 1 82.5 241 LEU B N 1
ATOM 6403 C CA . LEU B 1 241 ? -8.453 -14.492 10.398 1 82.5 241 LEU B CA 1
ATOM 6404 C C . LEU B 1 241 ? -7.008 -14.805 10.023 1 82.5 241 LEU B C 1
ATOM 6406 O O . LEU B 1 241 ? -6.074 -14.219 10.57 1 82.5 241 LEU B O 1
ATOM 6410 N N . ARG B 1 242 ? -6.875 -15.633 9.109 1 83.12 242 ARG B N 1
ATOM 6411 C CA . ARG B 1 242 ? -5.535 -16.141 8.812 1 83.12 242 ARG B CA 1
ATOM 6412 C C . ARG B 1 242 ? -4.859 -15.297 7.738 1 83.12 242 ARG B C 1
ATOM 6414 O O . ARG B 1 242 ? -3.635 -15.148 7.734 1 83.12 242 ARG B O 1
ATOM 6421 N N . VAL B 1 243 ? -5.645 -14.82 6.906 1 82.62 243 VAL B N 1
ATOM 6422 C CA . VAL B 1 243 ? -5.082 -14.086 5.777 1 82.62 243 VAL B CA 1
ATOM 6423 C C . VAL B 1 243 ? -4.367 -12.836 6.281 1 82.62 243 VAL B C 1
ATOM 6425 O O . VAL B 1 243 ? -4.91 -12.086 7.094 1 82.62 243 VAL B O 1
ATOM 6428 N N . GLY B 1 244 ? -3.154 -12.641 5.906 1 75.5 244 GLY B N 1
ATOM 6429 C CA . GLY B 1 244 ? -2.373 -11.477 6.285 1 75.5 244 GLY B CA 1
ATOM 6430 C C . GLY B 1 244 ? -1.508 -11.703 7.508 1 75.5 244 GLY B C 1
ATOM 6431 O O . GLY B 1 244 ? -0.674 -10.867 7.852 1 75.5 244 GLY B O 1
ATOM 6432 N N . HIS B 1 245 ? -1.624 -12.805 8.156 1 77.69 245 HIS B N 1
ATOM 6433 C CA . HIS B 1 245 ? -0.871 -13.062 9.383 1 77.69 245 HIS B CA 1
ATOM 6434 C C . HIS B 1 245 ? 0.237 -14.086 9.141 1 77.69 245 HIS B C 1
ATOM 6436 O O . HIS B 1 245 ? 0.821 -14.609 10.094 1 77.69 245 HIS B O 1
ATOM 6442 N N . HIS B 1 246 ? 0.486 -14.406 8 1 85.06 246 HIS B N 1
ATOM 6443 C CA . HIS B 1 246 ? 1.63 -15.203 7.562 1 85.06 246 HIS B CA 1
ATOM 6444 C C . HIS B 1 246 ? 1.576 -16.609 8.141 1 85.06 246 HIS B C 1
ATOM 6446 O O . HIS B 1 246 ? 2.613 -17.188 8.469 1 85.06 246 HIS B O 1
ATOM 6452 N N . VAL B 1 247 ? 0.436 -17.156 8.398 1 85.75 247 VAL B N 1
ATOM 6453 C CA . VAL B 1 247 ? 0.294 -18.453 9.039 1 85.75 247 VAL B CA 1
ATOM 6454 C C . VAL B 1 247 ? 0.972 -19.531 8.188 1 85.75 247 VAL B C 1
ATOM 6456 O O . VAL B 1 247 ? 1.818 -20.281 8.68 1 85.75 247 VAL B O 1
ATOM 6459 N N . TYR B 1 248 ? 0.672 -19.594 6.996 1 87.62 248 TYR B N 1
ATOM 6460 C CA . TYR B 1 248 ? 1.196 -20.625 6.121 1 87.62 248 TYR B CA 1
ATOM 6461 C C . TYR B 1 248 ? 2.646 -20.344 5.746 1 87.62 248 TYR B C 1
ATOM 6463 O O . TYR B 1 248 ? 3.447 -21.266 5.598 1 87.62 248 TYR B O 1
ATOM 6471 N N . GLY B 1 249 ? 2.934 -19.062 5.594 1 92.38 249 GLY B N 1
ATOM 6472 C CA . GLY B 1 249 ? 4.316 -18.703 5.336 1 92.38 249 GLY B CA 1
ATOM 6473 C C . GLY B 1 249 ? 5.258 -19.094 6.461 1 92.38 249 GLY B C 1
ATOM 6474 O O . GLY B 1 249 ? 6.383 -19.516 6.215 1 92.38 249 GLY B O 1
ATOM 6475 N N . GLU B 1 250 ? 4.781 -18.938 7.652 1 93.19 250 GLU B N 1
ATOM 6476 C CA . GLU B 1 250 ? 5.59 -19.281 8.82 1 93.19 250 GLU B CA 1
ATOM 6477 C C . GLU B 1 250 ? 5.824 -20.781 8.898 1 93.19 250 GLU B C 1
ATOM 6479 O O . GLU B 1 250 ? 6.945 -21.234 9.148 1 93.19 250 GLU B O 1
ATOM 6484 N N . LEU B 1 251 ? 4.75 -21.531 8.719 1 93.88 251 LEU B N 1
ATOM 6485 C CA . LEU B 1 251 ? 4.867 -22.984 8.719 1 93.88 251 LEU B CA 1
ATOM 6486 C C . LEU B 1 251 ? 5.82 -23.453 7.629 1 93.88 251 LEU B C 1
ATOM 6488 O O . LEU B 1 251 ? 6.664 -24.328 7.867 1 93.88 251 LEU B O 1
ATOM 6492 N N . TRP B 1 252 ? 5.625 -22.891 6.492 1 96.06 252 TRP B N 1
ATOM 6493 C CA . TRP B 1 252 ? 6.465 -23.203 5.336 1 96.06 252 TRP B CA 1
ATOM 6494 C C . TRP B 1 252 ? 7.93 -22.906 5.633 1 96.06 252 TRP B C 1
ATOM 6496 O O . TRP B 1 252 ? 8.797 -23.766 5.43 1 96.06 252 TRP B O 1
ATOM 6506 N N . ALA B 1 253 ? 8.266 -21.781 6.172 1 97.56 253 ALA B N 1
ATOM 6507 C CA . ALA B 1 253 ? 9.625 -21.328 6.453 1 97.56 253 ALA B CA 1
ATOM 6508 C C . ALA B 1 253 ? 10.266 -22.172 7.551 1 97.56 253 ALA B C 1
ATOM 6510 O O . ALA B 1 253 ? 11.438 -22.547 7.453 1 97.56 253 ALA B O 1
ATOM 6511 N N . ASN B 1 254 ? 9.539 -22.469 8.578 1 96.44 254 ASN B N 1
ATOM 6512 C CA . ASN B 1 254 ? 10.07 -23.234 9.695 1 96.44 254 ASN B CA 1
ATOM 6513 C C . ASN B 1 254 ? 10.453 -24.656 9.266 1 96.44 254 ASN B C 1
ATOM 6515 O O . ASN B 1 254 ? 11.43 -25.219 9.766 1 96.44 254 ASN B O 1
ATOM 6519 N N . LYS B 1 255 ? 9.672 -25.172 8.398 1 97.12 255 LYS B N 1
ATOM 6520 C CA . LYS B 1 255 ? 10.016 -26.5 7.875 1 97.12 255 LYS B CA 1
ATOM 6521 C C . LYS B 1 255 ? 11.359 -26.469 7.148 1 97.12 255 LYS B C 1
ATOM 6523 O O . LYS B 1 255 ? 12.188 -27.359 7.34 1 97.12 255 LYS B O 1
ATOM 6528 N N . ILE B 1 256 ? 11.555 -25.531 6.328 1 98.12 256 ILE B N 1
ATOM 6529 C CA . ILE B 1 256 ? 12.789 -25.406 5.566 1 98.12 256 ILE B CA 1
ATOM 6530 C C . ILE B 1 256 ? 13.969 -25.203 6.52 1 98.12 256 ILE B C 1
ATOM 6532 O O . ILE B 1 256 ? 15 -25.859 6.383 1 98.12 256 ILE B O 1
ATOM 6536 N N . LYS B 1 257 ? 13.797 -24.312 7.477 1 98 257 LYS B N 1
ATOM 6537 C CA . LYS B 1 257 ? 14.867 -24.031 8.438 1 98 257 LYS B CA 1
ATOM 6538 C C . LYS B 1 257 ? 15.172 -25.25 9.297 1 98 257 LYS B C 1
ATOM 6540 O O . LYS B 1 257 ? 16.328 -25.5 9.633 1 98 257 LYS B O 1
ATOM 6545 N N . LYS B 1 258 ? 14.156 -25.984 9.625 1 97.19 258 LYS B N 1
ATOM 6546 C CA . LYS B 1 258 ? 14.367 -27.234 10.359 1 97.19 258 LYS B CA 1
ATOM 6547 C C . LYS B 1 258 ? 15.211 -28.219 9.555 1 97.19 258 LYS B C 1
ATOM 6549 O O . LYS B 1 258 ? 16.109 -28.859 10.094 1 97.19 258 LYS B O 1
ATOM 6554 N N . VAL B 1 259 ? 14.891 -28.328 8.297 1 97.81 259 VAL B N 1
ATOM 6555 C CA . VAL B 1 259 ? 15.656 -29.219 7.43 1 97.81 259 VAL B CA 1
ATOM 6556 C C . VAL B 1 259 ? 17.109 -28.75 7.355 1 97.81 259 VAL B C 1
ATOM 6558 O O . VAL B 1 259 ? 18.031 -29.562 7.438 1 97.81 259 VAL B O 1
ATOM 6561 N N . LEU B 1 260 ? 17.375 -27.469 7.184 1 98.12 260 LEU B N 1
ATOM 6562 C CA . LEU B 1 260 ? 18.719 -26.922 7.176 1 98.12 260 LEU B CA 1
ATOM 6563 C C . LEU B 1 260 ? 19.453 -27.266 8.469 1 98.12 260 LEU B C 1
ATOM 6565 O O . LEU B 1 260 ? 20.625 -27.656 8.438 1 98.12 260 LEU B O 1
ATOM 6569 N N . PHE B 1 261 ? 18.75 -27.109 9.547 1 97.25 261 PHE B N 1
ATOM 6570 C CA . PHE B 1 261 ? 19.312 -27.359 10.859 1 97.25 261 PHE B CA 1
ATOM 6571 C C . PHE B 1 261 ? 19.641 -28.844 11.031 1 97.25 261 PHE B C 1
ATOM 6573 O O . PHE B 1 261 ? 20.734 -29.203 11.453 1 97.25 261 PHE B O 1
ATOM 6580 N N . ASP B 1 262 ? 18.672 -29.703 10.703 1 97.19 262 ASP B N 1
ATOM 6581 C CA . ASP B 1 262 ? 18.797 -31.141 10.891 1 97.19 262 ASP B CA 1
ATOM 6582 C C . ASP B 1 262 ? 19.938 -31.703 10.039 1 97.19 262 ASP B C 1
ATOM 6584 O O . ASP B 1 262 ? 20.578 -32.688 10.414 1 97.19 262 ASP B O 1
ATOM 6588 N N . HIS B 1 263 ? 20.234 -31.047 8.938 1 96.88 263 HIS B N 1
ATOM 6589 C CA . HIS B 1 263 ? 21.266 -31.531 8.031 1 96.88 263 HIS B CA 1
ATOM 6590 C C . HIS B 1 263 ? 22.578 -30.797 8.273 1 96.88 263 HIS B C 1
ATOM 6592 O O . HIS B 1 263 ? 23.531 -30.938 7.484 1 96.88 263 HIS B O 1
ATOM 6598 N N . GLY B 1 264 ? 22.578 -29.938 9.25 1 95.81 264 GLY B N 1
ATOM 6599 C CA . GLY B 1 264 ? 23.781 -29.219 9.609 1 95.81 264 GLY B CA 1
ATOM 6600 C C . GLY B 1 264 ? 24.156 -28.125 8.609 1 95.81 264 GLY B C 1
ATOM 6601 O O . GLY B 1 264 ? 25.328 -27.844 8.422 1 95.81 264 GLY B O 1
ATOM 6602 N N . LEU B 1 265 ? 23.203 -27.547 7.957 1 97.31 265 LEU B N 1
ATOM 6603 C CA . LEU B 1 265 ? 23.453 -26.594 6.887 1 97.31 265 LEU B CA 1
ATOM 6604 C C . LEU B 1 265 ? 23.125 -25.172 7.336 1 97.31 265 LEU B C 1
ATOM 6606 O O . LEU B 1 265 ? 23.375 -24.219 6.605 1 97.31 265 LEU B O 1
ATOM 6610 N N . ILE B 1 266 ? 22.641 -24.922 8.469 1 96 266 ILE B N 1
ATOM 6611 C CA . ILE B 1 266 ? 22.016 -23.688 8.914 1 96 266 ILE B CA 1
ATOM 6612 C C . ILE B 1 266 ? 23.062 -22.578 9 1 96 266 ILE B C 1
ATOM 6614 O O . ILE B 1 266 ? 22.75 -21.406 8.789 1 96 266 ILE B O 1
ATOM 6618 N N . ASP B 1 267 ? 24.344 -22.906 9.258 1 95.25 267 ASP B N 1
ATOM 6619 C CA . ASP B 1 267 ? 25.391 -21.906 9.445 1 95.25 267 ASP B CA 1
ATOM 6620 C C . ASP B 1 267 ? 26.156 -21.672 8.141 1 95.25 267 ASP B C 1
ATOM 6622 O O . ASP B 1 267 ? 27 -20.766 8.07 1 95.25 267 ASP B O 1
ATOM 6626 N N . ARG B 1 268 ? 25.906 -22.469 7.117 1 97 268 ARG B N 1
ATOM 6627 C CA . ARG B 1 268 ? 26.594 -22.359 5.832 1 97 268 ARG B CA 1
ATOM 6628 C C . ARG B 1 268 ? 26.141 -21.125 5.074 1 97 268 ARG B C 1
ATOM 6630 O O . ARG B 1 268 ? 25.031 -20.625 5.285 1 97 268 ARG B O 1
ATOM 6637 N N . PRO B 1 269 ? 27.094 -20.562 4.234 1 96.81 269 PRO B N 1
ATOM 6638 C CA . PRO B 1 269 ? 26.594 -19.516 3.35 1 96.81 269 PRO B CA 1
ATOM 6639 C C . PRO B 1 269 ? 25.391 -19.953 2.518 1 96.81 269 PRO B C 1
ATOM 6641 O O . PRO B 1 269 ? 25.375 -21.078 2.004 1 96.81 269 PRO B O 1
ATOM 6644 N N . LEU B 1 270 ? 24.406 -19.094 2.412 1 98 270 LEU B N 1
ATOM 6645 C CA . LEU B 1 270 ? 23.156 -19.5 1.789 1 98 270 LEU B CA 1
ATOM 6646 C C . LEU B 1 270 ? 22.812 -18.578 0.619 1 98 270 LEU B C 1
ATOM 6648 O O . LEU B 1 270 ? 22.812 -17.359 0.76 1 98 270 LEU B O 1
ATOM 6652 N N . HIS B 1 271 ? 22.641 -19.141 -0.543 1 98.12 271 HIS B N 1
ATOM 6653 C CA . HIS B 1 271 ? 22.047 -18.453 -1.687 1 98.12 271 HIS B CA 1
ATOM 6654 C C . HIS B 1 271 ? 20.609 -18.891 -1.894 1 98.12 271 HIS B C 1
ATOM 6656 O O . HIS B 1 271 ? 20.328 -20.078 -2.111 1 98.12 271 HIS B O 1
ATOM 6662 N N . ILE B 1 272 ? 19.672 -17.938 -1.871 1 98.56 272 ILE B N 1
ATOM 6663 C CA . ILE B 1 272 ? 18.25 -18.25 -2.053 1 98.56 272 ILE B CA 1
ATOM 6664 C C . ILE B 1 272 ? 17.812 -17.859 -3.463 1 98.56 272 ILE B C 1
ATOM 6666 O O . ILE B 1 272 ? 18.094 -16.75 -3.924 1 98.56 272 ILE B O 1
ATOM 6670 N N . VAL B 1 273 ? 17.141 -18.766 -4.113 1 98.5 273 VAL B N 1
ATOM 6671 C CA . VAL B 1 273 ? 16.719 -18.531 -5.488 1 98.5 273 VAL B CA 1
ATOM 6672 C C . VAL B 1 273 ? 15.234 -18.844 -5.629 1 98.5 273 VAL B C 1
ATOM 6674 O O . VAL B 1 273 ? 14.781 -19.922 -5.234 1 98.5 273 VAL B O 1
ATOM 6677 N N . SER B 1 274 ? 14.422 -17.891 -6.094 1 98.25 274 SER B N 1
ATOM 6678 C CA . SER B 1 274 ? 13.07 -18.188 -6.551 1 98.25 274 SER B CA 1
ATOM 6679 C C . SER B 1 274 ? 13.039 -18.469 -8.055 1 98.25 274 SER B C 1
ATOM 6681 O O . SER B 1 274 ? 13.32 -17.578 -8.859 1 98.25 274 SER B O 1
ATOM 6683 N N . ALA B 1 275 ? 12.781 -19.703 -8.422 1 97.5 275 ALA B N 1
ATOM 6684 C CA . ALA B 1 275 ? 12.828 -20.141 -9.812 1 97.5 275 ALA B CA 1
ATOM 6685 C C . ALA B 1 275 ? 12 -21.406 -10.016 1 97.5 275 ALA B C 1
ATOM 6687 O O . ALA B 1 275 ? 11.398 -21.922 -9.062 1 97.5 275 ALA B O 1
ATOM 6688 N N . ASN B 1 276 ? 11.906 -21.797 -11.281 1 94 276 ASN B N 1
ATOM 6689 C CA . ASN B 1 276 ? 11.375 -23.141 -11.516 1 94 276 ASN B CA 1
ATOM 6690 C C . ASN B 1 276 ? 12.273 -24.219 -10.906 1 94 276 ASN B C 1
ATOM 6692 O O . ASN B 1 276 ? 13.461 -23.969 -10.656 1 94 276 ASN B O 1
ATOM 6696 N N . LEU B 1 277 ? 11.797 -25.391 -10.734 1 95 277 LEU B N 1
ATOM 6697 C CA . LEU B 1 277 ? 12.523 -26.391 -9.969 1 95 277 LEU B CA 1
ATOM 6698 C C . LEU B 1 277 ? 13.367 -27.266 -10.875 1 95 277 LEU B C 1
ATOM 6700 O O . LEU B 1 277 ? 14.094 -28.141 -10.406 1 95 277 LEU B O 1
ATOM 6704 N N . HIS B 1 278 ? 13.359 -27.062 -12.148 1 95.12 278 HIS B N 1
ATOM 6705 C CA . HIS B 1 278 ? 14.07 -27.969 -13.031 1 95.12 278 HIS B CA 1
ATOM 6706 C C . HIS B 1 278 ? 15.328 -27.328 -13.594 1 95.12 278 HIS B C 1
ATOM 6708 O O . HIS B 1 278 ? 16.312 -28.016 -13.867 1 95.12 278 HIS B O 1
ATOM 6714 N N . SER B 1 279 ? 15.359 -26.062 -13.766 1 97.06 279 SER B N 1
ATOM 6715 C CA . SER B 1 279 ? 16.453 -25.422 -14.492 1 97.06 279 SER B CA 1
ATOM 6716 C C . SER B 1 279 ? 17.75 -25.5 -13.703 1 97.06 279 SER B C 1
ATOM 6718 O O . SER B 1 279 ? 18.812 -25.797 -14.273 1 97.06 279 SER B O 1
ATOM 6720 N N . PHE B 1 280 ? 17.75 -25.234 -12.438 1 97.88 280 PHE B N 1
ATOM 6721 C CA . PHE B 1 280 ? 18.953 -25.281 -11.625 1 97.88 280 PHE B CA 1
ATOM 6722 C C . PHE B 1 280 ? 19.453 -26.719 -11.484 1 97.88 280 PHE B C 1
ATOM 6724 O O . PHE B 1 280 ? 20.656 -26.984 -11.594 1 97.88 280 PHE B O 1
ATOM 6731 N N . LEU B 1 281 ? 18.531 -27.641 -11.211 1 98.12 281 LEU B N 1
ATOM 6732 C CA . LEU B 1 281 ? 18.859 -29.062 -11.109 1 98.12 281 LEU B CA 1
ATOM 6733 C C . LEU B 1 281 ? 19.547 -29.547 -12.375 1 98.12 281 LEU B C 1
ATOM 6735 O O . LEU B 1 281 ? 20.641 -30.125 -12.312 1 98.12 281 LEU B O 1
ATOM 6739 N N . ASN B 1 282 ? 18.953 -29.219 -13.547 1 97.56 282 ASN B N 1
ATOM 6740 C CA . ASN B 1 282 ? 19.469 -29.703 -14.828 1 97.56 282 ASN B CA 1
ATOM 6741 C C . ASN B 1 282 ? 20.797 -29.031 -15.188 1 97.56 282 ASN B C 1
ATOM 6743 O O . ASN B 1 282 ? 21.672 -29.656 -15.781 1 97.56 282 ASN B O 1
ATOM 6747 N N . THR B 1 283 ? 20.953 -27.797 -14.867 1 97.88 283 THR B N 1
ATOM 6748 C CA . THR B 1 283 ? 22.141 -27.062 -15.234 1 97.88 283 THR B CA 1
ATOM 6749 C C . THR B 1 283 ? 23.328 -27.5 -14.383 1 97.88 283 THR B C 1
ATOM 6751 O O . THR B 1 283 ? 24.406 -27.797 -14.906 1 97.88 283 THR B O 1
ATOM 6754 N N . ILE B 1 284 ? 23.188 -27.578 -13.055 1 97.81 284 ILE B N 1
ATOM 6755 C CA . ILE B 1 284 ? 24.266 -27.922 -12.133 1 97.81 284 ILE B CA 1
ATOM 6756 C C . ILE B 1 284 ? 24.672 -29.375 -12.344 1 97.81 284 ILE B C 1
ATOM 6758 O O . ILE B 1 284 ? 25.844 -29.656 -12.625 1 97.81 284 ILE B O 1
ATOM 6762 N N . TYR B 1 285 ? 23.734 -30.297 -12.25 1 98.19 285 TYR B N 1
ATOM 6763 C CA . TYR B 1 285 ? 24.078 -31.719 -12.266 1 98.19 285 TYR B CA 1
ATOM 6764 C C . TYR B 1 285 ? 24.203 -32.25 -13.695 1 98.19 285 TYR B C 1
ATOM 6766 O O . TYR B 1 285 ? 24.781 -33.312 -13.922 1 98.19 285 TYR B O 1
ATOM 6774 N N . GLY B 1 286 ? 23.594 -31.484 -14.672 1 97.69 286 GLY B N 1
ATOM 6775 C CA . GLY B 1 286 ? 23.953 -31.781 -16.047 1 97.69 286 GLY B CA 1
ATOM 6776 C C . GLY B 1 286 ? 25.438 -31.594 -16.344 1 97.69 286 GLY B C 1
ATOM 6777 O O . GLY B 1 286 ? 26.047 -32.438 -17 1 97.69 286 GLY B O 1
ATOM 6778 N N . HIS B 1 287 ? 25.922 -30.5 -15.891 1 97.25 287 HIS B N 1
ATOM 6779 C CA . HIS B 1 287 ? 27.359 -30.234 -16.016 1 97.25 287 HIS B CA 1
ATOM 6780 C C . HIS B 1 287 ? 28.188 -31.328 -15.32 1 97.25 287 HIS B C 1
ATOM 6782 O O . HIS B 1 287 ? 29.141 -31.844 -15.898 1 97.25 287 HIS B O 1
ATOM 6788 N N . GLN B 1 288 ? 27.797 -31.75 -14.133 1 97.31 288 GLN B N 1
ATOM 6789 C CA . GLN B 1 288 ? 28.609 -32.656 -13.305 1 97.31 288 GLN B CA 1
ATOM 6790 C C . GLN B 1 288 ? 28.469 -34.094 -13.766 1 97.31 288 GLN B C 1
ATOM 6792 O O . GLN B 1 288 ? 29.453 -34.844 -13.82 1 97.31 288 GLN B O 1
ATOM 6797 N N . ALA B 1 289 ? 27.281 -34.5 -14.102 1 97.25 289 ALA B N 1
ATOM 6798 C CA . ALA B 1 289 ? 27.016 -35.906 -14.445 1 97.25 289 ALA B CA 1
ATOM 6799 C C . ALA B 1 289 ? 27.344 -36.188 -15.906 1 97.25 289 ALA B C 1
ATOM 6801 O O . ALA B 1 289 ? 27.781 -37.281 -16.25 1 97.25 289 ALA B O 1
ATOM 6802 N N . LEU B 1 290 ? 27.125 -35.188 -16.797 1 97.38 290 LEU B N 1
ATOM 6803 C CA . LEU B 1 290 ? 27.234 -35.406 -18.219 1 97.38 290 LEU B CA 1
ATOM 6804 C C . LEU B 1 290 ? 28.438 -34.688 -18.812 1 97.38 290 LEU B C 1
ATOM 6806 O O . LEU B 1 290 ? 28.766 -34.875 -19.984 1 97.38 290 LEU B O 1
ATOM 6810 N N . GLY B 1 291 ? 29.047 -33.844 -18.062 1 96.19 291 GLY B N 1
ATOM 6811 C CA . GLY B 1 291 ? 30.219 -33.125 -18.516 1 96.19 291 GLY B CA 1
ATOM 6812 C C . GLY B 1 291 ? 29.891 -31.938 -19.422 1 96.19 291 GLY B C 1
ATOM 6813 O O . GLY B 1 291 ? 30.688 -31.562 -20.266 1 96.19 291 GLY B O 1
ATOM 6814 N N . LEU B 1 292 ? 28.688 -31.406 -19.297 1 96.94 292 LEU B N 1
ATOM 6815 C CA . LEU B 1 292 ? 28.297 -30.266 -20.109 1 96.94 292 LEU B CA 1
ATOM 6816 C C . LEU B 1 292 ? 29.078 -29.016 -19.719 1 96.94 292 LEU B C 1
ATOM 6818 O O . LEU B 1 292 ? 29.016 -28.562 -18.578 1 96.94 292 LEU B O 1
ATOM 6822 N N . SER B 1 293 ? 29.766 -28.344 -20.656 1 94.44 293 SER B N 1
ATOM 6823 C CA . SER B 1 293 ? 30.703 -27.281 -20.297 1 94.44 293 SER B CA 1
ATOM 6824 C C . SER B 1 293 ? 30.266 -25.938 -20.844 1 94.44 293 SER B C 1
ATOM 6826 O O . SER B 1 293 ? 30.719 -24.891 -20.375 1 94.44 293 SER B O 1
ATOM 6828 N N . THR B 1 294 ? 29.359 -25.938 -21.844 1 95.88 294 THR B N 1
ATOM 6829 C CA . THR B 1 294 ? 28.906 -24.688 -22.438 1 95.88 294 THR B CA 1
ATOM 6830 C C . THR B 1 294 ? 27.406 -24.516 -22.281 1 95.88 294 THR B C 1
ATOM 6832 O O . THR B 1 294 ? 26.688 -25.484 -22.016 1 95.88 294 THR B O 1
ATOM 6835 N N . PHE B 1 295 ? 26.938 -23.266 -22.469 1 96 295 PHE B N 1
ATOM 6836 C CA . PHE B 1 295 ? 25.5 -23.016 -22.375 1 96 295 PHE B CA 1
ATOM 6837 C C . PHE B 1 295 ? 24.75 -23.766 -23.469 1 96 295 PHE B C 1
ATOM 6839 O O . PHE B 1 295 ? 23.672 -24.297 -23.234 1 96 295 PHE B O 1
ATOM 6846 N N . GLU B 1 296 ? 25.344 -23.812 -24.672 1 95.81 296 GLU B N 1
ATOM 6847 C CA . GLU B 1 296 ? 24.703 -24.453 -25.812 1 95.81 296 GLU B CA 1
ATOM 6848 C C . GLU B 1 296 ? 24.453 -25.938 -25.531 1 95.81 296 GLU B C 1
ATOM 6850 O O . GLU B 1 296 ? 23.406 -26.469 -25.922 1 95.81 296 GLU B O 1
ATOM 6855 N N . GLU B 1 297 ? 25.406 -26.562 -24.891 1 97.06 297 GLU B N 1
ATOM 6856 C CA . GLU B 1 297 ? 25.25 -27.969 -24.547 1 97.06 297 GLU B CA 1
ATOM 6857 C C . GLU B 1 297 ? 24.125 -28.156 -23.531 1 97.06 297 GLU B C 1
ATOM 6859 O O . GLU B 1 297 ? 23.328 -29.094 -23.641 1 97.06 297 GLU B O 1
ATOM 6864 N N . ILE B 1 298 ? 24.109 -27.297 -22.547 1 96.62 298 ILE B N 1
ATOM 6865 C CA . ILE B 1 298 ? 23.078 -27.359 -21.516 1 96.62 298 ILE B CA 1
ATOM 6866 C C . ILE B 1 298 ? 21.703 -27.125 -22.141 1 96.62 298 ILE B C 1
ATOM 6868 O O . ILE B 1 298 ? 20.75 -27.844 -21.844 1 96.62 298 ILE B O 1
ATOM 6872 N N . GLU B 1 299 ? 21.609 -26.109 -23.016 1 95.62 299 GLU B N 1
ATOM 6873 C CA . GLU B 1 299 ? 20.359 -25.781 -23.703 1 95.62 299 GLU B CA 1
ATOM 6874 C C . GLU B 1 299 ? 19.828 -26.984 -24.484 1 95.62 299 GLU B C 1
ATOM 6876 O O . GLU B 1 299 ? 18.625 -27.25 -24.453 1 95.62 299 GLU B O 1
ATOM 6881 N N . LYS B 1 300 ? 20.719 -27.641 -25.156 1 95.19 300 LYS B N 1
ATOM 6882 C CA . LYS B 1 300 ? 20.328 -28.797 -25.969 1 95.19 300 LYS B CA 1
ATOM 6883 C C . LYS B 1 300 ? 19.719 -29.891 -25.109 1 95.19 300 LYS B C 1
ATOM 6885 O O . LYS B 1 300 ? 18.672 -30.438 -25.422 1 95.19 300 LYS B O 1
ATOM 6890 N N . VAL B 1 301 ? 20.391 -30.219 -24.016 1 96.38 301 VAL B N 1
ATOM 6891 C CA . VAL B 1 301 ? 19.906 -31.25 -23.109 1 96.38 301 VAL B CA 1
ATOM 6892 C C . VAL B 1 301 ? 18.578 -30.828 -22.484 1 96.38 301 VAL B C 1
ATOM 6894 O O . VAL B 1 301 ? 17.656 -31.641 -22.359 1 96.38 301 VAL B O 1
ATOM 6897 N N . ALA B 1 302 ? 18.516 -29.578 -22.078 1 95.38 302 ALA B N 1
ATOM 6898 C CA . ALA B 1 302 ? 17.281 -29.031 -21.484 1 95.38 302 ALA B CA 1
ATOM 6899 C C . ALA B 1 302 ? 16.125 -29.125 -22.469 1 95.38 302 ALA B C 1
ATOM 6901 O O . ALA B 1 302 ? 15 -29.453 -22.062 1 95.38 302 ALA B O 1
ATOM 6902 N N . MET B 1 303 ? 16.344 -28.859 -23.734 1 94.06 303 MET B N 1
ATOM 6903 C CA . MET B 1 303 ? 15.312 -28.938 -24.781 1 94.06 303 MET B CA 1
ATOM 6904 C C . MET B 1 303 ? 14.82 -30.375 -24.953 1 94.06 303 MET B C 1
ATOM 6906 O O . MET B 1 303 ? 13.617 -30.609 -25.062 1 94.06 303 MET B O 1
ATOM 6910 N N . ASP B 1 304 ? 15.758 -31.281 -24.922 1 94.06 304 ASP B N 1
ATOM 6911 C CA . ASP B 1 304 ? 15.398 -32.688 -25.047 1 94.06 304 ASP B CA 1
ATOM 6912 C C . ASP B 1 304 ? 14.5 -33.125 -23.906 1 94.06 304 ASP B C 1
ATOM 6914 O O . ASP B 1 304 ? 13.539 -33.875 -24.109 1 94.06 304 ASP B O 1
ATOM 6918 N N . ILE B 1 305 ? 14.82 -32.719 -22.75 1 94.31 305 ILE B N 1
ATOM 6919 C CA . ILE B 1 305 ? 14.047 -33.062 -21.578 1 94.31 305 ILE B CA 1
ATOM 6920 C C . ILE B 1 305 ? 12.656 -32.438 -21.672 1 94.31 305 ILE B C 1
ATOM 6922 O O . ILE B 1 305 ? 11.648 -33.094 -21.391 1 94.31 305 ILE B O 1
ATOM 6926 N N . SER B 1 306 ? 12.562 -31.203 -22.078 1 90.12 306 SER B N 1
ATOM 6927 C CA . SER B 1 306 ? 11.32 -30.453 -22.125 1 90.12 306 SER B CA 1
ATOM 6928 C C . SER B 1 306 ? 10.344 -31.047 -23.141 1 90.12 306 SER B C 1
ATOM 6930 O O . SER B 1 306 ? 9.133 -31.047 -22.922 1 90.12 306 SER B O 1
ATOM 6932 N N . VAL B 1 307 ? 10.82 -31.578 -24.266 1 87.44 307 VAL B N 1
ATOM 6933 C CA . VAL B 1 307 ? 9.953 -32.094 -25.312 1 87.44 307 VAL B CA 1
ATOM 6934 C C . VAL B 1 307 ? 9.672 -33.594 -25.062 1 87.44 307 VAL B C 1
ATOM 6936 O O . VAL B 1 307 ? 8.906 -34.219 -25.797 1 87.44 307 VAL B O 1
ATOM 6939 N N . GLY B 1 308 ? 10.273 -34.062 -24.031 1 89.31 308 GLY B N 1
ATOM 6940 C CA . GLY B 1 308 ? 10.086 -35.469 -23.734 1 89.31 308 GLY B CA 1
ATOM 6941 C C . GLY B 1 308 ? 10.695 -36.406 -24.781 1 89.31 308 GLY B C 1
ATOM 6942 O O . GLY B 1 308 ? 10.094 -37.406 -25.172 1 89.31 308 GLY B O 1
ATOM 6943 N N . ALA B 1 309 ? 11.836 -35.969 -25.312 1 89.44 309 ALA B N 1
ATOM 6944 C CA . ALA B 1 309 ? 12.516 -36.781 -26.297 1 89.44 309 ALA B CA 1
ATOM 6945 C C . ALA B 1 309 ? 12.805 -38.188 -25.766 1 89.44 309 ALA B C 1
ATOM 6947 O O . ALA B 1 309 ? 13.008 -38.375 -24.562 1 89.44 309 ALA B O 1
ATOM 6948 N N . LYS B 1 310 ? 12.844 -39.094 -26.828 1 84.5 310 LYS B N 1
ATOM 6949 C CA . LYS B 1 310 ? 13.188 -40.469 -26.438 1 84.5 310 LYS B CA 1
ATOM 6950 C C . LYS B 1 310 ? 14.602 -40.531 -25.859 1 84.5 310 LYS B C 1
ATOM 6952 O O . LYS B 1 310 ? 15.523 -39.906 -26.391 1 84.5 310 LYS B O 1
ATOM 6957 N N . GLN B 1 311 ? 14.836 -40.969 -24.672 1 90.31 311 GLN B N 1
ATOM 6958 C CA . GLN B 1 311 ? 16.109 -41.219 -24 1 90.31 311 GLN B CA 1
ATOM 6959 C C . GLN B 1 311 ? 16.672 -39.938 -23.391 1 90.31 311 GLN B C 1
ATOM 6961 O O . GLN B 1 311 ? 17.891 -39.781 -23.25 1 90.31 311 GLN B O 1
ATOM 6966 N N . ASN B 1 312 ? 15.82 -38.906 -23.266 1 91.81 312 ASN B N 1
ATOM 6967 C CA . ASN B 1 312 ? 16.344 -37.719 -22.609 1 91.81 312 ASN B CA 1
ATOM 6968 C C . ASN B 1 312 ? 17.062 -38.094 -21.297 1 91.81 312 ASN B C 1
ATOM 6970 O O . ASN B 1 312 ? 16.906 -39.188 -20.781 1 91.81 312 ASN B O 1
ATOM 6974 N N . LYS B 1 313 ? 17.875 -37.219 -20.766 1 96.19 313 LYS B N 1
ATOM 6975 C CA . LYS B 1 313 ? 18.812 -37.531 -19.688 1 96.19 313 LYS B CA 1
ATOM 6976 C C . LYS B 1 313 ? 18.266 -37.094 -18.344 1 96.19 313 LYS B C 1
ATOM 6978 O O . LYS B 1 313 ? 19.016 -36.969 -17.375 1 96.19 313 LYS B O 1
ATOM 6983 N N . ALA B 1 314 ? 16.984 -36.781 -18.25 1 96.56 314 ALA B N 1
ATOM 6984 C CA . ALA B 1 314 ? 16.391 -36.281 -17.016 1 96.56 314 ALA B CA 1
ATOM 6985 C C . ALA B 1 314 ? 16.594 -37.25 -15.859 1 96.56 314 ALA B C 1
ATOM 6987 O O . ALA B 1 314 ? 16.953 -36.844 -14.758 1 96.56 314 ALA B O 1
ATOM 6988 N N . LYS B 1 315 ? 16.359 -38.5 -16.078 1 96.5 315 LYS B N 1
ATOM 6989 C CA . LYS B 1 315 ? 16.484 -39.531 -15.031 1 96.5 315 LYS B CA 1
ATOM 6990 C C . LYS B 1 315 ? 17.938 -39.656 -14.586 1 96.5 315 LYS B C 1
ATOM 6992 O O . LYS B 1 315 ? 18.203 -39.844 -13.391 1 96.5 315 LYS B O 1
ATOM 6997 N N . GLU B 1 316 ? 18.812 -39.719 -15.516 1 97.06 316 GLU B N 1
ATOM 6998 C CA . GLU B 1 316 ? 20.234 -39.812 -15.203 1 97.06 316 GLU B CA 1
ATOM 6999 C C . GLU B 1 316 ? 20.703 -38.656 -14.336 1 97.06 316 GLU B C 1
ATOM 7001 O O . GLU B 1 316 ? 21.438 -38.844 -13.367 1 97.06 316 GLU B O 1
ATOM 7006 N N . ILE B 1 317 ? 20.266 -37.469 -14.672 1 98.06 317 ILE B N 1
ATOM 7007 C CA . ILE B 1 317 ? 20.625 -36.25 -13.93 1 98.06 317 ILE B CA 1
ATOM 7008 C C . ILE B 1 317 ? 20.047 -36.312 -12.523 1 98.06 317 ILE B C 1
ATOM 7010 O O . ILE B 1 317 ? 20.75 -36.062 -11.547 1 98.06 317 ILE B O 1
ATOM 7014 N N . TYR B 1 318 ? 18.859 -36.688 -12.406 1 97.62 318 TYR B N 1
ATOM 7015 C CA . TYR B 1 318 ? 18.156 -36.75 -11.125 1 97.62 318 TYR B CA 1
ATOM 7016 C C . TYR B 1 318 ? 18.797 -37.75 -10.203 1 97.62 318 TYR B C 1
ATOM 7018 O O . TYR B 1 318 ? 19.016 -37.5 -9.016 1 97.62 318 TYR B O 1
ATOM 7026 N N . ASN B 1 319 ? 19.141 -38.938 -10.711 1 97.56 319 ASN B N 1
ATOM 7027 C CA . ASN B 1 319 ? 19.781 -39.969 -9.914 1 97.56 319 ASN B CA 1
ATOM 7028 C C . ASN B 1 319 ? 21.156 -39.5 -9.406 1 97.56 319 ASN B C 1
ATOM 7030 O O . ASN B 1 319 ? 21.5 -39.75 -8.25 1 97.56 319 ASN B O 1
ATOM 7034 N N . TYR B 1 320 ? 21.875 -38.938 -10.273 1 98.19 320 TYR B N 1
ATOM 7035 C CA . TYR B 1 320 ? 23.172 -38.375 -9.859 1 98.19 320 TYR B CA 1
ATOM 7036 C C . TYR B 1 320 ? 23 -37.344 -8.758 1 98.19 320 TYR B C 1
ATOM 7038 O O . TYR B 1 320 ? 23.766 -37.344 -7.789 1 98.19 320 TYR B O 1
ATOM 7046 N N . ALA B 1 321 ? 22.047 -36.5 -8.898 1 98.44 321 ALA B N 1
ATOM 7047 C CA . ALA B 1 321 ? 21.781 -35.406 -7.938 1 98.44 321 ALA B CA 1
ATOM 7048 C C . ALA B 1 321 ? 21.5 -36 -6.551 1 98.44 321 ALA B C 1
ATOM 7050 O O . ALA B 1 321 ? 22 -35.469 -5.547 1 98.44 321 ALA B O 1
ATOM 7051 N N . GLN B 1 322 ? 20.719 -37.031 -6.477 1 97.5 322 GLN B N 1
ATOM 7052 C CA . GLN B 1 322 ? 20.312 -37.625 -5.219 1 97.5 322 GLN B CA 1
ATOM 7053 C C . GLN B 1 322 ? 21.516 -38.125 -4.426 1 97.5 322 GLN B C 1
ATOM 7055 O O . GLN B 1 322 ? 21.5 -38.125 -3.195 1 97.5 322 GLN B O 1
ATOM 7060 N N . GLU B 1 323 ? 22.516 -38.438 -5.129 1 97.31 323 GLU B N 1
ATOM 7061 C CA . GLU B 1 323 ? 23.719 -38.969 -4.492 1 97.31 323 GLU B CA 1
ATOM 7062 C C . GLU B 1 323 ? 24.75 -37.875 -4.25 1 97.31 323 GLU B C 1
ATOM 7064 O O . GLU B 1 323 ? 25.812 -38.156 -3.678 1 97.31 323 GLU B O 1
ATOM 7069 N N . ASN B 1 324 ? 24.422 -36.719 -4.68 1 98 324 ASN B N 1
ATOM 7070 C CA . ASN B 1 324 ? 25.438 -35.656 -4.633 1 98 324 ASN B CA 1
ATOM 7071 C C . ASN B 1 324 ? 24.875 -34.375 -4.016 1 98 324 ASN B C 1
ATOM 7073 O O . ASN B 1 324 ? 25.031 -33.281 -4.582 1 98 324 ASN B O 1
ATOM 7077 N N . GLY B 1 325 ? 24.172 -34.5 -2.893 1 97.5 325 GLY B N 1
ATOM 7078 C CA . GLY B 1 325 ? 23.875 -33.344 -2.049 1 97.5 325 GLY B CA 1
ATOM 7079 C C . GLY B 1 325 ? 22.547 -32.688 -2.381 1 97.5 325 GLY B C 1
ATOM 7080 O O . GLY B 1 325 ? 22.266 -31.578 -1.938 1 97.5 325 GLY B O 1
ATOM 7081 N N . PHE B 1 326 ? 21.719 -33.312 -3.24 1 98.19 326 PHE B N 1
ATOM 7082 C CA . PHE B 1 326 ? 20.422 -32.812 -3.621 1 98.19 326 PHE B CA 1
ATOM 7083 C C . PHE B 1 326 ? 19.344 -33.25 -2.623 1 98.19 326 PHE B C 1
ATOM 7085 O O . PHE B 1 326 ? 19.203 -34.438 -2.344 1 98.19 326 PHE B O 1
ATOM 7092 N N . ILE B 1 327 ? 18.594 -32.25 -1.986 1 97.94 327 ILE B N 1
ATOM 7093 C CA . ILE B 1 327 ? 17.531 -32.531 -1.025 1 97.94 327 ILE B CA 1
ATOM 7094 C C . ILE B 1 327 ? 16.234 -31.859 -1.473 1 97.94 327 ILE B C 1
ATOM 7096 O O . ILE B 1 327 ? 16.219 -30.656 -1.715 1 97.94 327 ILE B O 1
ATOM 7100 N N . GLU B 1 328 ? 15.195 -32.594 -1.599 1 97.38 328 GLU B N 1
ATOM 7101 C CA . GLU B 1 328 ? 13.883 -32.031 -1.945 1 97.38 328 GLU B CA 1
ATOM 7102 C C . GLU B 1 328 ? 13.008 -31.875 -0.707 1 97.38 328 GLU B C 1
ATOM 7104 O O . GLU B 1 328 ? 12.961 -32.781 0.145 1 97.38 328 GLU B O 1
ATOM 7109 N N . ILE B 1 329 ? 12.453 -30.734 -0.593 1 97.31 329 ILE B N 1
ATOM 7110 C CA . ILE B 1 329 ? 11.508 -30.438 0.48 1 97.31 329 ILE B CA 1
ATOM 7111 C C . ILE B 1 329 ? 10.125 -30.172 -0.109 1 97.31 329 ILE B C 1
ATOM 7113 O O . ILE B 1 329 ? 9.859 -29.078 -0.627 1 97.31 329 ILE B O 1
ATOM 7117 N N . PHE B 1 330 ? 9.234 -31.094 0.016 1 94.88 330 PHE B N 1
ATOM 7118 C CA . PHE B 1 330 ? 7.871 -30.938 -0.482 1 94.88 330 PHE B CA 1
ATOM 7119 C C . PHE B 1 330 ? 7.023 -30.141 0.509 1 94.88 330 PHE B C 1
ATOM 7121 O O . PHE B 1 330 ? 7.098 -30.375 1.718 1 94.88 330 PHE B O 1
ATOM 7128 N N . ASP B 1 331 ? 6.305 -29.266 -0 1 91.75 331 ASP B N 1
ATOM 7129 C CA . ASP B 1 331 ? 5.488 -28.438 0.875 1 91.75 331 ASP B CA 1
ATOM 7130 C C . ASP B 1 331 ? 4.293 -29.219 1.42 1 91.75 331 ASP B C 1
ATOM 7132 O O . ASP B 1 331 ? 3.605 -29.906 0.669 1 91.75 331 ASP B O 1
ATOM 7136 N N . GLU B 1 332 ? 4.094 -29.062 2.676 1 85.81 332 GLU B N 1
ATOM 7137 C CA . GLU B 1 332 ? 2.941 -29.656 3.344 1 85.81 332 GLU B CA 1
ATOM 7138 C C . GLU B 1 332 ? 2.102 -28.609 4.055 1 85.81 332 GLU B C 1
ATOM 7140 O O . GLU B 1 332 ? 1.063 -28.922 4.641 1 85.81 332 GLU B O 1
ATOM 7145 N N . SER B 1 333 ? 2.551 -27.438 3.973 1 82.19 333 SER B N 1
ATOM 7146 C CA . SER B 1 333 ? 1.916 -26.359 4.738 1 82.19 333 SER B CA 1
ATOM 7147 C C . SER B 1 333 ? 0.692 -25.812 4.012 1 82.19 333 SER B C 1
ATOM 7149 O O . SER B 1 333 ? -0.193 -25.219 4.637 1 82.19 333 SER B O 1
ATOM 7151 N N . GLY B 1 334 ? 0.675 -26 2.682 1 81.12 334 GLY B N 1
ATOM 7152 C CA . GLY B 1 334 ? -0.416 -25.438 1.9 1 81.12 334 GLY B CA 1
ATOM 7153 C C . GLY B 1 334 ? 0.023 -24.312 0.989 1 81.12 334 GLY B C 1
ATOM 7154 O O . GLY B 1 334 ? -0.733 -23.891 0.114 1 81.12 334 GLY B O 1
ATOM 7155 N N . THR B 1 335 ? 1.217 -23.812 1.094 1 86.25 335 THR B N 1
ATOM 7156 C CA . THR B 1 335 ? 1.704 -22.734 0.237 1 86.25 335 THR B CA 1
ATOM 7157 C C . THR B 1 335 ? 1.863 -23.219 -1.201 1 86.25 335 THR B C 1
ATOM 7159 O O . THR B 1 335 ? 1.919 -22.422 -2.131 1 86.25 335 THR B O 1
ATOM 7162 N N . ASN B 1 336 ? 2.051 -24.484 -1.338 1 87.19 336 ASN B N 1
ATOM 7163 C CA . ASN B 1 336 ? 2.299 -25.109 -2.635 1 87.19 336 ASN B CA 1
ATOM 7164 C C . ASN B 1 336 ? 3.605 -24.625 -3.25 1 87.19 336 ASN B C 1
ATOM 7166 O O . ASN B 1 336 ? 3.705 -24.469 -4.469 1 87.19 336 ASN B O 1
ATOM 7170 N N . ILE B 1 337 ? 4.531 -24.266 -2.404 1 93.94 337 ILE B N 1
ATOM 7171 C CA . ILE B 1 337 ? 5.867 -23.875 -2.836 1 93.94 337 ILE B CA 1
ATOM 7172 C C . ILE B 1 337 ? 6.883 -24.922 -2.41 1 93.94 337 ILE B C 1
ATOM 7174 O O . ILE B 1 337 ? 7.316 -24.953 -1.255 1 93.94 337 ILE B O 1
ATOM 7178 N N . HIS B 1 338 ? 7.238 -25.766 -3.312 1 96.19 338 HIS B N 1
ATOM 7179 C CA . HIS B 1 338 ? 8.266 -26.766 -3.037 1 96.19 338 HIS B CA 1
ATOM 7180 C C . HIS B 1 338 ? 9.656 -26.141 -3.039 1 96.19 338 HIS B C 1
ATOM 7182 O O . HIS B 1 338 ? 9.867 -25.094 -3.658 1 96.19 338 HIS B O 1
ATOM 7188 N N . VAL B 1 339 ? 10.539 -26.797 -2.299 1 98.19 339 VAL B N 1
ATOM 7189 C CA . VAL B 1 339 ? 11.883 -26.25 -2.164 1 98.19 339 VAL B CA 1
ATOM 7190 C C . VAL B 1 339 ? 12.914 -27.344 -2.445 1 98.19 339 VAL B C 1
ATOM 7192 O O . VAL B 1 339 ? 12.664 -28.516 -2.193 1 98.19 339 VAL B O 1
ATOM 7195 N N . GLN B 1 340 ? 14.016 -26.922 -3.082 1 98.62 340 GLN B N 1
ATOM 7196 C CA . GLN B 1 340 ? 15.172 -27.781 -3.318 1 98.62 340 GLN B CA 1
ATOM 7197 C C . GLN B 1 340 ? 16.422 -27.219 -2.666 1 98.62 340 GLN B C 1
ATOM 7199 O O . GLN B 1 340 ? 16.656 -26 -2.707 1 98.62 340 GLN B O 1
ATOM 7204 N N . LEU B 1 341 ? 17.156 -28.094 -2.004 1 98.62 341 LEU B N 1
ATOM 7205 C CA . LEU B 1 341 ? 18.438 -27.703 -1.434 1 98.62 341 LEU B CA 1
ATOM 7206 C C . LEU B 1 341 ? 19.578 -28.391 -2.178 1 98.62 341 LEU B C 1
ATOM 7208 O O . LEU B 1 341 ? 19.516 -29.578 -2.49 1 98.62 341 LEU B O 1
ATOM 7212 N N . PHE B 1 342 ? 20.562 -27.594 -2.543 1 98.44 342 PHE B N 1
ATOM 7213 C CA . PHE B 1 342 ? 21.812 -28.062 -3.129 1 98.44 342 PHE B CA 1
ATOM 7214 C C . PHE B 1 342 ? 22.969 -27.891 -2.156 1 98.44 342 PHE B C 1
ATOM 7216 O O . PHE B 1 342 ? 23.516 -26.797 -2.027 1 98.44 342 PHE B O 1
ATOM 7223 N N . ASP B 1 343 ? 23.328 -28.953 -1.497 1 98.19 343 ASP B N 1
ATOM 7224 C CA . ASP B 1 343 ? 24.484 -28.953 -0.603 1 98.19 343 ASP B CA 1
ATOM 7225 C C . ASP B 1 343 ? 25.781 -29.125 -1.384 1 98.19 343 ASP B C 1
ATOM 7227 O O . ASP B 1 343 ? 26.203 -30.25 -1.667 1 98.19 343 ASP B O 1
ATOM 7231 N N . THR B 1 344 ? 26.5 -28.016 -1.579 1 97.44 344 THR B N 1
ATOM 7232 C CA . THR B 1 344 ? 27.656 -28.047 -2.461 1 97.44 344 THR B CA 1
ATOM 7233 C C . THR B 1 344 ? 28.828 -28.766 -1.795 1 97.44 344 THR B C 1
ATOM 7235 O O . THR B 1 344 ? 29.781 -29.172 -2.467 1 97.44 344 THR B O 1
ATOM 7238 N N . ALA B 1 345 ? 28.797 -28.922 -0.537 1 96.81 345 ALA B N 1
ATOM 7239 C CA . ALA B 1 345 ? 29.859 -29.656 0.165 1 96.81 345 ALA B CA 1
ATOM 7240 C C . ALA B 1 345 ? 29.703 -31.156 -0.019 1 96.81 345 ALA B C 1
ATOM 7242 O O . ALA B 1 345 ? 30.672 -31.906 0.146 1 96.81 345 ALA B O 1
ATOM 7243 N N . ALA B 1 346 ? 28.531 -31.594 -0.304 1 96.75 346 ALA B N 1
ATOM 7244 C CA . ALA B 1 346 ? 28.266 -33.031 -0.475 1 96.75 346 ALA B CA 1
ATOM 7245 C C . ALA B 1 346 ? 28.469 -33.438 -1.927 1 96.75 346 ALA B C 1
ATOM 7247 O O . ALA B 1 346 ? 28.344 -34.625 -2.256 1 96.75 346 ALA B O 1
ATOM 7248 N N . MET B 1 347 ? 28.891 -32.5 -2.744 1 97 347 MET B N 1
ATOM 7249 C CA . MET B 1 347 ? 29.094 -32.812 -4.16 1 97 347 MET B CA 1
ATOM 7250 C C . MET B 1 347 ? 30.453 -33.469 -4.383 1 97 347 MET B C 1
ATOM 7252 O O . MET B 1 347 ? 31.438 -33.094 -3.732 1 97 347 MET B O 1
ATOM 7256 N N . SER B 1 348 ? 30.469 -34.375 -5.293 1 95.81 348 SER B N 1
ATOM 7257 C CA . SER B 1 348 ? 31.734 -35 -5.668 1 95.81 348 SER B CA 1
ATOM 7258 C C . SER B 1 348 ? 32.531 -34.125 -6.617 1 95.81 348 SER B C 1
ATOM 7260 O O . SER B 1 348 ? 33.781 -34.125 -6.59 1 95.81 348 SER B O 1
ATOM 7262 N N . ALA B 1 349 ? 31.812 -33.375 -7.41 1 94.75 349 ALA B N 1
ATOM 7263 C CA . ALA B 1 349 ? 32.469 -32.5 -8.367 1 94.75 349 ALA B CA 1
ATOM 7264 C C . ALA B 1 349 ? 33.031 -31.266 -7.668 1 94.75 349 ALA B C 1
ATOM 7266 O O . ALA B 1 349 ? 32.5 -30.812 -6.652 1 94.75 349 ALA B O 1
ATOM 7267 N N . LYS B 1 350 ? 34.031 -30.672 -8.312 1 93.25 350 LYS B N 1
ATOM 7268 C CA . LYS B 1 350 ? 34.688 -29.516 -7.734 1 93.25 350 LYS B CA 1
ATOM 7269 C C . LYS B 1 350 ? 34.125 -28.219 -8.297 1 93.25 350 LYS B C 1
ATOM 7271 O O . LYS B 1 350 ? 34.375 -27.141 -7.766 1 93.25 350 LYS B O 1
ATOM 7276 N N . THR B 1 351 ? 33.406 -28.391 -9.344 1 94.75 351 THR B N 1
ATOM 7277 C CA . THR B 1 351 ? 32.844 -27.203 -9.992 1 94.75 351 THR B CA 1
ATOM 7278 C C . THR B 1 351 ? 31.312 -27.281 -10.039 1 94.75 351 THR B C 1
ATOM 7280 O O . THR B 1 351 ? 30.75 -28.359 -10.227 1 94.75 351 THR B O 1
ATOM 7283 N N . LEU B 1 352 ? 30.719 -26.141 -9.797 1 94.75 352 LEU B N 1
ATOM 7284 C CA . LEU B 1 352 ? 29.266 -26.031 -9.961 1 94.75 352 LEU B CA 1
ATOM 7285 C C . LEU B 1 352 ? 28.891 -25.938 -11.438 1 94.75 352 LEU B C 1
ATOM 7287 O O . LEU B 1 352 ? 27.844 -26.438 -11.852 1 94.75 352 LEU B O 1
ATOM 7291 N N . LEU B 1 353 ? 29.609 -25.156 -12.148 1 93.75 353 LEU B N 1
ATOM 7292 C CA . LEU B 1 353 ? 29.594 -24.922 -13.586 1 93.75 353 LEU B CA 1
ATOM 7293 C C . LEU B 1 353 ? 31 -24.734 -14.133 1 93.75 353 LEU B C 1
ATOM 7295 O O . LEU B 1 353 ? 31.938 -24.5 -13.367 1 93.75 353 LEU B O 1
ATOM 7299 N N . SER B 1 354 ? 31.031 -24.844 -15.5 1 91.25 354 SER B N 1
ATOM 7300 C CA . SER B 1 354 ? 32.344 -24.594 -16.078 1 91.25 354 SER B CA 1
ATOM 7301 C C . SER B 1 354 ? 32.875 -23.219 -15.664 1 91.25 354 SER B C 1
ATOM 7303 O O . SER B 1 354 ? 32.188 -22.219 -15.844 1 91.25 354 SER B O 1
ATOM 7305 N N . GLY B 1 355 ? 34 -23.219 -14.953 1 89.44 355 GLY B N 1
ATOM 7306 C CA . GLY B 1 355 ? 34.625 -21.969 -14.547 1 89.44 355 GLY B CA 1
ATOM 7307 C C . GLY B 1 355 ? 34.156 -21.5 -13.172 1 89.44 355 GLY B C 1
ATOM 7308 O O . GLY B 1 355 ? 34.625 -20.469 -12.688 1 89.44 355 GLY B O 1
ATOM 7309 N N . CYS B 1 356 ? 33.281 -22.172 -12.531 1 94.12 356 CYS B N 1
ATOM 7310 C CA . CYS B 1 356 ? 32.781 -21.844 -11.203 1 94.12 356 CYS B CA 1
ATOM 7311 C C . CYS B 1 356 ? 33.25 -22.859 -10.172 1 94.12 356 CYS B C 1
ATOM 7313 O O . CYS B 1 356 ? 32.469 -23.766 -9.805 1 94.12 356 CYS B O 1
ATOM 7315 N N . GLU B 1 357 ? 34.344 -22.578 -9.586 1 93.5 357 GLU B N 1
ATOM 7316 C CA . GLU B 1 357 ? 34.969 -23.5 -8.648 1 93.5 357 GLU B CA 1
ATOM 7317 C C . GLU B 1 357 ? 34.375 -23.344 -7.246 1 93.5 357 GLU B C 1
ATOM 7319 O O . GLU B 1 357 ? 34.094 -22.219 -6.809 1 93.5 357 GLU B O 1
ATOM 7324 N N . LEU B 1 358 ? 34.219 -24.484 -6.617 1 95 358 LEU B N 1
ATOM 7325 C CA . LEU B 1 358 ? 33.75 -24.469 -5.234 1 95 358 LEU B CA 1
ATOM 7326 C C . LEU B 1 358 ? 34.906 -24.234 -4.273 1 95 358 LEU B C 1
ATOM 7328 O O . LEU B 1 358 ? 36.031 -24.688 -4.52 1 95 358 LEU B O 1
ATOM 7332 N N . PRO B 1 359 ? 34.594 -23.516 -3.201 1 93.56 359 PRO B N 1
ATOM 7333 C CA . PRO B 1 359 ? 35.656 -23.312 -2.207 1 93.56 359 PRO B CA 1
ATOM 7334 C C . PRO B 1 359 ? 36.25 -24.641 -1.7 1 93.56 359 PRO B C 1
ATOM 7336 O O . PRO B 1 359 ? 35.531 -25.641 -1.6 1 93.56 359 PRO B O 1
ATOM 7339 N N . GLU B 1 360 ? 37.531 -24.562 -1.268 1 93.19 360 GLU B N 1
ATOM 7340 C CA . GLU B 1 360 ? 38.188 -25.75 -0.76 1 93.19 360 GLU B CA 1
ATOM 7341 C C . GLU B 1 360 ? 37.688 -26.125 0.625 1 93.19 360 GLU B C 1
ATOM 7343 O O . GLU B 1 360 ? 37.5 -27.312 0.926 1 93.19 360 GLU B O 1
ATOM 7348 N N . ASP B 1 361 ? 37.406 -25.125 1.371 1 94.31 361 ASP B N 1
ATOM 7349 C CA . ASP B 1 361 ? 36.875 -25.344 2.709 1 94.31 361 ASP B CA 1
ATOM 7350 C C . ASP B 1 361 ? 35.406 -25.719 2.648 1 94.31 361 ASP B C 1
ATOM 7352 O O . ASP B 1 361 ? 34.562 -24.906 2.252 1 94.31 361 ASP B O 1
ATOM 7356 N N . PRO B 1 362 ? 35.094 -26.875 3.084 1 92.38 362 PRO B N 1
ATOM 7357 C CA . PRO B 1 362 ? 33.688 -27.312 3.016 1 92.38 362 PRO B CA 1
ATOM 7358 C C . PRO B 1 362 ? 32.75 -26.406 3.799 1 92.38 362 PRO B C 1
ATOM 7360 O O . PRO B 1 362 ? 31.594 -26.25 3.42 1 92.38 362 PRO B O 1
ATOM 7363 N N . ASN B 1 363 ? 33.25 -25.812 4.793 1 93.44 363 ASN B N 1
ATOM 7364 C CA . ASN B 1 363 ? 32.406 -24.938 5.621 1 93.44 363 ASN B CA 1
ATOM 7365 C C . ASN B 1 363 ? 32.094 -23.625 4.914 1 93.44 363 ASN B C 1
ATOM 7367 O O . ASN B 1 363 ? 31.156 -22.922 5.301 1 93.44 363 ASN B O 1
ATOM 7371 N N . LYS B 1 364 ? 32.844 -23.375 3.879 1 94.75 364 LYS B N 1
ATOM 7372 C CA . LYS B 1 364 ? 32.625 -22.141 3.125 1 94.75 364 LYS B CA 1
ATOM 7373 C C . LYS B 1 364 ? 31.859 -22.391 1.84 1 94.75 364 LYS B C 1
ATOM 7375 O O . LYS B 1 364 ? 31.469 -21.453 1.146 1 94.75 364 LYS B O 1
ATOM 7380 N N . ARG B 1 365 ? 31.594 -23.703 1.601 1 95.75 365 ARG B N 1
ATOM 7381 C CA . ARG B 1 365 ? 30.781 -24.047 0.439 1 95.75 365 ARG B CA 1
ATOM 7382 C C . ARG B 1 365 ? 29.312 -23.672 0.669 1 95.75 365 ARG B C 1
ATOM 7384 O O . ARG B 1 365 ? 28.734 -24.062 1.681 1 95.75 365 ARG B O 1
ATOM 7391 N N . PRO B 1 366 ? 28.75 -22.984 -0.216 1 96.88 366 PRO B N 1
ATOM 7392 C CA . PRO B 1 366 ? 27.391 -22.469 0.015 1 96.88 366 PRO B CA 1
ATOM 7393 C C . PRO B 1 366 ? 26.328 -23.547 -0.184 1 96.88 366 PRO B C 1
ATOM 7395 O O . PRO B 1 366 ? 26.594 -24.594 -0.781 1 96.88 366 PRO B O 1
ATOM 7398 N N . VAL B 1 367 ? 25.234 -23.328 0.402 1 98.19 367 VAL B N 1
ATOM 7399 C CA . VAL B 1 367 ? 23.984 -24.047 0.12 1 98.19 367 VAL B CA 1
ATOM 7400 C C . VAL B 1 367 ? 23.109 -23.203 -0.801 1 98.19 367 VAL B C 1
ATOM 7402 O O . VAL B 1 367 ? 22.969 -22 -0.604 1 98.19 367 VAL B O 1
ATOM 7405 N N . ILE B 1 368 ? 22.609 -23.828 -1.869 1 98.44 368 ILE B N 1
ATOM 7406 C CA . ILE B 1 368 ? 21.688 -23.141 -2.768 1 98.44 368 ILE B CA 1
ATOM 7407 C C . ILE B 1 368 ? 20.266 -23.625 -2.502 1 98.44 368 ILE B C 1
ATOM 7409 O O . ILE B 1 368 ? 19.969 -24.812 -2.625 1 98.44 368 ILE B O 1
ATOM 7413 N N . LEU B 1 369 ? 19.469 -22.719 -2.055 1 98.69 369 LEU B N 1
ATOM 7414 C CA . LEU B 1 369 ? 18.062 -23 -1.808 1 98.69 369 LEU B CA 1
ATOM 7415 C C . LEU B 1 369 ? 17.188 -22.484 -2.957 1 98.69 369 LEU B C 1
ATOM 7417 O O . LEU B 1 369 ? 17.094 -21.281 -3.168 1 98.69 369 LEU B O 1
ATOM 7421 N N . VAL B 1 370 ? 16.594 -23.406 -3.703 1 98.69 370 VAL B N 1
ATOM 7422 C CA . VAL B 1 370 ? 15.734 -23.047 -4.82 1 98.69 370 VAL B CA 1
ATOM 7423 C C . VAL B 1 370 ? 14.273 -23.297 -4.441 1 98.69 370 VAL B C 1
ATOM 7425 O O . VAL B 1 370 ? 13.891 -24.422 -4.141 1 98.69 370 VAL B O 1
ATOM 7428 N N . MET B 1 371 ? 13.539 -22.219 -4.426 1 98.19 371 MET B N 1
ATOM 7429 C CA . MET B 1 371 ? 12.109 -22.359 -4.141 1 98.19 371 MET B CA 1
ATOM 7430 C C . MET B 1 371 ? 11.281 -22.141 -5.402 1 98.19 371 MET B C 1
ATOM 7432 O O . MET B 1 371 ? 11.641 -21.312 -6.254 1 98.19 371 MET B O 1
ATOM 7436 N N . ASP B 1 372 ? 10.164 -22.828 -5.441 1 96.12 372 ASP B N 1
ATOM 7437 C CA . ASP B 1 372 ? 9.227 -22.641 -6.543 1 96.12 372 ASP B CA 1
ATOM 7438 C C . ASP B 1 372 ? 8.625 -21.234 -6.512 1 96.12 372 ASP B C 1
ATOM 7440 O O . ASP B 1 372 ? 8.781 -20.5 -5.531 1 96.12 372 ASP B O 1
ATOM 7444 N N . TYR B 1 373 ? 7.969 -20.906 -7.625 1 93 373 TYR B N 1
ATOM 7445 C CA . TYR B 1 373 ? 7.43 -19.562 -7.789 1 93 373 TYR B CA 1
ATOM 7446 C C . TYR B 1 373 ? 6.348 -19.281 -6.754 1 93 373 TYR B C 1
ATOM 7448 O O . TYR B 1 373 ? 5.504 -20.125 -6.48 1 93 373 TYR B O 1
ATOM 7456 N N . ALA B 1 374 ? 6.41 -18.078 -6.148 1 93 374 ALA B N 1
ATOM 7457 C CA . ALA B 1 374 ? 5.336 -17.578 -5.297 1 93 374 ALA B CA 1
ATOM 7458 C C . ALA B 1 374 ? 4.32 -16.781 -6.109 1 93 374 ALA B C 1
ATOM 7460 O O . ALA B 1 374 ? 4.613 -16.344 -7.227 1 93 374 ALA B O 1
ATOM 7461 N N . PHE B 1 375 ? 3.158 -16.547 -5.496 1 89.06 375 PHE B N 1
ATOM 7462 C CA . PHE B 1 375 ? 2.088 -15.844 -6.191 1 89.06 375 PHE B CA 1
ATOM 7463 C C . PHE B 1 375 ? 1.782 -14.516 -5.508 1 89.06 375 PHE B C 1
ATOM 7465 O O . PHE B 1 375 ? 1.117 -14.484 -4.469 1 89.06 375 PHE B O 1
ATOM 7472 N N . GLY B 1 376 ? 2.254 -13.477 -6.09 1 90.69 376 GLY B N 1
ATOM 7473 C CA . GLY B 1 376 ? 1.928 -12.141 -5.613 1 90.69 376 GLY B CA 1
ATOM 7474 C C . GLY B 1 376 ? 2.41 -11.875 -4.199 1 90.69 376 GLY B C 1
ATOM 7475 O O . GLY B 1 376 ? 3.594 -12.047 -3.9 1 90.69 376 GLY B O 1
ATOM 7476 N N . GLU B 1 377 ? 1.45 -11.539 -3.332 1 90.06 377 GLU B N 1
ATOM 7477 C CA . GLU B 1 377 ? 1.751 -11.172 -1.952 1 90.06 377 GLU B CA 1
ATOM 7478 C C . GLU B 1 377 ? 2.352 -12.352 -1.188 1 90.06 377 GLU B C 1
ATOM 7480 O O . GLU B 1 377 ? 3.018 -12.156 -0.168 1 90.06 377 GLU B O 1
ATOM 7485 N N . GLN B 1 378 ? 2.127 -13.5 -1.652 1 92.38 378 GLN B N 1
ATOM 7486 C CA . GLN B 1 378 ? 2.713 -14.688 -1.041 1 92.38 378 GLN B CA 1
ATOM 7487 C C . GLN B 1 378 ? 4.238 -14.602 -1.02 1 92.38 378 GLN B C 1
ATOM 7489 O O . GLN B 1 378 ? 4.879 -15.109 -0.099 1 92.38 378 GLN B O 1
ATOM 7494 N N . ALA B 1 379 ? 4.762 -13.945 -2.037 1 96 379 ALA B N 1
ATOM 7495 C CA . ALA B 1 379 ? 6.207 -13.758 -2.121 1 96 379 ALA B CA 1
ATOM 7496 C C . ALA B 1 379 ? 6.738 -13.023 -0.896 1 96 379 ALA B C 1
ATOM 7498 O O . ALA B 1 379 ? 7.773 -13.391 -0.34 1 96 379 ALA B O 1
ATOM 7499 N N . TYR B 1 380 ? 6.031 -12.008 -0.445 1 95.81 380 TYR B N 1
ATOM 7500 C CA . TYR B 1 380 ? 6.426 -11.258 0.741 1 95.81 380 TYR B CA 1
ATOM 7501 C C . TYR B 1 380 ? 6.316 -12.117 1.994 1 95.81 380 TYR B C 1
ATOM 7503 O O . TYR B 1 380 ? 7.238 -12.156 2.809 1 95.81 380 TYR B O 1
ATOM 7511 N N . GLU B 1 381 ? 5.246 -12.758 2.125 1 93 381 GLU B N 1
ATOM 7512 C CA . GLU B 1 381 ? 5.012 -13.562 3.318 1 93 381 GLU B CA 1
ATOM 7513 C C . GLU B 1 381 ? 6.07 -14.656 3.467 1 93 381 GLU B C 1
ATOM 7515 O O . GLU B 1 381 ? 6.629 -14.836 4.551 1 93 381 GLU B O 1
ATOM 7520 N N . CYS B 1 382 ? 6.301 -15.336 2.422 1 95.75 382 CYS B N 1
ATOM 7521 C CA . CYS B 1 382 ? 7.242 -16.438 2.461 1 95.75 382 CYS B CA 1
ATOM 7522 C C . CYS B 1 382 ? 8.656 -15.953 2.725 1 95.75 382 CYS B C 1
ATOM 7524 O O . CYS B 1 382 ? 9.359 -16.484 3.586 1 95.75 382 CYS B O 1
ATOM 7526 N N . PHE B 1 383 ? 9.086 -14.898 2.059 1 97.5 383 PHE B N 1
ATOM 7527 C CA . PHE B 1 383 ? 10.438 -14.383 2.229 1 97.5 383 PHE B CA 1
ATOM 7528 C C . PHE B 1 383 ? 10.609 -13.758 3.605 1 97.5 383 PHE B C 1
ATOM 7530 O O . PHE B 1 383 ? 11.648 -13.906 4.242 1 97.5 383 PHE B O 1
ATOM 7537 N N . ASP B 1 384 ? 9.609 -13.031 4.016 1 95.5 384 ASP B N 1
ATOM 7538 C CA . ASP B 1 384 ? 9.672 -12.383 5.32 1 95.5 384 ASP B CA 1
ATOM 7539 C C . ASP B 1 384 ? 9.867 -13.406 6.434 1 95.5 384 ASP B C 1
ATOM 7541 O O . ASP B 1 384 ? 10.664 -13.203 7.348 1 95.5 384 ASP B O 1
ATOM 7545 N N . GLU B 1 385 ? 9.148 -14.492 6.363 1 96.06 385 GLU B N 1
ATOM 7546 C CA . GLU B 1 385 ? 9.242 -15.547 7.371 1 96.06 385 GLU B CA 1
ATOM 7547 C C . GLU B 1 385 ? 10.539 -16.344 7.219 1 96.06 385 GLU B C 1
ATOM 7549 O O . GLU B 1 385 ? 11.164 -16.719 8.211 1 96.06 385 GLU B O 1
ATOM 7554 N N . LEU B 1 386 ? 10.898 -16.578 5.996 1 98.06 386 LEU B N 1
ATOM 7555 C CA . LEU B 1 386 ? 12.086 -17.391 5.742 1 98.06 386 LEU B CA 1
ATOM 7556 C C . LEU B 1 386 ? 13.336 -16.688 6.258 1 98.06 386 LEU B C 1
ATOM 7558 O O . LEU B 1 386 ? 14.25 -17.344 6.781 1 98.06 386 LEU B O 1
ATOM 7562 N N . LEU B 1 387 ? 13.422 -15.414 6.109 1 97.88 387 LEU B N 1
ATOM 7563 C CA . LEU B 1 387 ? 14.641 -14.664 6.395 1 97.88 387 LEU B CA 1
ATOM 7564 C C . LEU B 1 387 ? 14.766 -14.375 7.887 1 97.88 387 LEU B C 1
ATOM 7566 O O . LEU B 1 387 ? 15.812 -13.922 8.352 1 97.88 387 LEU B O 1
ATOM 7570 N N . LYS B 1 388 ? 13.734 -14.664 8.641 1 95.69 388 LYS B N 1
ATOM 7571 C CA . LYS B 1 388 ? 13.836 -14.578 10.094 1 95.69 388 LYS B CA 1
ATOM 7572 C C . LYS B 1 388 ? 14.75 -15.664 10.648 1 95.69 388 LYS B C 1
ATOM 7574 O O . LYS B 1 388 ? 14.93 -16.703 10.016 1 95.69 388 LYS B O 1
ATOM 7579 N N . PRO B 1 389 ? 15.305 -15.438 11.812 1 95.94 389 PRO B N 1
ATOM 7580 C CA . PRO B 1 389 ? 16.125 -16.484 12.422 1 95.94 389 PRO B CA 1
ATOM 7581 C C . PRO B 1 389 ? 15.328 -17.719 12.797 1 95.94 389 PRO B C 1
ATOM 7583 O O . PRO B 1 389 ? 14.125 -17.625 13.039 1 95.94 389 PRO B O 1
ATOM 7586 N N . TYR B 1 390 ? 16 -18.828 12.773 1 96.44 390 TYR B N 1
ATOM 7587 C CA . TYR B 1 390 ? 15.391 -20.062 13.234 1 96.44 390 TYR B CA 1
ATOM 7588 C C . TYR B 1 390 ? 15.398 -20.141 14.758 1 96.44 390 TYR B C 1
ATOM 7590 O O . TYR B 1 390 ? 16.453 -20.062 15.383 1 96.44 390 TYR B O 1
ATOM 7598 N N . GLU B 1 391 ? 14.242 -20.234 15.32 1 94.12 391 GLU B N 1
ATOM 7599 C CA . GLU B 1 391 ? 14.117 -20.281 16.781 1 94.12 391 GLU B CA 1
ATOM 7600 C C . GLU B 1 391 ? 13.805 -21.688 17.266 1 94.12 391 GLU B C 1
ATOM 7602 O O . GLU B 1 391 ? 12.812 -22.281 16.844 1 94.12 391 GLU B O 1
ATOM 7607 N N . LEU B 1 392 ? 14.602 -22.109 18.188 1 92.56 392 LEU B N 1
ATOM 7608 C CA . LEU B 1 392 ? 14.359 -23.406 18.812 1 92.56 392 LEU B CA 1
ATOM 7609 C C . LEU B 1 392 ? 13.492 -23.25 20.062 1 92.56 392 LEU B C 1
ATOM 7611 O O . LEU B 1 392 ? 13.359 -22.141 20.594 1 92.56 392 LEU B O 1
ATOM 7615 N N . GLU B 1 393 ? 13 -24.312 20.453 1 88.44 393 GLU B N 1
ATOM 7616 C CA . GLU B 1 393 ? 12.125 -24.297 21.625 1 88.44 393 GLU B CA 1
ATOM 7617 C C . GLU B 1 393 ? 12.875 -23.891 22.875 1 88.44 393 GLU B C 1
ATOM 7619 O O . GLU B 1 393 ? 12.297 -23.281 23.797 1 88.44 393 GLU B O 1
ATOM 7624 N N . ASN B 1 394 ? 14.156 -24.094 22.938 1 90.25 394 ASN B N 1
ATOM 7625 C CA . ASN B 1 394 ? 14.953 -23.781 24.109 1 90.25 394 ASN B CA 1
ATOM 7626 C C . ASN B 1 394 ? 15.375 -22.312 24.125 1 90.25 394 ASN B C 1
ATOM 7628 O O . ASN B 1 394 ? 16.141 -21.891 25 1 90.25 394 ASN B O 1
ATOM 7632 N N . GLY B 1 395 ? 15.008 -21.594 23.172 1 89.75 395 GLY B N 1
ATOM 7633 C CA . GLY B 1 395 ? 15.258 -20.156 23.172 1 89.75 395 GLY B CA 1
ATOM 7634 C C . GLY B 1 395 ? 16.453 -19.766 22.328 1 89.75 395 GLY B C 1
ATOM 7635 O O . GLY B 1 395 ? 16.719 -18.578 22.141 1 89.75 395 GLY B O 1
ATOM 7636 N N . LYS B 1 396 ? 17.172 -20.766 21.828 1 92.81 396 LYS B N 1
ATOM 7637 C CA . LYS B 1 396 ? 18.312 -20.453 20.969 1 92.81 396 LYS B CA 1
ATOM 7638 C C . LYS B 1 396 ? 17.875 -19.984 19.594 1 92.81 396 LYS B C 1
ATOM 7640 O O . LYS B 1 396 ? 16.906 -20.516 19.031 1 92.81 396 LYS B O 1
ATOM 7645 N N . SER B 1 397 ? 18.547 -18.953 19.062 1 94.31 397 SER B N 1
ATOM 7646 C CA . SER B 1 397 ? 18.219 -18.359 17.781 1 94.31 397 SER B CA 1
ATOM 7647 C C . SER B 1 397 ? 19.375 -18.516 16.797 1 94.31 397 SER B C 1
ATOM 7649 O O . SER B 1 397 ? 20.531 -18.266 17.141 1 94.31 397 SER B O 1
ATOM 7651 N N . PHE B 1 398 ? 19.078 -18.984 15.625 1 95.31 398 PHE B N 1
ATOM 7652 C CA . PHE B 1 398 ? 20.062 -19.203 14.578 1 95.31 398 PHE B CA 1
ATOM 7653 C C . PHE B 1 398 ? 19.766 -18.328 13.367 1 95.31 398 PHE B C 1
ATOM 7655 O O . PHE B 1 398 ? 18.938 -18.688 12.531 1 95.31 398 PHE B O 1
ATOM 7662 N N . PRO B 1 399 ? 20.484 -17.25 13.203 1 95.56 399 PRO B N 1
ATOM 7663 C CA . PRO B 1 399 ? 20.312 -16.453 11.984 1 95.56 399 PRO B CA 1
ATOM 7664 C C . PRO B 1 399 ? 20.828 -17.156 10.734 1 95.56 399 PRO B C 1
ATOM 7666 O O . PRO B 1 399 ? 21.844 -17.875 10.797 1 95.56 399 PRO B O 1
ATOM 7669 N N . LEU B 1 400 ? 20.172 -16.953 9.672 1 97.31 400 LEU B N 1
ATOM 7670 C CA . LEU B 1 400 ? 20.625 -17.516 8.398 1 97.31 400 LEU B CA 1
ATOM 7671 C C . LEU B 1 400 ? 21.734 -16.641 7.797 1 97.31 400 LEU B C 1
ATOM 7673 O O . LEU B 1 400 ? 21.688 -15.422 7.895 1 97.31 400 LEU B O 1
ATOM 7677 N N . ASN B 1 401 ? 22.703 -17.297 7.215 1 96.81 401 ASN B N 1
ATOM 7678 C CA . ASN B 1 401 ? 23.812 -16.594 6.562 1 96.81 401 ASN B CA 1
ATOM 7679 C C . ASN B 1 401 ? 23.531 -16.375 5.078 1 96.81 401 ASN B C 1
ATOM 7681 O O . ASN B 1 401 ? 24.203 -16.938 4.223 1 96.81 401 ASN B O 1
ATOM 7685 N N . VAL B 1 402 ? 22.625 -15.508 4.801 1 97.88 402 VAL B N 1
ATOM 7686 C CA . VAL B 1 402 ? 22.156 -15.281 3.434 1 97.88 402 VAL B CA 1
ATOM 7687 C C . VAL B 1 402 ? 23.125 -14.344 2.709 1 97.88 402 VAL B C 1
ATOM 7689 O O . VAL B 1 402 ? 23.328 -13.203 3.133 1 97.88 402 VAL B O 1
ATOM 7692 N N . LEU B 1 403 ? 23.672 -14.82 1.609 1 96.88 403 LEU B N 1
ATOM 7693 C CA . LEU B 1 403 ? 24.625 -14.039 0.833 1 96.88 403 LEU B CA 1
ATOM 7694 C C . LEU B 1 403 ? 23.938 -13.344 -0.334 1 96.88 403 LEU B C 1
ATOM 7696 O O . LEU B 1 403 ? 24.312 -12.234 -0.716 1 96.88 403 LEU B O 1
ATOM 7700 N N . SER B 1 404 ? 22.969 -14.031 -0.89 1 97.69 404 SER B N 1
ATOM 7701 C CA . SER B 1 404 ? 22.297 -13.445 -2.043 1 97.69 404 SER B CA 1
ATOM 7702 C C . SER B 1 404 ? 20.875 -14 -2.184 1 97.69 404 SER B C 1
ATOM 7704 O O . SER B 1 404 ? 20.562 -15.062 -1.641 1 97.69 404 SER B O 1
ATOM 7706 N N . ALA B 1 405 ? 20.016 -13.211 -2.824 1 98.25 405 ALA B N 1
ATOM 7707 C CA . ALA B 1 405 ? 18.672 -13.609 -3.227 1 98.25 405 ALA B CA 1
ATOM 7708 C C . ALA B 1 405 ? 18.453 -13.375 -4.719 1 98.25 405 ALA B C 1
ATOM 7710 O O . ALA B 1 405 ? 18.594 -12.25 -5.203 1 98.25 405 ALA B O 1
ATOM 7711 N N . SER B 1 406 ? 18.203 -14.43 -5.441 1 98.5 406 SER B N 1
ATOM 7712 C CA . SER B 1 406 ? 17.953 -14.352 -6.879 1 98.5 406 SER B CA 1
ATOM 7713 C C . SER B 1 406 ? 16.5 -14.672 -7.211 1 98.5 406 SER B C 1
ATOM 7715 O O . SER B 1 406 ? 15.969 -15.688 -6.746 1 98.5 406 SER B O 1
ATOM 7717 N N . ILE B 1 407 ? 15.898 -13.805 -7.98 1 98.38 407 ILE B N 1
ATOM 7718 C CA . ILE B 1 407 ? 14.508 -13.992 -8.359 1 98.38 407 ILE B CA 1
ATOM 7719 C C . ILE B 1 407 ? 14.383 -14.039 -9.883 1 98.38 407 ILE B C 1
ATOM 7721 O O . ILE B 1 407 ? 14.773 -13.086 -10.57 1 98.38 407 ILE B O 1
ATOM 7725 N N . MET B 1 408 ? 13.984 -15.07 -10.367 1 97.19 408 MET B N 1
ATOM 7726 C CA . MET B 1 408 ? 13.68 -15.164 -11.797 1 97.19 408 MET B CA 1
ATOM 7727 C C . MET B 1 408 ? 12.227 -15.594 -12.008 1 97.19 408 MET B C 1
ATOM 7729 O O . MET B 1 408 ? 11.625 -16.219 -11.133 1 97.19 408 MET B O 1
ATOM 7733 N N . GLY B 1 409 ? 11.625 -15.188 -13.047 1 93.19 409 GLY B N 1
ATOM 7734 C CA . GLY B 1 409 ? 10.242 -15.555 -13.312 1 93.19 409 GLY B CA 1
ATOM 7735 C C . GLY B 1 409 ? 9.766 -15.117 -14.688 1 93.19 409 GLY B C 1
ATOM 7736 O O . GLY B 1 409 ? 10.555 -14.609 -15.492 1 93.19 409 GLY B O 1
ATOM 7737 N N . LYS B 1 410 ? 8.547 -15.461 -14.922 1 90.62 410 LYS B N 1
ATOM 7738 C CA . LYS B 1 410 ? 7.863 -15.047 -16.141 1 90.62 410 LYS B CA 1
ATOM 7739 C C . LYS B 1 410 ? 7.188 -13.695 -15.961 1 90.62 410 LYS B C 1
ATOM 7741 O O . LYS B 1 410 ? 6.617 -13.414 -14.906 1 90.62 410 LYS B O 1
ATOM 7746 N N . ALA B 1 411 ? 7.316 -12.844 -16.984 1 91.06 411 ALA B N 1
ATOM 7747 C CA . ALA B 1 411 ? 6.707 -11.523 -16.891 1 91.06 411 ALA B CA 1
ATOM 7748 C C . ALA B 1 411 ? 6.145 -11.086 -18.25 1 91.06 411 ALA B C 1
ATOM 7750 O O . ALA B 1 411 ? 6.445 -11.695 -19.281 1 91.06 411 ALA B O 1
ATOM 7751 N N . GLY B 1 412 ? 5.23 -10.109 -18.234 1 88 412 GLY B N 1
ATOM 7752 C CA . GLY B 1 412 ? 4.805 -9.438 -19.453 1 88 412 GLY B CA 1
ATOM 7753 C C . GLY B 1 412 ? 5.75 -8.336 -19.891 1 88 412 GLY B C 1
ATOM 7754 O O . GLY B 1 412 ? 6.113 -7.473 -19.094 1 88 412 GLY B O 1
ATOM 7755 N N . ILE B 1 413 ? 6.152 -8.43 -21.125 1 90.31 413 ILE B N 1
ATOM 7756 C CA . ILE B 1 413 ? 7.09 -7.43 -21.625 1 90.31 413 ILE B CA 1
ATOM 7757 C C . ILE B 1 413 ? 6.324 -6.336 -22.375 1 90.31 413 ILE B C 1
ATOM 7759 O O . ILE B 1 413 ? 5.27 -6.598 -22.953 1 90.31 413 ILE B O 1
ATOM 7763 N N . LEU B 1 414 ? 6.812 -5.125 -22.328 1 88.56 414 LEU B N 1
ATOM 7764 C CA . LEU B 1 414 ? 6.168 -4.008 -23 1 88.56 414 LEU B CA 1
ATOM 7765 C C . LEU B 1 414 ? 6.973 -3.57 -24.219 1 88.56 414 LEU B C 1
ATOM 7767 O O . LEU B 1 414 ? 6.414 -3.039 -25.188 1 88.56 414 LEU B O 1
ATOM 7771 N N . THR B 1 415 ? 8.25 -3.717 -24.266 1 85.81 415 THR B N 1
ATOM 7772 C CA . THR B 1 415 ? 9.109 -3.121 -25.281 1 85.81 415 THR B CA 1
ATOM 7773 C C . THR B 1 415 ? 9.711 -4.195 -26.188 1 85.81 415 THR B C 1
ATOM 7775 O O . THR B 1 415 ? 10.508 -3.895 -27.078 1 85.81 415 THR B O 1
ATOM 7778 N N . GLY B 1 416 ? 9.383 -5.41 -25.922 1 88.94 416 GLY B N 1
ATOM 7779 C CA . GLY B 1 416 ? 10.008 -6.492 -26.672 1 88.94 416 GLY B CA 1
ATOM 7780 C C . GLY B 1 416 ? 9.031 -7.574 -27.078 1 88.94 416 GLY B C 1
ATOM 7781 O O . GLY B 1 416 ? 7.855 -7.293 -27.328 1 88.94 416 GLY B O 1
ATOM 7782 N N . ARG B 1 417 ? 9.68 -8.75 -27.344 1 88.38 417 ARG B N 1
ATOM 7783 C CA . ARG B 1 417 ? 8.875 -9.867 -27.828 1 88.38 417 ARG B CA 1
ATOM 7784 C C . ARG B 1 417 ? 8.961 -11.055 -26.875 1 88.38 417 ARG B C 1
ATOM 7786 O O . ARG B 1 417 ? 9.742 -11.031 -25.922 1 88.38 417 ARG B O 1
ATOM 7793 N N . LYS B 1 418 ? 8.094 -12.039 -27.203 1 87.94 418 LYS B N 1
ATOM 7794 C CA . LYS B 1 418 ? 8.086 -13.281 -26.438 1 87.94 418 LYS B CA 1
ATOM 7795 C C . LYS B 1 418 ? 9.469 -13.914 -26.391 1 87.94 418 LYS B C 1
ATOM 7797 O O . LYS B 1 418 ? 10.156 -13.992 -27.422 1 87.94 418 LYS B O 1
ATOM 7802 N N . GLY B 1 419 ? 9.914 -14.281 -25.156 1 90.25 419 GLY B N 1
ATOM 7803 C CA . GLY B 1 419 ? 11.211 -14.922 -25 1 90.25 419 GLY B CA 1
ATOM 7804 C C . GLY B 1 419 ? 12.312 -13.961 -24.625 1 90.25 419 GLY B C 1
ATOM 7805 O O . GLY B 1 419 ? 13.367 -14.375 -24.125 1 90.25 419 GLY B O 1
ATOM 7806 N N . ASP B 1 420 ? 12.133 -12.711 -24.828 1 94.88 420 ASP B N 1
ATOM 7807 C CA . ASP B 1 420 ? 13.148 -11.711 -24.484 1 94.88 420 ASP B CA 1
ATOM 7808 C C . ASP B 1 420 ? 13.352 -11.633 -22.969 1 94.88 420 ASP B C 1
ATOM 7810 O O . ASP B 1 420 ? 12.539 -12.141 -22.203 1 94.88 420 ASP B O 1
ATOM 7814 N N . ILE B 1 421 ? 14.484 -11.039 -22.625 1 97.31 421 ILE B N 1
ATOM 7815 C CA . ILE B 1 421 ? 14.883 -11.008 -21.234 1 97.31 421 ILE B CA 1
ATOM 7816 C C . ILE B 1 421 ? 14.711 -9.594 -20.672 1 97.31 421 ILE B C 1
ATOM 7818 O O . ILE B 1 421 ? 15.023 -8.609 -21.359 1 97.31 421 ILE B O 1
ATOM 7822 N N . MET B 1 422 ? 14.188 -9.453 -19.516 1 97.62 422 MET B N 1
ATOM 7823 C CA . MET B 1 422 ? 14.047 -8.18 -18.812 1 97.62 422 MET B CA 1
ATOM 7824 C C . MET B 1 422 ? 14.891 -8.164 -17.531 1 97.62 422 MET B C 1
ATOM 7826 O O . MET B 1 422 ? 14.797 -9.07 -16.719 1 97.62 422 MET B O 1
ATOM 7830 N N . ILE B 1 423 ? 15.727 -7.191 -17.359 1 98.31 423 ILE B N 1
ATOM 7831 C CA . ILE B 1 423 ? 16.594 -7.012 -16.203 1 98.31 423 ILE B CA 1
ATOM 7832 C C . ILE B 1 423 ? 16.172 -5.766 -15.422 1 98.31 423 ILE B C 1
ATOM 7834 O O . ILE B 1 423 ? 16.578 -4.652 -15.758 1 98.31 423 ILE B O 1
ATOM 7838 N N . PRO B 1 424 ? 15.523 -5.953 -14.305 1 97.75 424 PRO B N 1
ATOM 7839 C CA . PRO B 1 424 ? 14.984 -4.793 -13.594 1 97.75 424 PRO B CA 1
ATOM 7840 C C . PRO B 1 424 ? 16.047 -4.027 -12.82 1 97.75 424 PRO B C 1
ATOM 7842 O O . PRO B 1 424 ? 16.969 -4.637 -12.258 1 97.75 424 PRO B O 1
ATOM 7845 N N . ASP B 1 425 ? 15.914 -2.709 -12.742 1 96.94 425 ASP B N 1
ATOM 7846 C CA . ASP B 1 425 ? 16.703 -1.891 -11.82 1 96.94 425 ASP B CA 1
ATOM 7847 C C . ASP B 1 425 ? 15.805 -1.289 -10.734 1 96.94 425 ASP B C 1
ATOM 7849 O O . ASP B 1 425 ? 16.297 -0.643 -9.805 1 96.94 425 ASP B O 1
ATOM 7853 N N . SER B 1 426 ? 14.555 -1.481 -10.852 1 97.75 426 SER B N 1
ATOM 7854 C CA . SER B 1 426 ? 13.578 -1.063 -9.852 1 97.75 426 SER B CA 1
ATOM 7855 C C . SER B 1 426 ? 12.258 -1.811 -10.016 1 97.75 426 SER B C 1
ATOM 7857 O O . SER B 1 426 ? 11.938 -2.283 -11.109 1 97.75 426 SER B O 1
ATOM 7859 N N . HIS B 1 427 ? 11.555 -1.964 -8.969 1 97.88 427 HIS B N 1
ATOM 7860 C CA . HIS B 1 427 ? 10.18 -2.436 -8.953 1 97.88 427 HIS B CA 1
ATOM 7861 C C . HIS B 1 427 ? 9.234 -1.369 -8.406 1 97.88 427 HIS B C 1
ATOM 7863 O O . HIS B 1 427 ? 9.539 -0.728 -7.395 1 97.88 427 HIS B O 1
ATOM 7869 N N . VAL B 1 428 ? 8.141 -1.12 -9.047 1 95.5 428 VAL B N 1
ATOM 7870 C CA . VAL B 1 428 ? 7.141 -0.145 -8.617 1 95.5 428 VAL B CA 1
ATOM 7871 C C . VAL B 1 428 ? 5.777 -0.82 -8.484 1 95.5 428 VAL B C 1
ATOM 7873 O O . VAL B 1 428 ? 5.344 -1.531 -9.391 1 95.5 428 VAL B O 1
ATOM 7876 N N . PHE B 1 429 ? 5.137 -0.625 -7.293 1 91.5 429 PHE B N 1
ATOM 7877 C CA . PHE B 1 429 ? 3.779 -1.138 -7.141 1 91.5 429 PHE B CA 1
ATOM 7878 C C . PHE B 1 429 ? 2.801 -0.347 -8 1 91.5 429 PHE B C 1
ATOM 7880 O O . PHE B 1 429 ? 2.787 0.885 -7.957 1 91.5 429 PHE B O 1
ATOM 7887 N N . GLU B 1 430 ? 2.039 -1.1 -8.695 1 83.62 430 GLU B N 1
ATOM 7888 C CA . GLU B 1 430 ? 0.976 -0.417 -9.43 1 83.62 430 GLU B CA 1
ATOM 7889 C C . GLU B 1 430 ? -0.059 0.172 -8.469 1 83.62 430 GLU B C 1
ATOM 7891 O O . GLU B 1 430 ? -0.43 -0.461 -7.48 1 83.62 430 GLU B O 1
ATOM 7896 N N . GLY B 1 431 ? -0.463 1.4 -8.617 1 77.56 431 GLY B N 1
ATOM 7897 C CA . GLY B 1 431 ? -1.486 2.018 -7.789 1 77.56 431 GLY B CA 1
ATOM 7898 C C . GLY B 1 431 ? -0.922 2.973 -6.754 1 77.56 431 GLY B C 1
ATOM 7899 O O . GLY B 1 431 ? -1.059 4.191 -6.887 1 77.56 431 GLY B O 1
ATOM 7900 N N . THR B 1 432 ? -0.196 2.322 -5.754 1 81 432 THR B N 1
ATOM 7901 C CA . THR B 1 432 ? 0.3 3.133 -4.648 1 81 432 THR B CA 1
ATOM 7902 C C . THR B 1 432 ? 1.587 3.852 -5.039 1 81 432 THR B C 1
ATOM 7904 O O . THR B 1 432 ? 2.002 4.801 -4.371 1 81 432 THR B O 1
ATOM 7907 N N . ALA B 1 433 ? 2.283 3.303 -6.012 1 87.56 433 ALA B N 1
ATOM 7908 C CA . ALA B 1 433 ? 3.539 3.838 -6.531 1 87.56 433 ALA B CA 1
ATOM 7909 C C . ALA B 1 433 ? 4.672 3.65 -5.527 1 87.56 433 ALA B C 1
ATOM 7911 O O . ALA B 1 433 ? 5.723 4.285 -5.641 1 87.56 433 ALA B O 1
ATOM 7912 N N . ASP B 1 434 ? 4.426 2.852 -4.48 1 93.5 434 ASP B N 1
ATOM 7913 C CA . ASP B 1 434 ? 5.578 2.449 -3.682 1 93.5 434 ASP B CA 1
ATOM 7914 C C . ASP B 1 434 ? 6.664 1.823 -4.555 1 93.5 434 ASP B C 1
ATOM 7916 O O . ASP B 1 434 ? 6.359 1.101 -5.508 1 93.5 434 ASP B O 1
ATOM 7920 N N . ASN B 1 435 ? 7.828 2.148 -4.27 1 96.69 435 ASN B N 1
ATOM 7921 C CA . ASN B 1 435 ? 8.867 1.787 -5.227 1 96.69 435 ASN B CA 1
ATOM 7922 C C . ASN B 1 435 ? 10.141 1.316 -4.527 1 96.69 435 ASN B C 1
ATOM 7924 O O . ASN B 1 435 ? 10.414 1.718 -3.395 1 96.69 435 ASN B O 1
ATOM 7928 N N . TYR B 1 436 ? 10.859 0.485 -5.168 1 98 436 TYR B N 1
ATOM 7929 C CA . TYR B 1 436 ? 12.086 -0.122 -4.664 1 98 436 TYR B CA 1
ATOM 7930 C C . TYR B 1 436 ? 13.18 -0.09 -5.723 1 98 436 TYR B C 1
ATOM 7932 O O . TYR B 1 436 ? 13.352 -1.048 -6.48 1 98 436 TYR B O 1
ATOM 7940 N N . PRO B 1 437 ? 13.914 0.972 -5.828 1 97.06 437 PRO B N 1
ATOM 7941 C CA . PRO B 1 437 ? 15.141 0.925 -6.633 1 97.06 437 PRO B CA 1
ATOM 7942 C C . PRO B 1 437 ? 16.25 0.11 -5.973 1 97.06 437 PRO B C 1
ATOM 7944 O O . PRO B 1 437 ? 16.391 0.125 -4.746 1 97.06 437 PRO B O 1
ATOM 7947 N N . PHE B 1 438 ? 17.016 -0.621 -6.684 1 96.25 438 PHE B N 1
ATOM 7948 C CA . PHE B 1 438 ? 18.078 -1.45 -6.129 1 96.25 438 PHE B CA 1
ATOM 7949 C C . PHE B 1 438 ? 19.203 -1.64 -7.145 1 96.25 438 PHE B C 1
ATOM 7951 O O . PHE B 1 438 ? 19.031 -1.35 -8.328 1 96.25 438 PHE B O 1
ATOM 7958 N N . LYS B 1 439 ? 20.328 -2.082 -6.664 1 95.94 439 LYS B N 1
ATOM 7959 C CA . LYS B 1 439 ? 21.438 -2.479 -7.539 1 95.94 439 LYS B CA 1
ATOM 7960 C C . LYS B 1 439 ? 21.328 -3.953 -7.918 1 95.94 439 LYS B C 1
ATOM 7962 O O . LYS B 1 439 ? 21.562 -4.832 -7.086 1 95.94 439 LYS B O 1
ATOM 7967 N N . ASN B 1 440 ? 20.953 -4.199 -9.133 1 97.88 440 ASN B N 1
ATOM 7968 C CA . ASN B 1 440 ? 20.891 -5.562 -9.656 1 97.88 440 ASN B CA 1
ATOM 7969 C C . ASN B 1 440 ? 22.281 -6.074 -10.047 1 97.88 440 ASN B C 1
ATOM 7971 O O . ASN B 1 440 ? 23 -5.41 -10.797 1 97.88 440 ASN B O 1
ATOM 7975 N N . GLU B 1 441 ? 22.641 -7.25 -9.555 1 97.62 441 GLU B N 1
ATOM 7976 C CA . GLU B 1 441 ? 23.953 -7.805 -9.883 1 97.62 441 GLU B CA 1
ATOM 7977 C C . GLU B 1 441 ? 24 -8.281 -11.336 1 97.62 441 GLU B C 1
ATOM 7979 O O . GLU B 1 441 ? 25.078 -8.508 -11.883 1 97.62 441 GLU B O 1
ATOM 7984 N N . LEU B 1 442 ? 22.844 -8.438 -11.938 1 97.88 442 LEU B N 1
ATOM 7985 C CA . LEU B 1 442 ? 22.75 -8.766 -13.352 1 97.88 442 LEU B CA 1
ATOM 7986 C C . LEU B 1 442 ? 22.562 -7.5 -14.188 1 97.88 442 LEU B C 1
ATOM 7988 O O . LEU B 1 442 ? 21.953 -6.539 -13.734 1 97.88 442 LEU B O 1
ATOM 7992 N N . ASN B 1 443 ? 23.141 -7.512 -15.367 1 96.75 443 ASN B N 1
ATOM 7993 C CA . ASN B 1 443 ? 22.969 -6.391 -16.281 1 96.75 443 ASN B CA 1
ATOM 7994 C C . ASN B 1 443 ? 22.734 -6.867 -17.719 1 96.75 443 ASN B C 1
ATOM 7996 O O . ASN B 1 443 ? 22.859 -8.055 -18 1 96.75 443 ASN B O 1
ATOM 8000 N N . LYS B 1 444 ? 22.438 -5.965 -18.547 1 96.19 444 LYS B N 1
ATOM 8001 C CA . LYS B 1 444 ? 22.109 -6.25 -19.938 1 96.19 444 LYS B CA 1
ATOM 8002 C C . LYS B 1 444 ? 23.266 -6.961 -20.656 1 96.19 444 LYS B C 1
ATOM 8004 O O . LYS B 1 444 ? 23.031 -7.871 -21.453 1 96.19 444 LYS B O 1
ATOM 8009 N N . LYS B 1 445 ? 24.453 -6.652 -20.344 1 96.06 445 LYS B N 1
ATOM 8010 C CA . LYS B 1 445 ? 25.641 -7.184 -21.016 1 96.06 445 LYS B CA 1
ATOM 8011 C C . LYS B 1 445 ? 25.812 -8.672 -20.719 1 96.06 445 LYS B C 1
ATOM 8013 O O . LYS B 1 445 ? 26.359 -9.414 -21.547 1 96.06 445 LYS B O 1
ATOM 8018 N N . ASP B 1 446 ? 25.328 -9.102 -19.609 1 95.81 446 ASP B N 1
ATOM 8019 C CA . ASP B 1 446 ? 25.453 -10.508 -19.234 1 95.81 446 ASP B CA 1
ATOM 8020 C C . ASP B 1 446 ? 24.672 -11.398 -20.188 1 95.81 446 ASP B C 1
ATOM 8022 O O . ASP B 1 446 ? 25 -12.586 -20.344 1 95.81 446 ASP B O 1
ATOM 8026 N N . PHE B 1 447 ? 23.672 -10.859 -20.875 1 96.75 447 PHE B N 1
ATOM 8027 C CA . PHE B 1 447 ? 22.766 -11.688 -21.641 1 96.75 447 PHE B CA 1
ATOM 8028 C C . PHE B 1 447 ? 22.875 -11.375 -23.141 1 96.75 447 PHE B C 1
ATOM 8030 O O . PHE B 1 447 ? 22.156 -11.961 -23.953 1 96.75 447 PHE B O 1
ATOM 8037 N N . GLU B 1 448 ? 23.734 -10.516 -23.5 1 92.69 448 GLU B N 1
ATOM 8038 C CA . GLU B 1 448 ? 23.906 -10.18 -24.906 1 92.69 448 GLU B CA 1
ATOM 8039 C C . GLU B 1 448 ? 24.594 -11.312 -25.672 1 92.69 448 GLU B C 1
ATOM 8041 O O . GLU B 1 448 ? 25.422 -12.039 -25.109 1 92.69 448 GLU B O 1
ATOM 8046 N N . GLY B 1 449 ? 24.234 -11.523 -26.984 1 91.81 449 GLY B N 1
ATOM 8047 C CA . GLY B 1 449 ? 24.922 -12.477 -27.828 1 91.81 449 GLY B CA 1
ATOM 8048 C C . GLY B 1 449 ? 24.266 -13.844 -27.844 1 91.81 449 GLY B C 1
ATOM 8049 O O . GLY B 1 449 ? 24.828 -14.805 -28.375 1 91.81 449 GLY B O 1
ATOM 8050 N N . HIS B 1 450 ? 23.156 -14.008 -27.312 1 93.62 450 HIS B N 1
ATOM 8051 C CA . HIS B 1 450 ? 22.5 -15.305 -27.266 1 93.62 450 HIS B CA 1
ATOM 8052 C C . HIS B 1 450 ? 21.234 -15.305 -28.125 1 93.62 450 HIS B C 1
ATOM 8054 O O . HIS B 1 450 ? 20.359 -16.172 -27.953 1 93.62 450 HIS B O 1
ATOM 8060 N N . GLY B 1 451 ? 21.031 -14.266 -28.953 1 92 451 GLY B N 1
ATOM 8061 C CA . GLY B 1 451 ? 19.938 -14.227 -29.906 1 92 451 GLY B CA 1
ATOM 8062 C C . GLY B 1 451 ? 18.625 -13.797 -29.297 1 92 451 GLY B C 1
ATOM 8063 O O . GLY B 1 451 ? 17.562 -14.062 -29.859 1 92 451 GLY B O 1
ATOM 8064 N N . LEU B 1 452 ? 18.641 -13.273 -28.109 1 94.44 452 LEU B N 1
ATOM 8065 C CA . LEU B 1 452 ? 17.438 -12.781 -27.422 1 94.44 452 LEU B CA 1
ATOM 8066 C C . LEU B 1 452 ? 17.531 -11.281 -27.188 1 94.44 452 LEU B C 1
ATOM 8068 O O . LEU B 1 452 ? 18.625 -10.734 -27.016 1 94.44 452 LEU B O 1
ATOM 8072 N N . GLY B 1 453 ? 16.391 -10.602 -27.297 1 95.12 453 GLY B N 1
ATOM 8073 C CA . GLY B 1 453 ? 16.375 -9.219 -26.859 1 95.12 453 GLY B CA 1
ATOM 8074 C C . GLY B 1 453 ? 16.547 -9.07 -25.359 1 95.12 453 GLY B C 1
ATOM 8075 O O . GLY B 1 453 ? 16.062 -9.906 -24.594 1 95.12 453 GLY B O 1
ATOM 8076 N N . VAL B 1 454 ? 17.312 -8.07 -24.969 1 97.25 454 VAL B N 1
ATOM 8077 C CA . VAL B 1 454 ? 17.531 -7.816 -23.562 1 97.25 454 VAL B CA 1
ATOM 8078 C C . VAL B 1 454 ? 17.172 -6.371 -23.234 1 97.25 454 VAL B C 1
ATOM 8080 O O . VAL B 1 454 ? 17.688 -5.438 -23.859 1 97.25 454 VAL B O 1
ATOM 8083 N N . PHE B 1 455 ? 16.328 -6.16 -22.25 1 96.44 455 PHE B N 1
ATOM 8084 C CA . PHE B 1 455 ? 15.852 -4.832 -21.859 1 96.44 455 PHE B CA 1
ATOM 8085 C C . PHE B 1 455 ? 16.078 -4.59 -20.375 1 96.44 455 PHE B C 1
ATOM 8087 O O . PHE B 1 455 ? 15.836 -5.469 -19.547 1 96.44 455 PHE B O 1
ATOM 8094 N N . GLN B 1 456 ? 16.609 -3.488 -20.078 1 96.75 456 GLN B N 1
ATOM 8095 C CA . GLN B 1 456 ? 16.875 -3.121 -18.688 1 96.75 456 GLN B CA 1
ATOM 8096 C C . GLN B 1 456 ? 16.094 -1.866 -18.297 1 96.75 456 GLN B C 1
ATOM 8098 O O . GLN B 1 456 ? 16.016 -0.907 -19.062 1 96.75 456 GLN B O 1
ATOM 8103 N N . GLY B 1 457 ? 15.391 -1.963 -17.109 1 96.31 457 GLY B N 1
ATOM 8104 C CA . GLY B 1 457 ? 14.633 -0.808 -16.656 1 96.31 457 GLY B CA 1
ATOM 8105 C C . GLY B 1 457 ? 13.672 -1.131 -15.531 1 96.31 457 GLY B C 1
ATOM 8106 O O . GLY B 1 457 ? 13.914 -2.047 -14.742 1 96.31 457 GLY B O 1
ATOM 8107 N N . THR B 1 458 ? 12.625 -0.316 -15.438 1 96.94 458 THR B N 1
ATOM 8108 C CA . THR B 1 458 ? 11.664 -0.415 -14.336 1 96.94 458 THR B CA 1
ATOM 8109 C C . THR B 1 458 ? 10.617 -1.489 -14.625 1 96.94 458 THR B C 1
ATOM 8111 O O . THR B 1 458 ? 10.102 -1.572 -15.742 1 96.94 458 THR B O 1
ATOM 8114 N N . MET B 1 459 ? 10.352 -2.346 -13.672 1 96.88 459 MET B N 1
ATOM 8115 C CA . MET B 1 459 ? 9.273 -3.326 -13.734 1 96.88 459 MET B CA 1
ATOM 8116 C C . MET B 1 459 ? 8.133 -2.943 -12.797 1 96.88 459 MET B C 1
ATOM 8118 O O . MET B 1 459 ? 8.375 -2.482 -11.68 1 96.88 459 MET B O 1
ATOM 8122 N N . PHE B 1 460 ? 6.926 -3.082 -13.234 1 92.94 460 PHE B N 1
ATOM 8123 C CA . PHE B 1 460 ? 5.773 -2.812 -12.383 1 92.94 460 PHE B CA 1
ATOM 8124 C C . PHE B 1 460 ? 5.238 -4.102 -11.773 1 92.94 460 PHE B C 1
ATOM 8126 O O . PHE B 1 460 ? 5.086 -5.109 -12.469 1 92.94 460 PHE B O 1
ATOM 8133 N N . THR B 1 461 ? 5.062 -4.109 -10.469 1 94 461 THR B N 1
ATOM 8134 C CA . THR B 1 461 ? 4.422 -5.207 -9.758 1 94 461 THR B CA 1
ATOM 8135 C C . THR B 1 461 ? 2.912 -4.992 -9.68 1 94 461 THR B C 1
ATOM 8137 O O . THR B 1 461 ? 2.443 -4.059 -9.023 1 94 461 THR B O 1
ATOM 8140 N N . VAL B 1 462 ? 2.219 -5.891 -10.32 1 87.94 462 VAL B N 1
ATOM 8141 C CA . VAL B 1 462 ? 0.772 -5.727 -10.422 1 87.94 462 VAL B CA 1
ATOM 8142 C C . VAL B 1 462 ? 0.073 -6.773 -9.555 1 87.94 462 VAL B C 1
ATOM 8144 O O . VAL B 1 462 ? 0.706 -7.723 -9.086 1 87.94 462 VAL B O 1
ATOM 8147 N N . LEU B 1 463 ? -1.153 -6.59 -9.297 1 78.38 463 LEU B N 1
ATOM 8148 C CA . LEU B 1 463 ? -1.925 -7.48 -8.438 1 78.38 463 LEU B CA 1
ATOM 8149 C C . LEU B 1 463 ? -2.328 -8.742 -9.195 1 78.38 463 LEU B C 1
ATOM 8151 O O . LEU B 1 463 ? -2.508 -9.805 -8.586 1 78.38 463 LEU B O 1
ATOM 8155 N N . GLY B 1 464 ? -2.611 -8.508 -10.453 1 75.38 464 GLY B N 1
ATOM 8156 C CA . GLY B 1 464 ? -3.029 -9.656 -11.242 1 75.38 464 GLY B CA 1
ATOM 8157 C C . GLY B 1 464 ? -2.947 -9.406 -12.734 1 75.38 464 GLY B C 1
ATOM 8158 O O . GLY B 1 464 ? -3.098 -8.273 -13.195 1 75.38 464 GLY B O 1
ATOM 8159 N N . THR B 1 465 ? -2.758 -10.422 -13.398 1 64.94 465 THR B N 1
ATOM 8160 C CA . THR B 1 465 ? -2.631 -10.336 -14.852 1 64.94 465 THR B CA 1
ATOM 8161 C C . THR B 1 465 ? -3.986 -10.078 -15.5 1 64.94 465 THR B C 1
ATOM 8163 O O . THR B 1 465 ? -4.062 -9.461 -16.562 1 64.94 465 THR B O 1
ATOM 8166 N N . SER B 1 466 ? -4.996 -10.516 -14.797 1 66.5 466 SER B N 1
ATOM 8167 C CA . SER B 1 466 ? -6.332 -10.383 -15.367 1 66.5 466 SER B CA 1
ATOM 8168 C C . SER B 1 466 ? -6.84 -8.953 -15.25 1 66.5 466 SER B C 1
ATOM 8170 O O . SER B 1 466 ? -7.91 -8.625 -15.773 1 66.5 466 SER B O 1
ATOM 8172 N N . LEU B 1 467 ? -6.008 -8.125 -14.742 1 69.38 467 LEU B N 1
ATOM 8173 C CA . LEU B 1 467 ? -6.48 -6.766 -14.508 1 69.38 467 LEU B CA 1
ATOM 8174 C C . LEU B 1 467 ? -5.715 -5.77 -15.375 1 69.38 467 LEU B C 1
ATOM 8176 O O . LEU B 1 467 ? -5.832 -4.559 -15.188 1 69.38 467 LEU B O 1
ATOM 8180 N N . GLN B 1 468 ? -5.098 -6.242 -16.297 1 72.81 468 GLN B N 1
ATOM 8181 C CA . GLN B 1 468 ? -4.285 -5.324 -17.078 1 72.81 468 GLN B CA 1
ATOM 8182 C C . GLN B 1 468 ? -5.031 -4.867 -18.328 1 72.81 468 GLN B C 1
ATOM 8184 O O . GLN B 1 468 ? -5.852 -5.609 -18.875 1 72.81 468 GLN B O 1
ATOM 8189 N N . ASN B 1 469 ? -4.855 -3.568 -18.5 1 77.12 469 ASN B N 1
ATOM 8190 C CA . ASN B 1 469 ? -5.461 -2.904 -19.656 1 77.12 469 ASN B CA 1
ATOM 8191 C C . ASN B 1 469 ? -4.41 -2.232 -20.531 1 77.12 469 ASN B C 1
ATOM 8193 O O . ASN B 1 469 ? -3.414 -1.708 -20.031 1 77.12 469 ASN B O 1
ATOM 8197 N N . LYS B 1 470 ? -4.668 -2.285 -21.828 1 75.75 470 LYS B N 1
ATOM 8198 C CA . LYS B 1 470 ? -3.709 -1.779 -22.797 1 75.75 470 LYS B CA 1
ATOM 8199 C C . LYS B 1 470 ? -3.396 -0.306 -22.547 1 75.75 470 LYS B C 1
ATOM 8201 O O . LYS B 1 470 ? -2.252 0.126 -22.703 1 75.75 470 LYS B O 1
ATOM 8206 N N . ASP B 1 471 ? -4.324 0.403 -22.219 1 77.19 471 ASP B N 1
ATOM 8207 C CA . ASP B 1 471 ? -4.141 1.838 -22.031 1 77.19 471 ASP B CA 1
ATOM 8208 C C . ASP B 1 471 ? -3.217 2.119 -20.844 1 77.19 471 ASP B C 1
ATOM 8210 O O . ASP B 1 471 ? -2.348 2.99 -20.922 1 77.19 471 ASP B O 1
ATOM 8214 N N . VAL B 1 472 ? -3.465 1.436 -19.844 1 78.56 472 VAL B N 1
ATOM 8215 C CA . VAL B 1 472 ? -2.627 1.616 -18.656 1 78.56 472 VAL B CA 1
ATOM 8216 C C . VAL B 1 472 ? -1.196 1.187 -18.969 1 78.56 472 VAL B C 1
ATOM 8218 O O . VAL B 1 472 ? -0.24 1.86 -18.578 1 78.56 472 VAL B O 1
ATOM 8221 N N . LEU B 1 473 ? -1.105 0.174 -19.703 1 80.5 473 LEU B N 1
ATOM 8222 C CA . LEU B 1 473 ? 0.207 -0.369 -20.031 1 80.5 473 LEU B CA 1
ATOM 8223 C C . LEU B 1 473 ? 0.973 0.582 -20.953 1 80.5 473 LEU B C 1
ATOM 8225 O O . LEU B 1 473 ? 2.17 0.809 -20.75 1 80.5 473 LEU B O 1
ATOM 8229 N N . SER B 1 474 ? 0.29 1.081 -21.844 1 83.56 474 SER B N 1
ATOM 8230 C CA . SER B 1 474 ? 0.913 2.037 -22.766 1 83.56 474 SER B CA 1
ATOM 8231 C C . SER B 1 474 ? 1.371 3.289 -22.016 1 83.56 474 SER B C 1
ATOM 8233 O O . SER B 1 474 ? 2.445 3.824 -22.297 1 83.56 474 SER B O 1
ATOM 8235 N N . TYR B 1 475 ? 0.571 3.67 -21.141 1 82 475 TYR B N 1
ATOM 8236 C CA . TYR B 1 475 ? 0.928 4.832 -20.344 1 82 475 TYR B CA 1
ATOM 8237 C C . TYR B 1 475 ? 2.197 4.566 -19.531 1 82 475 TYR B C 1
ATOM 8239 O O . TYR B 1 475 ? 3.086 5.418 -19.469 1 82 475 TYR B O 1
ATOM 8247 N N . LEU B 1 476 ? 2.295 3.477 -18.922 1 83.81 476 LEU B N 1
ATOM 8248 C CA . LEU B 1 476 ? 3.451 3.145 -18.109 1 83.81 476 LEU B CA 1
ATOM 8249 C C . LEU B 1 476 ? 4.719 3.074 -18.953 1 83.81 476 LEU B C 1
ATOM 8251 O O . LEU B 1 476 ? 5.801 3.439 -18.484 1 83.81 476 LEU B O 1
ATOM 8255 N N . MET B 1 477 ? 4.531 2.613 -20.125 1 84.38 477 MET B N 1
ATOM 8256 C CA . MET B 1 477 ? 5.66 2.479 -21.047 1 84.38 477 MET B CA 1
ATOM 8257 C C . MET B 1 477 ? 6.129 3.844 -21.547 1 84.38 477 MET B C 1
ATOM 8259 O O . MET B 1 477 ? 7.328 4.105 -21.609 1 84.38 477 MET B O 1
ATOM 8263 N N . GLU B 1 478 ? 5.195 4.688 -21.797 1 85.38 478 GLU B N 1
ATOM 8264 C CA . GLU B 1 478 ? 5.504 5.953 -22.453 1 85.38 478 GLU B CA 1
ATOM 8265 C C . GLU B 1 478 ? 5.754 7.059 -21.422 1 85.38 478 GLU B C 1
ATOM 8267 O O . GLU B 1 478 ? 6.359 8.086 -21.75 1 85.38 478 GLU B O 1
ATOM 8272 N N . SER B 1 479 ? 5.34 6.852 -20.25 1 84.06 479 SER B N 1
ATOM 8273 C CA . SER B 1 479 ? 5.5 7.871 -19.219 1 84.06 479 SER B CA 1
ATOM 8274 C C . SER B 1 479 ? 6.949 7.953 -18.734 1 84.06 479 SER B C 1
ATOM 8276 O O . SER B 1 479 ? 7.828 7.289 -19.281 1 84.06 479 SER B O 1
ATOM 8278 N N . SER B 1 480 ? 7.125 8.836 -17.781 1 85.94 480 SER B N 1
ATOM 8279 C CA . SER B 1 480 ? 8.461 9.055 -17.234 1 85.94 480 SER B CA 1
ATOM 8280 C C . SER B 1 480 ? 8.938 7.832 -16.453 1 85.94 480 SER B C 1
ATOM 8282 O O . SER B 1 480 ? 10.125 7.715 -16.141 1 85.94 480 SER B O 1
ATOM 8284 N N . TRP B 1 481 ? 8.094 6.895 -16.266 1 85.94 481 TRP B N 1
ATOM 8285 C CA . TRP B 1 481 ? 8.469 5.672 -15.562 1 85.94 481 TRP B CA 1
ATOM 8286 C C . TRP B 1 481 ? 9.32 4.773 -16.453 1 85.94 481 TRP B C 1
ATOM 8288 O O . TRP B 1 481 ? 10.141 4 -15.953 1 85.94 481 TRP B O 1
ATOM 8298 N N . LYS B 1 482 ? 9.07 4.777 -17.75 1 90.06 482 LYS B N 1
ATOM 8299 C CA . LYS B 1 482 ? 9.789 3.98 -18.734 1 90.06 482 LYS B CA 1
ATOM 8300 C C . LYS B 1 482 ? 9.758 2.498 -18.375 1 90.06 482 LYS B C 1
ATOM 8302 O O . LYS B 1 482 ? 10.805 1.852 -18.312 1 90.06 482 LYS B O 1
ATOM 8307 N N . ALA B 1 483 ? 8.586 2.01 -18.156 1 93.31 483 ALA B N 1
ATOM 8308 C CA . ALA B 1 483 ? 8.414 0.62 -17.734 1 93.31 483 ALA B CA 1
ATOM 8309 C C . ALA B 1 483 ? 8.758 -0.337 -18.875 1 93.31 483 ALA B C 1
ATOM 8311 O O . ALA B 1 483 ? 8.406 -0.084 -20.031 1 93.31 483 ALA B O 1
ATOM 8312 N N . ILE B 1 484 ? 9.445 -1.422 -18.547 1 95.31 484 ILE B N 1
ATOM 8313 C CA . ILE B 1 484 ? 9.828 -2.363 -19.594 1 95.31 484 ILE B CA 1
ATOM 8314 C C . ILE B 1 484 ? 8.961 -3.615 -19.5 1 95.31 484 ILE B C 1
ATOM 8316 O O . ILE B 1 484 ? 8.938 -4.43 -20.422 1 95.31 484 ILE B O 1
ATOM 8320 N N . GLY B 1 485 ? 8.297 -3.742 -18.344 1 93.38 485 GLY B N 1
ATOM 8321 C CA . GLY B 1 485 ? 7.441 -4.91 -18.203 1 93.38 485 GLY B CA 1
ATOM 8322 C C . GLY B 1 485 ? 6.641 -4.91 -16.922 1 93.38 485 GLY B C 1
ATOM 8323 O O . GLY B 1 485 ? 6.703 -3.957 -16.141 1 93.38 485 GLY B O 1
ATOM 8324 N N . LEU B 1 486 ? 5.883 -5.98 -16.75 1 91.81 486 LEU B N 1
ATOM 8325 C CA . LEU B 1 486 ? 5.031 -6.137 -15.578 1 91.81 486 LEU B CA 1
ATOM 8326 C C . LEU B 1 486 ? 5.141 -7.551 -15.016 1 91.81 486 LEU B C 1
ATOM 8328 O O . LEU B 1 486 ? 5.258 -8.516 -15.773 1 91.81 486 LEU B O 1
ATOM 8332 N N . GLU B 1 487 ? 5.145 -7.66 -13.758 1 92.69 487 GLU B N 1
ATOM 8333 C CA . GLU B 1 487 ? 5.195 -8.922 -13.016 1 92.69 487 GLU B CA 1
ATOM 8334 C C . GLU B 1 487 ? 4.402 -8.828 -11.719 1 92.69 487 GLU B C 1
ATOM 8336 O O . GLU B 1 487 ? 3.703 -7.84 -11.477 1 92.69 487 GLU B O 1
ATOM 8341 N N . MET B 1 488 ? 4.355 -9.914 -10.891 1 92.19 488 MET B N 1
ATOM 8342 C CA . MET B 1 488 ? 3.443 -9.914 -9.742 1 92.19 488 MET B CA 1
ATOM 8343 C C . MET B 1 488 ? 4.211 -10.07 -8.438 1 92.19 488 MET B C 1
ATOM 8345 O O . MET B 1 488 ? 3.639 -9.93 -7.355 1 92.19 488 MET B O 1
ATOM 8349 N N . GLU B 1 489 ? 5.469 -10.297 -8.445 1 95.31 489 GLU B N 1
ATOM 8350 C CA . GLU B 1 489 ? 6.098 -10.688 -7.188 1 95.31 489 GLU B CA 1
ATOM 8351 C C . GLU B 1 489 ? 7.293 -9.797 -6.863 1 95.31 489 GLU B C 1
ATOM 8353 O O . GLU B 1 489 ? 7.762 -9.773 -5.723 1 95.31 489 GLU B O 1
ATOM 8358 N N . GLY B 1 490 ? 7.875 -9.07 -7.766 1 97.5 490 GLY B N 1
ATOM 8359 C CA . GLY B 1 490 ? 9.156 -8.406 -7.629 1 97.5 490 GLY B CA 1
ATOM 8360 C C . GLY B 1 490 ? 9.227 -7.477 -6.434 1 97.5 490 GLY B C 1
ATOM 8361 O O . GLY B 1 490 ? 10.109 -7.605 -5.586 1 97.5 490 GLY B O 1
ATOM 8362 N N . ALA B 1 491 ? 8.266 -6.539 -6.352 1 97.25 491 ALA B N 1
ATOM 8363 C CA . ALA B 1 491 ? 8.25 -5.566 -5.266 1 97.25 491 ALA B CA 1
ATOM 8364 C C . ALA B 1 491 ? 8.047 -6.246 -3.916 1 97.25 491 ALA B C 1
ATOM 8366 O O . ALA B 1 491 ? 8.586 -5.805 -2.898 1 97.25 491 ALA B O 1
ATOM 8367 N N . HIS B 1 492 ? 7.301 -7.309 -3.873 1 96.75 492 HIS B N 1
ATOM 8368 C CA . HIS B 1 492 ? 7.059 -8.055 -2.643 1 96.75 492 HIS B CA 1
ATOM 8369 C C . HIS B 1 492 ? 8.344 -8.688 -2.123 1 96.75 492 HIS B C 1
ATOM 8371 O O . HIS B 1 492 ? 8.625 -8.633 -0.924 1 96.75 492 HIS B O 1
ATOM 8377 N N . TYR B 1 493 ? 9.109 -9.312 -3.031 1 98.38 493 TYR B N 1
ATOM 8378 C CA . TYR B 1 493 ? 10.383 -9.898 -2.633 1 98.38 493 TYR B CA 1
ATOM 8379 C C . TYR B 1 493 ? 11.328 -8.828 -2.094 1 98.38 493 TYR B C 1
ATOM 8381 O O . TYR B 1 493 ? 11.938 -9.008 -1.037 1 98.38 493 TYR B O 1
ATOM 8389 N N . GLN B 1 494 ? 11.469 -7.738 -2.881 1 98.19 494 GLN B N 1
ATOM 8390 C CA . GLN B 1 494 ? 12.398 -6.684 -2.488 1 98.19 494 GLN B CA 1
ATOM 8391 C C . GLN B 1 494 ? 12 -6.078 -1.144 1 98.19 494 GLN B C 1
ATOM 8393 O O . GLN B 1 494 ? 12.867 -5.719 -0.342 1 98.19 494 GLN B O 1
ATOM 8398 N N . LYS B 1 495 ? 10.719 -5.91 -0.948 1 97.12 495 LYS B N 1
ATOM 8399 C CA . LYS B 1 495 ? 10.188 -5.422 0.322 1 97.12 495 LYS B CA 1
ATOM 8400 C C . LYS B 1 495 ? 10.664 -6.289 1.485 1 97.12 495 LYS B C 1
ATOM 8402 O O . LYS B 1 495 ? 11.125 -5.77 2.504 1 97.12 495 LYS B O 1
ATOM 8407 N N . ALA B 1 496 ? 10.562 -7.602 1.36 1 97.44 496 ALA B N 1
ATOM 8408 C CA . ALA B 1 496 ? 10.969 -8.539 2.406 1 97.44 496 ALA B CA 1
ATOM 8409 C C . ALA B 1 496 ? 12.477 -8.5 2.617 1 97.44 496 ALA B C 1
ATOM 8411 O O . ALA B 1 496 ? 12.953 -8.492 3.756 1 97.44 496 ALA B O 1
ATOM 8412 N N . ILE B 1 497 ? 13.25 -8.461 1.547 1 98 497 ILE B N 1
ATOM 8413 C CA . ILE B 1 497 ? 14.703 -8.477 1.622 1 98 497 ILE B CA 1
ATOM 8414 C C . ILE B 1 497 ? 15.195 -7.215 2.326 1 98 497 ILE B C 1
ATOM 8416 O O . ILE B 1 497 ? 16.047 -7.285 3.225 1 98 497 ILE B O 1
ATOM 8420 N N . GLN B 1 498 ? 14.633 -6.105 1.922 1 96.62 498 GLN B N 1
ATOM 8421 C CA . GLN B 1 498 ? 15.031 -4.828 2.502 1 96.62 498 GLN B CA 1
ATOM 8422 C C . GLN B 1 498 ? 14.656 -4.754 3.98 1 96.62 498 GLN B C 1
ATOM 8424 O O . GLN B 1 498 ? 15.438 -4.266 4.801 1 96.62 498 GLN B O 1
ATOM 8429 N N . SER B 1 499 ? 13.508 -5.168 4.324 1 95.38 499 SER B N 1
ATOM 8430 C CA . SER B 1 499 ? 13.047 -5.125 5.711 1 95.38 499 SER B CA 1
ATOM 8431 C C . SER B 1 499 ? 13.93 -5.988 6.609 1 95.38 499 SER B C 1
ATOM 8433 O O . SER B 1 499 ? 14.328 -5.562 7.695 1 95.38 499 SER B O 1
ATOM 8435 N N . GLU B 1 500 ? 14.281 -7.176 6.176 1 96.25 500 GLU B N 1
ATOM 8436 C CA . GLU B 1 500 ? 15.016 -8.125 7.008 1 96.25 500 GLU B CA 1
ATOM 8437 C C . GLU B 1 500 ? 16.516 -7.816 7.016 1 96.25 500 GLU B C 1
ATOM 8439 O O . GLU B 1 500 ? 17.203 -8.102 7.992 1 96.25 500 GLU B O 1
ATOM 8444 N N . SER B 1 501 ? 17.031 -7.176 5.984 1 96.25 501 SER B N 1
ATOM 8445 C CA . SER B 1 501 ? 18.469 -6.918 5.898 1 96.25 501 SER B CA 1
ATOM 8446 C C . SER B 1 501 ? 18.812 -5.535 6.438 1 96.25 501 SER B C 1
ATOM 8448 O O . SER B 1 501 ? 19.828 -5.363 7.113 1 96.25 501 SER B O 1
ATOM 8450 N N . ARG B 1 502 ? 17.969 -4.551 6.219 1 95.19 502 ARG B N 1
ATOM 8451 C CA . ARG B 1 502 ? 18.375 -3.172 6.473 1 95.19 502 ARG B CA 1
ATOM 8452 C C . ARG B 1 502 ? 17.625 -2.594 7.672 1 95.19 502 ARG B C 1
ATOM 8454 O O . ARG B 1 502 ? 18.078 -1.61 8.266 1 95.19 502 ARG B O 1
ATOM 8461 N N . ILE B 1 503 ? 16.594 -3.139 8.07 1 94.62 503 ILE B N 1
ATOM 8462 C CA . ILE B 1 503 ? 15.789 -2.561 9.141 1 94.62 503 ILE B CA 1
ATOM 8463 C C . ILE B 1 503 ? 15.812 -3.482 10.359 1 94.62 503 ILE B C 1
ATOM 8465 O O . ILE B 1 503 ? 16.391 -3.137 11.398 1 94.62 503 ILE B O 1
ATOM 8469 N N . ARG B 1 504 ? 15.328 -4.688 10.133 1 93.06 504 ARG B N 1
ATOM 8470 C CA . ARG B 1 504 ? 15.266 -5.629 11.25 1 93.06 504 ARG B CA 1
ATOM 8471 C C . ARG B 1 504 ? 16.625 -6.289 11.484 1 93.06 504 ARG B C 1
ATOM 8473 O O . ARG B 1 504 ? 16.906 -6.762 12.586 1 93.06 504 ARG B O 1
ATOM 8480 N N . GLN B 1 505 ? 17.391 -6.383 10.438 1 92.94 505 GLN B N 1
ATOM 8481 C CA . GLN B 1 505 ? 18.75 -6.898 10.484 1 92.94 505 GLN B CA 1
ATOM 8482 C C . GLN B 1 505 ? 18.781 -8.336 10.992 1 92.94 505 GLN B C 1
ATOM 8484 O O . GLN B 1 505 ? 19.609 -8.68 11.844 1 92.94 505 GLN B O 1
ATOM 8489 N N . SER B 1 506 ? 17.812 -9.07 10.484 1 93.12 506 SER B N 1
ATOM 8490 C CA . SER B 1 506 ? 17.797 -10.508 10.75 1 93.12 506 SER B CA 1
ATOM 8491 C C . SER B 1 506 ? 18.859 -11.234 9.938 1 93.12 506 SER B C 1
ATOM 8493 O O . SER B 1 506 ? 19.281 -12.336 10.289 1 93.12 506 SER B O 1
ATOM 8495 N N . ILE B 1 507 ? 19.219 -10.68 8.82 1 95.12 507 ILE B N 1
ATOM 8496 C CA . ILE B 1 507 ? 20.297 -11.18 7.961 1 95.12 507 ILE B CA 1
ATOM 8497 C C . ILE B 1 507 ? 21.297 -10.07 7.691 1 95.12 507 ILE B C 1
ATOM 8499 O O . ILE B 1 507 ? 21.156 -8.953 8.188 1 95.12 507 ILE B O 1
ATOM 8503 N N . LYS B 1 508 ? 22.281 -10.5 6.91 1 94.19 508 LYS B N 1
ATOM 8504 C CA . LYS B 1 508 ? 23.344 -9.531 6.625 1 94.19 508 LYS B CA 1
ATOM 8505 C C . LYS B 1 508 ? 22.812 -8.344 5.832 1 94.19 508 LYS B C 1
ATOM 8507 O O . LYS B 1 508 ? 21.953 -8.508 4.961 1 94.19 508 LYS B O 1
ATOM 8512 N N . LYS B 1 509 ? 23.344 -7.156 6.07 1 92.38 509 LYS B N 1
ATOM 8513 C CA . LYS B 1 509 ? 22.891 -5.906 5.469 1 92.38 509 LYS B CA 1
ATOM 8514 C C . LYS B 1 509 ? 23.203 -5.867 3.979 1 92.38 509 LYS B C 1
ATOM 8516 O O . LYS B 1 509 ? 22.484 -5.258 3.193 1 92.38 509 LYS B O 1
ATOM 8521 N N . ASN B 1 510 ? 24.266 -6.488 3.604 1 91 510 ASN B N 1
ATOM 8522 C CA . ASN B 1 510 ? 24.734 -6.359 2.229 1 91 510 ASN B CA 1
ATOM 8523 C C . ASN B 1 510 ? 24.359 -7.578 1.391 1 91 510 ASN B C 1
ATOM 8525 O O . ASN B 1 510 ? 25.156 -8.07 0.6 1 91 510 ASN B O 1
ATOM 8529 N N . VAL B 1 511 ? 23.172 -8.008 1.523 1 95.88 511 VAL B N 1
ATOM 8530 C CA . VAL B 1 511 ? 22.688 -9.117 0.706 1 95.88 511 VAL B CA 1
ATOM 8531 C C . VAL B 1 511 ? 22.625 -8.695 -0.759 1 95.88 511 VAL B C 1
ATOM 8533 O O . VAL B 1 511 ? 22.062 -7.641 -1.083 1 95.88 511 VAL B O 1
ATOM 8536 N N . LYS B 1 512 ? 23.266 -9.469 -1.653 1 96.94 512 LYS B N 1
ATOM 8537 C CA . LYS B 1 512 ? 23.203 -9.195 -3.086 1 96.94 512 LYS B CA 1
ATOM 8538 C C . LYS B 1 512 ? 21.891 -9.695 -3.686 1 96.94 512 LYS B C 1
ATOM 8540 O O . LYS B 1 512 ? 21.375 -10.734 -3.268 1 96.94 512 LYS B O 1
ATOM 8545 N N . VAL B 1 513 ? 21.344 -8.906 -4.691 1 98 513 VAL B N 1
ATOM 8546 C CA . VAL B 1 513 ? 20.094 -9.336 -5.312 1 98 513 VAL B CA 1
ATOM 8547 C C . VAL B 1 513 ? 20.281 -9.484 -6.82 1 98 513 VAL B C 1
ATOM 8549 O O . VAL B 1 513 ? 21.031 -8.719 -7.434 1 98 513 VAL B O 1
ATOM 8552 N N . MET B 1 514 ? 19.719 -10.492 -7.402 1 98.5 514 MET B N 1
ATOM 8553 C CA . MET B 1 514 ? 19.672 -10.734 -8.844 1 98.5 514 MET B CA 1
ATOM 8554 C C . MET B 1 514 ? 18.25 -10.938 -9.32 1 98.5 514 MET B C 1
ATOM 8556 O O . MET B 1 514 ? 17.547 -11.844 -8.852 1 98.5 514 MET B O 1
ATOM 8560 N N . TYR B 1 515 ? 17.812 -10.047 -10.148 1 98.56 515 TYR B N 1
ATOM 8561 C CA . TYR B 1 515 ? 16.5 -10.156 -10.75 1 98.56 515 TYR B CA 1
ATOM 8562 C C . TYR B 1 515 ? 16.594 -10.32 -12.266 1 98.56 515 TYR B C 1
ATOM 8564 O O . TYR B 1 515 ? 17.344 -9.594 -12.922 1 98.56 515 TYR B O 1
ATOM 8572 N N . ALA B 1 516 ? 15.891 -11.266 -12.797 1 98.5 516 ALA B N 1
ATOM 8573 C CA . ALA B 1 516 ? 15.758 -11.422 -14.25 1 98.5 516 ALA B CA 1
ATOM 8574 C C . ALA B 1 516 ? 14.438 -12.094 -14.609 1 98.5 516 ALA B C 1
ATOM 8576 O O . ALA B 1 516 ? 14.008 -13.031 -13.93 1 98.5 516 ALA B O 1
ATOM 8577 N N . TYR B 1 517 ? 13.82 -11.539 -15.633 1 97.31 517 TYR B N 1
ATOM 8578 C CA . TYR B 1 517 ? 12.547 -12.094 -16.094 1 97.31 517 TYR B CA 1
ATOM 8579 C C . TYR B 1 517 ? 12.602 -12.453 -17.562 1 97.31 517 TYR B C 1
ATOM 8581 O O . TYR B 1 517 ? 13.328 -11.82 -18.344 1 97.31 517 TYR B O 1
ATOM 8589 N N . TYR B 1 518 ? 11.953 -13.477 -17.953 1 95.25 518 TYR B N 1
ATOM 8590 C CA . TYR B 1 518 ? 11.766 -13.789 -19.359 1 95.25 518 TYR B CA 1
ATOM 8591 C C . TYR B 1 518 ? 10.32 -13.578 -19.781 1 95.25 518 TYR B C 1
ATOM 8593 O O . TYR B 1 518 ? 9.398 -13.836 -19 1 95.25 518 TYR B O 1
ATOM 8601 N N . ALA B 1 519 ? 10.125 -13.133 -20.984 1 91.25 519 ALA B N 1
ATOM 8602 C CA . ALA B 1 519 ? 8.828 -12.656 -21.469 1 91.25 519 ALA B CA 1
ATOM 8603 C C . ALA B 1 519 ? 7.934 -13.828 -21.875 1 91.25 519 ALA B C 1
ATOM 8605 O O . ALA B 1 519 ? 8.328 -14.656 -22.703 1 91.25 519 ALA B O 1
ATOM 8606 N N . SER B 1 520 ? 6.785 -13.828 -21.312 1 80.75 520 SER B N 1
ATOM 8607 C CA . SER B 1 520 ? 5.781 -14.82 -21.703 1 80.75 520 SER B CA 1
ATOM 8608 C C . SER B 1 520 ? 4.906 -14.312 -22.844 1 80.75 520 SER B C 1
ATOM 8610 O O . SER B 1 520 ? 4.43 -15.094 -23.656 1 80.75 520 SER B O 1
ATOM 8612 N N . ASP B 1 521 ? 4.594 -13.055 -22.734 1 75.69 521 ASP B N 1
ATOM 8613 C CA . ASP B 1 521 ? 3.715 -12.406 -23.703 1 75.69 521 ASP B CA 1
ATOM 8614 C C . ASP B 1 521 ? 3.967 -10.898 -23.75 1 75.69 521 ASP B C 1
ATOM 8616 O O . ASP B 1 521 ? 4.688 -10.359 -22.906 1 75.69 521 ASP B O 1
ATOM 8620 N N . ASN B 1 522 ? 3.555 -10.359 -24.859 1 76.12 522 ASN B N 1
ATOM 8621 C CA . ASN B 1 522 ? 3.479 -8.906 -24.938 1 76.12 522 ASN B CA 1
ATOM 8622 C C . ASN B 1 522 ? 2.033 -8.422 -24.969 1 76.12 522 ASN B C 1
ATOM 8624 O O . ASN B 1 522 ? 1.373 -8.453 -26 1 76.12 522 ASN B O 1
ATOM 8628 N N . PRO B 1 523 ? 1.568 -7.996 -23.859 1 71.38 523 PRO B N 1
ATOM 8629 C CA . PRO B 1 523 ? 0.158 -7.625 -23.734 1 71.38 523 PRO B CA 1
ATOM 8630 C C . PRO B 1 523 ? -0.244 -6.5 -24.688 1 71.38 523 PRO B C 1
ATOM 8632 O O . PRO B 1 523 ? -1.436 -6.266 -24.906 1 71.38 523 PRO B O 1
ATOM 8635 N N . LEU B 1 524 ? 0.724 -5.758 -25.25 1 74.56 524 LEU B N 1
ATOM 8636 C CA . LEU B 1 524 ? 0.402 -4.656 -26.141 1 74.56 524 LEU B CA 1
ATOM 8637 C C . LEU B 1 524 ? 0.179 -5.16 -27.562 1 74.56 524 LEU B C 1
ATOM 8639 O O . LEU B 1 524 ? -0.384 -4.449 -28.406 1 74.56 524 LEU B O 1
ATOM 8643 N N . GLU B 1 525 ? 0.746 -6.293 -27.844 1 67.06 525 GLU B N 1
ATOM 8644 C CA . GLU B 1 525 ? 0.56 -6.855 -29.188 1 67.06 525 GLU B CA 1
ATOM 8645 C C . GLU B 1 525 ? -0.75 -7.629 -29.281 1 67.06 525 GLU B C 1
ATOM 8647 O O . GLU B 1 525 ? -1.085 -8.406 -28.391 1 67.06 525 GLU B O 1
ATOM 8652 N N . THR B 1 526 ? -1.666 -7.156 -30.188 1 55.19 526 THR B N 1
ATOM 8653 C CA . THR B 1 526 ? -3 -7.672 -30.469 1 55.19 526 THR B CA 1
ATOM 8654 C C . THR B 1 526 ? -2.955 -9.172 -30.75 1 55.19 526 THR B C 1
ATOM 8656 O O . THR B 1 526 ? -2.061 -9.656 -31.438 1 55.19 526 THR B O 1
ATOM 8659 N N . GLY B 1 527 ? -3.752 -9.992 -30.031 1 50.41 527 GLY B N 1
ATOM 8660 C CA . GLY B 1 527 ? -3.922 -11.422 -30.219 1 50.41 527 GLY B CA 1
ATOM 8661 C C . GLY B 1 527 ? -3.15 -12.258 -29.219 1 50.41 527 GLY B C 1
ATOM 8662 O O . GLY B 1 527 ? -3.375 -13.461 -29.094 1 50.41 527 GLY B O 1
ATOM 8663 N N . SER B 1 528 ? -2.113 -11.617 -28.75 1 47.88 528 SER B N 1
ATOM 8664 C CA . SER B 1 528 ? -1.244 -12.367 -27.844 1 47.88 528 SER B CA 1
ATOM 8665 C C . SER B 1 528 ? -1.661 -12.164 -26.391 1 47.88 528 SER B C 1
ATOM 8667 O O . SER B 1 528 ? -1.501 -11.078 -25.828 1 47.88 528 SER B O 1
ATOM 8669 N N . THR B 1 529 ? -2.701 -12.727 -26.078 1 48.16 529 THR B N 1
ATOM 8670 C CA . THR B 1 529 ? -3.26 -12.523 -24.75 1 48.16 529 THR B CA 1
ATOM 8671 C C . THR B 1 529 ? -2.314 -13.055 -23.672 1 48.16 529 THR B C 1
ATOM 8673 O O . THR B 1 529 ? -1.556 -13.992 -23.922 1 48.16 529 THR B O 1
ATOM 8676 N N . LEU B 1 530 ? -1.953 -12.32 -22.578 1 49.34 530 LEU B N 1
ATOM 8677 C CA . LEU B 1 530 ? -1.193 -12.734 -21.406 1 49.34 530 LEU B CA 1
ATOM 8678 C C . LEU B 1 530 ? -1.526 -14.18 -21.031 1 49.34 530 LEU B C 1
ATOM 8680 O O . LEU B 1 530 ? -0.828 -14.789 -20.219 1 49.34 530 LEU B O 1
ATOM 8684 N N . ALA B 1 531 ? -2.715 -14.57 -21.516 1 43.56 531 ALA B N 1
ATOM 8685 C CA . ALA B 1 531 ? -3.24 -15.914 -21.281 1 43.56 531 ALA B CA 1
ATOM 8686 C C . ALA B 1 531 ? -2.596 -16.922 -22.234 1 43.56 531 ALA B C 1
ATOM 8688 O O . ALA B 1 531 ? -3.01 -18.078 -22.281 1 43.56 531 ALA B O 1
ATOM 8689 N N . SER B 1 532 ? -1.766 -16.234 -23.125 1 46.59 532 SER B N 1
ATOM 8690 C CA . SER B 1 532 ? -1.238 -17.188 -24.094 1 46.59 532 SER B CA 1
ATOM 8691 C C . SER B 1 532 ? -0.435 -18.281 -23.406 1 46.59 532 SER B C 1
ATOM 8693 O O . SER B 1 532 ? 0.107 -18.078 -22.312 1 46.59 532 SER B O 1
ATOM 8695 N N . GLY B 1 533 ? -0.643 -19.531 -23.609 1 48.75 533 GLY B N 1
ATOM 8696 C CA . GLY B 1 533 ? -0.27 -20.891 -23.234 1 48.75 533 GLY B CA 1
ATOM 8697 C C . GLY B 1 533 ? 1.173 -21 -22.781 1 48.75 533 GLY B C 1
ATOM 8698 O O . GLY B 1 533 ? 1.886 -20 -22.703 1 48.75 533 GLY B O 1
ATOM 8699 N N . ALA B 1 534 ? 1.48 -22.094 -22.266 1 51.16 534 ALA B N 1
ATOM 8700 C CA . ALA B 1 534 ? 2.781 -22.625 -21.875 1 51.16 534 ALA B CA 1
ATOM 8701 C C . ALA B 1 534 ? 3.854 -22.281 -22.906 1 51.16 534 ALA B C 1
ATOM 8703 O O . ALA B 1 534 ? 3.609 -22.328 -24.109 1 51.16 534 ALA B O 1
ATOM 8704 N N . LEU B 1 535 ? 4.781 -21.219 -22.547 1 53.44 535 LEU B N 1
ATOM 8705 C CA . LEU B 1 535 ? 5.91 -20.922 -23.422 1 53.44 535 LEU B CA 1
ATOM 8706 C C . LEU B 1 535 ? 6.391 -22.188 -24.125 1 53.44 535 LEU B C 1
ATOM 8708 O O . LEU B 1 535 ? 7.039 -22.109 -25.172 1 53.44 535 LEU B O 1
ATOM 8712 N N . GLY B 1 536 ? 5.77 -23.266 -23.781 1 59.06 536 GLY B N 1
ATOM 8713 C CA . GLY B 1 536 ? 6.262 -24.5 -24.344 1 59.06 536 GLY B CA 1
ATOM 8714 C C . GLY B 1 536 ? 7.754 -24.484 -24.625 1 59.06 536 GLY B C 1
ATOM 8715 O O . GLY B 1 536 ? 8.547 -24.141 -23.75 1 59.06 536 GLY B O 1
ATOM 8716 N N . MET B 1 537 ? 8.211 -24.688 -25.797 1 73.44 537 MET B N 1
ATOM 8717 C CA . MET B 1 537 ? 9.602 -24.828 -26.219 1 73.44 537 MET B CA 1
ATOM 8718 C C . MET B 1 537 ? 10.297 -23.469 -26.281 1 73.44 537 MET B C 1
ATOM 8720 O O . MET B 1 537 ? 11.492 -23.375 -26.031 1 73.44 537 MET B O 1
ATOM 8724 N N . ASP B 1 538 ? 9.602 -22.391 -26.344 1 79.56 538 ASP B N 1
ATOM 8725 C CA . ASP B 1 538 ? 10.172 -21.062 -26.516 1 79.56 538 ASP B CA 1
ATOM 8726 C C . ASP B 1 538 ? 10.672 -20.5 -25.188 1 79.56 538 ASP B C 1
ATOM 8728 O O . ASP B 1 538 ? 11.5 -19.594 -25.156 1 79.56 538 ASP B O 1
ATOM 8732 N N . GLY B 1 539 ? 10.242 -21.094 -24.125 1 88.31 539 GLY B N 1
ATOM 8733 C CA . GLY B 1 539 ? 10.625 -20.578 -22.828 1 88.31 539 GLY B CA 1
ATOM 8734 C C . GLY B 1 539 ? 11.859 -21.25 -22.266 1 88.31 539 GLY B C 1
ATOM 8735 O O . GLY B 1 539 ? 12.438 -20.781 -21.281 1 88.31 539 GLY B O 1
ATOM 8736 N N . VAL B 1 540 ? 12.344 -22.312 -22.953 1 92.12 540 VAL B N 1
ATOM 8737 C CA . VAL B 1 540 ? 13.453 -23.094 -22.422 1 92.12 540 VAL B CA 1
ATOM 8738 C C . VAL B 1 540 ? 14.75 -22.281 -22.484 1 92.12 540 VAL B C 1
ATOM 8740 O O . VAL B 1 540 ? 15.461 -22.156 -21.5 1 92.12 540 VAL B O 1
ATOM 8743 N N . LYS B 1 541 ? 15.039 -21.672 -23.625 1 94.25 541 LYS B N 1
ATOM 8744 C CA . LYS B 1 541 ? 16.297 -20.953 -23.828 1 94.25 541 LYS B CA 1
ATOM 8745 C C . LYS B 1 541 ? 16.438 -19.797 -22.844 1 94.25 541 LYS B C 1
ATOM 8747 O O . LYS B 1 541 ? 17.422 -19.734 -22.094 1 94.25 541 LYS B O 1
ATOM 8752 N N . PRO B 1 542 ? 15.5 -18.875 -22.797 1 95.94 542 PRO B N 1
ATOM 8753 C CA . PRO B 1 542 ? 15.68 -17.766 -21.844 1 95.94 542 PRO B CA 1
ATOM 8754 C C . PRO B 1 542 ? 15.727 -18.234 -20.391 1 95.94 542 PRO B C 1
ATOM 8756 O O . PRO B 1 542 ? 16.5 -17.688 -19.594 1 95.94 542 PRO B O 1
ATOM 8759 N N . THR B 1 543 ? 14.945 -19.188 -19.984 1 96.25 543 THR B N 1
ATOM 8760 C CA . THR B 1 543 ? 14.922 -19.703 -18.625 1 96.25 543 THR B CA 1
ATOM 8761 C C . THR B 1 543 ? 16.297 -20.25 -18.234 1 96.25 543 THR B C 1
ATOM 8763 O O . THR B 1 543 ? 16.828 -19.906 -17.172 1 96.25 543 THR B O 1
ATOM 8766 N N . TYR B 1 544 ? 16.859 -21.094 -19.031 1 97.12 544 TYR B N 1
ATOM 8767 C CA . TYR B 1 544 ? 18.125 -21.734 -18.719 1 97.12 544 TYR B CA 1
ATOM 8768 C C . TYR B 1 544 ? 19.281 -20.75 -18.844 1 97.12 544 TYR B C 1
ATOM 8770 O O . TYR B 1 544 ? 20.297 -20.891 -18.156 1 97.12 544 TYR B O 1
ATOM 8778 N N . LEU B 1 545 ? 19.125 -19.766 -19.75 1 97.44 545 LEU B N 1
ATOM 8779 C CA . LEU B 1 545 ? 20.141 -18.734 -19.844 1 97.44 545 LEU B CA 1
ATOM 8780 C C . LEU B 1 545 ? 20.219 -17.922 -18.562 1 97.44 545 LEU B C 1
ATOM 8782 O O . LEU B 1 545 ? 21.297 -17.609 -18.062 1 97.44 545 LEU B O 1
ATOM 8786 N N . ILE B 1 546 ? 19.078 -17.5 -18.031 1 98.12 546 ILE B N 1
ATOM 8787 C CA . ILE B 1 546 ? 19.031 -16.766 -16.766 1 98.12 546 ILE B CA 1
ATOM 8788 C C . ILE B 1 546 ? 19.656 -17.609 -15.656 1 98.12 546 ILE B C 1
ATOM 8790 O O . ILE B 1 546 ? 20.469 -17.125 -14.867 1 98.12 546 ILE B O 1
ATOM 8794 N N . THR B 1 547 ? 19.281 -18.891 -15.602 1 97.94 547 THR B N 1
ATOM 8795 C CA . THR B 1 547 ? 19.844 -19.812 -14.609 1 97.94 547 THR B CA 1
ATOM 8796 C C . THR B 1 547 ? 21.359 -19.859 -14.719 1 97.94 547 THR B C 1
ATOM 8798 O O . THR B 1 547 ? 22.062 -19.766 -13.719 1 97.94 547 THR B O 1
ATOM 8801 N N . TYR B 1 548 ? 21.797 -20.031 -15.922 1 97.12 548 TYR B N 1
ATOM 8802 C CA . TYR B 1 548 ? 23.234 -20.109 -16.203 1 97.12 548 TYR B CA 1
ATOM 8803 C C . TYR B 1 548 ? 23.969 -18.875 -15.719 1 97.12 548 TYR B C 1
ATOM 8805 O O . TYR B 1 548 ? 25.016 -18.984 -15.07 1 97.12 548 TYR B O 1
ATOM 8813 N N . LYS B 1 549 ? 23.438 -17.719 -15.969 1 97.12 549 LYS B N 1
ATOM 8814 C CA . LYS B 1 549 ? 24.094 -16.469 -15.602 1 97.12 549 LYS B CA 1
ATOM 8815 C C . LYS B 1 549 ? 24.031 -16.234 -14.094 1 97.12 549 LYS B C 1
ATOM 8817 O O . LYS B 1 549 ? 24.953 -15.68 -13.508 1 97.12 549 LYS B O 1
ATOM 8822 N N . ILE B 1 550 ? 22.891 -16.562 -13.453 1 98 550 ILE B N 1
ATOM 8823 C CA . ILE B 1 550 ? 22.781 -16.453 -12 1 98 550 ILE B CA 1
ATOM 8824 C C . ILE B 1 550 ? 23.875 -17.312 -11.344 1 98 550 ILE B C 1
ATOM 8826 O O . ILE B 1 550 ? 24.578 -16.844 -10.453 1 98 550 ILE B O 1
ATOM 8830 N N . LEU B 1 551 ? 24.016 -18.562 -11.797 1 97.19 551 LEU B N 1
ATOM 8831 C CA . LEU B 1 551 ? 25 -19.469 -11.234 1 97.19 551 LEU B CA 1
ATOM 8832 C C . LEU B 1 551 ? 26.422 -18.938 -11.398 1 97.19 551 LEU B C 1
ATOM 8834 O O . LEU B 1 551 ? 27.25 -19.062 -10.508 1 97.19 551 LEU B O 1
ATOM 8838 N N . GLN B 1 552 ? 26.672 -18.281 -12.492 1 95.38 552 GLN B N 1
ATOM 8839 C CA . GLN B 1 552 ? 28 -17.703 -12.742 1 95.38 552 GLN B CA 1
ATOM 8840 C C . GLN B 1 552 ? 28.297 -16.562 -11.758 1 95.38 552 GLN B C 1
ATOM 8842 O O . GLN B 1 552 ? 29.453 -16.359 -11.391 1 95.38 552 GLN B O 1
ATOM 8847 N N . LYS B 1 553 ? 27.234 -15.891 -11.328 1 94.56 553 LYS B N 1
ATOM 8848 C CA . LYS B 1 553 ? 27.406 -14.711 -10.492 1 94.56 553 LYS B CA 1
ATOM 8849 C C . LYS B 1 553 ? 27.5 -15.094 -9.016 1 94.56 553 LYS B C 1
ATOM 8851 O O . LYS B 1 553 ? 27.969 -14.305 -8.188 1 94.56 553 LYS B O 1
ATOM 8856 N N . LEU B 1 554 ? 27.062 -16.266 -8.602 1 90.88 554 LEU B N 1
ATOM 8857 C CA . LEU B 1 554 ? 27.016 -16.656 -7.203 1 90.88 554 LEU B CA 1
ATOM 8858 C C . LEU B 1 554 ? 28.406 -16.797 -6.621 1 90.88 554 LEU B C 1
ATOM 8860 O O . LEU B 1 554 ? 28.609 -16.656 -5.41 1 90.88 554 LEU B O 1
ATOM 8864 N N . PHE B 1 555 ? 29.547 -17.156 -7.398 1 76.62 555 PHE B N 1
ATOM 8865 C CA . PHE B 1 555 ? 30.875 -17.469 -6.867 1 76.62 555 PHE B CA 1
ATOM 8866 C C . PHE B 1 555 ? 31.875 -16.375 -7.242 1 76.62 555 PHE B C 1
ATOM 8868 O O . PHE B 1 555 ? 33.094 -16.578 -7.117 1 76.62 555 PHE B O 1
ATOM 8875 N N . ILE B 1 556 ? 31.359 -15.266 -7.754 1 64.44 556 ILE B N 1
ATOM 8876 C CA . ILE B 1 556 ? 32.281 -14.172 -8.062 1 64.44 556 ILE B CA 1
ATOM 8877 C C . ILE B 1 556 ? 32.312 -13.172 -6.91 1 64.44 556 ILE B C 1
ATOM 8879 O O . ILE B 1 556 ? 31.266 -12.859 -6.336 1 64.44 556 ILE B O 1
#

Nearest PDB structures (foldseek):
  2guw-assembly1_A  TM=5.987E-01  e=8.901E-07  Salmonella enterica subsp. enterica serovar Typhimurium str. LT2
  1t8r-assembly1_F  TM=5.376E-01  e=1.040E-06  Escherichia coli
  2xrf-assembly2_B  TM=6.051E-01  e=2.102E-05  Homo sapiens
  2xrf-assembly1_A-2  TM=5.626E-01  e=4.573E-05  Homo sapiens
  8prw-assembly1_J  TM=1.744E-01  e=3.694E+00  Saccharomyces cerevisiae